Protein AF-A0A939G5J3-F1 (afdb_monomer)

Structure (mmCIF, N/CA/C/O backbone):
data_AF-A0A939G5J3-F1
#
_entry.id   AF-A0A939G5J3-F1
#
loop_
_atom_site.group_PDB
_atom_site.id
_atom_site.type_symbol
_atom_site.label_atom_id
_atom_site.label_alt_id
_atom_site.label_comp_id
_atom_site.label_asym_id
_atom_site.label_entity_id
_atom_site.label_seq_id
_atom_site.pdbx_PDB_ins_code
_atom_site.Cartn_x
_atom_site.Cartn_y
_atom_site.Cartn_z
_atom_site.occupancy
_atom_site.B_iso_or_equiv
_atom_site.auth_seq_id
_atom_site.auth_comp_id
_atom_site.auth_asym_id
_atom_site.auth_atom_id
_atom_site.pdbx_PDB_model_num
ATOM 1 N N . MET A 1 1 ? -9.243 -5.877 12.402 1.00 29.38 1 MET A N 1
ATOM 2 C CA . MET A 1 1 ? -9.465 -5.774 13.859 1.00 29.38 1 MET A CA 1
ATOM 3 C C . MET A 1 1 ? -10.716 -6.559 14.205 1.00 29.38 1 MET A C 1
ATOM 5 O O . MET A 1 1 ? -11.790 -6.169 13.770 1.00 29.38 1 MET A O 1
ATOM 9 N N . GLN A 1 2 ? -10.577 -7.684 14.906 1.00 21.62 2 GLN A N 1
ATOM 10 C CA . GLN A 1 2 ? -11.705 -8.329 15.580 1.00 21.62 2 GLN A CA 1
ATOM 11 C C . GLN A 1 2 ? -11.885 -7.623 16.925 1.00 21.62 2 GLN A C 1
ATOM 13 O O . GLN A 1 2 ? -10.967 -7.619 17.741 1.00 21.62 2 GLN A O 1
ATOM 18 N N . LEU A 1 3 ? -13.035 -6.981 17.120 1.00 26.45 3 LEU A N 1
ATOM 19 C CA . LEU A 1 3 ? -13.456 -6.468 18.419 1.00 26.45 3 LEU A CA 1
ATOM 20 C C . LEU A 1 3 ? -13.863 -7.670 19.273 1.00 26.45 3 LEU A C 1
ATOM 22 O O . LEU A 1 3 ? -14.837 -8.354 18.962 1.00 26.45 3 LEU A O 1
ATOM 26 N N . THR A 1 4 ? -13.098 -7.952 20.323 1.00 27.05 4 THR A N 1
ATOM 27 C CA . THR A 1 4 ? -13.523 -8.870 21.375 1.00 27.05 4 THR A CA 1
ATOM 28 C C . THR A 1 4 ? -14.622 -8.197 22.196 1.00 27.05 4 THR A C 1
ATOM 30 O O . THR A 1 4 ? -14.517 -7.048 22.621 1.00 27.05 4 THR A O 1
ATOM 33 N N . SER A 1 5 ? -15.724 -8.922 22.343 1.00 27.34 5 SER A N 1
ATOM 34 C CA . SER A 1 5 ? -16.976 -8.517 22.971 1.00 27.34 5 SER A CA 1
ATOM 35 C C . SER A 1 5 ? -16.804 -8.121 24.440 1.00 27.34 5 SER A C 1
ATOM 37 O O . SER A 1 5 ? -16.502 -8.974 25.277 1.00 27.34 5 SER A O 1
ATOM 39 N N . SER A 1 6 ? -17.090 -6.862 24.777 1.00 27.17 6 SER A N 1
ATOM 40 C CA . SER A 1 6 ? -17.480 -6.492 26.137 1.00 27.17 6 SER A CA 1
ATOM 41 C C . SER A 1 6 ? -18.950 -6.882 26.339 1.00 27.17 6 SER A C 1
ATOM 43 O O . SER A 1 6 ? -19.845 -6.429 25.626 1.00 27.17 6 SER A O 1
ATOM 45 N N . SER A 1 7 ? -19.210 -7.790 27.278 1.00 28.98 7 SER A N 1
ATOM 46 C CA . SER A 1 7 ? -20.558 -8.257 27.603 1.00 28.98 7 SER A CA 1
ATOM 47 C C . SER A 1 7 ? -21.332 -7.163 28.343 1.00 28.98 7 SER A C 1
ATOM 49 O O . SER A 1 7 ? -21.214 -7.012 29.559 1.00 28.98 7 SER A O 1
ATOM 51 N N . THR A 1 8 ? -22.127 -6.395 27.604 1.00 29.22 8 THR A N 1
ATOM 52 C CA . THR A 1 8 ? -23.265 -5.655 28.160 1.00 29.22 8 THR A CA 1
ATOM 53 C C . THR A 1 8 ? -24.385 -6.647 28.514 1.00 29.22 8 THR A C 1
ATOM 55 O O . THR A 1 8 ? -24.510 -7.680 27.851 1.00 29.22 8 THR A O 1
ATOM 58 N N . PRO A 1 9 ? -25.179 -6.403 29.576 1.00 31.52 9 PRO A N 1
ATOM 59 C CA . PRO A 1 9 ? -26.289 -7.284 29.938 1.00 31.52 9 PRO A CA 1
ATOM 60 C C . PRO A 1 9 ? -27.298 -7.388 28.777 1.00 31.52 9 PRO A C 1
ATOM 62 O O . PRO A 1 9 ? -27.507 -6.393 28.076 1.00 31.52 9 PRO A O 1
ATOM 65 N N . PRO A 1 10 ? -27.928 -8.557 28.551 1.00 38.97 10 PRO A N 1
ATOM 66 C CA . PRO A 1 10 ? -28.862 -8.733 27.446 1.00 38.97 10 PRO A CA 1
ATOM 67 C C . PRO A 1 10 ? -30.069 -7.801 27.616 1.00 38.97 10 PRO A C 1
ATOM 69 O O . PRO A 1 10 ? -30.711 -7.776 28.667 1.00 38.97 10 PRO A O 1
ATOM 72 N N . LEU A 1 11 ? -30.355 -7.012 26.579 1.00 46.50 11 LEU A N 1
ATOM 73 C CA . LEU A 1 11 ? -31.496 -6.097 26.530 1.00 46.50 11 LEU A CA 1
ATOM 74 C C . LEU A 1 11 ? -32.832 -6.875 26.523 1.00 46.50 11 LEU A C 1
ATOM 76 O O . LEU A 1 11 ? -32.885 -7.995 26.004 1.00 46.50 11 LEU A O 1
ATOM 80 N N . PRO A 1 12 ? -33.920 -6.300 27.075 1.00 58.09 12 PRO A N 1
ATOM 81 C CA . PRO A 1 12 ? -35.226 -6.957 27.137 1.00 58.09 12 PRO A CA 1
ATOM 82 C C . PRO A 1 12 ? -35.828 -7.210 25.735 1.00 58.09 12 PRO A C 1
ATOM 84 O O . PRO A 1 12 ? -35.588 -6.418 24.817 1.00 58.09 12 PRO A O 1
ATOM 87 N N . PRO A 1 13 ? -36.608 -8.297 25.556 1.00 70.44 13 PRO A N 1
ATOM 88 C CA . PRO A 1 13 ? -37.219 -8.656 24.273 1.00 70.44 13 PRO A CA 1
ATOM 89 C C . PRO A 1 13 ? -38.254 -7.626 23.797 1.00 70.44 13 PRO A C 1
ATOM 91 O O . PRO A 1 13 ? -38.868 -6.936 24.611 1.00 70.44 13 PRO A O 1
ATOM 94 N N . LEU A 1 14 ? -38.481 -7.550 22.478 1.00 80.25 14 LEU A N 1
ATOM 95 C CA . LEU A 1 14 ? -39.655 -6.864 21.920 1.00 80.25 14 LEU A CA 1
ATOM 96 C C . LEU A 1 14 ? -40.886 -7.745 22.169 1.00 80.25 14 LEU A C 1
ATOM 98 O O . LEU A 1 14 ? -40.965 -8.839 21.616 1.00 80.25 14 LEU A O 1
ATOM 102 N N . ASN A 1 15 ? -41.836 -7.286 22.977 1.00 84.50 15 ASN A N 1
ATOM 103 C CA . ASN A 1 15 ? -43.074 -8.007 23.253 1.00 84.50 15 ASN A CA 1
ATOM 104 C C . ASN A 1 15 ? -44.115 -7.684 22.174 1.00 84.50 15 ASN A C 1
ATOM 106 O O . ASN A 1 15 ? -44.500 -6.530 21.987 1.00 84.50 15 ASN A O 1
ATOM 110 N N . VAL A 1 16 ? -44.586 -8.703 21.468 1.00 86.44 16 VAL A N 1
ATOM 111 C CA . VAL A 1 16 ? -45.561 -8.587 20.384 1.00 86.44 16 VAL A CA 1
ATOM 112 C C . VAL A 1 16 ? -46.817 -9.347 20.775 1.00 86.44 16 VAL A C 1
ATOM 114 O O . VAL A 1 16 ? -46.757 -10.554 20.986 1.00 86.44 16 VAL A O 1
ATOM 117 N N . PHE A 1 17 ? -47.953 -8.659 20.833 1.00 86.69 17 PHE A N 1
ATOM 118 C CA . PHE A 1 17 ? -49.249 -9.292 21.051 1.00 86.69 17 PHE A CA 1
ATOM 119 C C . PHE A 1 17 ? -49.969 -9.485 19.715 1.00 86.69 17 PHE A C 1
ATOM 121 O O . PHE A 1 17 ? -50.210 -8.513 18.994 1.00 86.69 17 PHE A O 1
ATOM 128 N N . ILE A 1 18 ? -50.319 -10.728 19.379 1.00 87.50 18 ILE A N 1
ATOM 129 C CA . ILE A 1 18 ? -51.043 -11.058 18.145 1.00 87.50 18 ILE A CA 1
ATOM 130 C C . ILE A 1 18 ? -52.537 -11.181 18.442 1.00 87.50 18 ILE A C 1
ATOM 132 O O . ILE A 1 18 ? -52.969 -12.019 19.233 1.00 87.50 18 ILE A O 1
ATOM 136 N N . SER A 1 19 ? -53.333 -10.369 17.751 1.00 85.88 19 SER A N 1
ATOM 137 C CA . SER A 1 19 ? -54.788 -10.463 17.713 1.00 85.88 19 SER A CA 1
ATOM 138 C C . SER A 1 19 ? -55.221 -11.083 16.387 1.00 85.88 19 SER A C 1
ATOM 140 O O . SER A 1 19 ? -54.857 -10.594 15.320 1.00 85.88 19 SER A O 1
ATOM 142 N N . TYR A 1 20 ? -55.988 -12.168 16.453 1.00 86.75 20 TYR A N 1
ATOM 143 C CA . TYR A 1 20 ? -56.392 -12.968 15.297 1.00 86.75 20 TYR A CA 1
ATOM 144 C C . TYR A 1 20 ? -57.748 -13.639 15.558 1.00 86.75 20 TYR A C 1
ATOM 146 O O . TYR A 1 20 ? -58.219 -13.673 16.697 1.00 86.75 20 TYR A O 1
ATOM 154 N N . SER A 1 21 ? -58.395 -14.152 14.509 1.00 83.81 21 SER A N 1
ATOM 155 C CA . SER A 1 21 ? -59.566 -15.022 14.661 1.00 83.81 21 SER A CA 1
ATOM 156 C C . SER A 1 21 ? -59.110 -16.458 14.884 1.00 83.81 21 SER A C 1
ATOM 158 O O . SER A 1 21 ? -58.192 -16.920 14.214 1.00 83.81 21 SER A O 1
ATOM 160 N N . GLN A 1 22 ? -59.808 -17.210 15.733 1.00 78.88 22 GLN A N 1
ATOM 161 C CA . GLN A 1 22 ? -59.558 -18.645 15.940 1.00 78.88 22 GLN A CA 1
ATOM 162 C C . GLN A 1 22 ? -59.661 -19.473 14.642 1.00 78.88 22 GLN A C 1
ATOM 164 O O . GLN A 1 22 ? -59.069 -20.542 14.531 1.00 78.88 22 GLN A O 1
ATOM 169 N N . LEU A 1 23 ? -60.372 -18.961 13.631 1.00 80.62 23 LEU A N 1
ATOM 170 C CA . LEU A 1 23 ? -60.452 -19.575 12.302 1.00 80.62 23 LEU A CA 1
ATOM 171 C C . LEU A 1 23 ? -59.199 -19.342 11.436 1.00 80.62 23 LEU A C 1
ATOM 173 O O . LEU A 1 23 ? -59.019 -20.041 10.445 1.00 80.62 23 LEU A O 1
ATOM 177 N N . ASP A 1 24 ? -58.322 -18.413 11.825 1.00 82.44 24 ASP A N 1
ATOM 178 C CA . ASP A 1 24 ? -57.134 -18.000 11.065 1.00 82.44 24 ASP A CA 1
ATOM 179 C C . ASP A 1 24 ? -55.822 -18.447 11.742 1.00 82.44 24 ASP A C 1
ATOM 181 O O . ASP A 1 24 ? -54.745 -17.915 11.461 1.00 82.44 24 ASP A O 1
ATOM 185 N N . VAL A 1 25 ? -55.894 -19.438 12.641 1.00 80.31 25 VAL A N 1
ATOM 186 C CA . VAL A 1 25 ? -54.750 -19.924 13.437 1.00 80.31 25 VAL A CA 1
ATOM 187 C C . VAL A 1 25 ? -53.569 -20.385 12.573 1.00 80.31 25 VAL A C 1
ATOM 189 O O . VAL A 1 25 ? -52.415 -20.246 12.970 1.00 80.31 25 VAL A O 1
ATOM 192 N N . THR A 1 26 ? -53.829 -20.862 11.354 1.00 81.31 26 THR A N 1
ATOM 193 C CA . THR A 1 26 ? -52.783 -21.270 10.406 1.00 81.31 26 THR A CA 1
ATOM 194 C C . THR A 1 26 ? -51.925 -20.091 9.949 1.00 81.31 26 THR A C 1
ATOM 196 O O . THR A 1 26 ? -50.706 -20.205 9.908 1.00 81.31 26 THR A O 1
ATOM 199 N N . TYR A 1 27 ? -52.530 -18.928 9.676 1.00 83.69 27 TYR A N 1
ATOM 200 C CA . TYR A 1 27 ? -51.786 -17.726 9.280 1.00 83.69 27 TYR A CA 1
ATOM 201 C C . TYR A 1 27 ? -50.932 -17.171 10.423 1.00 83.69 27 TYR A C 1
ATOM 203 O O . TYR A 1 27 ? -49.851 -16.629 10.179 1.00 83.69 27 TYR A O 1
ATOM 211 N N . LYS A 1 28 ? -51.420 -17.309 11.662 1.00 86.75 28 LYS A N 1
ATOM 212 C CA . LYS A 1 28 ? -50.673 -16.981 12.877 1.00 86.75 28 LYS A CA 1
ATOM 213 C C . LYS A 1 28 ? -49.454 -17.894 13.025 1.00 86.75 28 LYS A C 1
ATOM 215 O O . LYS A 1 28 ? -48.350 -17.378 13.155 1.00 86.75 28 LYS A O 1
ATOM 220 N N . GLN A 1 29 ? -49.642 -19.214 12.971 1.00 83.94 29 GLN A N 1
ATOM 221 C CA . GLN A 1 29 ? -48.552 -20.189 13.116 1.00 83.94 29 GLN A CA 1
ATOM 222 C C . GLN A 1 29 ? -47.473 -20.008 12.043 1.00 83.94 29 GLN A C 1
ATOM 224 O O . GLN A 1 29 ? -46.283 -20.052 12.354 1.00 83.94 29 GLN A O 1
ATOM 229 N N . ASP A 1 30 ? -47.873 -19.745 10.795 1.00 83.81 30 ASP A N 1
ATOM 230 C CA . ASP A 1 30 ? -46.937 -19.438 9.713 1.00 83.81 30 ASP A CA 1
ATOM 231 C C . ASP A 1 30 ? -46.089 -18.204 10.060 1.00 83.81 30 ASP A C 1
ATOM 233 O O . ASP A 1 30 ? -44.860 -18.280 10.059 1.00 83.81 30 ASP A O 1
ATOM 237 N N . LEU A 1 31 ? -46.721 -17.087 10.443 1.00 84.88 31 LEU A N 1
ATOM 238 C CA . LEU A 1 31 ? -46.020 -15.860 10.834 1.00 84.88 31 LEU A CA 1
ATOM 239 C C . LEU A 1 31 ? -45.084 -16.073 12.039 1.00 84.88 31 LEU A C 1
ATOM 241 O O . LEU A 1 31 ? -43.957 -15.579 12.031 1.00 84.88 31 LEU A O 1
ATOM 245 N N . GLU A 1 32 ? -45.520 -16.818 13.056 1.00 85.69 32 GLU A N 1
ATOM 246 C CA . GLU A 1 32 ? -44.703 -17.156 14.228 1.00 85.69 32 GLU A CA 1
ATOM 247 C C . GLU A 1 32 ? -43.447 -17.937 13.835 1.00 85.69 32 GLU A C 1
ATOM 249 O O . GLU A 1 32 ? -42.355 -17.606 14.300 1.00 85.69 32 GLU A O 1
ATOM 254 N N . ASN A 1 33 ? -43.567 -18.908 12.925 1.00 83.62 33 ASN A N 1
ATOM 255 C CA . ASN A 1 33 ? -42.426 -19.670 12.421 1.00 83.62 33 ASN A CA 1
ATOM 256 C C . ASN A 1 33 ? -41.404 -18.769 11.714 1.00 83.62 33 ASN A C 1
ATOM 258 O O . ASN A 1 33 ? -40.203 -18.918 11.948 1.00 83.62 33 ASN A O 1
ATOM 262 N N . TYR A 1 34 ? -41.851 -17.799 10.908 1.00 82.81 34 TYR A N 1
ATOM 263 C CA . TYR A 1 34 ? -40.950 -16.829 10.272 1.00 82.81 34 TYR A CA 1
ATOM 264 C C . TYR A 1 34 ? -40.293 -15.881 11.286 1.00 82.81 34 TYR A C 1
ATOM 266 O O . TYR A 1 34 ? -39.102 -15.581 11.163 1.00 82.81 34 TYR A O 1
ATOM 274 N N . ILE A 1 35 ? -41.021 -15.440 12.319 1.00 81.50 35 ILE A N 1
ATOM 275 C CA . ILE A 1 35 ? -40.449 -14.605 13.386 1.00 81.50 35 ILE A CA 1
ATOM 276 C C . ILE A 1 35 ? -39.405 -15.396 14.187 1.00 81.50 35 ILE A C 1
ATOM 278 O O . ILE A 1 35 ? -38.315 -14.880 14.432 1.00 81.50 35 ILE A O 1
ATOM 282 N N . VAL A 1 36 ? -39.676 -16.654 14.544 1.00 79.81 36 VAL A N 1
ATOM 283 C CA . VAL A 1 36 ? -38.722 -17.527 15.252 1.00 79.81 36 VAL A CA 1
ATOM 284 C C . VAL A 1 36 ? -37.490 -17.811 14.388 1.00 79.81 36 VAL A C 1
ATOM 286 O O . VAL A 1 36 ? -36.361 -17.717 14.873 1.00 79.81 36 VAL A O 1
ATOM 289 N N . ALA A 1 37 ? -37.684 -18.084 13.095 1.00 74.50 37 ALA A N 1
ATOM 290 C CA . ALA A 1 37 ? -36.596 -18.317 12.147 1.00 74.50 37 ALA A CA 1
ATOM 291 C C . ALA A 1 37 ? -35.670 -17.097 11.968 1.00 74.50 37 ALA A C 1
ATOM 293 O O . ALA A 1 37 ? -34.506 -17.267 11.609 1.00 74.50 37 ALA A O 1
ATOM 294 N N . SER A 1 38 ? -36.142 -15.877 12.265 1.00 69.31 38 SER A N 1
ATOM 295 C CA . SER A 1 38 ? -35.326 -14.653 12.205 1.00 69.31 38 SER A CA 1
ATOM 296 C C . SER A 1 38 ? -34.212 -14.585 13.265 1.00 69.31 38 SER A C 1
ATOM 298 O O . SER A 1 38 ? -33.298 -13.764 13.149 1.00 69.31 38 SER A O 1
ATOM 300 N N . GLY A 1 39 ? -34.287 -15.415 14.316 1.00 65.69 39 GLY A N 1
ATOM 301 C CA . GLY A 1 39 ? -33.304 -15.465 15.404 1.00 65.69 39 GLY A CA 1
ATOM 302 C C . GLY A 1 39 ? -33.260 -14.218 16.300 1.00 65.69 39 GLY A C 1
ATOM 303 O O . GLY A 1 39 ? -32.318 -14.064 17.076 1.00 65.69 39 GLY A O 1
ATOM 304 N N . GLN A 1 40 ? -34.240 -13.314 16.194 1.00 70.00 40 GLN A N 1
ATOM 305 C CA . GLN A 1 40 ? -34.305 -12.079 16.982 1.00 70.00 40 GLN A CA 1
ATOM 306 C C . GLN A 1 40 ? -35.001 -12.284 18.335 1.00 70.00 40 GLN A C 1
ATOM 308 O O . GLN A 1 40 ? -35.866 -13.143 18.485 1.00 70.00 40 GLN A O 1
ATOM 313 N N . ASN A 1 41 ? -34.658 -11.452 19.327 1.00 72.88 41 ASN A N 1
ATOM 314 C CA . ASN A 1 41 ? -35.248 -11.487 20.672 1.00 72.88 41 ASN A CA 1
ATOM 315 C C . ASN A 1 41 ? -36.659 -10.853 20.692 1.00 72.88 41 ASN A C 1
ATOM 317 O O . ASN A 1 41 ? -36.867 -9.784 21.273 1.00 72.88 41 ASN A O 1
ATOM 321 N N . ILE A 1 42 ? -37.610 -11.480 19.993 1.00 80.88 42 ILE A N 1
ATOM 322 C CA . ILE A 1 42 ? -39.018 -11.076 19.896 1.00 80.88 42 ILE A CA 1
ATOM 323 C C . ILE A 1 42 ? -39.861 -12.091 20.669 1.00 80.88 42 ILE A C 1
ATOM 325 O O . ILE A 1 42 ? -39.839 -13.285 20.378 1.00 80.88 42 ILE A O 1
ATOM 329 N N . ARG A 1 43 ? -40.611 -11.619 21.664 1.00 82.56 43 ARG A N 1
ATOM 330 C CA . ARG A 1 43 ? -41.506 -12.444 22.474 1.00 82.56 43 ARG A CA 1
ATOM 331 C C . ARG A 1 43 ? -42.933 -12.275 21.976 1.00 82.56 43 ARG A C 1
ATOM 333 O O . ARG A 1 43 ? -43.504 -11.200 22.116 1.00 82.56 43 ARG A O 1
ATOM 340 N N . ILE A 1 44 ? -43.506 -13.342 21.436 1.00 84.44 44 ILE A N 1
ATOM 341 C CA . ILE A 1 44 ? -44.881 -13.348 20.933 1.00 84.44 44 ILE A CA 1
ATOM 342 C C . ILE A 1 44 ? -45.834 -13.806 22.039 1.00 84.44 44 ILE A C 1
ATOM 344 O O . ILE A 1 44 ? -45.560 -14.779 22.745 1.00 84.44 44 ILE A O 1
ATOM 348 N N . THR A 1 45 ? -46.945 -13.094 22.201 1.00 83.75 45 THR A N 1
ATOM 349 C CA . THR A 1 45 ? -48.030 -13.419 23.126 1.00 83.75 45 THR A CA 1
ATOM 350 C C . THR A 1 45 ? -49.386 -13.377 22.416 1.00 83.75 45 THR A C 1
ATOM 352 O O . THR A 1 45 ? -49.632 -12.565 21.528 1.00 83.75 45 THR A O 1
ATOM 355 N N . SER A 1 46 ? -50.277 -14.288 22.795 1.00 82.62 46 SER A N 1
ATOM 356 C CA . SER A 1 46 ? -51.629 -14.466 22.259 1.00 82.62 46 SER A CA 1
ATOM 357 C C . SER A 1 46 ? -52.489 -15.234 23.271 1.00 82.62 46 SER A C 1
ATOM 359 O O . SER A 1 46 ? -51.980 -15.712 24.282 1.00 82.62 46 SER A O 1
ATOM 361 N N . ASP A 1 47 ? -53.781 -15.403 23.009 1.00 71.69 47 ASP A N 1
ATOM 362 C CA . ASP A 1 47 ? -54.690 -16.183 23.863 1.00 71.69 47 ASP A CA 1
ATOM 363 C C . ASP A 1 47 ? -54.246 -17.640 24.128 1.00 71.69 47 ASP A C 1
ATOM 365 O O . ASP A 1 47 ? -54.561 -18.193 25.180 1.00 71.69 47 ASP A O 1
ATOM 369 N N . GLU A 1 48 ? -53.448 -18.247 23.246 1.00 71.56 48 GLU A N 1
ATOM 370 C CA . GLU A 1 48 ? -52.882 -19.594 23.433 1.00 71.56 48 GLU A CA 1
ATOM 371 C C . GLU A 1 48 ? -51.782 -19.677 24.507 1.00 71.56 48 GLU A C 1
ATOM 373 O O . GLU A 1 48 ? -51.427 -20.771 24.941 1.00 71.56 48 GLU A O 1
ATOM 378 N N . ASN A 1 49 ? -51.238 -18.550 24.979 1.00 73.38 49 ASN A N 1
ATOM 379 C CA . ASN A 1 49 ? -50.192 -18.548 26.011 1.00 73.38 49 ASN A CA 1
ATOM 380 C C . ASN A 1 49 ? -50.747 -18.611 27.454 1.00 73.38 49 ASN A C 1
ATOM 382 O O . ASN A 1 49 ? -50.002 -18.367 28.407 1.00 73.38 49 ASN A O 1
ATOM 386 N N . LEU A 1 50 ? -52.037 -18.919 27.622 1.00 66.94 50 LEU A N 1
ATOM 387 C CA . LEU A 1 50 ? -52.700 -19.112 28.915 1.00 66.94 50 LEU A CA 1
ATOM 388 C C . LEU A 1 50 ? -52.431 -20.514 29.482 1.00 66.94 50 LEU A C 1
ATOM 390 O O . LEU A 1 50 ? -52.555 -21.515 28.779 1.00 66.94 50 LEU A O 1
ATOM 394 N N . ILE A 1 51 ? -52.102 -20.599 30.773 1.00 69.38 51 ILE A N 1
ATOM 395 C CA . ILE A 1 51 ? -51.783 -21.865 31.451 1.00 69.38 51 ILE A CA 1
ATOM 396 C C . ILE A 1 51 ? -52.981 -22.288 32.325 1.00 69.38 51 ILE A C 1
ATOM 398 O O . ILE A 1 51 ? -53.656 -21.426 32.897 1.00 69.38 51 ILE A O 1
ATOM 402 N N . PRO A 1 52 ? -53.275 -23.597 32.482 1.00 65.62 52 PRO A N 1
ATOM 403 C CA . PRO A 1 52 ? -54.308 -24.056 33.409 1.00 65.62 52 PRO A CA 1
ATOM 404 C C . PRO A 1 52 ? -54.119 -23.483 34.825 1.00 65.62 52 PRO A C 1
ATOM 406 O O . PRO A 1 52 ? -53.104 -23.733 35.471 1.00 65.62 52 PRO A O 1
ATOM 409 N N . GLY A 1 53 ? -55.109 -22.717 35.300 1.00 65.06 53 GLY A N 1
ATOM 410 C CA . GLY A 1 53 ? -55.068 -21.997 36.582 1.00 65.06 53 GLY A CA 1
ATOM 411 C C . GLY A 1 53 ? -54.993 -20.468 36.459 1.00 65.06 53 GLY A C 1
ATOM 412 O O . GLY A 1 53 ? -55.231 -19.778 37.450 1.00 65.06 53 GLY A O 1
ATOM 413 N N . ASP A 1 54 ? -54.733 -19.929 35.263 1.00 72.62 54 ASP A N 1
ATOM 414 C CA . ASP A 1 54 ? -54.743 -18.486 35.017 1.00 72.62 54 ASP A CA 1
ATOM 415 C C . ASP A 1 54 ? -56.164 -17.898 35.045 1.00 72.62 54 ASP A C 1
ATOM 417 O O . ASP A 1 54 ? -57.121 -18.449 34.495 1.00 72.62 54 ASP A O 1
ATOM 421 N N . VAL A 1 55 ? -56.304 -16.706 35.632 1.00 76.81 55 VAL A N 1
ATOM 422 C CA . VAL A 1 55 ? -57.528 -15.905 35.501 1.00 76.81 55 VAL A CA 1
ATOM 423 C C . VAL A 1 55 ? -57.510 -15.239 34.125 1.00 76.81 55 VAL A C 1
ATOM 425 O O . VAL A 1 55 ? -56.856 -14.210 33.951 1.00 76.81 55 VAL A O 1
ATOM 428 N N . TRP A 1 56 ? -58.241 -15.827 33.171 1.00 69.75 56 TRP A N 1
ATOM 429 C CA . TRP A 1 56 ? -58.277 -15.457 31.744 1.00 69.75 56 TRP A CA 1
ATOM 430 C C . TRP A 1 56 ? -58.267 -13.936 31.500 1.00 69.7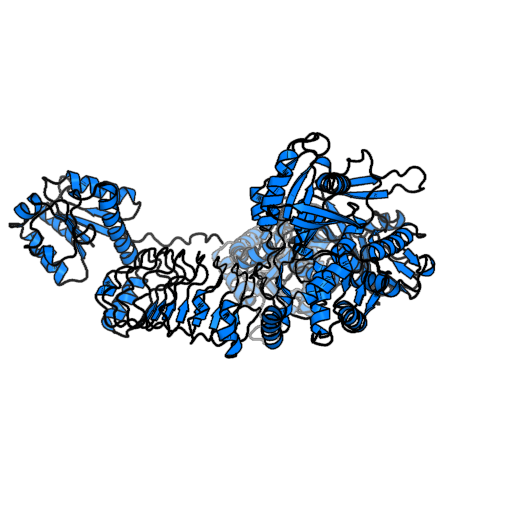5 56 TRP A C 1
ATOM 432 O O . TRP A 1 56 ? -57.352 -13.414 30.869 1.00 69.75 56 TRP A O 1
ATOM 442 N N . VAL A 1 57 ? -59.217 -13.205 32.097 1.00 69.56 57 VAL A N 1
ATOM 443 C CA . VAL A 1 57 ? -59.367 -11.743 31.925 1.00 69.56 57 VAL A CA 1
ATOM 444 C C . VAL A 1 57 ? -58.136 -10.974 32.416 1.00 69.56 57 VAL A C 1
ATOM 446 O O . VAL A 1 57 ? -57.662 -10.053 31.756 1.00 69.56 57 VAL A O 1
ATOM 449 N N . LYS A 1 58 ? -57.598 -11.353 33.581 1.00 74.69 58 LYS A N 1
ATOM 450 C CA . LYS A 1 58 ? -56.452 -10.671 34.193 1.00 74.69 58 LYS A CA 1
ATOM 451 C C . LYS A 1 58 ? -55.180 -10.924 33.387 1.00 74.69 58 LYS A C 1
ATOM 453 O O . LYS A 1 58 ? -54.429 -9.992 33.123 1.00 74.69 58 LYS A O 1
ATOM 458 N N . ARG A 1 59 ? -54.968 -12.171 32.961 1.00 76.31 59 ARG A N 1
ATOM 459 C CA . ARG A 1 59 ? -53.763 -12.572 32.237 1.00 76.31 59 ARG A CA 1
ATOM 460 C C . ARG A 1 59 ? -53.710 -11.972 30.832 1.00 76.31 59 ARG A C 1
ATOM 462 O O . ARG A 1 59 ? -52.667 -11.453 30.451 1.00 76.31 59 ARG A O 1
ATOM 469 N N . MET A 1 60 ? -54.839 -11.940 30.123 1.00 72.50 60 MET A N 1
ATOM 470 C CA . MET A 1 60 ? -54.959 -11.250 28.834 1.00 72.50 60 MET A CA 1
ATOM 471 C C . MET A 1 60 ? -54.711 -9.742 28.964 1.00 72.50 60 MET A C 1
ATOM 473 O O . MET A 1 60 ? -53.994 -9.165 28.149 1.00 72.50 60 MET A O 1
ATOM 477 N N . ALA A 1 61 ? -55.235 -9.099 30.013 1.00 72.88 61 ALA A N 1
ATOM 478 C CA . ALA A 1 61 ? -54.974 -7.683 30.274 1.00 72.88 61 ALA A CA 1
ATOM 479 C C . ALA A 1 61 ? -53.492 -7.396 30.584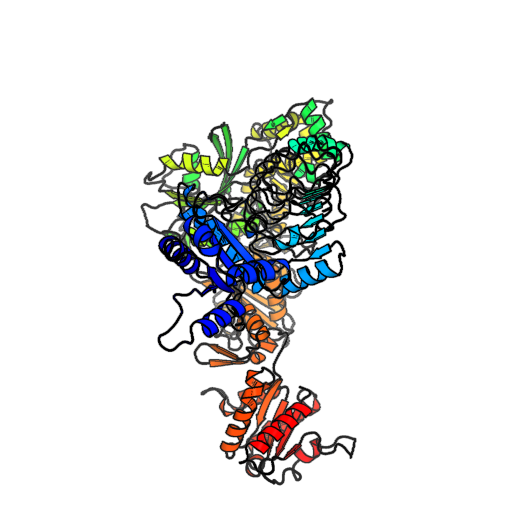 1.00 72.88 61 ALA A C 1
ATOM 481 O O . ALA A 1 61 ? -52.960 -6.389 30.120 1.00 72.88 61 ALA A O 1
ATOM 482 N N . ASP A 1 62 ? -52.816 -8.275 31.328 1.00 76.12 62 ASP A N 1
ATOM 483 C CA . ASP A 1 62 ? -51.386 -8.140 31.621 1.00 76.12 62 ASP A CA 1
ATOM 484 C C . ASP A 1 62 ? -50.527 -8.350 30.361 1.00 76.12 62 ASP A C 1
ATOM 486 O O . ASP A 1 62 ? -49.646 -7.541 30.087 1.00 76.12 62 ASP A O 1
ATOM 490 N N . MET A 1 63 ? -50.835 -9.354 29.531 1.00 77.38 63 MET A N 1
ATOM 491 C CA . MET A 1 63 ? -50.121 -9.611 28.269 1.00 77.38 63 MET A CA 1
ATOM 492 C C . MET A 1 63 ? -50.257 -8.467 27.264 1.00 77.38 63 MET A C 1
ATOM 494 O O . MET A 1 63 ? -49.304 -8.172 26.548 1.00 77.38 63 MET A O 1
ATOM 498 N N . ARG A 1 64 ? -51.417 -7.803 27.233 1.00 74.94 64 ARG A N 1
ATOM 499 C CA . ARG A 1 64 ? -51.629 -6.583 26.445 1.00 74.94 64 ARG A CA 1
ATOM 500 C C . ARG A 1 64 ? -50.839 -5.404 27.012 1.00 74.94 64 ARG A C 1
ATOM 502 O O . ARG A 1 64 ? -50.143 -4.724 26.271 1.00 74.94 64 ARG A O 1
ATOM 509 N N . ARG A 1 65 ? -50.863 -5.193 28.332 1.00 77.44 65 ARG A N 1
ATOM 510 C CA . ARG A 1 65 ? -50.089 -4.115 28.978 1.00 77.44 65 ARG A CA 1
ATOM 511 C C . ARG A 1 65 ? -48.577 -4.274 28.779 1.00 77.44 65 ARG A C 1
ATOM 513 O O . ARG A 1 65 ? -47.864 -3.282 28.694 1.00 77.44 65 ARG A O 1
ATOM 520 N N . GLU A 1 66 ? -48.094 -5.512 28.719 1.00 78.75 66 GLU A N 1
ATOM 521 C CA . GLU A 1 66 ? -46.690 -5.849 28.457 1.00 78.75 66 GLU A CA 1
ATOM 522 C C . GLU A 1 66 ? -46.300 -5.736 26.971 1.00 78.75 66 GLU A C 1
ATOM 524 O O . GLU A 1 66 ? -45.106 -5.788 26.666 1.00 78.75 66 GLU A O 1
ATOM 529 N N . ALA A 1 67 ? -47.268 -5.603 26.056 1.00 80.00 67 ALA A N 1
ATOM 530 C CA . ALA A 1 67 ? -47.032 -5.581 24.618 1.00 80.00 67 ALA A CA 1
ATOM 531 C C . ALA A 1 67 ? -46.486 -4.231 24.144 1.00 80.00 67 ALA A C 1
ATOM 533 O O . ALA A 1 67 ? -47.009 -3.169 24.461 1.00 80.00 67 ALA A O 1
ATOM 534 N N . ASP A 1 68 ? -45.465 -4.277 23.301 1.00 77.19 68 ASP A N 1
ATOM 535 C CA . ASP A 1 68 ? -44.883 -3.106 22.646 1.00 77.19 68 ASP A CA 1
ATOM 536 C C . ASP A 1 68 ? -45.501 -2.867 21.266 1.00 77.19 68 ASP A C 1
ATOM 538 O O . ASP A 1 68 ? -45.622 -1.730 20.800 1.00 77.19 68 ASP A O 1
ATOM 542 N N . VAL A 1 69 ? -45.885 -3.963 20.606 1.00 83.25 69 VAL A N 1
ATOM 543 C CA . VAL A 1 69 ? -46.510 -3.976 19.285 1.00 83.25 69 VAL A CA 1
ATOM 544 C C . VAL A 1 69 ? -47.749 -4.862 19.320 1.00 83.25 69 VAL A C 1
ATOM 546 O O . VAL A 1 69 ? -47.692 -6.001 19.780 1.00 83.25 69 VAL A O 1
ATOM 549 N N . TYR A 1 70 ? -48.850 -4.353 18.779 1.00 85.81 70 TYR A N 1
ATOM 550 C CA . TYR A 1 70 ? -50.070 -5.102 18.507 1.00 85.81 70 TYR A CA 1
ATOM 551 C C . TYR A 1 70 ? -50.117 -5.460 17.022 1.00 85.81 70 TYR A C 1
ATOM 553 O O . TYR A 1 70 ? -50.234 -4.571 16.177 1.00 85.81 70 TYR A O 1
ATOM 561 N N . LEU A 1 71 ? -50.040 -6.751 16.703 1.00 87.88 71 LEU A N 1
ATOM 562 C CA . LEU A 1 71 ? -50.249 -7.256 15.347 1.00 87.88 71 LEU A CA 1
ATOM 563 C C . LEU A 1 71 ? -51.703 -7.683 15.183 1.00 87.88 71 LEU A C 1
ATOM 565 O O . LEU A 1 71 ? -52.171 -8.562 15.906 1.00 87.88 71 LEU A O 1
ATOM 569 N N . LEU A 1 72 ? -52.411 -7.078 14.233 1.00 88.50 72 LEU A N 1
ATOM 570 C CA . LEU A 1 72 ? -53.790 -7.447 13.911 1.00 88.50 72 LEU A CA 1
ATOM 571 C C . LEU A 1 72 ? -53.776 -8.301 12.643 1.00 88.50 72 LEU A C 1
ATOM 573 O O . LEU A 1 72 ? -53.432 -7.796 11.579 1.00 88.50 72 LEU A O 1
ATOM 577 N N . LEU A 1 73 ? -54.118 -9.583 12.739 1.00 89.06 73 LEU A N 1
ATOM 578 C CA . LEU A 1 73 ? -54.203 -10.481 11.586 1.00 89.06 73 LEU A CA 1
ATOM 579 C C . LEU A 1 73 ? -55.560 -10.304 10.901 1.00 89.06 73 LEU A C 1
ATOM 581 O O . LEU A 1 73 ? -56.567 -10.855 11.339 1.00 89.06 73 LEU A O 1
ATOM 585 N N . VAL A 1 74 ? -55.591 -9.490 9.847 1.00 88.31 74 VAL A N 1
ATOM 586 C CA . VAL A 1 74 ? -56.825 -9.019 9.215 1.00 88.31 74 VAL A CA 1
ATOM 587 C C . VAL A 1 74 ? -57.275 -9.966 8.100 1.00 88.31 74 VAL A C 1
ATOM 589 O O . VAL A 1 74 ? -56.625 -10.094 7.061 1.00 88.31 74 VAL A O 1
ATOM 592 N N . THR A 1 75 ? -58.432 -10.583 8.328 1.00 89.06 75 THR A N 1
ATOM 593 C CA . THR A 1 75 ? -59.227 -11.416 7.409 1.00 89.06 75 THR A CA 1
ATOM 594 C C . THR A 1 75 ? -60.704 -11.022 7.521 1.00 89.06 75 THR A C 1
ATOM 596 O O . THR A 1 75 ? -61.097 -10.299 8.443 1.00 89.06 75 THR A O 1
ATOM 599 N N . ASN A 1 76 ? -61.573 -11.545 6.655 1.00 83.50 76 ASN A N 1
ATOM 600 C CA . ASN A 1 76 ? -63.018 -11.361 6.810 1.00 83.50 76 ASN A CA 1
ATOM 601 C C . ASN A 1 76 ? -63.546 -11.999 8.109 1.00 83.50 76 ASN A C 1
ATOM 603 O O . ASN A 1 76 ? -64.426 -11.430 8.759 1.00 83.50 76 ASN A O 1
ATOM 607 N N . ASN A 1 77 ? -62.969 -13.127 8.539 1.00 82.88 77 ASN A N 1
ATOM 608 C CA . ASN A 1 77 ? -63.302 -13.774 9.814 1.00 82.88 77 ASN A CA 1
ATOM 609 C C . ASN A 1 77 ? -62.941 -12.877 11.007 1.00 82.88 77 ASN A C 1
ATOM 611 O O . ASN A 1 77 ? -63.724 -12.726 11.950 1.00 82.88 77 ASN A O 1
ATOM 615 N N . TYR A 1 78 ? -61.769 -12.245 10.952 1.00 83.88 78 TYR A N 1
ATOM 616 C CA . TYR A 1 78 ? -61.304 -11.310 11.965 1.00 83.88 78 TYR A CA 1
ATOM 617 C C . TYR A 1 78 ? -62.207 -10.077 12.048 1.00 83.88 78 TYR A C 1
ATOM 619 O O . TYR A 1 78 ? -62.695 -9.750 13.131 1.00 83.88 78 TYR A O 1
ATOM 627 N N . LEU A 1 79 ? -62.532 -9.442 10.918 1.00 81.25 79 LEU A N 1
ATOM 628 C CA . LEU A 1 79 ? -63.415 -8.267 10.872 1.00 81.25 79 LEU A CA 1
ATOM 629 C C . LEU A 1 79 ? -64.837 -8.565 11.392 1.00 81.25 79 LEU A C 1
ATOM 631 O O . LEU A 1 79 ? -65.433 -7.750 12.098 1.00 81.25 79 LEU A O 1
ATOM 635 N N . GLN A 1 80 ? -65.378 -9.756 11.111 1.00 76.38 80 GLN A N 1
ATOM 636 C CA . GLN A 1 80 ? -66.692 -10.166 11.623 1.00 76.38 80 GLN A CA 1
ATOM 637 C C . GLN A 1 80 ? -66.675 -10.399 13.137 1.00 76.38 80 GLN A C 1
ATOM 639 O O . GLN A 1 80 ? -67.585 -9.950 13.839 1.00 76.38 80 GLN A O 1
ATOM 644 N N . SER A 1 81 ? -65.628 -11.049 13.652 1.00 69.50 81 SER A N 1
ATOM 645 C CA . SER A 1 81 ? -65.472 -11.320 15.088 1.00 69.50 81 SER A CA 1
ATOM 646 C C . SER A 1 81 ? -65.214 -10.058 15.925 1.00 69.50 81 SER A C 1
ATOM 648 O O . SER A 1 81 ? -65.599 -9.992 17.093 1.00 69.50 81 SER A O 1
ATOM 650 N N . THR A 1 82 ? -64.609 -9.030 15.325 1.00 61.03 82 THR A N 1
ATOM 651 C CA . THR A 1 82 ? -64.161 -7.812 16.016 1.00 61.03 82 THR A CA 1
ATOM 652 C C . THR A 1 82 ? -65.228 -6.730 16.144 1.00 61.03 82 THR A C 1
ATOM 654 O O . THR A 1 82 ? -65.170 -5.945 17.087 1.00 61.03 82 THR A O 1
ATOM 657 N N . SER A 1 83 ? -66.260 -6.740 15.292 1.00 54.19 83 SER A N 1
ATOM 658 C CA . SER A 1 83 ? -67.413 -5.818 15.349 1.00 54.19 83 SER A CA 1
ATOM 659 C C . SER A 1 83 ? -68.191 -5.814 16.682 1.00 54.19 83 SER A C 1
ATOM 661 O O . SER A 1 83 ? -69.037 -4.950 16.908 1.00 54.19 83 SER A O 1
ATOM 663 N N . LYS A 1 84 ? -67.907 -6.768 17.581 1.00 53.88 84 LYS A N 1
ATOM 664 C CA . LYS A 1 84 ? -68.497 -6.899 18.924 1.00 53.88 84 LYS A CA 1
ATOM 665 C C . LYS A 1 84 ? -67.458 -6.942 20.055 1.00 53.88 84 LYS A C 1
ATOM 667 O O . LYS A 1 84 ? -67.826 -7.278 21.178 1.00 53.88 84 LYS A O 1
ATOM 672 N N . ASN A 1 85 ? -66.182 -6.650 19.780 1.00 65.19 85 ASN A N 1
ATOM 673 C CA . ASN A 1 85 ? -65.101 -6.798 20.756 1.00 65.19 85 ASN A CA 1
ATOM 674 C C . ASN A 1 85 ? -64.684 -5.440 21.373 1.00 65.19 85 ASN A C 1
ATOM 676 O O . ASN A 1 85 ? -63.931 -4.695 20.740 1.00 65.19 85 ASN A O 1
ATOM 680 N N . PRO A 1 86 ? -65.114 -5.119 22.611 1.00 63.84 86 PRO A N 1
ATOM 681 C CA . PRO A 1 86 ? -64.745 -3.870 23.283 1.00 63.84 86 PRO A CA 1
ATOM 682 C C . PRO A 1 86 ? -63.237 -3.744 23.555 1.00 63.84 86 PRO A C 1
ATOM 684 O O . PRO A 1 86 ? -62.734 -2.630 23.670 1.00 63.84 86 PRO A O 1
ATOM 687 N N . GLU A 1 87 ? -62.496 -4.855 23.600 1.00 63.06 87 GLU A N 1
ATOM 688 C CA . GLU A 1 87 ? -61.042 -4.844 23.804 1.00 63.06 87 GLU A CA 1
ATOM 689 C C . GLU A 1 87 ? -60.285 -4.363 22.556 1.00 63.06 87 GLU A C 1
ATOM 691 O O . GLU A 1 87 ? -59.236 -3.731 22.672 1.00 63.06 87 GLU A O 1
ATOM 696 N N . LEU A 1 88 ? -60.814 -4.613 21.350 1.00 69.88 88 LEU A N 1
ATOM 697 C CA . LEU A 1 88 ? -60.195 -4.121 20.116 1.00 69.88 88 LEU A CA 1
ATOM 698 C C . LEU A 1 88 ? -60.368 -2.603 19.973 1.00 69.88 88 LEU A C 1
ATOM 700 O O . LEU A 1 88 ? -59.455 -1.914 19.523 1.00 69.88 88 LEU A O 1
ATOM 704 N N . GLU A 1 89 ? -61.517 -2.065 20.395 1.00 71.00 89 GLU A N 1
ATOM 705 C CA . GLU A 1 89 ? -61.715 -0.615 20.451 1.00 71.00 89 GLU A CA 1
ATOM 706 C C . GLU A 1 89 ? -60.713 0.069 21.384 1.00 71.00 89 GLU A C 1
ATOM 708 O O . GLU A 1 89 ? -60.265 1.172 21.081 1.00 71.00 89 GLU A O 1
ATOM 713 N N . GLU A 1 90 ? -60.364 -0.565 22.504 1.00 71.81 90 GLU A N 1
ATOM 714 C CA . GLU A 1 90 ? -59.378 -0.043 23.449 1.00 71.81 90 GLU A CA 1
ATOM 715 C C . GLU A 1 90 ? -57.972 -0.015 22.833 1.00 71.81 90 GLU A C 1
ATOM 717 O O . GLU A 1 90 ? -57.320 1.024 22.897 1.00 71.81 90 GLU A O 1
ATOM 722 N N . ILE A 1 91 ? -57.555 -1.084 22.140 1.00 72.56 91 ILE A N 1
ATOM 723 C CA . ILE A 1 91 ? -56.265 -1.160 21.420 1.00 72.56 91 ILE A CA 1
ATOM 724 C C . ILE A 1 91 ? -56.185 -0.110 20.298 1.00 72.56 91 ILE A C 1
ATOM 726 O O . ILE A 1 91 ? -55.171 0.569 20.131 1.00 72.56 91 ILE A O 1
ATOM 730 N N . LEU A 1 92 ? -57.261 0.053 19.522 1.00 74.44 92 LEU A N 1
ATOM 731 C CA . LEU A 1 92 ? -57.315 1.031 18.431 1.00 74.44 92 LEU A CA 1
ATOM 732 C C . LEU A 1 92 ? -57.381 2.477 18.954 1.00 74.44 92 LEU A C 1
ATOM 734 O O . LEU A 1 92 ? -56.854 3.382 18.307 1.00 74.44 92 LEU A O 1
ATOM 738 N N . LYS A 1 93 ? -57.993 2.712 20.125 1.00 71.44 93 LYS A N 1
ATOM 739 C CA . LYS A 1 93 ? -57.980 4.014 20.815 1.00 71.44 93 LYS A CA 1
ATOM 740 C C . LYS A 1 93 ? -56.598 4.314 21.400 1.00 71.44 93 LYS A C 1
ATOM 742 O O . LYS A 1 93 ? -56.077 5.397 21.145 1.00 71.44 93 LYS A O 1
ATOM 747 N N . SER A 1 94 ? -55.976 3.365 22.106 1.00 65.12 94 SER A N 1
ATOM 748 C CA . SER A 1 94 ? -54.643 3.541 22.697 1.00 65.12 94 SER A CA 1
ATOM 749 C C . SER A 1 94 ? -53.580 3.786 21.629 1.00 65.12 94 SER A C 1
ATOM 751 O O . SER A 1 94 ? -52.781 4.701 21.781 1.00 65.12 94 SER A O 1
ATOM 753 N N . GLY A 1 95 ? -53.631 3.063 20.504 1.00 61.69 95 GLY A N 1
ATOM 754 C CA . GLY A 1 95 ? -52.718 3.262 19.373 1.00 61.69 95 GLY A CA 1
ATOM 755 C C . GLY A 1 95 ? -52.838 4.625 18.675 1.00 61.69 95 GLY A C 1
ATOM 756 O O . GLY A 1 95 ? -51.948 4.986 17.910 1.00 61.69 95 GLY A O 1
ATOM 757 N N . LYS A 1 96 ? -53.913 5.390 18.926 1.00 60.66 96 LYS A N 1
ATOM 758 C CA . LYS A 1 96 ? -54.103 6.759 18.410 1.00 60.66 96 LYS A CA 1
ATOM 759 C C . LYS A 1 96 ? -53.685 7.851 19.396 1.00 60.66 96 LYS A C 1
ATOM 761 O O . LYS A 1 96 ? -53.332 8.943 18.959 1.00 60.66 96 LYS A O 1
ATOM 766 N N . THR A 1 97 ? -53.772 7.600 20.705 1.00 50.06 97 THR A N 1
ATOM 767 C CA . THR A 1 97 ? -53.561 8.619 21.752 1.00 50.06 97 THR A CA 1
ATOM 768 C C . THR A 1 97 ? -52.261 8.461 22.536 1.00 50.06 97 THR A C 1
ATOM 770 O O . THR A 1 97 ? -51.796 9.442 23.111 1.00 50.06 97 THR A O 1
ATOM 773 N N . ASP A 1 98 ? -51.686 7.258 22.582 1.00 51.16 98 ASP A N 1
ATOM 774 C CA . ASP A 1 98 ? -50.506 6.929 23.382 1.00 51.16 98 ASP A CA 1
ATOM 775 C C . ASP A 1 98 ? -49.331 6.505 22.478 1.00 51.16 98 ASP A C 1
ATOM 777 O O . ASP A 1 98 ? -49.483 5.665 21.595 1.00 51.16 98 ASP A O 1
ATOM 781 N N . GLN A 1 99 ? -48.146 7.096 22.677 1.00 52.88 99 GLN A N 1
ATOM 782 C CA . GLN A 1 99 ? -46.935 6.781 21.894 1.00 52.88 99 GLN A CA 1
ATOM 783 C C . GLN A 1 99 ? -46.216 5.507 22.380 1.00 52.88 99 GLN A C 1
ATOM 785 O O . GLN A 1 99 ? -45.188 5.126 21.817 1.00 52.88 99 GLN A O 1
ATOM 790 N N . THR A 1 100 ? -46.722 4.857 23.431 1.00 53.12 100 THR A N 1
ATOM 791 C CA . THR A 1 100 ? -46.087 3.697 24.076 1.00 53.12 100 THR A CA 1
ATOM 792 C C . THR A 1 100 ? -46.306 2.372 23.335 1.00 53.12 100 THR A C 1
ATOM 794 O O . THR A 1 100 ? -45.462 1.483 23.452 1.00 53.12 100 THR A O 1
ATOM 797 N N . HIS A 1 101 ? -47.370 2.244 22.532 1.00 67.56 101 HIS A N 1
ATOM 798 C CA . HIS A 1 101 ? -47.745 1.002 21.846 1.00 67.56 101 HIS A CA 1
ATOM 799 C C . HIS A 1 101 ? -47.969 1.216 20.337 1.00 67.56 101 HIS A C 1
ATOM 801 O O . HIS A 1 101 ? -48.745 2.085 19.943 1.00 67.56 101 HIS A O 1
ATOM 807 N N . LYS A 1 102 ? -47.340 0.405 19.469 1.00 74.44 102 LYS A N 1
ATOM 808 C CA . LYS A 1 102 ? -47.549 0.467 18.002 1.00 74.44 102 LYS A CA 1
ATOM 809 C C . LYS A 1 102 ? -48.580 -0.570 17.542 1.00 74.44 102 LYS A C 1
ATOM 811 O O . LYS A 1 102 ? -48.427 -1.749 17.836 1.00 74.44 102 LYS A O 1
ATOM 816 N N . VAL A 1 103 ? -49.595 -0.160 16.777 1.00 83.06 103 VAL A N 1
ATOM 817 C CA . VAL A 1 103 ? -50.592 -1.065 16.166 1.00 83.06 103 VAL A CA 1
ATOM 818 C C . VAL A 1 103 ? -50.271 -1.259 14.684 1.00 83.06 103 VAL A C 1
ATOM 820 O O . VAL A 1 103 ? -50.084 -0.279 13.964 1.00 83.06 103 VAL A O 1
ATOM 823 N N . ILE A 1 104 ? -50.191 -2.512 14.225 1.00 85.44 104 ILE A N 1
ATOM 824 C CA . ILE A 1 104 ? -49.828 -2.866 12.846 1.00 85.44 104 ILE A CA 1
ATOM 825 C C . ILE A 1 104 ? -50.826 -3.898 12.294 1.00 85.44 104 ILE A C 1
ATOM 827 O O . ILE A 1 104 ? -50.834 -5.049 12.742 1.00 85.44 104 ILE A O 1
ATOM 831 N N . PRO A 1 105 ? -51.653 -3.523 11.304 1.00 87.00 105 PRO A N 1
ATOM 832 C CA . PRO A 1 105 ? -52.498 -4.464 10.579 1.00 87.00 105 PRO A CA 1
ATOM 833 C C . PRO A 1 105 ? -51.669 -5.314 9.608 1.00 87.00 105 PRO A C 1
ATOM 835 O O . PRO A 1 105 ? -50.924 -4.771 8.794 1.00 87.00 105 PRO A O 1
ATOM 838 N N . ILE A 1 106 ? -51.822 -6.636 9.659 1.00 88.81 106 ILE A N 1
ATOM 839 C CA . ILE A 1 106 ? -51.298 -7.587 8.674 1.00 88.81 106 ILE A CA 1
ATOM 840 C C . ILE A 1 106 ? -52.472 -8.074 7.828 1.00 88.81 106 ILE A C 1
ATOM 842 O O . ILE A 1 106 ? -53.330 -8.803 8.321 1.00 88.81 106 ILE A O 1
ATOM 846 N N . ILE A 1 107 ? -52.533 -7.662 6.565 1.00 89.88 107 ILE A N 1
ATOM 847 C CA . ILE A 1 107 ? -53.625 -8.015 5.657 1.00 89.88 107 ILE A CA 1
ATOM 848 C C . ILE A 1 107 ? -53.336 -9.397 5.079 1.00 89.88 107 ILE A C 1
ATOM 850 O O . ILE A 1 107 ? -52.402 -9.568 4.298 1.00 89.88 107 ILE A O 1
ATOM 854 N N . LEU A 1 108 ? -54.110 -10.402 5.482 1.00 86.81 108 LEU A N 1
ATOM 855 C CA . LEU A 1 108 ? -53.852 -11.796 5.109 1.00 86.81 108 LEU A CA 1
ATOM 856 C C . LEU A 1 108 ? -54.597 -12.213 3.835 1.00 86.81 108 LEU A C 1
ATOM 858 O O . LEU A 1 108 ? -54.057 -12.967 3.025 1.00 86.81 108 LEU A O 1
ATOM 862 N N . GLU A 1 109 ? -55.802 -11.680 3.635 1.00 86.81 109 GLU A N 1
ATOM 863 C CA . GLU A 1 109 ? -56.666 -11.917 2.473 1.00 86.81 109 GLU A CA 1
ATOM 864 C C . GLU A 1 109 ? -57.406 -10.627 2.057 1.00 86.81 109 GLU A C 1
ATOM 866 O O . GLU A 1 109 ? -57.530 -9.701 2.872 1.00 86.81 109 GLU A O 1
ATOM 871 N N . PRO A 1 110 ? -57.922 -10.537 0.814 1.00 83.88 110 PRO A N 1
ATOM 872 C CA . PRO A 1 110 ? -58.774 -9.436 0.393 1.00 83.88 110 PRO A CA 1
ATOM 873 C C . PRO A 1 110 ? -59.986 -9.317 1.321 1.00 83.88 110 PRO A C 1
ATOM 875 O O . PRO A 1 110 ? -60.769 -10.255 1.486 1.00 83.88 110 PRO A O 1
ATOM 878 N N . SER A 1 111 ? -60.122 -8.155 1.951 1.00 80.69 111 SER A N 1
ATOM 879 C CA . SER A 1 111 ? -61.153 -7.877 2.949 1.00 80.69 111 SER A CA 1
ATOM 880 C C . SER A 1 111 ? -61.495 -6.386 2.971 1.00 80.69 111 SER A C 1
ATOM 882 O O . SER A 1 111 ? -60.672 -5.547 2.598 1.00 80.69 111 SER A O 1
ATOM 884 N N . ASP A 1 112 ? -62.692 -6.035 3.445 1.00 81.00 112 ASP A N 1
ATOM 885 C CA . ASP A 1 112 ? -63.200 -4.649 3.476 1.00 81.00 112 ASP A CA 1
ATOM 886 C C . ASP A 1 112 ? -62.649 -3.818 4.658 1.00 81.00 112 ASP A C 1
ATOM 888 O O . ASP A 1 112 ? -63.302 -2.914 5.183 1.00 81.00 112 ASP A O 1
ATOM 892 N N . TRP A 1 113 ? -61.418 -4.100 5.100 1.00 82.25 113 TRP A N 1
ATOM 893 C CA . TRP A 1 113 ? -60.794 -3.462 6.267 1.00 82.25 113 TRP A CA 1
ATOM 894 C C . TRP A 1 113 ? -60.605 -1.946 6.108 1.00 82.25 113 TRP A C 1
ATOM 896 O O . TRP A 1 113 ? -60.582 -1.221 7.104 1.00 82.25 113 TRP A O 1
ATOM 906 N N . THR A 1 114 ? -60.533 -1.459 4.867 1.00 78.25 114 THR A N 1
ATOM 907 C CA . THR A 1 114 ? -60.402 -0.034 4.515 1.00 78.25 114 THR A CA 1
ATOM 908 C C . THR A 1 114 ? -61.610 0.813 4.931 1.00 78.25 114 THR A C 1
ATOM 910 O O . THR A 1 114 ? -61.490 2.029 5.035 1.00 78.25 114 THR A O 1
ATOM 913 N N . GLN A 1 115 ? -62.759 0.185 5.206 1.00 76.44 115 GLN A N 1
ATOM 914 C CA . GLN A 1 115 ? -63.974 0.840 5.711 1.00 76.44 115 GLN A CA 1
ATOM 915 C C . GLN A 1 115 ? -64.100 0.764 7.243 1.00 76.44 115 GLN A C 1
ATOM 917 O O . GLN A 1 115 ? -65.143 1.093 7.806 1.00 76.44 115 GLN A O 1
ATOM 922 N N . THR A 1 116 ? -63.055 0.305 7.935 1.00 80.06 116 THR A N 1
ATOM 923 C CA . THR A 1 116 ? -63.048 0.109 9.391 1.00 80.06 116 THR A CA 1
ATOM 924 C C . THR A 1 116 ? -62.028 1.031 10.067 1.00 80.06 116 THR A C 1
ATOM 926 O O . THR A 1 116 ? -61.116 1.517 9.400 1.00 80.06 116 THR A O 1
ATOM 929 N N . PRO A 1 117 ? -62.090 1.232 11.399 1.00 75.94 117 PRO A N 1
ATOM 930 C CA . PRO A 1 117 ? -61.094 2.032 12.122 1.00 75.94 117 PRO A CA 1
ATOM 931 C C . PRO A 1 117 ? -59.649 1.499 12.039 1.00 75.94 117 PRO A C 1
ATOM 933 O O . PRO A 1 117 ? -58.721 2.191 12.448 1.00 75.94 117 PRO A O 1
ATOM 936 N N . ILE A 1 118 ? -59.447 0.280 11.523 1.00 81.50 118 ILE A N 1
ATOM 937 C CA . ILE A 1 118 ? -58.129 -0.310 11.247 1.00 81.50 118 ILE A CA 1
ATOM 938 C C . ILE A 1 118 ? -57.443 0.411 10.069 1.00 81.50 118 ILE A C 1
ATOM 940 O O . ILE A 1 118 ? -56.217 0.469 10.027 1.00 81.50 118 ILE A O 1
ATOM 944 N N . ALA A 1 119 ? -58.216 1.010 9.153 1.00 77.62 119 ALA A N 1
ATOM 945 C CA . ALA A 1 119 ? -57.723 1.734 7.978 1.00 77.62 119 ALA A CA 1
ATOM 946 C C . ALA A 1 119 ? -56.845 2.952 8.313 1.00 77.62 119 ALA A C 1
ATOM 948 O O . ALA A 1 119 ? -56.044 3.380 7.486 1.00 77.62 119 ALA A O 1
ATOM 949 N N . ASP A 1 120 ? -56.969 3.484 9.531 1.00 74.31 120 ASP A N 1
ATOM 950 C CA . ASP A 1 120 ? -56.148 4.593 10.021 1.00 74.31 120 ASP A CA 1
ATOM 951 C C . ASP A 1 120 ? -54.688 4.179 10.294 1.00 74.31 120 ASP A C 1
ATOM 953 O O . ASP A 1 120 ? -53.826 5.035 10.492 1.00 74.31 120 ASP A O 1
ATOM 957 N N . PHE A 1 121 ? -54.396 2.873 10.301 1.00 73.50 121 PHE A N 1
ATOM 958 C CA . PHE A 1 121 ? -53.064 2.313 10.513 1.00 73.50 121 PHE A CA 1
ATOM 959 C C . PHE A 1 121 ? -52.503 1.731 9.210 1.00 73.50 121 PHE A C 1
ATOM 961 O O . PHE A 1 121 ? -53.206 1.094 8.425 1.00 73.50 121 PHE A O 1
ATOM 968 N N . GLN A 1 122 ? -51.202 1.914 8.979 1.00 72.81 122 GLN A N 1
ATOM 969 C CA . GLN A 1 122 ? -50.554 1.421 7.764 1.00 72.81 122 GLN A CA 1
ATOM 970 C C . GLN A 1 122 ? -50.450 -0.111 7.768 1.00 72.81 122 GLN A C 1
ATOM 972 O O . GLN A 1 122 ? -49.694 -0.681 8.556 1.00 72.81 122 GLN A O 1
ATOM 977 N N . GLY A 1 123 ? -51.163 -0.758 6.844 1.00 75.44 123 GLY A N 1
ATOM 978 C CA . GLY A 1 123 ? -51.142 -2.209 6.669 1.00 75.44 123 GLY A CA 1
ATOM 979 C C . GLY A 1 123 ? -49.838 -2.751 6.068 1.00 75.44 123 GLY A C 1
ATOM 980 O O . GLY A 1 123 ? -49.222 -2.121 5.202 1.00 75.44 123 GLY A O 1
ATOM 981 N N . LEU A 1 124 ? -49.447 -3.941 6.519 1.00 79.06 124 LEU A N 1
ATOM 982 C CA . LEU A 1 124 ? -48.414 -4.797 5.932 1.00 79.06 124 LEU A CA 1
ATOM 983 C C . LEU A 1 124 ? -49.056 -6.053 5.310 1.00 79.06 124 LEU A C 1
ATOM 985 O O . LEU A 1 124 ? -50.117 -6.458 5.789 1.00 79.06 124 LEU A O 1
ATOM 989 N N . PRO A 1 125 ? -48.429 -6.734 4.331 1.00 74.62 125 PRO A N 1
ATOM 990 C CA . PRO A 1 125 ? -47.267 -6.342 3.506 1.00 74.62 125 PRO A CA 1
ATOM 991 C C . PRO A 1 125 ? -47.412 -4.975 2.805 1.00 74.62 125 PRO A C 1
ATOM 993 O O . PRO A 1 125 ? -48.496 -4.390 2.844 1.00 74.62 125 PRO A O 1
ATOM 996 N N . LYS A 1 126 ? -46.336 -4.418 2.213 1.00 66.56 126 LYS A N 1
ATOM 997 C CA . LYS A 1 126 ? -46.289 -3.021 1.710 1.00 66.56 126 LYS A CA 1
ATOM 998 C C . LYS A 1 126 ? -47.591 -2.594 1.001 1.00 66.56 126 LYS A C 1
ATOM 1000 O O . LYS A 1 126 ? -48.080 -3.273 0.102 1.00 66.56 126 LYS A O 1
ATOM 1005 N N . PHE A 1 127 ? -48.130 -1.439 1.409 1.00 59.16 127 PHE A N 1
ATOM 1006 C CA . PHE A 1 127 ? -49.403 -0.857 0.941 1.00 59.16 127 PHE A CA 1
ATOM 1007 C C . PHE A 1 127 ? -50.678 -1.638 1.315 1.00 59.16 127 PHE A C 1
ATOM 1009 O O . PHE A 1 127 ? -51.723 -1.424 0.704 1.00 59.16 127 PHE A O 1
ATOM 1016 N N . GLY A 1 128 ? -50.621 -2.519 2.319 1.00 68.31 128 GLY A N 1
ATOM 1017 C CA . GLY A 1 128 ? -51.767 -3.336 2.728 1.00 68.31 128 GLY A CA 1
ATOM 1018 C C . GLY A 1 128 ? -52.146 -4.398 1.695 1.00 68.31 128 GLY A C 1
ATOM 1019 O O . GLY A 1 128 ? -53.308 -4.802 1.630 1.00 68.31 128 GLY A O 1
ATOM 1020 N N . ARG A 1 129 ? -51.184 -4.828 0.867 1.00 82.44 129 ARG A N 1
ATOM 1021 C CA . ARG A 1 129 ? -51.383 -5.903 -0.107 1.00 82.44 129 ARG A CA 1
ATOM 1022 C C . ARG A 1 129 ? -51.606 -7.228 0.636 1.00 82.44 129 ARG A C 1
ATOM 1024 O O . ARG A 1 129 ? -50.732 -7.598 1.415 1.00 82.44 129 ARG A O 1
ATOM 1031 N N . PRO A 1 130 ? -52.701 -7.965 0.380 1.00 85.81 130 PRO A N 1
ATOM 1032 C CA . PRO A 1 130 ? -52.971 -9.232 1.051 1.00 85.81 130 PRO A CA 1
ATOM 1033 C C . PRO A 1 130 ? -51.851 -10.264 0.881 1.00 85.81 130 PRO A C 1
ATOM 1035 O O . PRO A 1 130 ? -51.353 -10.453 -0.228 1.00 85.81 130 PRO A O 1
ATOM 1038 N N . VAL A 1 131 ? -51.506 -10.996 1.945 1.00 85.00 131 VAL A N 1
ATOM 1039 C CA . VAL A 1 131 ? -50.548 -12.123 1.888 1.00 85.00 131 VAL A CA 1
ATOM 1040 C C . VAL A 1 131 ? -50.972 -13.169 0.848 1.00 85.00 131 VAL A C 1
ATOM 1042 O O . VAL A 1 131 ? -50.123 -13.736 0.161 1.00 85.00 131 VAL A O 1
ATOM 1045 N N . SER A 1 132 ? -52.276 -13.392 0.667 1.00 84.25 132 SER A N 1
ATOM 1046 C CA . SER A 1 132 ? -52.823 -14.278 -0.370 1.00 84.25 132 SER A CA 1
ATOM 1047 C C . SER A 1 132 ? -52.488 -13.867 -1.810 1.00 84.25 132 SER A C 1
ATOM 1049 O O . SER A 1 132 ? -52.532 -14.719 -2.695 1.00 84.25 132 SER A O 1
ATOM 1051 N N . ASP A 1 133 ? -52.157 -12.595 -2.056 1.00 82.94 133 ASP A N 1
ATOM 1052 C CA . ASP A 1 133 ? -51.881 -12.064 -3.398 1.00 82.94 133 ASP A CA 1
ATOM 1053 C C . ASP A 1 133 ? -50.409 -12.231 -3.810 1.00 82.94 133 ASP A C 1
ATOM 1055 O O . ASP A 1 133 ? -50.027 -11.893 -4.939 1.00 82.94 133 ASP A O 1
ATOM 1059 N N . PHE A 1 134 ? -49.553 -12.716 -2.907 1.00 80.62 134 PHE A N 1
ATOM 1060 C CA . PHE A 1 134 ? -48.155 -13.019 -3.196 1.00 80.62 134 PHE A CA 1
ATOM 1061 C C . PHE A 1 134 ? -48.018 -14.429 -3.775 1.00 80.62 134 PHE A C 1
ATOM 1063 O O . PHE A 1 134 ? -48.591 -15.393 -3.270 1.00 80.62 134 PHE A O 1
ATOM 1070 N N . LYS A 1 135 ? -47.204 -14.569 -4.832 1.00 77.12 135 LYS A N 1
ATOM 1071 C CA . LYS A 1 135 ? -46.886 -15.885 -5.418 1.00 77.12 135 LYS A CA 1
ATOM 1072 C C . LYS A 1 135 ? -46.109 -16.771 -4.446 1.00 77.12 135 LYS A C 1
ATOM 1074 O O . LYS A 1 135 ? -46.294 -17.984 -4.462 1.00 77.12 135 LYS A O 1
ATOM 1079 N N . ASN A 1 136 ? -45.243 -16.166 -3.635 1.00 78.31 136 ASN A N 1
ATOM 1080 C CA . ASN A 1 136 ? -44.526 -16.830 -2.559 1.00 78.31 136 ASN A CA 1
ATOM 1081 C C . ASN A 1 136 ? -44.908 -16.175 -1.226 1.00 78.31 136 ASN A C 1
ATOM 1083 O O . ASN A 1 136 ? -44.692 -14.981 -1.031 1.00 78.31 136 ASN A O 1
ATOM 1087 N N . ARG A 1 137 ? -45.455 -16.965 -0.299 1.00 75.88 137 ARG A N 1
ATOM 1088 C CA . ARG A 1 137 ? -45.812 -16.488 1.044 1.00 75.88 137 ARG A CA 1
ATOM 1089 C C . ARG A 1 137 ? -44.578 -16.113 1.873 1.00 75.88 137 ARG A C 1
ATOM 1091 O O . ARG A 1 137 ? -44.685 -15.229 2.714 1.00 75.88 137 ARG A O 1
ATOM 1098 N N . GLU A 1 138 ? -43.411 -16.703 1.595 1.00 74.50 138 GLU A N 1
ATOM 1099 C CA . GLU A 1 138 ? -42.137 -16.349 2.245 1.00 74.50 138 GLU A CA 1
ATOM 1100 C C . GLU A 1 138 ? -41.744 -14.892 1.990 1.00 74.50 138 GLU A C 1
ATOM 1102 O O . GLU A 1 138 ? -41.213 -14.237 2.879 1.00 74.50 138 GLU A O 1
ATOM 1107 N N . GLU A 1 139 ? -42.027 -14.367 0.796 1.00 74.31 139 GLU A N 1
ATOM 1108 C CA . GLU A 1 139 ? -41.741 -12.973 0.439 1.00 74.31 139 GLU A CA 1
ATOM 1109 C C . GLU A 1 139 ? -42.638 -12.015 1.238 1.00 74.31 139 GLU A C 1
ATOM 1111 O O . GLU A 1 139 ? -42.154 -11.055 1.835 1.00 74.31 139 GLU A O 1
ATOM 1116 N N . ALA A 1 140 ? -43.933 -12.336 1.334 1.00 78.56 140 ALA A N 1
ATOM 1117 C CA . ALA A 1 140 ? -44.912 -11.557 2.090 1.00 78.56 140 ALA A CA 1
ATOM 1118 C C . ALA A 1 140 ? -44.594 -11.522 3.593 1.00 78.56 140 ALA A C 1
ATOM 1120 O O . ALA A 1 140 ? -44.585 -10.457 4.211 1.00 78.56 140 ALA A O 1
ATOM 1121 N N . TYR A 1 141 ? -44.306 -12.683 4.188 1.00 82.00 141 TYR A N 1
ATOM 1122 C CA . TYR A 1 141 ? -43.924 -12.772 5.596 1.00 82.00 141 TYR A CA 1
ATOM 1123 C C . TYR A 1 141 ? -42.522 -12.219 5.859 1.00 82.00 141 TYR A C 1
ATOM 1125 O O . TYR A 1 141 ? -42.293 -11.657 6.928 1.00 82.00 141 TYR A O 1
ATOM 1133 N N . GLY A 1 142 ? -41.616 -12.296 4.881 1.00 74.56 142 GLY A N 1
ATOM 1134 C CA . GLY A 1 142 ? -40.305 -11.656 4.923 1.00 74.56 142 GLY A CA 1
ATOM 1135 C C . GLY A 1 142 ? -40.406 -10.145 5.129 1.00 74.56 142 GLY A C 1
ATOM 1136 O O . GLY A 1 142 ? -39.752 -9.619 6.026 1.00 74.56 142 GLY A O 1
ATOM 1137 N N . GLU A 1 143 ? -41.293 -9.456 4.399 1.00 74.69 143 GLU A N 1
ATOM 1138 C CA . GLU A 1 143 ? -41.537 -8.016 4.605 1.00 74.69 143 GLU A CA 1
ATOM 1139 C C . GLU A 1 143 ? -42.069 -7.700 6.014 1.00 74.69 143 GLU A C 1
ATOM 1141 O O . GLU A 1 143 ? -41.682 -6.701 6.628 1.00 74.69 143 GLU A O 1
ATOM 1146 N N . VAL A 1 144 ? -42.955 -8.551 6.543 1.00 76.94 144 VAL A N 1
ATOM 1147 C CA . VAL A 1 144 ? -43.524 -8.387 7.890 1.00 76.94 144 VAL A CA 1
ATOM 1148 C C . VAL A 1 144 ? -42.451 -8.582 8.963 1.00 76.94 144 VAL A C 1
ATOM 1150 O O . VAL A 1 144 ? -42.356 -7.780 9.896 1.00 76.94 144 VAL A O 1
ATOM 1153 N N . VAL A 1 145 ? -41.615 -9.612 8.821 1.00 76.81 145 VAL A N 1
ATOM 1154 C CA . VAL A 1 145 ? -40.506 -9.887 9.739 1.00 76.81 145 VAL A CA 1
ATOM 1155 C C . VAL A 1 145 ? -39.461 -8.776 9.674 1.00 76.81 145 VAL A C 1
ATOM 1157 O O . VAL A 1 145 ? -39.085 -8.272 10.726 1.00 76.81 145 VAL A O 1
ATOM 1160 N N . GLU A 1 146 ? -39.045 -8.315 8.490 1.00 69.81 146 GLU A N 1
ATOM 1161 C CA . GLU A 1 146 ? -38.099 -7.192 8.353 1.00 69.81 146 GLU A CA 1
ATOM 1162 C C . GLU A 1 146 ? -38.587 -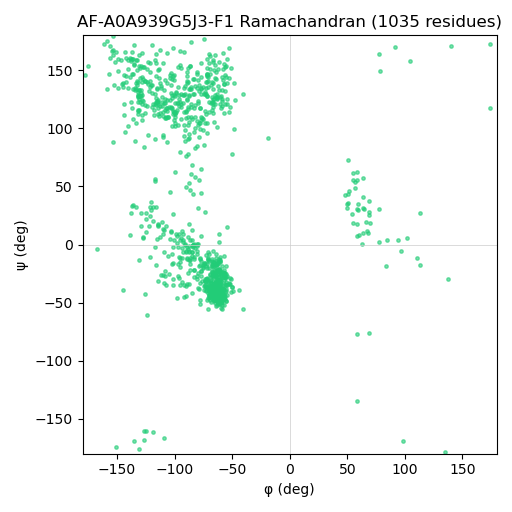5.939 9.100 1.00 69.81 146 GLU A C 1
ATOM 1164 O O . GLU A 1 146 ? -37.820 -5.315 9.841 1.00 69.81 146 GLU A O 1
ATOM 1169 N N . ALA A 1 147 ? -39.879 -5.609 8.989 1.00 69.50 147 ALA A N 1
ATOM 1170 C CA . ALA A 1 147 ? -40.472 -4.484 9.707 1.00 69.50 147 ALA A CA 1
ATOM 1171 C C . ALA A 1 147 ? -40.445 -4.675 11.237 1.00 69.50 147 ALA A C 1
ATOM 1173 O O . ALA A 1 147 ? -40.108 -3.742 11.972 1.00 69.50 147 ALA A O 1
ATOM 1174 N N . LEU A 1 148 ? -40.765 -5.877 11.730 1.00 72.75 148 LEU A N 1
ATOM 1175 C CA . LEU A 1 148 ? -40.737 -6.204 13.161 1.00 72.75 148 LEU A CA 1
ATOM 1176 C C . LEU A 1 148 ? -39.317 -6.196 13.735 1.00 72.75 148 LEU A C 1
ATOM 1178 O O . LEU A 1 148 ? -39.105 -5.675 14.830 1.00 72.75 148 LEU A O 1
ATOM 1182 N N . VAL A 1 149 ? -38.339 -6.714 12.989 1.00 68.62 149 VAL A N 1
ATOM 1183 C CA . VAL A 1 149 ? -36.921 -6.681 13.369 1.00 68.62 149 VAL A CA 1
ATOM 1184 C C . VAL A 1 149 ? -36.411 -5.242 13.427 1.00 68.62 149 VAL A C 1
ATOM 1186 O O . VAL A 1 149 ? -35.762 -4.870 14.404 1.00 68.62 149 VAL A O 1
ATOM 1189 N N . GLY A 1 150 ? -36.775 -4.401 12.454 1.00 63.81 150 GLY A N 1
ATOM 1190 C CA . GLY A 1 150 ? -36.454 -2.973 12.477 1.00 63.81 150 GLY A CA 1
ATOM 1191 C C . GLY A 1 150 ? -37.012 -2.264 13.716 1.00 63.81 150 GLY A C 1
ATOM 1192 O O . GLY A 1 150 ? -36.298 -1.497 14.364 1.00 63.81 150 GLY A O 1
ATOM 1193 N N . ILE A 1 151 ? -38.257 -2.563 14.107 1.00 69.38 151 ILE A N 1
ATOM 1194 C CA . ILE A 1 151 ? -38.875 -2.025 15.332 1.00 69.38 151 ILE A CA 1
ATOM 1195 C C . ILE A 1 151 ? -38.175 -2.557 16.590 1.00 69.38 151 ILE A C 1
ATOM 1197 O O . ILE A 1 151 ? -37.909 -1.778 17.507 1.00 69.38 151 ILE A O 1
ATOM 1201 N N . ALA A 1 152 ? -37.845 -3.851 16.637 1.00 66.69 152 ALA A N 1
ATOM 1202 C CA . ALA A 1 152 ? -37.133 -4.466 17.757 1.00 66.69 152 ALA A CA 1
ATOM 1203 C C . ALA A 1 152 ? -35.761 -3.815 17.968 1.00 66.69 152 ALA A C 1
ATOM 1205 O O . ALA A 1 152 ? -35.424 -3.425 19.087 1.00 66.69 152 ALA A O 1
ATOM 1206 N N . HIS A 1 153 ? -34.999 -3.631 16.886 1.00 63.81 153 HIS A N 1
ATOM 1207 C CA . HIS A 1 153 ? -33.692 -2.975 16.911 1.00 63.81 153 HIS A CA 1
ATOM 1208 C C . HIS A 1 153 ? -33.800 -1.512 17.334 1.00 63.81 153 HIS A C 1
ATOM 1210 O O . HIS A 1 153 ? -33.029 -1.081 18.185 1.00 63.81 153 HIS A O 1
ATOM 1216 N N . LEU A 1 154 ? -34.786 -0.763 16.830 1.00 64.00 154 LEU A N 1
ATOM 1217 C CA . LEU A 1 154 ? -35.042 0.622 17.248 1.00 64.00 154 LEU A CA 1
ATOM 1218 C C . LEU A 1 154 ? -35.408 0.736 18.730 1.00 64.00 154 LEU A C 1
ATOM 1220 O O . LEU A 1 154 ? -34.874 1.598 19.423 1.00 64.00 154 LEU A O 1
ATOM 1224 N N . LYS A 1 155 ? -36.271 -0.148 19.239 1.00 64.12 155 LYS A N 1
ATOM 1225 C CA . LYS A 1 155 ? -36.678 -0.151 20.651 1.00 64.12 155 LYS A CA 1
ATOM 1226 C C . LYS A 1 155 ? -35.518 -0.494 21.585 1.00 64.12 155 LYS A C 1
ATOM 1228 O O . LYS A 1 155 ? -35.389 0.082 22.663 1.00 64.12 155 LYS A O 1
ATOM 1233 N N . GLN A 1 156 ? -34.652 -1.405 21.155 1.00 63.00 156 GLN A N 1
ATOM 1234 C CA . GLN A 1 156 ? -33.414 -1.743 21.857 1.00 63.00 156 GLN A CA 1
ATOM 1235 C C . GLN A 1 156 ? -32.354 -0.635 21.713 1.00 63.00 156 GLN A C 1
ATOM 1237 O O . GLN A 1 156 ? -31.423 -0.551 22.517 1.00 63.00 156 GLN A O 1
ATOM 1242 N N . ASN A 1 157 ? -32.524 0.281 20.753 1.00 69.81 157 ASN A N 1
ATOM 1243 C CA . ASN A 1 157 ? -31.648 1.421 20.534 1.00 69.81 157 ASN A CA 1
ATOM 1244 C C . ASN A 1 157 ? -32.073 2.666 21.320 1.00 69.81 157 ASN A C 1
ATOM 1246 O O . ASN A 1 157 ? -32.593 3.653 20.791 1.00 69.81 157 ASN A O 1
ATOM 1250 N N . SER A 1 158 ? -31.777 2.636 22.620 1.00 70.81 158 SER A N 1
ATOM 1251 C CA . SER A 1 158 ? -32.061 3.749 23.536 1.00 70.81 158 SER A CA 1
ATOM 1252 C C . SER A 1 158 ? -31.480 5.099 23.078 1.00 70.81 158 SER A C 1
ATOM 1254 O O . SER A 1 158 ? -32.041 6.144 23.403 1.00 70.81 158 SER A O 1
ATOM 1256 N N . LYS A 1 159 ? -30.388 5.092 22.299 1.00 81.38 159 LYS A N 1
ATOM 1257 C CA . LYS A 1 159 ? -29.751 6.290 21.737 1.00 81.38 159 LYS A CA 1
ATOM 1258 C C . LYS A 1 159 ? -30.606 6.909 20.627 1.00 81.38 159 LYS A C 1
ATOM 1260 O O . LYS A 1 159 ? -30.977 8.073 20.746 1.00 81.38 159 LYS A O 1
ATOM 1265 N N . ALA A 1 160 ? -30.965 6.139 19.598 1.00 83.31 160 ALA A N 1
ATOM 1266 C CA . ALA A 1 160 ? -31.788 6.614 18.485 1.00 83.31 160 ALA A CA 1
ATOM 1267 C C . ALA A 1 160 ? -33.153 7.127 18.963 1.00 83.31 160 ALA A C 1
ATOM 1269 O O . ALA A 1 160 ? -33.572 8.213 18.571 1.00 83.31 160 ALA A O 1
ATOM 1270 N N . MET A 1 161 ? -33.808 6.400 19.876 1.00 83.69 161 MET A N 1
ATOM 1271 C CA . MET A 1 161 ? -35.111 6.803 20.420 1.00 83.69 161 MET A CA 1
ATOM 1272 C C . MET A 1 161 ? -35.054 8.137 21.168 1.00 83.69 161 MET A C 1
ATOM 1274 O O . MET A 1 161 ? -35.931 8.980 20.984 1.00 83.69 161 MET A O 1
ATOM 1278 N N . LYS A 1 162 ? -34.010 8.363 21.974 1.00 86.06 162 LYS A N 1
ATOM 1279 C CA . LYS A 1 162 ? -33.818 9.643 22.671 1.00 86.06 162 LYS A CA 1
ATOM 1280 C C . LYS A 1 162 ? -33.626 10.798 21.691 1.00 86.06 162 LYS A C 1
ATOM 1282 O O . LYS A 1 162 ? -34.241 11.840 21.874 1.00 86.06 162 LYS A O 1
ATOM 1287 N N . LEU A 1 163 ? -32.823 10.600 20.648 1.00 91.50 163 LEU A N 1
ATOM 1288 C CA . LEU A 1 163 ? -32.523 11.631 19.647 1.00 91.50 163 LEU A CA 1
ATOM 1289 C C . LEU A 1 163 ? -33.755 11.974 18.794 1.00 91.50 163 LEU A C 1
ATOM 1291 O O . LEU A 1 163 ? -34.023 13.145 18.543 1.00 91.50 163 LEU A O 1
ATOM 1295 N N . ILE A 1 164 ? -34.551 10.968 18.420 1.00 91.62 164 ILE A N 1
ATOM 1296 C CA . ILE A 1 164 ? -35.836 11.144 17.726 1.00 91.62 164 ILE A CA 1
ATOM 1297 C C . ILE A 1 164 ? -36.818 11.922 18.607 1.00 91.62 164 ILE A C 1
ATOM 1299 O O . ILE A 1 164 ? -37.408 12.897 18.150 1.00 91.62 164 ILE A O 1
ATOM 1303 N N . ALA A 1 165 ? -36.996 11.516 19.868 1.00 88.81 165 ALA A N 1
ATOM 1304 C CA . ALA A 1 165 ? -37.906 12.192 20.792 1.00 88.81 165 ALA A CA 1
ATOM 1305 C C . ALA A 1 165 ? -37.483 13.646 21.055 1.00 88.81 165 ALA A C 1
ATOM 1307 O O . ALA A 1 165 ? -38.327 14.544 21.063 1.00 88.81 165 ALA A O 1
ATOM 1308 N N . GLN A 1 166 ? -36.177 13.878 21.213 1.00 90.62 166 GLN A N 1
ATOM 1309 C CA . GLN A 1 166 ? -35.611 15.210 21.377 1.00 90.62 166 GLN A CA 1
ATOM 1310 C C . GLN A 1 166 ? -35.928 16.097 20.168 1.00 90.62 166 GLN A C 1
ATOM 1312 O O . GLN A 1 166 ? -36.485 17.177 20.342 1.00 90.62 166 GLN A O 1
ATOM 1317 N N . GLU A 1 167 ? -35.681 15.626 18.945 1.00 96.12 167 GLU A N 1
ATOM 1318 C CA . GLU A 1 167 ? -35.977 16.413 17.743 1.00 96.12 167 GLU A CA 1
ATOM 1319 C C . GLU A 1 167 ? -37.487 16.615 17.519 1.00 96.12 167 GLU A C 1
ATOM 1321 O O . GLU A 1 167 ? -37.893 17.695 17.091 1.00 96.12 167 GLU A O 1
ATOM 1326 N N . LYS A 1 168 ? -38.351 15.645 17.872 1.00 93.12 168 LYS A N 1
ATOM 1327 C CA . LYS A 1 168 ? -39.819 15.846 17.845 1.00 93.12 168 LYS A CA 1
ATOM 1328 C C . LYS A 1 168 ? -40.252 17.006 18.752 1.00 93.12 168 LYS A C 1
ATOM 1330 O O . LYS A 1 168 ? -41.185 17.730 18.399 1.00 93.12 168 LYS A O 1
ATOM 1335 N N . SER A 1 169 ? -39.584 17.175 19.895 1.00 92.12 169 SER A N 1
ATOM 1336 C CA . SER A 1 169 ? -39.840 18.252 20.857 1.00 92.12 169 SER A CA 1
ATOM 1337 C C . SER A 1 169 ? -39.239 19.587 20.414 1.00 92.12 169 SER A C 1
ATOM 1339 O O . SER A 1 169 ? -39.921 20.608 20.420 1.00 92.12 169 SER A O 1
ATOM 1341 N N . GLU A 1 170 ? -37.956 19.592 20.054 1.00 93.31 170 GLU A N 1
ATOM 1342 C CA . GLU A 1 170 ? -37.183 20.812 19.792 1.00 93.31 170 GLU A CA 1
ATOM 1343 C C . GLU A 1 170 ? -37.436 21.389 18.398 1.00 93.31 170 GLU A C 1
ATOM 1345 O O . GLU A 1 170 ? -37.348 22.602 18.209 1.00 93.31 170 GLU A O 1
ATOM 1350 N N . ARG A 1 171 ? -37.764 20.531 17.424 1.00 95.38 171 ARG A N 1
ATOM 1351 C CA . ARG A 1 171 ? -37.943 20.878 16.010 1.00 95.38 171 ARG A CA 1
ATOM 1352 C C . ARG A 1 171 ? -36.806 21.734 15.454 1.00 95.38 171 ARG A C 1
ATOM 1354 O O . ARG A 1 171 ? -37.042 22.699 14.723 1.00 95.38 171 ARG A O 1
ATOM 1361 N N . SER A 1 172 ? -35.569 21.385 15.803 1.00 95.94 172 SER A N 1
ATOM 1362 C CA . SER A 1 172 ? -34.380 22.125 15.377 1.00 95.94 172 SER A CA 1
ATOM 1363 C C . SER A 1 172 ? -34.169 22.062 13.858 1.00 95.94 172 SER A C 1
ATOM 1365 O O . SER A 1 172 ? -33.499 22.919 13.279 1.00 95.94 172 SER A O 1
ATOM 1367 N N . GLY A 1 173 ? -34.750 21.051 13.202 1.00 96.44 173 GLY A N 1
ATOM 1368 C CA . GLY A 1 173 ? -34.544 20.751 11.793 1.00 96.44 173 GLY A CA 1
ATOM 1369 C C . GLY A 1 173 ? -33.299 19.902 11.538 1.00 96.44 173 GLY A C 1
ATOM 1370 O O . GLY A 1 173 ? -32.986 19.651 10.374 1.00 96.44 173 GLY A O 1
ATOM 1371 N N . ILE A 1 174 ? -32.595 19.457 12.583 1.00 97.94 174 ILE A N 1
ATOM 1372 C CA . ILE A 1 174 ? -31.368 18.668 12.480 1.00 97.94 174 ILE A CA 1
ATOM 1373 C C . ILE A 1 174 ? -31.515 17.382 13.288 1.00 97.94 174 ILE A C 1
ATOM 1375 O O . ILE A 1 174 ? -31.511 17.403 14.514 1.00 97.94 174 ILE A O 1
ATOM 1379 N N . LEU A 1 175 ? -31.542 16.241 12.601 1.00 97.69 175 LEU A N 1
ATOM 1380 C CA . LEU A 1 175 ? -31.593 14.930 13.240 1.00 97.69 175 LEU A CA 1
ATOM 1381 C C . LEU A 1 175 ? -30.290 14.164 13.002 1.00 97.69 175 LEU A C 1
ATOM 1383 O O . LEU A 1 175 ? -29.920 13.869 11.864 1.00 97.69 175 LEU A O 1
ATOM 1387 N N . ARG A 1 176 ? -29.592 13.828 14.092 1.00 96.94 176 ARG A N 1
ATOM 1388 C CA . ARG A 1 176 ? -28.358 13.032 14.072 1.00 96.94 176 ARG A CA 1
ATOM 1389 C C . ARG A 1 176 ? -28.619 11.646 14.640 1.00 96.94 176 ARG A C 1
ATOM 1391 O O . ARG A 1 176 ? -28.813 11.501 15.836 1.00 96.94 176 ARG A O 1
ATOM 1398 N N . LEU A 1 177 ? -28.616 10.642 13.775 1.00 94.31 177 LEU A N 1
ATOM 1399 C CA . LEU A 1 177 ? -28.801 9.221 14.077 1.00 94.31 177 LEU A CA 1
ATOM 1400 C C . LEU A 1 177 ? -27.588 8.392 13.628 1.00 94.31 177 LEU A C 1
ATOM 1402 O O . LEU A 1 177 ? -27.698 7.214 13.283 1.00 94.31 177 LEU A O 1
ATOM 1406 N N . ASN A 1 178 ? -26.412 9.010 13.638 1.00 90.62 178 ASN A N 1
ATOM 1407 C CA . ASN A 1 178 ? -25.158 8.361 13.301 1.00 90.62 178 ASN A CA 1
ATOM 1408 C C . ASN A 1 178 ? -24.707 7.382 14.399 1.00 90.62 178 ASN A C 1
ATOM 1410 O O . ASN A 1 178 ? -24.940 7.609 15.595 1.00 90.62 178 ASN A O 1
ATOM 1414 N N . GLU A 1 179 ? -24.049 6.291 13.997 1.00 85.88 179 GLU A N 1
ATOM 1415 C CA . GLU A 1 179 ? -23.548 5.245 14.905 1.00 85.88 179 GLU A CA 1
ATOM 1416 C C . GLU A 1 179 ? -24.637 4.743 15.866 1.00 85.88 179 GLU A C 1
ATOM 1418 O O . GLU A 1 179 ? -24.460 4.679 17.089 1.00 85.88 179 GLU A O 1
ATOM 1423 N N . CYS A 1 180 ? -25.820 4.478 15.320 1.00 83.12 180 CYS A N 1
ATOM 1424 C CA . CYS A 1 180 ? -26.9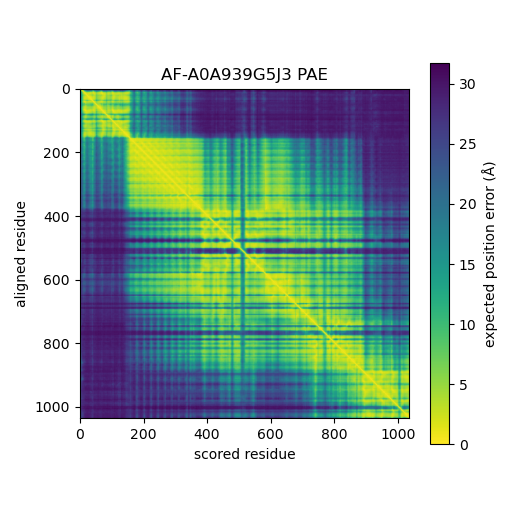69 3.981 16.061 1.00 83.12 180 CYS A CA 1
ATOM 1425 C C . CYS A 1 180 ? -27.271 2.524 15.706 1.00 83.12 180 CYS A C 1
ATOM 1427 O O . CYS A 1 180 ? -28.325 2.037 16.076 1.00 83.12 180 CYS A O 1
ATOM 1429 N N . SER A 1 181 ? -26.378 1.800 15.022 1.00 78.62 181 SER A N 1
ATOM 1430 C CA . SER A 1 181 ? -26.604 0.398 14.625 1.00 78.62 181 SER A CA 1
ATOM 1431 C C . SER A 1 181 ? -27.961 0.160 13.936 1.00 78.62 181 SER A C 1
ATOM 1433 O O . SER A 1 181 ? -28.558 -0.902 14.088 1.00 78.62 181 SER A O 1
ATOM 1435 N N . LEU A 1 182 ? -28.475 1.160 13.215 1.00 80.06 182 LEU A N 1
ATOM 1436 C CA . LEU A 1 182 ? -29.774 1.082 12.552 1.00 80.06 182 LEU A CA 1
ATOM 1437 C C . LEU A 1 182 ? -29.672 0.182 11.323 1.00 80.06 182 LEU A C 1
ATOM 1439 O O . LEU A 1 182 ? -28.782 0.358 10.501 1.00 80.06 182 LEU A O 1
ATOM 1443 N N . THR A 1 183 ? -30.598 -0.754 11.173 1.00 79.12 183 THR A N 1
ATOM 1444 C CA . THR A 1 183 ? -30.737 -1.593 9.968 1.00 79.12 183 THR A CA 1
ATOM 1445 C C . THR A 1 183 ? -31.768 -1.025 8.989 1.00 79.12 183 THR A C 1
ATOM 1447 O O . THR A 1 183 ? -31.745 -1.333 7.799 1.00 79.12 183 THR A O 1
ATOM 1450 N N . VAL A 1 184 ? -32.649 -0.152 9.483 1.00 83.25 184 VAL A N 1
ATOM 1451 C CA . VAL A 1 184 ? -33.762 0.460 8.755 1.00 83.25 184 VAL A CA 1
ATOM 1452 C C . VAL A 1 184 ? -33.872 1.937 9.142 1.00 83.25 184 VAL A C 1
ATOM 1454 O O . VAL A 1 184 ? -33.643 2.299 10.300 1.00 83.25 184 VAL A O 1
ATOM 1457 N N . ILE A 1 185 ? -34.238 2.795 8.184 1.00 88.50 185 ILE A N 1
ATOM 1458 C CA . ILE A 1 185 ? -34.545 4.204 8.456 1.00 88.50 185 ILE A CA 1
ATOM 1459 C C . ILE A 1 185 ? -35.834 4.274 9.293 1.00 88.50 185 ILE A C 1
ATOM 1461 O O . ILE A 1 185 ? -36.866 3.764 8.850 1.00 88.50 185 ILE A O 1
ATOM 1465 N N . PRO A 1 186 ? -35.829 4.895 10.488 1.00 85.69 186 PRO A N 1
ATOM 1466 C CA . PRO A 1 186 ? -36.984 4.855 11.379 1.00 85.69 186 PRO A CA 1
ATOM 1467 C C . PRO A 1 186 ? -38.227 5.493 10.750 1.00 85.69 186 PRO A C 1
ATOM 1469 O O . PRO A 1 186 ? -38.172 6.618 10.258 1.00 85.69 186 PRO A O 1
ATOM 1472 N N . ARG A 1 187 ? -39.377 4.812 10.833 1.00 80.75 187 ARG A N 1
ATOM 1473 C CA . ARG A 1 187 ? -40.660 5.341 10.324 1.00 80.75 187 ARG A CA 1
ATOM 1474 C C . ARG A 1 187 ? -41.060 6.673 10.951 1.00 80.75 187 ARG A C 1
ATOM 1476 O O . ARG A 1 187 ? -41.711 7.476 10.299 1.00 80.75 187 ARG A O 1
ATOM 1483 N N . ASP A 1 188 ? -40.624 6.920 12.182 1.00 86.56 188 ASP A N 1
ATOM 1484 C CA . ASP A 1 188 ? -40.835 8.165 12.921 1.00 86.56 188 ASP A CA 1
ATOM 1485 C C . ASP A 1 188 ? -40.352 9.428 12.184 1.00 86.56 188 ASP A C 1
ATOM 1487 O O . ASP A 1 188 ? -40.792 10.528 12.517 1.00 86.56 188 ASP A O 1
ATOM 1491 N N . LEU A 1 189 ? -39.474 9.294 11.180 1.00 90.81 189 LEU A N 1
ATOM 1492 C CA . LEU A 1 189 ? -39.056 10.409 10.326 1.00 90.81 189 LEU A CA 1
ATOM 1493 C C . LEU A 1 189 ? -40.202 10.936 9.446 1.00 90.81 189 LEU A C 1
ATOM 1495 O O . LEU A 1 189 ? -40.212 12.123 9.129 1.00 90.81 189 LEU A O 1
ATOM 1499 N N . LEU A 1 190 ? -41.199 10.110 9.103 1.00 88.06 190 LEU A N 1
ATOM 1500 C CA . LEU A 1 190 ? -42.366 10.540 8.319 1.00 88.06 190 LEU A CA 1
ATOM 1501 C C . LEU A 1 190 ? -43.186 11.627 9.031 1.00 88.06 190 LEU A C 1
ATOM 1503 O O . LEU A 1 190 ? -43.831 12.438 8.361 1.00 88.06 190 LEU A O 1
ATOM 1507 N N . ASP A 1 191 ? -43.109 11.681 10.362 1.00 89.56 191 ASP A N 1
ATOM 1508 C CA . ASP A 1 191 ? -43.785 12.676 11.200 1.00 89.56 191 ASP A CA 1
ATOM 1509 C C . ASP A 1 191 ? -42.999 13.992 11.324 1.00 89.56 191 ASP A C 1
ATOM 1511 O O . ASP A 1 191 ? -43.459 14.921 11.992 1.00 89.56 191 ASP A O 1
ATOM 1515 N N . MET A 1 192 ? -41.809 14.090 10.715 1.00 94.31 192 MET A N 1
ATOM 1516 C CA . MET A 1 192 ? -40.892 15.228 10.860 1.00 94.31 192 MET A CA 1
ATOM 1517 C C . MET A 1 192 ? -40.638 15.994 9.547 1.00 94.31 192 MET A C 1
ATOM 1519 O O . MET A 1 192 ? -39.4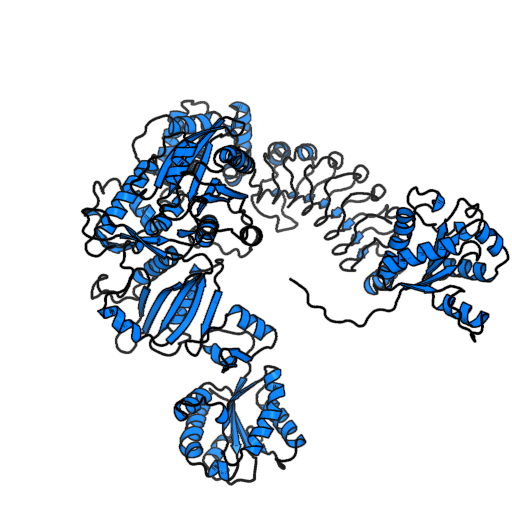86 16.203 9.160 1.00 94.31 192 MET A O 1
ATOM 1523 N N . PRO A 1 193 ? -41.675 16.504 8.853 1.00 95.12 193 PRO A N 1
ATOM 1524 C CA . PRO A 1 193 ? -41.522 17.178 7.556 1.00 95.12 193 PRO A CA 1
ATOM 1525 C C . PRO A 1 193 ? -40.749 18.511 7.620 1.00 95.12 193 PRO A C 1
ATOM 1527 O O . PRO A 1 193 ? -40.509 19.148 6.593 1.00 95.12 193 PRO A O 1
ATOM 1530 N N . TRP A 1 194 ? -40.392 18.987 8.819 1.00 96.69 194 TRP A N 1
ATOM 1531 C CA . TRP A 1 194 ? -39.588 20.196 9.018 1.00 96.69 194 TRP A CA 1
ATOM 1532 C C . TRP A 1 194 ? -38.076 19.948 8.945 1.00 96.69 194 TRP A C 1
ATOM 1534 O O . TRP A 1 194 ? -37.328 20.927 8.938 1.00 96.69 194 TRP A O 1
ATOM 1544 N N . LEU A 1 195 ? -37.621 18.688 8.909 1.00 98.06 195 LEU A N 1
ATOM 1545 C CA . LEU A 1 195 ? -36.194 18.373 8.877 1.00 98.06 195 LEU A CA 1
ATOM 1546 C C . LEU A 1 195 ? -35.507 18.995 7.660 1.00 98.06 195 LEU A C 1
ATOM 1548 O O . LEU A 1 195 ? -35.972 18.882 6.526 1.00 98.06 195 LEU A O 1
ATOM 1552 N N . LYS A 1 196 ? -34.363 19.622 7.930 1.00 98.38 196 LYS A N 1
ATOM 1553 C CA . LYS A 1 196 ? -33.448 20.202 6.947 1.00 98.38 196 LYS A CA 1
ATOM 1554 C C . LYS A 1 196 ? -32.152 19.414 6.834 1.00 98.38 196 LYS A C 1
ATOM 1556 O O . LYS A 1 196 ? -31.588 19.346 5.749 1.00 98.38 196 LYS A O 1
ATOM 1561 N N . GLN A 1 197 ? -31.682 18.820 7.928 1.00 98.62 197 GLN A N 1
ATOM 1562 C CA . GLN A 1 197 ? -30.449 18.040 7.957 1.00 98.62 197 GLN A CA 1
ATOM 1563 C C . GLN A 1 197 ? -30.690 16.686 8.619 1.00 98.62 197 GLN A C 1
ATOM 1565 O O . GLN A 1 197 ? -31.205 16.617 9.736 1.00 98.62 197 GLN A O 1
ATOM 1570 N N . LEU A 1 198 ? -30.291 15.614 7.940 1.00 98.44 198 LEU A N 1
ATOM 1571 C CA . LEU A 1 198 ? -30.406 14.245 8.427 1.00 98.44 198 LEU A CA 1
ATOM 1572 C C . LEU A 1 198 ? -29.053 13.541 8.315 1.00 98.44 198 LEU A C 1
ATOM 1574 O O . LEU A 1 198 ? -28.475 13.466 7.231 1.00 98.44 198 LEU A O 1
ATOM 1578 N N . TYR A 1 199 ? -28.565 13.010 9.434 1.00 97.94 199 TYR A N 1
ATOM 1579 C CA . TYR A 1 199 ? -27.318 12.250 9.506 1.00 97.94 199 TYR A CA 1
ATOM 1580 C C . TYR A 1 199 ? -27.611 10.823 9.965 1.00 97.94 199 TYR A C 1
ATOM 1582 O O . TYR A 1 199 ? -28.073 10.608 11.082 1.00 97.94 199 TYR A O 1
ATOM 1590 N N . LEU A 1 200 ? -27.352 9.855 9.095 1.00 96.81 200 LEU A N 1
ATOM 1591 C CA . LEU A 1 200 ? -27.556 8.418 9.283 1.00 96.81 200 LEU A CA 1
ATOM 1592 C C . LEU A 1 200 ? -26.255 7.634 9.043 1.00 96.81 200 LEU A C 1
ATOM 1594 O O . LEU A 1 200 ? -26.294 6.437 8.749 1.00 96.81 200 LEU A O 1
ATOM 1598 N N . ASP A 1 201 ? -25.096 8.285 9.161 1.00 94.44 201 ASP A N 1
ATOM 1599 C CA . ASP A 1 201 ? -23.811 7.653 8.883 1.00 94.44 201 ASP A CA 1
ATOM 1600 C C . ASP A 1 201 ? -23.408 6.580 9.911 1.00 94.44 201 ASP A C 1
ATOM 1602 O O . ASP A 1 201 ? -23.788 6.636 11.083 1.00 94.44 201 ASP A O 1
ATOM 1606 N N . LYS A 1 202 ? -22.624 5.590 9.461 1.00 84.12 202 LYS A N 1
ATOM 1607 C CA . LYS A 1 202 ? -22.118 4.460 10.265 1.00 84.12 202 LYS A CA 1
ATOM 1608 C C . LYS A 1 202 ? -23.241 3.632 10.898 1.00 84.12 202 LYS A C 1
ATOM 1610 O O . LYS A 1 202 ? -23.299 3.434 12.114 1.00 84.12 202 LYS A O 1
ATOM 1615 N N . ASN A 1 203 ? -24.142 3.152 10.053 1.00 85.44 203 ASN A N 1
ATOM 1616 C CA . ASN A 1 203 ? -25.220 2.235 10.410 1.00 85.44 203 ASN A CA 1
ATOM 1617 C C . ASN A 1 203 ? -25.166 0.997 9.483 1.00 85.44 203 ASN A C 1
ATOM 1619 O O . ASN A 1 203 ? -24.173 0.764 8.798 1.00 85.44 203 ASN A O 1
ATOM 1623 N N . TYR A 1 204 ? -26.208 0.168 9.491 1.00 82.62 204 TYR A N 1
ATOM 1624 C CA . TYR A 1 204 ? -26.331 -1.058 8.692 1.00 82.62 204 TYR A CA 1
ATOM 1625 C C . TYR A 1 204 ? -27.530 -0.988 7.730 1.00 82.62 204 TYR A C 1
ATOM 1627 O O . TYR A 1 204 ? -28.191 -1.993 7.467 1.00 82.62 204 TYR A O 1
ATOM 1635 N N . ILE A 1 205 ? -27.857 0.213 7.247 1.00 86.12 205 ILE A N 1
ATOM 1636 C CA . ILE A 1 205 ? -29.056 0.478 6.444 1.00 86.12 205 ILE A CA 1
ATOM 1637 C C . ILE A 1 205 ? -28.842 -0.006 5.010 1.00 86.12 205 ILE A C 1
ATOM 1639 O O . ILE A 1 205 ? -27.811 0.279 4.405 1.00 86.12 205 ILE A O 1
ATOM 1643 N N . ARG A 1 206 ? -29.835 -0.711 4.455 1.00 87.44 206 ARG A N 1
ATOM 1644 C CA . ARG A 1 206 ? -29.792 -1.263 3.085 1.00 87.44 206 ARG A CA 1
ATOM 1645 C C . ARG A 1 206 ? -30.709 -0.565 2.086 1.00 87.44 206 ARG A C 1
ATOM 1647 O O . ARG A 1 206 ? -30.420 -0.585 0.895 1.00 87.44 206 ARG A O 1
ATOM 1654 N N . LYS A 1 207 ? -31.805 0.028 2.565 1.00 88.75 207 LYS A N 1
ATOM 1655 C CA . LYS A 1 207 ? -32.847 0.653 1.740 1.00 88.75 207 LYS A CA 1
ATOM 1656 C C . LYS A 1 207 ? -33.113 2.083 2.193 1.00 88.75 207 LYS A C 1
ATOM 1658 O O . LYS A 1 207 ? -33.103 2.377 3.391 1.00 88.75 207 LYS A O 1
ATOM 1663 N N . LEU A 1 208 ? -33.367 2.953 1.224 1.00 92.12 208 LEU A N 1
ATOM 1664 C CA . LEU A 1 208 ? -33.776 4.335 1.444 1.00 92.12 208 LEU A CA 1
ATOM 1665 C C . LEU A 1 208 ? -35.304 4.391 1.499 1.00 92.12 208 LEU A C 1
ATOM 1667 O O . LEU A 1 208 ? -35.982 4.549 0.491 1.00 92.12 208 LEU A O 1
ATOM 1671 N N . GLU A 1 209 ? -35.854 4.221 2.695 1.00 86.75 209 GLU A N 1
ATOM 1672 C CA . GLU A 1 209 ? -37.298 4.231 2.923 1.00 86.75 209 GLU A CA 1
ATOM 1673 C C . GLU A 1 209 ? -37.689 5.201 4.039 1.00 86.75 209 GLU A C 1
ATOM 1675 O O . GLU A 1 209 ? -36.849 5.658 4.808 1.00 86.75 209 GLU A O 1
ATOM 1680 N N . ASN A 1 210 ? -38.982 5.523 4.129 1.00 89.81 210 ASN A N 1
ATOM 1681 C CA . ASN A 1 210 ? -39.538 6.422 5.147 1.00 89.81 210 ASN A CA 1
ATOM 1682 C C . ASN A 1 210 ? -39.032 7.879 5.053 1.00 89.81 210 ASN A C 1
ATOM 1684 O O . ASN A 1 210 ? -38.960 8.584 6.060 1.00 89.81 210 ASN A O 1
ATOM 1688 N N . LEU A 1 211 ? -38.706 8.345 3.840 1.00 95.19 211 LEU A N 1
ATOM 1689 C CA . LEU A 1 211 ? -38.204 9.702 3.567 1.00 95.19 211 LEU A CA 1
ATOM 1690 C C . LEU A 1 211 ? -39.221 10.594 2.831 1.00 95.19 211 LEU A C 1
ATOM 1692 O O . LEU A 1 211 ? -38.989 11.791 2.680 1.00 95.19 211 LEU A O 1
ATOM 1696 N N . ASP A 1 212 ? -40.362 10.042 2.405 1.00 90.19 212 ASP A N 1
ATOM 1697 C CA . ASP A 1 212 ? -41.317 10.679 1.485 1.00 90.19 212 ASP A CA 1
ATOM 1698 C C . ASP A 1 212 ? -41.790 12.084 1.889 1.00 90.19 212 ASP A C 1
ATOM 1700 O O . ASP A 1 212 ? -42.054 12.918 1.021 1.00 90.19 212 ASP A O 1
ATOM 1704 N N . ASN A 1 213 ? -41.914 12.344 3.193 1.00 92.69 213 ASN A N 1
ATOM 1705 C CA . ASN A 1 213 ? -42.434 13.604 3.732 1.00 92.69 213 ASN A CA 1
ATOM 1706 C C . ASN A 1 213 ? -41.346 14.660 3.980 1.00 92.69 213 ASN A C 1
ATOM 1708 O O . ASN A 1 213 ? -41.663 15.803 4.312 1.00 92.69 213 ASN A O 1
ATOM 1712 N N . LEU A 1 214 ? -40.066 14.316 3.816 1.00 96.38 214 LEU A N 1
ATOM 1713 C CA . LEU A 1 214 ? -38.935 15.193 4.133 1.00 96.38 214 LEU A CA 1
ATOM 1714 C C . LEU A 1 214 ? -38.619 16.168 2.987 1.00 96.38 214 LEU A C 1
ATOM 1716 O O . LEU A 1 214 ? -37.466 16.405 2.642 1.00 96.38 214 LEU A O 1
ATOM 1720 N N . THR A 1 215 ? -39.639 16.776 2.381 1.00 95.25 215 THR A N 1
ATOM 1721 C CA . THR A 1 215 ? -39.484 17.622 1.182 1.00 95.25 215 THR A CA 1
ATOM 1722 C C . THR A 1 215 ? -38.629 18.872 1.415 1.00 95.25 215 THR A C 1
ATOM 1724 O O . THR A 1 215 ? -38.190 19.491 0.452 1.00 95.25 215 THR A O 1
ATOM 1727 N N . LYS A 1 216 ? -38.410 19.262 2.679 1.00 97.12 216 LYS A N 1
ATOM 1728 C CA . LYS A 1 216 ? -37.561 20.393 3.096 1.00 97.12 216 LYS A CA 1
ATOM 1729 C C . LYS A 1 216 ? -36.112 19.999 3.401 1.00 97.12 216 LYS A C 1
ATOM 1731 O O . LYS A 1 216 ? -35.340 20.864 3.807 1.00 97.12 216 LYS A O 1
ATOM 1736 N N . LEU A 1 217 ? -35.748 18.729 3.226 1.00 98.44 217 LEU A N 1
ATOM 1737 C CA . LEU A 1 217 ? -34.407 18.247 3.523 1.00 98.44 217 LEU A CA 1
ATOM 1738 C C . LEU A 1 217 ? -33.395 18.873 2.554 1.00 98.44 217 LEU A C 1
ATOM 1740 O O . LEU A 1 217 ? -33.509 18.719 1.341 1.00 98.44 217 LEU A O 1
ATOM 1744 N N . GLU A 1 218 ? -32.416 19.584 3.106 1.00 98.56 218 GLU A N 1
ATOM 1745 C CA . GLU A 1 218 ? -31.348 20.293 2.392 1.00 98.56 218 GLU A CA 1
ATOM 1746 C C . GLU A 1 218 ? -30.034 19.487 2.434 1.00 98.56 218 GLU A C 1
ATOM 1748 O O . GLU A 1 218 ? -29.289 19.469 1.454 1.00 98.56 218 GLU A O 1
ATOM 1753 N N . GLN A 1 219 ? -29.762 18.769 3.531 1.00 98.69 219 GLN A N 1
ATOM 1754 C CA . GLN A 1 219 ? -28.560 17.950 3.706 1.00 98.69 219 GLN A CA 1
ATOM 1755 C C . GLN A 1 219 ? -28.901 16.544 4.200 1.00 98.69 219 GLN A C 1
ATOM 1757 O O . GLN A 1 219 ? -29.549 16.373 5.232 1.00 98.69 219 GLN A O 1
ATOM 1762 N N . PHE A 1 220 ? -28.392 15.536 3.498 1.00 98.56 220 PHE A N 1
ATOM 1763 C CA . PHE A 1 220 ? -28.563 14.137 3.856 1.00 98.56 220 PHE A CA 1
ATOM 1764 C C . PHE A 1 220 ? -27.222 13.402 3.813 1.00 98.56 220 PHE A C 1
ATOM 1766 O O . PHE A 1 220 ? -26.601 13.290 2.759 1.00 98.56 220 PHE A O 1
ATOM 1773 N N . ASN A 1 221 ? -26.765 12.912 4.965 1.00 98.25 221 ASN A N 1
ATOM 1774 C CA . ASN A 1 221 ? -25.583 12.064 5.076 1.00 98.25 221 ASN A CA 1
ATOM 1775 C C . ASN A 1 221 ? -25.997 10.643 5.469 1.00 98.25 221 ASN A C 1
ATOM 1777 O O . ASN A 1 221 ? -26.619 10.453 6.510 1.00 98.25 221 ASN A O 1
ATOM 1781 N N . ILE A 1 222 ? -25.627 9.654 4.662 1.00 97.44 222 ILE A N 1
ATOM 1782 C CA . ILE A 1 222 ? -25.861 8.225 4.902 1.00 97.44 222 ILE A CA 1
ATOM 1783 C C . ILE A 1 222 ? -24.611 7.384 4.588 1.00 97.44 222 ILE A C 1
ATOM 1785 O O . ILE A 1 222 ? -24.666 6.238 4.136 1.00 97.44 222 ILE A O 1
ATOM 1789 N N . THR A 1 223 ? -23.450 7.971 4.857 1.00 94.88 223 THR A N 1
ATOM 1790 C CA . THR A 1 223 ? -22.135 7.355 4.656 1.00 94.88 223 THR A CA 1
ATOM 1791 C C . THR A 1 223 ? -21.940 6.107 5.529 1.00 94.88 223 THR A C 1
ATOM 1793 O O . THR A 1 223 ? -22.470 6.053 6.632 1.00 94.88 223 THR A O 1
ATOM 1796 N N . TYR A 1 224 ? -21.140 5.122 5.106 1.00 85.81 224 TYR A N 1
ATOM 1797 C CA . TYR A 1 224 ? -20.868 3.893 5.880 1.00 85.81 224 TYR A CA 1
ATOM 1798 C C . TYR A 1 224 ? -22.153 3.116 6.209 1.00 85.81 224 TYR A C 1
ATOM 1800 O O . TYR A 1 224 ? -22.514 2.951 7.375 1.00 85.81 224 TYR A O 1
ATOM 1808 N N . ASN A 1 225 ? -22.842 2.664 5.164 1.00 87.88 225 ASN A N 1
ATOM 1809 C CA . ASN A 1 225 ? -24.031 1.814 5.236 1.00 87.88 225 ASN A CA 1
ATOM 1810 C C . ASN A 1 225 ? -23.921 0.675 4.198 1.00 87.88 225 ASN A C 1
ATOM 1812 O O . ASN A 1 225 ? -22.853 0.422 3.636 1.00 87.88 225 ASN A O 1
ATOM 1816 N N . GLU A 1 226 ? -25.007 -0.060 3.962 1.00 89.44 226 GLU A N 1
ATOM 1817 C CA . GLU A 1 226 ? -25.060 -1.199 3.040 1.00 89.44 226 GLU A CA 1
ATOM 1818 C C . GLU A 1 226 ? -26.007 -0.950 1.850 1.00 89.44 226 GLU A C 1
ATOM 1820 O O . GLU A 1 226 ? -26.627 -1.886 1.351 1.00 89.44 226 GLU A O 1
ATOM 1825 N N . ILE A 1 227 ? -26.141 0.301 1.395 1.00 94.38 227 ILE A N 1
ATOM 1826 C CA . ILE A 1 227 ? -27.086 0.673 0.331 1.00 94.38 227 ILE A CA 1
ATOM 1827 C C . ILE A 1 227 ? -26.579 0.204 -1.034 1.00 94.38 227 ILE A C 1
ATOM 1829 O O . ILE A 1 227 ? -25.445 0.497 -1.420 1.00 94.38 227 ILE A O 1
ATOM 1833 N N . GLU A 1 228 ? -27.437 -0.485 -1.785 1.00 92.56 228 GLU A N 1
ATOM 1834 C CA . GLU A 1 228 ? -27.122 -1.016 -3.121 1.00 92.56 228 GLU A CA 1
ATOM 1835 C C . GLU A 1 228 ? -27.754 -0.210 -4.265 1.00 92.56 228 GLU A C 1
ATOM 1837 O O . GLU A 1 228 ? -27.207 -0.198 -5.370 1.00 92.56 228 GLU A O 1
ATOM 1842 N N . GLN A 1 229 ? -28.859 0.495 -3.998 1.00 95.12 229 GLN A N 1
ATOM 1843 C CA . GLN A 1 229 ? -29.623 1.268 -4.982 1.00 95.12 229 GLN A CA 1
ATOM 1844 C C . GLN A 1 229 ? -30.040 2.629 -4.417 1.00 95.12 229 GLN A C 1
ATOM 1846 O O . GLN A 1 229 ? -30.301 2.768 -3.221 1.00 95.12 229 GLN A O 1
ATOM 1851 N N . ILE A 1 230 ? -30.096 3.638 -5.288 1.00 95.88 230 ILE A N 1
ATOM 1852 C CA . ILE A 1 230 ? -30.638 4.955 -4.951 1.00 95.88 230 ILE A CA 1
ATOM 1853 C C . ILE A 1 230 ? -32.137 4.924 -5.265 1.00 95.88 230 ILE A C 1
ATOM 1855 O O . ILE A 1 230 ? -32.529 4.907 -6.427 1.00 95.88 230 ILE A O 1
ATOM 1859 N N . GLU A 1 231 ? -32.974 4.919 -4.234 1.00 92.44 231 GLU A N 1
ATOM 1860 C CA . GLU A 1 231 ? -34.440 4.893 -4.331 1.00 92.44 231 GLU A CA 1
ATOM 1861 C C . GLU A 1 231 ? -35.066 5.764 -3.230 1.00 92.44 231 GLU A C 1
ATOM 1863 O O . GLU A 1 231 ? -34.376 6.178 -2.301 1.00 92.44 231 GLU A O 1
ATOM 1868 N N . GLY A 1 232 ? -36.354 6.099 -3.334 1.00 90.12 232 GLY A N 1
ATOM 1869 C CA . GLY A 1 232 ? -37.113 6.715 -2.234 1.00 90.12 232 GLY A CA 1
ATOM 1870 C C . GLY A 1 232 ? -36.706 8.148 -1.859 1.00 90.12 232 GLY A C 1
ATOM 1871 O O . GLY A 1 232 ? -37.160 8.671 -0.838 1.00 90.12 232 GLY A O 1
ATOM 1872 N N . ILE A 1 233 ? -35.862 8.801 -2.667 1.00 95.31 233 ILE A N 1
ATOM 1873 C CA . ILE A 1 233 ? -35.402 10.188 -2.475 1.00 95.31 233 ILE A CA 1
ATOM 1874 C C . ILE A 1 233 ? -35.918 11.163 -3.544 1.00 95.31 233 ILE A C 1
ATOM 1876 O O . ILE A 1 233 ? -35.563 12.345 -3.542 1.00 95.31 233 ILE A O 1
ATOM 1880 N N . GLU A 1 234 ? -36.803 10.713 -4.434 1.00 94.25 234 GLU A N 1
ATOM 1881 C CA . GLU A 1 234 ? -37.325 11.484 -5.568 1.00 94.25 234 GLU A CA 1
ATOM 1882 C C . GLU A 1 234 ? -38.144 12.703 -5.115 1.00 94.25 234 GLU A C 1
ATOM 1884 O O . GLU A 1 234 ? -38.233 13.706 -5.826 1.00 94.25 234 GLU A O 1
ATOM 1889 N N . LYS A 1 235 ? -38.739 12.630 -3.916 1.00 95.06 235 LYS A N 1
ATOM 1890 C CA . LYS A 1 235 ? -39.505 13.722 -3.293 1.00 95.06 235 LYS A CA 1
ATOM 1891 C C . LYS A 1 235 ? -38.628 14.746 -2.563 1.00 95.06 235 LYS A C 1
ATOM 1893 O O . LYS A 1 235 ? -39.121 15.812 -2.198 1.00 95.06 235 LYS A O 1
ATOM 1898 N N . LEU A 1 236 ? -37.335 14.471 -2.371 1.00 96.94 236 LEU A N 1
ATOM 1899 C CA . LEU A 1 236 ? -36.393 15.351 -1.667 1.00 96.94 236 LEU A CA 1
ATOM 1900 C C . LEU A 1 236 ? -35.860 16.451 -2.603 1.00 96.94 236 LEU A C 1
ATOM 1902 O O . LEU A 1 236 ? -34.662 16.574 -2.855 1.00 96.94 236 LEU A O 1
ATOM 1906 N N . THR A 1 237 ? -36.754 17.256 -3.175 1.00 95.75 237 THR A N 1
ATOM 1907 C CA . THR A 1 237 ? -36.418 18.231 -4.231 1.00 95.75 237 THR A CA 1
ATOM 1908 C C . THR A 1 237 ? -35.577 19.417 -3.741 1.00 95.75 237 THR A C 1
ATOM 1910 O O . THR A 1 237 ? -34.916 20.085 -4.540 1.00 95.75 237 THR A O 1
ATOM 1913 N N . SER A 1 238 ? -35.587 19.684 -2.431 1.00 97.62 238 SER A N 1
ATOM 1914 C CA . SER A 1 238 ? -34.781 20.732 -1.787 1.00 97.62 238 SER A CA 1
ATOM 1915 C C . SER A 1 238 ? -33.352 20.298 -1.448 1.00 97.62 238 SER A C 1
ATOM 1917 O O . SER A 1 238 ? -32.588 21.114 -0.936 1.00 97.62 238 SER A O 1
ATOM 1919 N N . LEU A 1 239 ? -32.979 19.050 -1.745 1.00 98.31 239 LEU A N 1
ATOM 1920 C CA . LEU A 1 239 ? -31.693 18.488 -1.353 1.00 98.31 239 LEU A CA 1
ATOM 1921 C C . LEU A 1 239 ? -30.533 19.184 -2.077 1.00 98.31 239 LEU A C 1
ATOM 1923 O O . LEU A 1 239 ? -30.478 19.208 -3.306 1.00 98.31 239 LEU A O 1
ATOM 1927 N N . GLN A 1 240 ? -29.603 19.738 -1.301 1.00 98.62 240 GLN A N 1
ATOM 1928 C CA . GLN A 1 240 ? -28.408 20.446 -1.769 1.00 98.62 240 GLN A CA 1
ATOM 1929 C C . GLN A 1 240 ? -27.136 19.625 -1.551 1.00 98.62 240 GLN A C 1
ATOM 1931 O O . GLN A 1 240 ? -26.218 19.682 -2.370 1.00 98.62 240 GLN A O 1
ATOM 1936 N N . ILE A 1 241 ? -27.081 18.858 -0.460 1.00 98.69 241 ILE A N 1
ATOM 1937 C CA . ILE A 1 241 ? -25.940 18.019 -0.101 1.00 98.69 241 ILE A CA 1
ATOM 1938 C C . ILE A 1 241 ? -26.430 16.591 0.113 1.00 98.69 241 ILE A C 1
ATOM 1940 O O . ILE A 1 241 ? -27.233 16.341 1.011 1.00 98.69 241 ILE A O 1
ATOM 1944 N N . LEU A 1 242 ? -25.901 15.659 -0.674 1.00 98.56 242 LEU A N 1
ATOM 1945 C CA . LEU A 1 242 ? -26.131 14.227 -0.505 1.00 98.56 242 LEU A CA 1
ATOM 1946 C C . LEU A 1 242 ? -24.789 13.514 -0.358 1.00 98.56 242 LEU A C 1
ATOM 1948 O O . LEU A 1 242 ? -23.960 13.571 -1.263 1.00 98.56 242 LEU A O 1
ATOM 1952 N N . ASP A 1 243 ? -24.573 12.848 0.772 1.00 98.12 243 ASP A N 1
ATOM 1953 C CA . ASP A 1 243 ? -23.372 12.054 1.023 1.00 98.12 243 ASP A CA 1
ATOM 1954 C C . ASP A 1 243 ? -23.732 10.580 1.232 1.00 98.12 243 ASP A C 1
ATOM 1956 O O . ASP A 1 243 ? -24.364 10.217 2.222 1.00 98.12 243 ASP A O 1
ATOM 1960 N N . MET A 1 244 ? -23.347 9.740 0.274 1.00 97.75 244 MET A N 1
ATOM 1961 C CA . MET A 1 244 ? -23.583 8.294 0.236 1.00 97.75 244 MET A CA 1
ATOM 1962 C C . MET A 1 244 ? -22.266 7.521 0.078 1.00 97.75 244 MET A C 1
ATOM 1964 O O . MET A 1 244 ? -22.233 6.420 -0.483 1.00 97.75 244 MET A O 1
ATOM 1968 N N . GLN A 1 245 ? -21.155 8.093 0.546 1.00 96.31 245 GLN A N 1
ATOM 1969 C CA . GLN A 1 245 ? -19.853 7.435 0.486 1.00 96.31 245 GLN A CA 1
ATOM 1970 C C . GLN A 1 245 ? -19.845 6.118 1.293 1.00 96.31 245 GLN A C 1
ATOM 1972 O O . GLN A 1 245 ? -20.632 5.937 2.221 1.00 96.31 245 GLN A O 1
ATOM 1977 N N . PHE A 1 246 ? -18.943 5.188 0.971 1.00 91.81 246 PHE A N 1
ATOM 1978 C CA . PHE A 1 246 ? -18.807 3.905 1.685 1.00 91.81 246 PHE A CA 1
ATOM 1979 C C . PHE A 1 246 ? -20.123 3.103 1.748 1.00 91.81 246 PHE A C 1
ATOM 1981 O O . PHE A 1 246 ? -20.596 2.741 2.826 1.00 91.81 246 PHE A O 1
ATOM 1988 N N . ASN A 1 247 ? -20.710 2.845 0.579 1.00 91.69 247 ASN A N 1
ATOM 1989 C CA . ASN A 1 247 ? -21.890 1.998 0.382 1.00 91.69 247 ASN A CA 1
ATOM 1990 C C . ASN A 1 247 ? -21.582 0.920 -0.685 1.00 91.69 247 ASN A C 1
ATOM 1992 O O . ASN A 1 247 ? -20.419 0.589 -0.936 1.00 91.69 247 ASN A O 1
ATOM 1996 N N . ARG A 1 248 ? -22.605 0.308 -1.294 1.00 92.38 248 ARG A N 1
ATOM 1997 C CA . ARG A 1 248 ? -22.477 -0.772 -2.290 1.00 92.38 248 ARG A CA 1
ATOM 1998 C C . ARG A 1 248 ? -23.125 -0.424 -3.637 1.00 92.38 248 ARG A C 1
ATOM 2000 O O . ARG A 1 248 ? -23.462 -1.327 -4.401 1.00 92.38 248 ARG A O 1
ATOM 2007 N N . LEU A 1 249 ? -23.265 0.867 -3.945 1.00 96.50 249 LEU A N 1
ATOM 2008 C CA . LEU A 1 249 ? -23.910 1.352 -5.168 1.00 96.50 249 LEU A CA 1
ATOM 2009 C C . LEU A 1 249 ? -23.164 0.887 -6.424 1.00 96.50 249 LEU A C 1
ATOM 2011 O O . LEU A 1 249 ? -21.936 0.977 -6.491 1.00 96.50 249 LEU A O 1
ATOM 2015 N N . ARG A 1 250 ? -23.912 0.436 -7.437 1.00 95.44 250 ARG A N 1
ATOM 2016 C CA . ARG A 1 250 ? -23.376 0.030 -8.755 1.00 95.44 250 ARG A CA 1
ATOM 2017 C C . ARG A 1 250 ? -23.755 0.982 -9.887 1.00 95.44 250 ARG A C 1
ATOM 2019 O O . ARG A 1 250 ? -23.018 1.091 -10.865 1.00 95.44 250 ARG A O 1
ATOM 2026 N N . THR A 1 251 ? -24.873 1.681 -9.738 1.00 96.38 251 THR A N 1
ATOM 2027 C CA . THR A 1 251 ? -25.431 2.628 -10.707 1.00 96.38 251 THR A CA 1
ATOM 2028 C C . THR A 1 251 ? -25.853 3.915 -10.001 1.00 96.38 251 THR A C 1
ATOM 2030 O O . THR A 1 251 ? -26.054 3.934 -8.786 1.00 96.38 251 THR A O 1
ATOM 2033 N N . ILE A 1 252 ? -25.964 5.002 -10.768 1.00 96.25 252 ILE A N 1
ATOM 2034 C CA . ILE A 1 252 ? -26.547 6.264 -10.310 1.00 96.25 252 ILE A CA 1
ATOM 2035 C C . ILE A 1 252 ? -27.913 6.393 -10.984 1.00 96.25 252 ILE A C 1
ATOM 2037 O O . ILE A 1 252 ? -28.006 6.589 -12.193 1.00 96.25 252 ILE A O 1
ATOM 2041 N N . GLU A 1 253 ? -28.977 6.269 -10.203 1.00 93.62 253 GLU A N 1
ATOM 2042 C CA . GLU A 1 253 ? -30.358 6.317 -10.681 1.00 93.62 253 GLU A CA 1
ATOM 2043 C C . GLU A 1 253 ? -31.227 7.161 -9.745 1.00 93.62 253 GLU A C 1
ATOM 2045 O O . GLU A 1 253 ? -30.798 7.536 -8.657 1.00 93.62 253 GLU A O 1
ATOM 2050 N N . ASN A 1 254 ? -32.422 7.535 -10.208 1.00 94.06 254 ASN A N 1
ATOM 2051 C CA . ASN A 1 254 ? -33.442 8.242 -9.419 1.00 94.06 254 ASN A CA 1
ATOM 2052 C C . ASN A 1 254 ? -33.027 9.600 -8.802 1.00 94.06 254 ASN A C 1
ATOM 2054 O O . ASN A 1 254 ? -33.734 10.137 -7.955 1.00 94.06 254 ASN A O 1
ATOM 2058 N N . LEU A 1 255 ? -31.941 10.222 -9.284 1.00 96.06 255 LEU A N 1
ATOM 2059 C CA . LEU A 1 255 ? -31.524 11.589 -8.910 1.00 96.06 255 LEU A CA 1
ATOM 2060 C C . LEU A 1 255 ? -32.101 12.693 -9.815 1.00 96.06 255 LEU A C 1
ATOM 2062 O O . LEU A 1 255 ? -31.849 13.881 -9.610 1.00 96.06 255 LEU A O 1
ATOM 2066 N N . ASN A 1 256 ? -32.899 12.337 -10.822 1.00 94.50 256 ASN A N 1
ATOM 2067 C CA . ASN A 1 256 ? -33.435 13.255 -11.835 1.00 94.50 256 ASN A CA 1
ATOM 2068 C C . ASN A 1 256 ? -34.389 14.333 -11.282 1.00 94.50 256 ASN A C 1
ATOM 2070 O O . ASN A 1 256 ? -34.744 15.262 -12.009 1.00 94.50 256 ASN A O 1
ATOM 2074 N N . LYS A 1 257 ? -34.832 14.215 -10.024 1.00 96.31 257 LYS A N 1
ATOM 2075 C CA . LYS A 1 257 ? -35.669 15.214 -9.338 1.00 96.31 257 LYS A CA 1
ATOM 2076 C C . LYS A 1 257 ? -34.893 16.090 -8.349 1.00 96.31 257 LYS A C 1
ATOM 2078 O O . LYS A 1 257 ? -35.370 17.170 -8.008 1.00 96.31 257 LYS A O 1
ATOM 2083 N N . ASN A 1 258 ? -33.686 15.696 -7.942 1.00 97.00 258 ASN A N 1
ATOM 2084 C CA . ASN A 1 258 ? -32.867 16.411 -6.957 1.00 97.00 258 ASN A CA 1
ATOM 2085 C C . ASN A 1 258 ? -31.993 17.490 -7.629 1.00 97.00 258 ASN A C 1
ATOM 2087 O O . ASN A 1 258 ? -30.778 17.543 -7.458 1.00 97.00 258 ASN A O 1
ATOM 2091 N N . LEU A 1 259 ? -32.618 18.366 -8.422 1.00 96.94 259 LEU A N 1
ATOM 2092 C CA . LEU A 1 259 ? -31.933 19.352 -9.276 1.00 96.94 259 LEU A CA 1
ATOM 2093 C C . LEU A 1 259 ? -31.189 20.453 -8.495 1.00 96.94 259 LEU A C 1
ATOM 2095 O O . LEU A 1 259 ? -30.379 21.176 -9.073 1.00 96.94 259 LEU A O 1
ATOM 2099 N N . SER A 1 260 ? -31.466 20.574 -7.195 1.00 97.50 260 SER A N 1
ATOM 2100 C CA . SER A 1 260 ? -30.848 21.542 -6.281 1.00 97.50 260 SER A CA 1
ATOM 2101 C C . SER A 1 260 ? -29.484 21.089 -5.738 1.00 97.50 260 SER A C 1
ATOM 2103 O O . SER A 1 260 ? -28.850 21.844 -5.000 1.00 97.50 260 SER A O 1
ATOM 2105 N N . LEU A 1 261 ? -29.027 19.873 -6.072 1.00 98.50 261 LEU A N 1
ATOM 2106 C CA . LEU A 1 261 ? -27.777 19.315 -5.556 1.00 98.50 261 LEU A CA 1
ATOM 2107 C C . LEU A 1 261 ? -26.559 20.141 -5.991 1.00 98.50 261 LEU A C 1
ATOM 2109 O O . LEU A 1 261 ? -26.299 20.329 -7.178 1.00 98.50 261 LEU A O 1
ATOM 2113 N N . THR A 1 262 ? -25.775 20.570 -5.002 1.00 98.44 262 THR A N 1
ATOM 2114 C CA . THR A 1 262 ? -24.510 21.301 -5.169 1.00 98.44 262 THR A CA 1
ATOM 2115 C C . THR A 1 262 ? -23.298 20.477 -4.732 1.00 98.44 262 THR A C 1
ATOM 2117 O O . THR A 1 262 ? -22.207 20.679 -5.273 1.00 98.44 262 THR A O 1
ATOM 2120 N N . LYS A 1 263 ? -23.483 19.514 -3.813 1.00 98.38 263 LYS A N 1
ATOM 2121 C CA . LYS A 1 263 ? -22.457 18.565 -3.355 1.00 98.38 263 LYS A CA 1
ATOM 2122 C C . LYS A 1 263 ? -22.996 17.134 -3.356 1.00 98.38 263 LYS A C 1
ATOM 2124 O O . LYS A 1 263 ? -24.026 16.861 -2.741 1.00 98.38 263 LYS A O 1
ATOM 2129 N N . LEU A 1 264 ? -22.259 16.227 -3.997 1.00 98.56 264 LEU A N 1
ATOM 2130 C CA . LEU A 1 264 ? -22.594 14.805 -4.082 1.00 98.56 264 LEU A CA 1
ATOM 2131 C C . LEU A 1 264 ? -21.394 13.930 -3.694 1.00 98.56 264 LEU A C 1
ATOM 2133 O O . LEU A 1 264 ? -20.317 14.034 -4.286 1.00 98.56 264 LEU A O 1
ATOM 2137 N N . GLY A 1 265 ? -21.588 13.074 -2.691 1.00 98.00 265 GLY A N 1
ATOM 2138 C CA . GLY A 1 265 ? -20.614 12.098 -2.212 1.00 98.00 265 GLY A CA 1
ATOM 2139 C C . GLY A 1 265 ? -20.988 10.669 -2.596 1.00 98.00 265 GLY A C 1
ATOM 2140 O O . GLY A 1 265 ? -22.015 10.162 -2.167 1.00 98.00 265 GLY A O 1
ATOM 2141 N N . LEU A 1 266 ? -20.142 10.014 -3.388 1.00 98.00 266 LEU A N 1
ATOM 2142 C CA . LEU A 1 266 ? -20.314 8.655 -3.924 1.00 98.00 266 LEU A CA 1
ATOM 2143 C C . LEU A 1 266 ? -19.013 7.830 -3.888 1.00 98.00 266 LEU A C 1
ATOM 2145 O O . LEU A 1 266 ? -18.942 6.729 -4.439 1.00 98.00 266 LEU A O 1
ATOM 2149 N N . SER A 1 267 ? -17.962 8.342 -3.254 1.00 96.00 267 SER A N 1
ATOM 2150 C CA . SER A 1 267 ? -16.705 7.622 -3.052 1.00 96.00 267 SER A CA 1
ATOM 2151 C C . SER A 1 267 ? -16.881 6.283 -2.336 1.00 96.00 267 SER A C 1
ATOM 2153 O O . SER A 1 267 ? -17.776 6.124 -1.509 1.00 96.00 267 SER A O 1
ATOM 2155 N N . SER A 1 268 ? -15.977 5.339 -2.596 1.00 91.62 268 SER A N 1
ATOM 2156 C CA . SER A 1 268 ? -15.963 4.008 -1.981 1.00 91.62 268 SER A CA 1
ATOM 2157 C C . SER A 1 268 ? -17.277 3.251 -2.215 1.00 91.62 268 SER A C 1
ATOM 2159 O O . SER A 1 268 ? -17.921 2.793 -1.274 1.00 91.62 268 SER A O 1
ATOM 2161 N N . ASN A 1 269 ? -17.671 3.151 -3.484 1.00 92.75 269 ASN A N 1
ATOM 2162 C CA . ASN A 1 269 ? -18.795 2.351 -3.974 1.00 92.75 269 ASN A CA 1
ATOM 2163 C C . ASN A 1 269 ? -18.291 1.384 -5.072 1.00 92.75 269 ASN A C 1
ATOM 2165 O O . ASN A 1 269 ? -17.103 1.059 -5.141 1.00 92.75 269 ASN A O 1
ATOM 2169 N N . GLN A 1 270 ? -19.184 0.861 -5.914 1.00 92.56 270 GLN A N 1
ATOM 2170 C CA . GLN A 1 270 ? -18.873 -0.081 -6.995 1.00 92.56 270 GLN A CA 1
ATOM 2171 C C . GLN A 1 270 ? -19.299 0.462 -8.370 1.00 92.56 270 GLN A C 1
ATOM 2173 O O . GLN A 1 270 ? -19.675 -0.316 -9.244 1.00 92.56 270 GLN A O 1
ATOM 2178 N N . LEU A 1 271 ? -19.249 1.785 -8.561 1.00 95.62 271 LEU A N 1
ATOM 2179 C CA . LEU A 1 271 ? -19.691 2.451 -9.788 1.00 95.62 271 LEU A CA 1
ATOM 2180 C C . LEU A 1 271 ? -18.712 2.212 -10.945 1.00 95.62 271 LEU A C 1
ATOM 2182 O O . LEU A 1 271 ? -17.514 2.474 -10.814 1.00 95.62 271 LEU A O 1
ATOM 2186 N N . ASP A 1 272 ? -19.235 1.785 -12.096 1.00 93.12 272 ASP A N 1
ATOM 2187 C CA . ASP A 1 272 ? -18.472 1.620 -13.346 1.00 93.12 272 ASP A CA 1
ATOM 2188 C C . ASP A 1 272 ? -18.697 2.785 -14.345 1.00 93.12 272 ASP A C 1
ATOM 2190 O O . ASP A 1 272 ? -17.909 2.965 -15.278 1.00 93.12 272 ASP A O 1
ATOM 2194 N N . SER A 1 273 ? -19.744 3.598 -14.143 1.00 95.19 273 SER A N 1
ATOM 2195 C CA . SER A 1 273 ? -20.132 4.752 -14.975 1.00 95.19 273 SER A CA 1
ATOM 2196 C C . SER A 1 273 ? -20.746 5.871 -14.120 1.00 95.19 273 SER A C 1
ATOM 2198 O O . SER A 1 273 ? -21.220 5.625 -13.011 1.00 95.19 273 SER A O 1
ATOM 2200 N N . LEU A 1 274 ? -20.732 7.098 -14.653 1.00 96.62 274 LEU A N 1
ATOM 2201 C CA . LEU A 1 274 ? -21.365 8.289 -14.079 1.00 96.62 274 LEU A CA 1
ATOM 2202 C C . LEU A 1 274 ? -22.684 8.670 -14.778 1.00 96.62 274 LEU A C 1
ATOM 2204 O O . LEU A 1 274 ? -23.229 9.752 -14.547 1.00 96.62 274 LEU A O 1
ATOM 2208 N N . THR A 1 275 ? -23.209 7.788 -15.631 1.00 95.19 275 THR A N 1
ATOM 2209 C CA . THR A 1 275 ? -24.534 7.947 -16.234 1.00 95.19 275 THR A CA 1
ATOM 2210 C C . THR A 1 275 ? -25.590 8.097 -15.137 1.00 95.19 275 THR A C 1
ATOM 2212 O O . THR A 1 275 ? -25.598 7.327 -14.183 1.00 95.19 275 THR A O 1
ATOM 2215 N N . GLY A 1 276 ? -26.459 9.105 -15.273 1.00 92.69 276 GLY A N 1
ATOM 2216 C CA . GLY A 1 276 ? -27.437 9.523 -14.263 1.00 92.69 276 GLY A CA 1
ATOM 2217 C C . GLY A 1 276 ? -27.159 10.916 -13.684 1.00 92.69 276 GLY A C 1
ATOM 2218 O O . GLY A 1 276 ? -28.064 11.541 -13.132 1.00 92.69 276 GLY A O 1
ATOM 2219 N N . LEU A 1 277 ? -25.939 11.447 -13.851 1.00 96.00 277 LEU A N 1
ATOM 2220 C CA . LEU A 1 277 ? -25.559 12.775 -13.347 1.00 96.00 277 LEU A CA 1
ATOM 2221 C C . LEU A 1 277 ? -25.887 13.940 -14.291 1.00 96.00 277 LEU A C 1
ATOM 2223 O O . LEU A 1 277 ? -25.839 15.088 -13.854 1.00 96.00 277 LEU A O 1
ATOM 2227 N N . GLN A 1 278 ? -26.254 13.687 -15.553 1.00 92.69 278 GLN A N 1
ATOM 2228 C CA . GLN A 1 278 ? -26.359 14.717 -16.605 1.00 92.69 278 GLN A CA 1
ATOM 2229 C C . GLN A 1 278 ? -27.336 15.858 -16.263 1.00 92.69 278 GLN A C 1
ATOM 2231 O O . GLN A 1 278 ? -27.231 16.971 -16.778 1.00 92.69 278 GLN A O 1
ATOM 2236 N N . HIS A 1 279 ? -28.303 15.597 -15.386 1.00 94.19 279 HIS A N 1
ATOM 2237 C CA . HIS A 1 279 ? -29.348 16.547 -15.005 1.00 94.19 279 HIS A CA 1
ATOM 2238 C C . HIS A 1 279 ? -28.938 17.476 -13.845 1.00 94.19 279 HIS A C 1
ATOM 2240 O O . HIS A 1 279 ? -29.611 18.477 -13.603 1.00 94.19 279 HIS A O 1
ATOM 2246 N N . LEU A 1 280 ? -27.844 17.181 -13.129 1.00 96.62 280 LEU A N 1
ATOM 2247 C CA . LEU A 1 280 ? -27.424 17.888 -11.908 1.00 96.62 280 LEU A CA 1
ATOM 2248 C C . LEU A 1 280 ? -26.579 19.136 -12.216 1.00 96.62 280 LEU A C 1
ATOM 2250 O O . LEU A 1 280 ? -25.431 19.271 -11.805 1.00 96.62 280 LEU A O 1
ATOM 2254 N N . GLN A 1 281 ? -27.165 20.082 -12.946 1.00 96.69 281 GLN A N 1
ATOM 2255 C CA . GLN A 1 281 ? -26.474 21.256 -13.497 1.00 96.69 281 GLN A CA 1
ATOM 2256 C C . GLN A 1 281 ? -25.943 22.249 -12.439 1.00 96.69 281 GLN A C 1
ATOM 2258 O O . GLN A 1 281 ? -25.109 23.098 -12.752 1.00 96.69 281 GLN A O 1
ATOM 2263 N N . GLN A 1 282 ? -26.397 22.147 -11.184 1.00 97.69 282 GLN A N 1
ATOM 2264 C CA . GLN A 1 282 ? -25.938 22.976 -10.058 1.00 97.69 282 GLN A CA 1
ATOM 2265 C C . GLN A 1 282 ? -24.762 22.360 -9.284 1.00 97.69 282 GLN A C 1
ATOM 2267 O O . GLN A 1 282 ? -24.274 22.959 -8.324 1.00 97.69 282 GLN A O 1
ATOM 2272 N N . LEU A 1 283 ? -24.290 21.176 -9.686 1.00 98.19 283 LEU A N 1
ATOM 2273 C CA . LEU A 1 283 ? -23.254 20.461 -8.957 1.00 98.19 283 LEU A CA 1
ATOM 2274 C C . LEU A 1 283 ? -21.914 21.209 -9.021 1.00 98.19 283 LEU A C 1
ATOM 2276 O O . LEU A 1 283 ? -21.406 21.527 -10.096 1.00 98.19 283 LEU A O 1
ATOM 2280 N N . THR A 1 284 ? -21.332 21.456 -7.849 1.00 97.69 284 THR A N 1
ATOM 2281 C CA . THR A 1 284 ? -20.042 22.146 -7.678 1.00 97.69 284 THR A CA 1
ATOM 2282 C C . THR A 1 284 ? -18.970 21.232 -7.095 1.00 97.69 284 THR A C 1
ATOM 2284 O O . THR A 1 284 ? -17.793 21.374 -7.426 1.00 97.69 284 THR A O 1
ATOM 2287 N N . ILE A 1 285 ? -19.369 20.271 -6.258 1.00 97.81 285 ILE A N 1
ATOM 2288 C CA . ILE A 1 285 ? -18.468 19.336 -5.586 1.00 97.81 285 ILE A CA 1
ATOM 2289 C C . ILE A 1 285 ? -18.941 17.905 -5.839 1.00 97.81 285 ILE A C 1
ATOM 2291 O O . ILE A 1 285 ? -20.067 17.546 -5.492 1.00 97.81 285 ILE A O 1
ATOM 2295 N N . LEU A 1 286 ? -18.055 17.075 -6.388 1.00 98.06 286 LEU A N 1
ATOM 2296 C CA . LEU A 1 286 ? -18.301 15.657 -6.626 1.00 98.06 286 LEU A CA 1
ATOM 2297 C C . LEU A 1 286 ? -17.173 14.807 -6.032 1.00 98.06 286 LEU A C 1
ATOM 2299 O O . LEU A 1 286 ? -16.011 14.933 -6.427 1.00 98.06 286 LEU A O 1
ATOM 2303 N N . TYR A 1 287 ? -17.528 13.906 -5.117 1.00 97.50 287 TYR A N 1
ATOM 2304 C CA . TYR A 1 287 ? -16.624 12.886 -4.589 1.00 97.50 287 TYR A CA 1
ATOM 2305 C C . TYR A 1 287 ? -16.995 11.520 -5.161 1.00 97.50 287 TYR A C 1
ATOM 2307 O O . TYR A 1 287 ? -18.075 11.014 -4.881 1.00 97.50 287 TYR A O 1
ATOM 2315 N N . VAL A 1 288 ? -16.114 10.919 -5.957 1.00 97.12 288 VAL A N 1
ATOM 2316 C CA . VAL A 1 288 ? -16.318 9.609 -6.605 1.00 97.12 288 VAL A CA 1
ATOM 2317 C C . VAL A 1 288 ? -15.043 8.757 -6.536 1.00 97.12 288 VAL A C 1
ATOM 2319 O O . VAL A 1 288 ? -14.805 7.895 -7.385 1.00 97.12 288 VAL A O 1
ATOM 2322 N N . SER A 1 289 ? -14.199 8.980 -5.524 1.00 94.19 289 SER A N 1
ATOM 2323 C CA . SER A 1 289 ? -12.950 8.230 -5.357 1.00 94.19 289 SER A CA 1
ATOM 2324 C C . SER A 1 289 ? -13.207 6.758 -5.039 1.00 94.19 289 SER A C 1
ATOM 2326 O O . SER A 1 289 ? -14.258 6.420 -4.508 1.00 94.19 289 SER A O 1
ATOM 2328 N N . SER A 1 290 ? -12.248 5.876 -5.311 1.00 88.69 290 SER A N 1
ATOM 2329 C CA . SER A 1 290 ? -12.332 4.449 -4.966 1.00 88.69 290 SER A CA 1
ATOM 2330 C C . SER A 1 290 ? -13.572 3.762 -5.556 1.00 88.69 290 SER A C 1
ATOM 2332 O O . SER A 1 290 ? -14.317 3.083 -4.852 1.00 88.69 290 SER A O 1
ATOM 2334 N N . ASN A 1 291 ? -13.804 3.974 -6.852 1.00 91.75 291 ASN A N 1
ATOM 2335 C CA . ASN A 1 291 ? -14.810 3.284 -7.661 1.00 91.75 291 ASN A CA 1
ATOM 2336 C C . ASN A 1 291 ? -14.102 2.523 -8.806 1.00 91.75 291 ASN A C 1
ATOM 2338 O O . ASN A 1 291 ? -12.907 2.226 -8.737 1.00 91.75 291 ASN A O 1
ATOM 2342 N N . ARG A 1 292 ? -14.826 2.140 -9.859 1.00 90.12 292 ARG A N 1
ATOM 2343 C CA . ARG A 1 292 ? -14.308 1.355 -10.993 1.00 90.12 292 ARG A CA 1
ATOM 2344 C C . ARG A 1 292 ? -14.425 2.104 -12.325 1.00 90.12 292 ARG A C 1
ATOM 2346 O O . ARG A 1 292 ? -14.363 1.489 -13.391 1.00 90.12 292 ARG A O 1
ATOM 2353 N N . LEU A 1 293 ? -14.551 3.432 -12.267 1.00 93.69 293 LEU A N 1
ATOM 2354 C CA . LEU A 1 293 ? -14.791 4.294 -13.424 1.00 93.69 293 LEU A CA 1
ATOM 2355 C C . LEU A 1 293 ? -13.654 4.184 -14.440 1.00 93.69 293 LEU A C 1
ATOM 2357 O O . LEU A 1 293 ? -12.494 4.400 -14.090 1.00 93.69 293 LEU A O 1
ATOM 2361 N N . LYS A 1 294 ? -13.994 3.897 -15.702 1.00 91.00 294 LYS A N 1
ATOM 2362 C CA . LYS A 1 294 ? -13.043 3.911 -16.833 1.00 91.00 294 LYS A CA 1
ATOM 2363 C C . LYS A 1 294 ? -13.068 5.202 -17.642 1.00 91.00 294 LYS A C 1
ATOM 2365 O O . LYS A 1 294 ? -12.075 5.564 -18.277 1.00 91.00 294 LYS A O 1
ATOM 2370 N N . ARG A 1 295 ? -14.218 5.871 -17.637 1.00 94.06 295 ARG A N 1
ATOM 2371 C CA . ARG A 1 295 ? -14.498 7.113 -18.355 1.00 94.06 295 ARG A CA 1
ATOM 2372 C C . ARG A 1 295 ? -15.281 8.055 -17.453 1.00 94.06 295 ARG A C 1
ATOM 2374 O O . ARG A 1 295 ? -15.875 7.621 -16.469 1.00 94.06 295 ARG A O 1
ATOM 2381 N N . VAL A 1 296 ? -15.235 9.332 -17.808 1.00 96.50 296 VAL A N 1
ATOM 2382 C CA . VAL A 1 296 ? -15.872 10.438 -17.084 1.00 96.50 296 VAL A CA 1
ATOM 2383 C C . VAL A 1 296 ? -16.554 11.397 -18.064 1.00 96.50 296 VAL A C 1
ATOM 2385 O O . VAL A 1 296 ? -16.557 12.608 -17.858 1.00 96.50 296 VAL A O 1
ATOM 2388 N N . ASP A 1 297 ? -17.076 10.852 -19.166 1.00 95.31 297 ASP A N 1
ATOM 2389 C CA . ASP A 1 297 ? -17.648 11.621 -20.276 1.00 95.31 297 ASP A CA 1
ATOM 2390 C C . ASP A 1 297 ? -18.793 12.525 -19.794 1.00 95.31 297 ASP A C 1
ATOM 2392 O O . ASP A 1 297 ? -18.875 13.691 -20.167 1.00 95.31 297 ASP A O 1
ATOM 2396 N N . GLU A 1 298 ? -19.604 12.023 -18.861 1.00 94.81 298 GLU A N 1
ATOM 2397 C CA . GLU A 1 298 ? -20.750 12.720 -18.277 1.00 94.81 298 GLU A CA 1
ATOM 2398 C C . GLU A 1 298 ? -20.370 13.976 -17.477 1.00 94.81 298 GLU A C 1
ATOM 2400 O O . GLU A 1 298 ? -21.223 14.824 -17.222 1.00 94.81 298 GLU A O 1
ATOM 2405 N N . LEU A 1 299 ? -19.101 14.123 -17.081 1.00 96.31 299 LEU A N 1
ATOM 2406 C CA . LEU A 1 299 ? -18.633 15.313 -16.369 1.00 96.31 299 LEU A CA 1
ATOM 2407 C C . LEU A 1 299 ? -18.396 16.502 -17.301 1.00 96.31 299 LEU A C 1
ATOM 2409 O O . LEU A 1 299 ? -18.354 17.632 -16.814 1.00 96.31 299 LEU A O 1
ATOM 2413 N N . ALA A 1 300 ? -18.256 16.283 -18.613 1.00 93.62 300 ALA A N 1
ATOM 2414 C CA . ALA A 1 300 ? -18.047 17.360 -19.583 1.00 93.62 300 ALA A CA 1
ATOM 2415 C C . ALA A 1 300 ? -19.205 18.379 -19.572 1.00 93.62 300 ALA A C 1
ATOM 2417 O O . ALA A 1 300 ? -18.976 19.583 -19.695 1.00 93.62 300 ALA A O 1
ATOM 2418 N N . ASP A 1 301 ? -20.426 17.894 -19.329 1.00 85.12 301 ASP A N 1
ATOM 2419 C CA . ASP A 1 301 ? -21.677 18.656 -19.407 1.00 85.12 301 ASP A CA 1
ATOM 2420 C C . ASP A 1 301 ? -22.117 19.286 -18.068 1.00 85.12 301 ASP A C 1
ATOM 2422 O O . ASP A 1 301 ? -23.229 19.808 -17.965 1.00 85.12 301 ASP A O 1
ATOM 2426 N N . LEU A 1 302 ? -21.272 19.248 -17.027 1.00 95.81 302 LEU A N 1
ATOM 2427 C CA . LEU A 1 302 ? -21.565 19.802 -15.696 1.00 95.81 302 LEU A CA 1
ATOM 2428 C C . LEU A 1 302 ? -20.781 21.102 -15.448 1.00 95.81 302 LEU A C 1
ATOM 2430 O O . LEU A 1 302 ? -19.674 21.067 -14.910 1.00 95.81 302 LEU A O 1
ATOM 2434 N N . PRO A 1 303 ? -21.315 22.279 -15.823 1.00 93.12 303 PRO A N 1
ATOM 2435 C CA . PRO A 1 303 ? -20.519 23.488 -16.051 1.00 93.12 303 PRO A CA 1
ATOM 2436 C C . PRO A 1 303 ? -19.957 24.158 -14.792 1.00 93.12 303 PRO A C 1
ATOM 2438 O O . PRO A 1 303 ? -19.065 25.000 -14.936 1.00 93.12 303 PRO A O 1
ATOM 2441 N N . ASN A 1 304 ? -20.490 23.817 -13.614 1.00 95.69 304 ASN A N 1
ATOM 2442 C CA . ASN A 1 304 ? -20.249 24.495 -12.337 1.00 95.69 304 ASN A CA 1
ATOM 2443 C C . ASN A 1 304 ? -19.295 23.736 -11.397 1.00 95.69 304 ASN A C 1
ATOM 2445 O O . ASN A 1 304 ? -19.079 24.177 -10.267 1.00 95.69 304 ASN A O 1
ATOM 2449 N N . LEU A 1 305 ? -18.714 22.617 -11.843 1.00 97.31 305 LEU A N 1
ATOM 2450 C CA . LEU A 1 305 ? -17.795 21.820 -11.033 1.00 97.31 305 LEU A CA 1
ATOM 2451 C C . LEU A 1 305 ? -16.527 22.609 -10.671 1.00 97.31 305 LEU A C 1
ATOM 2453 O O . LEU A 1 305 ? -15.806 23.099 -11.536 1.00 97.31 305 LEU A O 1
ATOM 2457 N N . LYS A 1 306 ? -16.243 22.673 -9.370 1.00 95.88 306 LYS A N 1
ATOM 2458 C CA . LYS A 1 306 ? -15.043 23.277 -8.767 1.00 95.88 306 LYS A CA 1
ATOM 2459 C C . LYS A 1 306 ? -14.169 22.261 -8.044 1.00 95.88 306 LYS A C 1
ATOM 2461 O O . LYS A 1 306 ? -13.005 22.516 -7.752 1.00 95.88 306 LYS A O 1
ATOM 2466 N N . ARG A 1 307 ? -14.723 21.094 -7.720 1.00 97.06 307 ARG A N 1
ATOM 2467 C CA . ARG A 1 307 ? -13.989 20.012 -7.073 1.00 97.06 307 ARG A CA 1
ATOM 2468 C C . ARG A 1 307 ? -14.474 18.671 -7.585 1.00 97.06 307 ARG A C 1
ATOM 2470 O O . ARG A 1 307 ? -15.643 18.330 -7.416 1.00 97.06 307 ARG A O 1
ATOM 2477 N N . ILE A 1 308 ? -13.558 17.906 -8.167 1.00 97.56 308 ILE A N 1
ATOM 2478 C CA . ILE A 1 308 ? -13.831 16.579 -8.716 1.00 97.56 308 ILE A CA 1
ATOM 2479 C C . ILE A 1 308 ? -12.809 15.604 -8.136 1.00 97.56 308 ILE A C 1
ATOM 2481 O O . ILE A 1 308 ? -11.632 15.642 -8.493 1.00 97.56 308 ILE A O 1
ATOM 2485 N N . VAL A 1 309 ? -13.238 14.739 -7.218 1.00 96.81 309 VAL A N 1
ATOM 2486 C CA . VAL A 1 309 ? -12.352 13.761 -6.573 1.00 96.81 309 VAL A CA 1
ATOM 2487 C C . VAL A 1 309 ? -12.527 12.395 -7.231 1.00 96.81 309 VAL A C 1
ATOM 2489 O O . VAL A 1 309 ? -13.488 11.686 -6.954 1.00 96.81 309 VAL A O 1
ATOM 2492 N N . LEU A 1 310 ? -11.580 12.039 -8.099 1.00 96.25 310 LEU A N 1
ATOM 2493 C CA . LEU A 1 310 ? -11.543 10.832 -8.937 1.00 96.25 310 LEU A CA 1
ATOM 2494 C C . LEU A 1 310 ? -10.458 9.833 -8.503 1.00 96.25 310 LEU A C 1
ATOM 2496 O O . LEU A 1 310 ? -10.180 8.864 -9.212 1.00 96.25 310 LEU A O 1
ATOM 2500 N N . THR A 1 311 ? -9.826 10.064 -7.355 1.00 91.94 311 THR A N 1
ATOM 2501 C CA . THR A 1 311 ? -8.716 9.257 -6.842 1.00 91.94 311 THR A CA 1
ATOM 2502 C C . THR A 1 311 ? -9.072 7.770 -6.742 1.00 91.94 311 THR A C 1
ATOM 2504 O O . THR A 1 311 ? -10.175 7.443 -6.321 1.00 91.94 311 THR A O 1
ATOM 2507 N N . GLY A 1 312 ? -8.166 6.862 -7.107 1.00 84.31 312 GLY A N 1
ATOM 2508 C CA . GLY A 1 312 ? -8.376 5.415 -6.953 1.00 84.31 312 GLY A CA 1
ATOM 2509 C C . GLY A 1 312 ? -9.445 4.823 -7.881 1.00 84.31 312 GLY A C 1
ATOM 2510 O O . GLY A 1 312 ? -10.215 3.966 -7.457 1.00 84.31 312 GLY A O 1
ATOM 2511 N N . ASN A 1 313 ? -9.533 5.306 -9.122 1.00 88.00 313 ASN A N 1
ATOM 2512 C CA . ASN A 1 313 ? -10.399 4.752 -10.171 1.00 88.00 313 ASN A CA 1
ATOM 2513 C C . ASN A 1 313 ? -9.568 4.041 -11.261 1.00 88.00 313 ASN A C 1
ATOM 2515 O O . ASN A 1 313 ? -8.393 3.732 -11.074 1.00 88.00 313 ASN A O 1
ATOM 2519 N N . ARG A 1 314 ? -10.193 3.735 -12.406 1.00 86.31 314 ARG A N 1
ATOM 2520 C CA . ARG A 1 314 ? -9.573 3.099 -13.580 1.00 86.31 314 ARG A CA 1
ATOM 2521 C C . ARG A 1 314 ? -9.683 3.988 -14.822 1.00 86.31 314 ARG A C 1
ATOM 2523 O O . ARG A 1 314 ? -9.879 3.488 -15.933 1.00 86.31 314 ARG A O 1
ATOM 2530 N N . ILE A 1 315 ? -9.574 5.305 -14.636 1.00 90.94 315 ILE A N 1
ATOM 2531 C CA . ILE A 1 315 ? -9.754 6.297 -15.700 1.00 90.94 315 ILE A CA 1
ATOM 2532 C C . ILE A 1 315 ? -8.639 6.158 -16.732 1.00 90.94 315 ILE A C 1
ATOM 2534 O O . ILE A 1 315 ? -7.468 6.038 -16.380 1.00 90.94 315 ILE A O 1
ATOM 2538 N N . ILE A 1 316 ? -9.014 6.168 -18.011 1.00 89.00 316 ILE A N 1
ATOM 2539 C CA . ILE A 1 316 ? -8.075 6.029 -19.133 1.00 89.00 316 ILE A CA 1
ATOM 2540 C C . ILE A 1 316 ? -7.659 7.397 -19.687 1.00 89.00 316 ILE A C 1
ATOM 2542 O O . ILE A 1 316 ? -6.518 7.571 -20.106 1.00 89.00 316 ILE A O 1
ATOM 2546 N N . SER A 1 317 ? -8.572 8.370 -19.685 1.00 92.69 317 SER A N 1
ATOM 2547 C CA . SER A 1 317 ? -8.366 9.689 -20.285 1.00 92.69 317 SER A CA 1
ATOM 2548 C C . SER A 1 317 ? -9.064 10.771 -19.470 1.00 92.69 317 SER A C 1
ATOM 2550 O O . SER A 1 317 ? -10.202 10.581 -19.036 1.00 92.69 317 SER A O 1
ATOM 2552 N N . ILE A 1 318 ? -8.401 11.916 -19.292 1.00 95.62 318 ILE A N 1
ATOM 2553 C CA . ILE A 1 318 ? -9.010 13.128 -18.711 1.00 95.62 318 ILE A CA 1
ATOM 2554 C C . ILE A 1 318 ? -9.538 14.086 -19.782 1.00 95.62 318 ILE A C 1
ATOM 2556 O O . ILE A 1 318 ? -9.999 15.175 -19.448 1.00 95.62 318 ILE A O 1
ATOM 2560 N N . LYS A 1 319 ? -9.505 13.700 -21.063 1.00 95.19 319 LYS A N 1
ATOM 2561 C CA . LYS A 1 319 ? -10.009 14.515 -22.175 1.00 95.19 319 LYS A CA 1
ATOM 2562 C C . LYS A 1 319 ? -11.425 15.073 -21.952 1.00 95.19 319 LYS A C 1
ATOM 2564 O O . LYS A 1 319 ? -11.618 16.251 -22.253 1.00 95.19 319 LYS A O 1
ATOM 2569 N N . PRO A 1 320 ? -12.395 14.331 -21.373 1.00 96.00 320 PRO A N 1
ATOM 2570 C CA . PRO A 1 320 ? -13.718 14.897 -21.093 1.00 96.00 320 PRO A CA 1
ATOM 2571 C C . PRO A 1 320 ? -13.706 16.084 -20.119 1.00 96.00 320 PRO A C 1
ATOM 2573 O O . PRO A 1 320 ? -14.616 16.904 -20.122 1.00 96.00 320 PRO A O 1
ATOM 2576 N N . LEU A 1 321 ? -12.656 16.218 -19.306 1.00 96.38 321 LEU A N 1
ATOM 2577 C CA . LEU A 1 321 ? -12.500 17.301 -18.336 1.00 96.38 321 LEU A CA 1
ATOM 2578 C C . LEU A 1 321 ? -11.833 18.547 -18.933 1.00 96.38 321 LEU A C 1
ATOM 2580 O O . LEU A 1 321 ? -11.696 19.550 -18.235 1.00 96.38 321 LEU A O 1
ATOM 2584 N N . LEU A 1 322 ? -11.441 18.525 -20.215 1.00 94.81 322 LEU A N 1
ATOM 2585 C CA . LEU A 1 322 ? -10.711 19.622 -20.859 1.00 94.81 322 LEU A CA 1
ATOM 2586 C C . LEU A 1 322 ? -11.458 20.961 -20.774 1.00 94.81 322 LEU A C 1
ATOM 2588 O O . LEU A 1 322 ? -10.828 22.002 -20.604 1.00 94.81 322 LEU A O 1
ATOM 2592 N N . GLY A 1 323 ? -12.794 20.943 -20.828 1.00 94.38 323 GLY A N 1
ATOM 2593 C CA . GLY A 1 323 ? -13.615 22.141 -20.636 1.00 94.38 323 GLY A CA 1
ATOM 2594 C C . GLY A 1 323 ? -13.427 22.787 -19.258 1.00 94.38 323 GLY A C 1
ATOM 2595 O O . GLY A 1 323 ? -13.320 24.008 -19.167 1.00 94.38 323 GLY A O 1
ATOM 2596 N N . HIS A 1 324 ? -13.315 21.984 -18.196 1.00 95.62 324 HIS A N 1
ATOM 2597 C CA . HIS A 1 324 ? -13.072 22.468 -16.829 1.00 95.62 324 HIS A CA 1
ATOM 2598 C C . HIS A 1 324 ? -11.631 22.929 -16.638 1.00 95.62 324 HIS A C 1
ATOM 2600 O O . HIS A 1 324 ? -11.387 23.970 -16.033 1.00 95.62 324 HIS A O 1
ATOM 2606 N N . ILE A 1 325 ? -10.679 22.206 -17.230 1.00 95.62 325 ILE A N 1
ATOM 2607 C CA . ILE A 1 325 ? -9.256 22.564 -17.196 1.00 95.62 325 ILE A CA 1
ATOM 2608 C C . ILE A 1 325 ? -9.032 23.916 -17.890 1.00 95.62 325 ILE A C 1
ATOM 2610 O O . ILE A 1 325 ? -8.338 24.777 -17.353 1.00 95.62 325 ILE A O 1
ATOM 2614 N N . LYS A 1 326 ? -9.681 24.160 -19.038 1.00 94.25 326 LYS A N 1
ATOM 2615 C CA . LYS A 1 326 ? -9.632 25.455 -19.746 1.00 94.25 326 LYS A CA 1
ATOM 2616 C C . LYS A 1 326 ? -10.268 26.604 -18.953 1.00 94.25 326 LYS A C 1
ATOM 2618 O O . LYS A 1 326 ? -9.876 27.750 -19.140 1.00 94.25 326 LYS A O 1
ATOM 2623 N N . LYS A 1 327 ? -11.207 26.313 -18.046 1.00 92.69 327 LYS A N 1
ATOM 2624 C CA . LYS A 1 327 ? -11.799 27.292 -17.113 1.00 92.69 327 LYS A CA 1
ATOM 2625 C C . LYS A 1 327 ? -10.928 27.575 -15.878 1.00 92.69 327 LYS A C 1
ATOM 2627 O O . LYS A 1 327 ? -11.331 28.374 -15.041 1.00 92.69 327 LYS A O 1
ATOM 2632 N N . GLY A 1 328 ? -9.759 26.942 -15.757 1.00 91.94 328 GLY A N 1
ATOM 2633 C CA . GLY A 1 328 ? -8.818 27.166 -14.656 1.00 91.94 328 GLY A CA 1
ATOM 2634 C C . GLY A 1 328 ? -8.832 26.090 -13.571 1.00 91.94 328 GLY A C 1
ATOM 2635 O O . GLY A 1 328 ? -8.123 26.235 -12.581 1.00 91.94 328 GLY A O 1
ATOM 2636 N N . LEU A 1 329 ? -9.577 24.992 -13.742 1.00 94.19 329 LEU A N 1
ATOM 2637 C CA . LEU A 1 329 ? -9.603 23.918 -12.751 1.00 94.19 329 LEU A CA 1
ATOM 2638 C C . LEU A 1 329 ? -8.338 23.045 -12.840 1.00 94.19 329 LEU A C 1
ATOM 2640 O O . LEU A 1 329 ? -8.156 22.293 -13.798 1.00 94.19 329 LEU A O 1
ATOM 2644 N N . THR A 1 330 ? -7.461 23.141 -11.841 1.00 94.81 330 THR A N 1
ATOM 2645 C CA . THR A 1 330 ? -6.158 22.455 -11.842 1.00 94.81 330 THR A CA 1
ATOM 2646 C C . THR A 1 330 ? -6.280 20.946 -11.620 1.00 94.81 330 THR A C 1
ATOM 2648 O O . THR A 1 330 ? -7.046 20.486 -10.774 1.00 94.81 330 THR A O 1
ATOM 2651 N N . VAL A 1 331 ? -5.480 20.167 -12.353 1.00 96.31 331 VAL A N 1
ATOM 2652 C CA . VAL A 1 331 ? -5.361 18.708 -12.201 1.00 96.31 331 VAL A CA 1
ATOM 2653 C C . VAL A 1 331 ? -4.243 18.376 -11.214 1.00 96.31 331 VAL A C 1
ATOM 2655 O O . VAL A 1 331 ? -3.136 18.890 -11.337 1.00 96.31 331 VAL A O 1
ATOM 2658 N N . LEU A 1 332 ? -4.526 17.524 -10.227 1.00 92.25 332 LEU A N 1
ATOM 2659 C CA . LEU A 1 332 ? -3.646 17.264 -9.090 1.00 92.25 332 LEU A CA 1
ATOM 2660 C C . LEU A 1 332 ? -3.475 15.754 -8.837 1.00 92.25 332 LEU A C 1
ATOM 2662 O O . LEU A 1 332 ? -4.442 15.016 -8.624 1.00 92.25 332 LEU A O 1
ATOM 2666 N N . LEU A 1 333 ? -2.218 15.304 -8.765 1.00 88.38 333 LEU A N 1
ATOM 2667 C CA . LEU A 1 333 ? -1.817 13.932 -8.410 1.00 88.38 333 LEU A CA 1
ATOM 2668 C C . LEU A 1 333 ? -1.681 13.752 -6.887 1.00 88.38 333 LEU A C 1
ATOM 2670 O O . LEU A 1 333 ? -0.704 13.206 -6.379 1.00 88.38 333 LEU A O 1
ATOM 2674 N N . LYS A 1 334 ? -2.675 14.224 -6.131 1.00 87.88 334 LYS A N 1
ATOM 2675 C CA . LYS A 1 334 ? -2.742 14.067 -4.670 1.00 87.88 334 LYS A CA 1
ATOM 2676 C C . LYS A 1 334 ? -4.107 13.554 -4.230 1.00 87.88 334 LYS A C 1
ATOM 2678 O O . LYS A 1 334 ? -5.084 13.641 -4.976 1.00 87.88 334 LYS A O 1
ATOM 2683 N N . TYR A 1 335 ? -4.170 13.043 -3.004 1.00 83.06 335 TYR A N 1
ATOM 2684 C CA . TYR A 1 335 ? -5.450 12.873 -2.328 1.00 83.06 335 TYR A CA 1
ATOM 2685 C C . TYR A 1 335 ? -6.019 14.242 -1.951 1.00 83.06 335 TYR A C 1
ATOM 2687 O O . TYR A 1 335 ? -5.303 15.237 -1.810 1.00 83.06 335 TYR A O 1
ATOM 2695 N N . SER A 1 336 ? -7.332 14.290 -1.796 1.00 80.06 336 SER A N 1
ATOM 2696 C CA . SER A 1 336 ? -8.044 15.501 -1.425 1.00 80.06 336 SER A CA 1
ATOM 2697 C C . SER A 1 336 ? -8.084 15.624 0.104 1.00 80.06 336 SER A C 1
ATOM 2699 O O . SER A 1 336 ? -8.966 15.052 0.733 1.00 80.06 336 SER A O 1
ATOM 2701 N N . TYR A 1 337 ? -7.100 16.305 0.705 1.00 73.56 337 TYR A N 1
ATOM 2702 C CA . TYR A 1 337 ? -6.925 16.329 2.169 1.00 73.56 337 TYR A CA 1
ATOM 2703 C C . TYR A 1 337 ? -7.727 17.421 2.892 1.00 73.56 337 TYR A C 1
ATOM 2705 O O . TYR A 1 337 ? -8.174 17.195 4.011 1.00 73.56 337 TYR A O 1
ATOM 2713 N N . SER A 1 338 ? -7.916 18.592 2.275 1.00 82.69 338 SER A N 1
ATOM 2714 C CA . SER A 1 338 ? -8.725 19.681 2.848 1.00 82.69 338 SER A CA 1
ATOM 2715 C C . SER A 1 338 ? -10.101 19.727 2.199 1.00 82.69 338 SER A C 1
ATOM 2717 O O . SER A 1 338 ? -10.213 19.508 0.994 1.00 82.69 338 SER A O 1
ATOM 2719 N N . GLU A 1 339 ? -11.149 20.078 2.943 1.00 76.62 339 GLU A N 1
ATOM 2720 C CA . GLU A 1 339 ? -12.496 20.327 2.401 1.00 76.62 339 GLU A CA 1
ATOM 2721 C C . GLU A 1 339 ? -12.578 21.581 1.518 1.00 76.62 339 GLU A C 1
ATOM 2723 O O . GLU A 1 339 ? -13.498 21.695 0.712 1.00 76.62 339 GLU A O 1
ATOM 2728 N N . THR A 1 340 ? -11.595 22.481 1.604 1.00 83.06 340 THR A N 1
ATOM 2729 C CA . THR A 1 340 ? -11.554 23.726 0.817 1.00 83.06 340 THR A CA 1
ATOM 2730 C C . THR A 1 340 ? -10.769 23.611 -0.483 1.00 83.06 340 THR A C 1
ATOM 2732 O O . THR A 1 340 ? -10.826 24.528 -1.295 1.00 83.06 340 THR A O 1
ATOM 2735 N N . ASP A 1 341 ? -10.014 22.527 -0.693 1.00 87.50 341 ASP A N 1
ATOM 2736 C CA . ASP A 1 341 ? -9.233 22.376 -1.921 1.00 87.50 341 ASP A CA 1
ATOM 2737 C C . ASP A 1 341 ? -10.159 22.285 -3.150 1.00 87.50 341 ASP A C 1
ATOM 2739 O O . ASP A 1 341 ? -11.044 21.424 -3.215 1.00 87.50 341 ASP A O 1
ATOM 2743 N N . GLU A 1 342 ? -9.911 23.131 -4.145 1.00 93.31 342 GLU A N 1
ATOM 2744 C CA . GLU A 1 342 ? -10.522 23.060 -5.475 1.00 93.31 342 GLU A CA 1
ATOM 2745 C C . GLU A 1 342 ? -9.575 22.344 -6.452 1.00 93.31 342 GLU A C 1
ATOM 2747 O O . GLU A 1 342 ? -8.356 22.324 -6.260 1.00 93.31 342 GLU A O 1
ATOM 2752 N N . GLY A 1 343 ? -10.133 21.716 -7.487 1.00 95.50 343 GLY A N 1
ATOM 2753 C CA . GLY A 1 343 ? -9.356 20.992 -8.498 1.00 95.50 343 GLY A CA 1
ATOM 2754 C C . GLY A 1 343 ? -9.909 19.620 -8.882 1.00 95.50 343 GLY A C 1
ATOM 2755 O O . GLY A 1 343 ? -10.945 19.160 -8.391 1.00 95.50 343 GLY A O 1
ATOM 2756 N N . ILE A 1 344 ? -9.179 18.959 -9.776 1.00 97.25 344 ILE A N 1
ATOM 2757 C CA . ILE A 1 344 ? -9.415 17.597 -10.261 1.00 97.25 344 ILE A CA 1
ATOM 2758 C C . ILE A 1 344 ? -8.372 16.679 -9.614 1.00 97.25 344 ILE A C 1
ATOM 2760 O O . ILE A 1 344 ? -7.192 16.742 -9.948 1.00 97.25 344 ILE A O 1
ATOM 2764 N N . PHE A 1 345 ? -8.791 15.815 -8.693 1.00 96.06 345 PHE A N 1
ATOM 2765 C CA . PHE A 1 345 ? -7.902 14.922 -7.942 1.00 96.06 345 PHE A CA 1
ATOM 2766 C C . PHE A 1 345 ? -7.937 13.535 -8.567 1.00 96.06 345 PHE A C 1
ATOM 2768 O O . PHE A 1 345 ? -8.968 12.871 -8.517 1.00 96.06 345 PHE A O 1
ATOM 2775 N N . ILE A 1 346 ? -6.828 13.086 -9.149 1.00 93.00 346 ILE A N 1
ATOM 2776 C CA . ILE A 1 346 ? -6.796 11.873 -9.995 1.00 93.00 346 ILE A CA 1
ATOM 2777 C C . ILE A 1 346 ? -5.708 10.873 -9.600 1.00 93.00 346 ILE A C 1
ATOM 2779 O O . ILE A 1 346 ? -5.401 9.959 -10.364 1.00 93.00 346 ILE A O 1
ATOM 2783 N N . LYS A 1 347 ? -5.135 11.011 -8.400 1.00 87.12 347 LYS A N 1
ATOM 2784 C CA . LYS A 1 347 ? -4.151 10.057 -7.869 1.00 87.12 347 LYS A CA 1
ATOM 2785 C C . LYS A 1 347 ? -4.655 8.597 -7.957 1.00 87.12 347 LYS A C 1
ATOM 2787 O O . LYS A 1 347 ? -5.859 8.356 -7.954 1.00 87.12 347 LYS A O 1
ATOM 2792 N N . ASP A 1 348 ? -3.748 7.630 -8.063 1.00 78.62 348 ASP A N 1
ATOM 2793 C CA . ASP A 1 348 ? -4.043 6.185 -8.108 1.00 78.62 348 ASP A CA 1
ATOM 2794 C C . ASP A 1 348 ? -4.977 5.736 -9.251 1.00 78.62 348 ASP A C 1
ATOM 2796 O O . ASP A 1 348 ? -5.708 4.757 -9.119 1.00 78.62 348 ASP A O 1
ATOM 2800 N N . ASN A 1 349 ? -4.957 6.429 -10.394 1.00 80.12 349 ASN A N 1
ATOM 2801 C CA . ASN A 1 349 ? -5.549 5.940 -11.642 1.00 80.12 349 ASN A CA 1
ATOM 2802 C C . ASN A 1 349 ? -4.456 5.275 -12.489 1.00 80.12 349 ASN A C 1
ATOM 2804 O O . ASN A 1 349 ? -3.933 5.878 -13.422 1.00 80.12 349 ASN A O 1
ATOM 2808 N N . THR A 1 350 ? -4.100 4.028 -12.169 1.00 71.56 350 THR A N 1
ATOM 2809 C CA . THR A 1 350 ? -3.004 3.281 -12.837 1.00 71.56 350 THR A CA 1
ATOM 2810 C C . THR A 1 350 ? -3.217 3.055 -14.332 1.00 71.56 350 THR A C 1
ATOM 2812 O O . THR A 1 350 ? -2.312 2.659 -15.054 1.00 71.56 350 THR A O 1
ATOM 2815 N N . THR A 1 351 ? -4.434 3.281 -14.805 1.00 75.69 351 THR A N 1
ATOM 2816 C CA . THR A 1 351 ? -4.849 3.098 -16.190 1.00 75.69 351 THR A CA 1
ATOM 2817 C C . THR A 1 351 ? -4.749 4.355 -17.049 1.00 75.69 351 THR A C 1
ATOM 2819 O O . THR A 1 351 ? -5.093 4.300 -18.233 1.00 75.69 351 THR A O 1
ATOM 2822 N N . LEU A 1 352 ? -4.366 5.482 -16.449 1.00 83.94 352 LEU A N 1
ATOM 2823 C CA . LEU A 1 352 ? -4.379 6.781 -17.098 1.00 83.94 352 LEU A CA 1
ATOM 2824 C C . LEU A 1 352 ? -3.328 6.838 -18.208 1.00 83.94 352 LEU A C 1
ATOM 2826 O O . LEU A 1 352 ? -2.140 6.635 -17.977 1.00 83.94 352 LEU A O 1
ATOM 2830 N N . ALA A 1 353 ? -3.793 7.107 -19.423 1.00 84.19 353 ALA A N 1
ATOM 2831 C CA . ALA A 1 353 ? -2.998 7.004 -20.636 1.00 84.19 353 ALA A CA 1
ATOM 2832 C C . ALA A 1 353 ? -3.076 8.243 -21.543 1.00 84.19 353 ALA A C 1
ATOM 2834 O O . ALA A 1 353 ? -2.273 8.354 -22.472 1.00 84.19 353 ALA A O 1
ATOM 2835 N N . GLU A 1 354 ? -4.033 9.145 -21.308 1.00 90.00 354 GLU A N 1
ATOM 2836 C CA . GLU A 1 354 ? -4.253 10.351 -22.112 1.00 90.00 354 GLU A CA 1
ATOM 2837 C C . GLU A 1 354 ? -4.620 11.564 -21.218 1.00 90.00 354 GLU A C 1
ATOM 2839 O O . GLU A 1 354 ? -5.769 11.686 -20.767 1.00 90.00 354 GLU A O 1
ATOM 2844 N N . PRO A 1 355 ? -3.666 12.476 -20.949 1.00 89.75 355 PRO A N 1
ATOM 2845 C CA . PRO A 1 355 ? -2.234 12.340 -21.212 1.00 89.75 355 PRO A CA 1
ATOM 2846 C C . PRO A 1 355 ? -1.573 11.379 -20.209 1.00 89.75 355 PRO A C 1
ATOM 2848 O O . PRO A 1 355 ? -2.221 10.869 -19.292 1.00 89.75 355 PRO A O 1
ATOM 2851 N N . SER A 1 356 ? -0.278 11.118 -20.379 1.00 82.81 356 SER A N 1
ATOM 2852 C CA . SER A 1 356 ? 0.476 10.318 -19.413 1.00 82.81 356 SER A CA 1
ATOM 2853 C C . SER A 1 356 ? 0.661 11.055 -18.077 1.00 82.81 356 SER A C 1
ATOM 2855 O O . SER A 1 356 ? 0.509 12.277 -17.990 1.00 82.81 356 SER A O 1
ATOM 2857 N N . ILE A 1 357 ? 1.002 10.314 -17.019 1.00 81.31 357 ILE A N 1
ATOM 2858 C CA . ILE A 1 357 ? 1.238 10.883 -15.682 1.00 81.31 357 ILE A CA 1
ATOM 2859 C C . ILE A 1 357 ? 2.379 11.909 -15.722 1.00 81.31 357 ILE A C 1
ATOM 2861 O O . ILE A 1 357 ? 2.262 12.958 -15.096 1.00 81.31 357 ILE A O 1
ATOM 2865 N N . GLU A 1 358 ? 3.425 11.665 -16.517 1.00 82.38 358 GLU A N 1
ATOM 2866 C CA . GLU A 1 358 ? 4.571 12.569 -16.659 1.00 82.38 358 GLU A CA 1
ATOM 2867 C C . GLU A 1 358 ? 4.157 13.946 -17.208 1.00 82.38 358 GLU A C 1
ATOM 2869 O O . GLU A 1 358 ? 4.685 14.966 -16.773 1.00 82.38 358 GLU A O 1
ATOM 2874 N N . VAL A 1 359 ? 3.170 14.001 -18.112 1.00 87.38 359 VAL A N 1
ATOM 2875 C CA . VAL A 1 359 ? 2.602 15.269 -18.608 1.00 87.38 359 VAL A CA 1
ATOM 2876 C C . VAL A 1 359 ? 1.822 15.983 -17.503 1.00 87.38 359 VAL A C 1
ATOM 2878 O O . VAL A 1 359 ? 1.904 17.201 -17.369 1.00 87.38 359 VAL A O 1
ATOM 2881 N N . ILE A 1 360 ? 1.073 15.239 -16.686 1.00 90.00 360 ILE A N 1
ATOM 2882 C CA . ILE A 1 360 ? 0.271 15.809 -15.595 1.00 90.00 360 ILE A CA 1
ATOM 2883 C C . ILE A 1 360 ? 1.169 16.375 -14.493 1.00 90.00 360 ILE A C 1
ATOM 2885 O O . ILE A 1 360 ? 0.866 17.435 -13.949 1.00 90.00 360 ILE A O 1
ATOM 2889 N N . GLU A 1 361 ? 2.286 15.711 -14.187 1.00 86.25 361 GLU A N 1
ATOM 2890 C CA . GLU A 1 361 ? 3.277 16.183 -13.212 1.00 86.25 361 GLU A CA 1
ATOM 2891 C C . GLU A 1 361 ? 3.890 17.538 -13.589 1.00 86.25 361 GLU A C 1
ATOM 2893 O O . GLU A 1 361 ? 4.245 18.311 -12.698 1.00 86.25 361 GLU A O 1
ATOM 2898 N N . LYS A 1 362 ? 3.980 17.855 -14.888 1.00 86.56 362 LYS A N 1
ATOM 2899 C CA . LYS A 1 362 ? 4.437 19.167 -15.377 1.00 86.56 362 LYS A CA 1
ATOM 2900 C C . LYS A 1 362 ? 3.402 20.276 -15.194 1.00 86.56 362 LYS A C 1
ATOM 2902 O O . LYS A 1 362 ? 3.752 21.451 -15.223 1.00 86.56 362 LYS A O 1
ATOM 2907 N N . GLY A 1 363 ? 2.145 19.921 -14.940 1.00 90.06 363 GLY A N 1
ATOM 2908 C CA . GLY A 1 363 ? 1.085 20.860 -14.607 1.00 90.06 363 GLY A CA 1
ATOM 2909 C C . GLY A 1 363 ? 0.191 21.245 -15.784 1.00 90.06 363 GLY A C 1
ATOM 2910 O O . GLY A 1 363 ? 0.173 20.629 -16.847 1.00 90.06 363 GLY A O 1
ATOM 2911 N N . GLN A 1 364 ? -0.628 22.267 -15.552 1.00 90.94 364 GLN A N 1
ATOM 2912 C CA . GLN A 1 364 ? -1.798 22.566 -16.378 1.00 90.94 364 GLN A CA 1
ATOM 2913 C C . GLN A 1 364 ? -1.455 23.014 -17.805 1.00 90.94 364 GLN A C 1
ATOM 2915 O O . GLN A 1 364 ? -2.141 22.612 -18.742 1.00 90.94 364 GLN A O 1
ATOM 2920 N N . GLU A 1 365 ? -0.387 23.793 -17.985 1.00 91.19 365 GLU A N 1
ATOM 2921 C CA . GLU A 1 365 ? 0.061 24.240 -19.311 1.00 91.19 365 GLU A CA 1
ATOM 2922 C C . GLU A 1 365 ? 0.513 23.065 -20.185 1.00 91.19 365 GLU A C 1
ATOM 2924 O O . GLU A 1 365 ? 0.117 22.979 -21.347 1.00 91.19 365 GLU A O 1
ATOM 2929 N N . ALA A 1 366 ? 1.257 22.112 -19.614 1.00 91.19 366 ALA A N 1
ATOM 2930 C CA . ALA A 1 366 ? 1.693 20.907 -20.315 1.00 91.19 366 ALA A CA 1
ATOM 2931 C C . ALA A 1 366 ? 0.507 20.025 -20.738 1.00 91.19 366 ALA A C 1
ATOM 2933 O O . ALA A 1 366 ? 0.485 19.519 -21.859 1.00 91.19 366 ALA A O 1
ATOM 2934 N N . ILE A 1 367 ? -0.512 19.891 -19.879 1.00 94.38 367 ILE A N 1
ATOM 2935 C CA . ILE A 1 367 ? -1.750 19.161 -20.203 1.00 94.38 367 ILE A CA 1
ATOM 2936 C C . ILE A 1 367 ? -2.478 19.816 -21.383 1.00 94.38 367 ILE A C 1
ATOM 2938 O O . ILE A 1 367 ? -2.893 19.122 -22.311 1.00 94.38 367 ILE A O 1
ATOM 2942 N N . LEU A 1 368 ? -2.649 21.142 -21.357 1.00 94.31 368 LEU A N 1
ATOM 2943 C CA . LEU A 1 368 ? -3.321 21.873 -22.435 1.00 94.31 368 LEU A CA 1
ATOM 2944 C C . LEU A 1 368 ? -2.542 21.757 -23.748 1.00 94.31 368 LEU A C 1
ATOM 2946 O O . LEU A 1 368 ? -3.124 21.374 -24.762 1.00 94.31 368 LEU A O 1
ATOM 2950 N N . LYS A 1 369 ? -1.224 21.984 -23.700 1.00 92.12 369 LYS A N 1
ATOM 2951 C CA . LYS A 1 369 ? -0.338 21.835 -24.856 1.00 92.12 369 LYS A CA 1
ATOM 2952 C C . LYS A 1 369 ? -0.402 20.428 -25.446 1.00 92.12 369 LYS A C 1
ATOM 2954 O O . LYS A 1 369 ? -0.513 20.300 -26.659 1.00 92.12 369 LYS A O 1
ATOM 2959 N N . TYR A 1 370 ? -0.392 19.386 -24.613 1.00 93.19 370 TYR A N 1
ATOM 2960 C CA . TYR A 1 370 ? -0.539 18.008 -25.082 1.00 93.19 370 TYR A CA 1
ATOM 2961 C C . TYR A 1 370 ? -1.826 17.817 -25.888 1.00 93.19 370 TYR A C 1
ATOM 2963 O O . TYR A 1 370 ? -1.787 17.228 -26.964 1.00 93.19 370 TYR A O 1
ATOM 2971 N N . PHE A 1 371 ? -2.969 18.308 -25.396 1.00 95.25 371 PHE A N 1
ATOM 2972 C CA . PHE A 1 371 ? -4.239 18.141 -26.105 1.00 95.25 371 PHE A CA 1
ATOM 2973 C C . PHE A 1 371 ? -4.306 18.958 -27.401 1.00 95.25 371 PHE A C 1
ATOM 2975 O O . PHE A 1 371 ? -4.870 18.473 -28.383 1.00 95.25 371 PHE A O 1
ATOM 2982 N N . ASP A 1 372 ? -3.709 20.150 -27.426 1.00 93.62 372 ASP A N 1
ATOM 2983 C CA . ASP A 1 372 ? -3.613 20.973 -28.634 1.00 93.62 372 ASP A CA 1
ATOM 2984 C C . ASP A 1 372 ? -2.695 20.315 -29.686 1.00 93.62 372 ASP A C 1
ATOM 2986 O O . ASP A 1 372 ? -3.058 20.213 -30.863 1.00 93.62 372 ASP A O 1
ATOM 2990 N N . ASP A 1 373 ? -1.545 19.778 -29.269 1.00 92.62 373 ASP A N 1
ATOM 2991 C CA . ASP A 1 373 ? -0.628 19.039 -30.142 1.00 92.62 373 ASP A CA 1
ATOM 2992 C C . ASP A 1 373 ? -1.259 17.719 -30.623 1.00 92.62 373 ASP A C 1
ATOM 2994 O O . ASP A 1 373 ? -1.173 17.381 -31.803 1.00 92.62 373 ASP A O 1
ATOM 2998 N N . ALA A 1 374 ? -1.954 16.987 -29.748 1.00 93.38 374 ALA A N 1
ATOM 2999 C CA . ALA A 1 374 ? -2.686 15.769 -30.096 1.00 93.38 374 ALA A CA 1
ATOM 3000 C C . ALA A 1 374 ? -3.777 16.037 -31.143 1.00 93.38 374 ALA A C 1
ATOM 3002 O O . ALA A 1 374 ? -3.974 15.231 -32.054 1.00 93.38 374 ALA A O 1
ATOM 3003 N N . GLN A 1 375 ? -4.471 17.175 -31.041 1.00 94.06 375 GLN A N 1
ATOM 3004 C CA . GLN A 1 375 ? -5.453 17.605 -32.035 1.00 94.06 375 GLN A CA 1
ATOM 3005 C C . GLN A 1 375 ? -4.792 18.000 -33.364 1.00 94.06 375 GLN A C 1
ATOM 3007 O O . GLN A 1 375 ? -5.342 17.706 -34.424 1.00 94.06 375 GLN A O 1
ATOM 3012 N N . THR A 1 376 ? -3.631 18.654 -33.310 1.00 93.81 376 THR A N 1
ATOM 3013 C CA . THR A 1 376 ? -2.933 19.194 -34.487 1.00 93.81 376 THR A CA 1
ATOM 3014 C C . THR A 1 376 ? -2.201 18.113 -35.278 1.00 93.81 376 THR A C 1
ATOM 3016 O O . THR A 1 376 ? -2.324 18.038 -36.499 1.00 93.81 376 THR A O 1
ATOM 3019 N N . TYR A 1 377 ? -1.447 17.259 -34.589 1.00 93.44 377 TYR A N 1
ATOM 3020 C CA . TYR A 1 377 ? -0.530 16.295 -35.199 1.00 93.44 377 TYR A CA 1
ATOM 3021 C C . TYR A 1 377 ? -1.050 14.856 -35.157 1.00 93.44 377 TYR A C 1
ATOM 3023 O O . TYR A 1 377 ? -0.476 13.983 -35.811 1.00 93.44 377 TYR A O 1
ATOM 3031 N N . GLY A 1 378 ? -2.132 14.596 -34.418 1.00 94.38 378 GLY A N 1
ATOM 3032 C CA . GLY A 1 378 ? -2.676 13.260 -34.188 1.00 94.38 378 GLY A CA 1
ATOM 3033 C C . GLY A 1 378 ? -1.881 12.457 -33.156 1.00 94.38 378 GLY A C 1
ATOM 3034 O O . GLY A 1 378 ? -0.734 12.774 -32.827 1.00 94.38 378 GLY A O 1
ATOM 3035 N N . THR A 1 379 ? -2.497 11.384 -32.659 1.00 93.12 379 THR A N 1
ATOM 3036 C CA . THR A 1 379 ? -1.891 10.491 -31.666 1.00 93.12 379 THR A CA 1
ATOM 3037 C C . THR A 1 379 ? -1.792 9.055 -32.157 1.00 93.12 379 THR A C 1
ATOM 3039 O O . THR A 1 379 ? -2.566 8.592 -32.999 1.00 93.12 379 THR A O 1
ATOM 3042 N N . ARG A 1 380 ? -0.846 8.322 -31.572 1.00 90.81 380 ARG A N 1
ATOM 3043 C CA . ARG A 1 380 ? -0.663 6.887 -31.747 1.00 90.81 380 ARG A CA 1
ATOM 3044 C C . ARG A 1 380 ? -0.492 6.217 -30.389 1.00 90.81 380 ARG A C 1
ATOM 3046 O O . ARG A 1 380 ? 0.187 6.723 -29.499 1.00 90.81 380 ARG A O 1
ATOM 3053 N N . LYS A 1 381 ? -1.096 5.040 -30.241 1.00 88.12 381 LYS A N 1
ATOM 3054 C CA . LYS A 1 381 ? -0.971 4.222 -29.033 1.00 88.12 381 LYS A CA 1
ATOM 3055 C C . LYS A 1 381 ? 0.425 3.598 -28.955 1.00 88.12 381 LYS A C 1
ATOM 3057 O O . LYS A 1 381 ? 0.907 3.036 -29.938 1.00 88.12 381 LYS A O 1
ATOM 3062 N N . LEU A 1 382 ? 1.050 3.648 -27.781 1.00 86.31 382 LEU A N 1
ATOM 3063 C CA . LEU A 1 382 ? 2.286 2.919 -27.510 1.00 86.31 382 LEU A CA 1
ATOM 3064 C C . LEU A 1 382 ? 1.977 1.428 -27.287 1.00 86.31 382 LEU A C 1
ATOM 3066 O O . LEU A 1 382 ? 1.397 1.041 -26.272 1.00 86.31 382 LEU A O 1
ATOM 3070 N N . GLU A 1 383 ? 2.361 0.593 -28.251 1.00 86.88 383 GLU A N 1
ATOM 3071 C CA . GLU A 1 383 ? 2.173 -0.869 -28.241 1.00 86.88 383 GLU A CA 1
ATOM 3072 C C . GLU A 1 383 ? 3.486 -1.594 -27.927 1.00 86.88 383 GLU A C 1
ATOM 3074 O O . GLU A 1 383 ? 3.871 -2.555 -28.591 1.00 86.88 383 GLU A O 1
ATOM 3079 N N . ILE A 1 384 ? 4.192 -1.092 -26.913 1.00 87.75 384 ILE A N 1
ATOM 3080 C CA . ILE A 1 384 ? 5.476 -1.622 -26.460 1.00 87.75 384 ILE A CA 1
ATOM 3081 C C . ILE A 1 384 ? 5.395 -1.845 -24.958 1.00 87.75 384 ILE A C 1
ATOM 3083 O O . ILE A 1 384 ? 4.974 -0.951 -24.227 1.00 87.75 384 ILE A O 1
ATOM 3087 N N . VAL A 1 385 ? 5.788 -3.032 -24.501 1.00 86.81 385 VAL A N 1
ATOM 3088 C CA . VAL A 1 385 ? 5.783 -3.389 -23.078 1.00 86.81 385 VAL A CA 1
ATOM 3089 C C . VAL A 1 385 ? 7.136 -3.942 -22.674 1.00 86.81 385 VAL A C 1
ATOM 3091 O O . VAL A 1 385 ? 7.744 -4.740 -23.387 1.00 86.81 385 VAL A O 1
ATOM 3094 N N . LYS A 1 386 ? 7.586 -3.547 -21.488 1.00 90.19 386 LYS A N 1
ATOM 3095 C CA . LYS A 1 386 ? 8.722 -4.156 -20.814 1.00 90.19 386 LYS A CA 1
ATOM 3096 C C . LYS A 1 386 ? 8.253 -5.346 -19.982 1.00 90.19 386 LYS A C 1
ATOM 3098 O O . LYS A 1 386 ? 7.328 -5.220 -19.180 1.00 90.19 386 LYS A O 1
ATOM 3103 N N . LEU A 1 387 ? 8.895 -6.494 -20.175 1.00 92.62 387 LEU A N 1
ATOM 3104 C CA . LEU A 1 387 ? 8.650 -7.725 -19.431 1.00 92.62 387 LEU A CA 1
ATOM 3105 C C . LEU A 1 387 ? 9.931 -8.136 -18.708 1.00 92.62 387 LEU A C 1
ATOM 3107 O O . LEU A 1 387 ? 10.923 -8.440 -19.357 1.00 92.62 387 LEU A O 1
ATOM 3111 N N . ILE A 1 388 ? 9.906 -8.191 -17.381 1.00 93.62 388 ILE A N 1
ATOM 3112 C CA . ILE A 1 388 ? 11.017 -8.676 -16.563 1.00 93.62 388 ILE A CA 1
ATOM 3113 C C . ILE A 1 388 ? 10.757 -10.121 -16.128 1.00 93.62 388 ILE A C 1
ATOM 3115 O O . ILE A 1 388 ? 9.722 -10.433 -15.532 1.00 93.62 388 ILE A O 1
ATOM 3119 N N . LEU A 1 389 ? 11.734 -10.995 -16.382 1.00 94.56 389 LEU A N 1
ATOM 3120 C CA . LEU A 1 389 ? 11.780 -12.357 -15.858 1.00 94.56 389 LEU A CA 1
ATOM 3121 C C . LEU A 1 389 ? 12.657 -12.392 -14.599 1.00 94.56 389 LEU A C 1
ATOM 3123 O O . LEU A 1 389 ? 13.854 -12.115 -14.657 1.00 94.56 389 LEU A O 1
ATOM 3127 N N . VAL A 1 390 ? 12.076 -12.781 -13.462 1.00 92.00 390 VAL A N 1
ATOM 3128 C CA . VAL A 1 390 ? 12.773 -12.910 -12.166 1.00 92.00 390 VAL A CA 1
ATOM 3129 C C . VAL A 1 390 ? 12.644 -14.318 -11.594 1.00 92.00 390 VAL A C 1
ATOM 3131 O O . VAL A 1 390 ? 11.741 -15.066 -11.960 1.00 92.00 390 VAL A O 1
ATOM 3134 N N . GLY A 1 391 ? 13.572 -14.701 -10.716 1.00 91.00 391 GLY A N 1
ATOM 3135 C CA . GLY A 1 391 ? 13.619 -16.023 -10.087 1.00 91.00 391 GLY A CA 1
ATOM 3136 C C . GLY A 1 391 ? 15.041 -16.568 -9.963 1.00 91.00 391 GLY A C 1
ATOM 3137 O O . GLY A 1 391 ? 15.979 -16.019 -10.551 1.00 91.00 391 GLY A O 1
ATOM 3138 N N . ASN A 1 392 ? 15.196 -17.681 -9.242 1.00 89.12 392 ASN A N 1
ATOM 3139 C CA . ASN A 1 392 ? 16.497 -18.303 -8.960 1.00 89.12 392 ASN A CA 1
ATOM 3140 C C . ASN A 1 392 ? 17.293 -18.682 -10.220 1.00 89.12 392 ASN A C 1
ATOM 3142 O O . ASN A 1 392 ? 16.774 -18.754 -11.346 1.00 89.12 392 ASN A O 1
ATOM 3146 N N . SER A 1 393 ? 18.585 -18.954 -10.030 1.00 85.62 393 SER A N 1
ATOM 3147 C CA . SER A 1 393 ? 19.428 -19.547 -11.067 1.00 85.62 393 SER A CA 1
ATOM 3148 C C . SER A 1 393 ? 18.843 -20.868 -11.566 1.00 85.62 393 SER A C 1
ATOM 3150 O O . SER A 1 393 ? 18.203 -21.608 -10.825 1.00 85.62 393 SER A O 1
ATOM 3152 N N . LYS A 1 394 ? 19.021 -21.153 -12.862 1.00 85.19 394 LYS A N 1
ATOM 3153 C CA . LYS A 1 394 ? 18.594 -22.403 -13.523 1.00 85.19 394 LYS A CA 1
ATOM 3154 C C . LYS A 1 394 ? 17.095 -22.742 -13.455 1.00 85.19 394 LYS A C 1
ATOM 3156 O O . LYS A 1 394 ? 16.710 -23.811 -13.926 1.00 85.19 394 LYS A O 1
ATOM 3161 N N . VAL A 1 395 ? 16.220 -21.862 -12.960 1.00 90.12 395 VAL A N 1
ATOM 3162 C CA . VAL A 1 395 ? 14.759 -22.097 -12.926 1.00 90.12 395 VAL A CA 1
ATOM 3163 C C . VAL A 1 395 ? 14.126 -22.202 -14.326 1.00 90.12 395 VAL A C 1
ATOM 3165 O O . VAL A 1 395 ? 13.089 -22.841 -14.503 1.00 90.12 395 VAL A O 1
ATOM 3168 N N . GLY A 1 396 ? 14.784 -21.636 -15.347 1.00 89.81 396 GLY A N 1
ATOM 3169 C CA . GLY A 1 396 ? 14.374 -21.708 -16.757 1.00 89.81 396 GLY A CA 1
ATOM 3170 C C . GLY A 1 396 ? 13.941 -20.377 -17.381 1.00 89.81 396 GLY A C 1
ATOM 3171 O O . GLY A 1 396 ? 13.147 -20.395 -18.316 1.00 89.81 396 GLY A O 1
ATOM 3172 N N . LYS A 1 397 ? 14.439 -19.235 -16.886 1.00 92.00 397 LYS A N 1
ATOM 3173 C CA . LYS A 1 397 ? 14.116 -17.894 -17.416 1.00 92.00 397 LYS A CA 1
ATOM 3174 C C . LYS A 1 397 ? 14.540 -17.728 -18.879 1.00 92.00 397 LYS A C 1
ATOM 3176 O O . LYS A 1 397 ? 13.703 -17.432 -19.725 1.00 92.00 397 LYS A O 1
ATOM 3181 N N . THR A 1 398 ? 15.788 -18.066 -19.195 1.00 90.38 398 THR A N 1
ATOM 3182 C CA . THR A 1 398 ? 16.319 -18.049 -20.566 1.00 90.38 398 THR A CA 1
ATOM 3183 C C . THR A 1 398 ? 15.554 -18.995 -21.488 1.00 90.38 398 THR A C 1
ATOM 3185 O O . THR A 1 398 ? 15.143 -18.599 -22.575 1.00 90.38 398 THR A O 1
ATOM 3188 N N . ASN A 1 399 ? 15.243 -20.212 -21.024 1.00 90.56 399 ASN A N 1
ATOM 3189 C CA . ASN A 1 399 ? 14.414 -21.153 -21.782 1.00 90.56 399 ASN A CA 1
ATOM 3190 C C . ASN A 1 399 ? 13.002 -20.608 -22.040 1.00 90.56 399 ASN A C 1
ATOM 3192 O O . ASN A 1 399 ? 12.447 -20.852 -23.107 1.00 90.56 399 ASN A O 1
ATOM 3196 N N . LEU A 1 400 ? 12.409 -19.880 -21.087 1.00 92.12 400 LEU A N 1
ATOM 3197 C CA . LEU A 1 400 ? 11.121 -19.225 -21.297 1.00 92.12 400 LEU A CA 1
ATOM 3198 C C . LEU A 1 400 ? 11.244 -18.108 -22.342 1.00 92.12 400 LEU A C 1
ATOM 3200 O O . LEU A 1 400 ? 10.448 -18.078 -23.272 1.00 92.12 400 LEU A O 1
ATOM 3204 N N . SER A 1 401 ? 12.257 -17.242 -22.242 1.00 92.81 401 SER A N 1
ATOM 3205 C CA . SER A 1 401 ? 12.525 -16.180 -23.226 1.00 92.81 401 SER A CA 1
ATOM 3206 C C . SER A 1 401 ? 12.697 -16.730 -24.651 1.00 92.81 401 SER A C 1
ATOM 3208 O O . SER A 1 401 ? 12.110 -16.212 -25.602 1.00 92.81 401 SER A O 1
ATOM 3210 N N . GLU A 1 402 ? 13.448 -17.821 -24.820 1.00 90.75 402 GLU A N 1
ATOM 3211 C CA . GLU A 1 402 ? 13.590 -18.508 -26.111 1.00 90.75 402 GLU A CA 1
ATOM 3212 C C . GLU A 1 402 ? 12.275 -19.118 -26.597 1.00 90.75 402 GLU A C 1
ATOM 3214 O O . GLU A 1 402 ? 11.923 -18.960 -27.767 1.00 90.75 402 GLU A O 1
ATOM 3219 N N . PHE A 1 403 ? 11.535 -19.781 -25.701 1.00 90.62 403 PHE A N 1
ATOM 3220 C CA . PHE A 1 403 ? 10.245 -20.387 -26.021 1.00 90.62 403 PHE A CA 1
ATOM 3221 C C . PHE A 1 403 ? 9.245 -19.351 -26.540 1.00 90.62 403 PHE A C 1
ATOM 3223 O O . PHE A 1 403 ? 8.615 -19.581 -27.571 1.00 90.62 403 PHE A O 1
ATOM 3230 N N . LEU A 1 404 ? 9.125 -18.208 -25.856 1.00 91.38 404 LEU A N 1
ATOM 3231 C CA . LEU A 1 404 ? 8.200 -17.135 -26.227 1.00 91.38 404 LEU A CA 1
ATOM 3232 C C . LEU A 1 404 ? 8.520 -16.563 -27.612 1.00 91.38 404 LEU A C 1
ATOM 3234 O O . LEU A 1 404 ? 7.617 -16.330 -28.407 1.00 91.38 404 LEU A O 1
ATOM 3238 N N . ARG A 1 405 ? 9.807 -16.431 -27.943 1.00 92.50 405 ARG A N 1
ATOM 3239 C CA . ARG A 1 405 ? 10.271 -15.943 -29.250 1.00 92.50 405 ARG A CA 1
ATOM 3240 C C . ARG A 1 405 ? 10.247 -16.995 -30.363 1.00 92.50 405 ARG A C 1
ATOM 3242 O O . ARG A 1 405 ? 10.663 -16.702 -31.480 1.00 92.50 405 ARG A O 1
ATOM 3249 N N . GLY A 1 406 ? 9.814 -18.224 -30.078 1.00 86.56 406 GLY A N 1
ATOM 3250 C CA . GLY A 1 406 ? 9.818 -19.319 -31.051 1.00 86.56 406 GLY A CA 1
ATOM 3251 C C . GLY A 1 406 ? 11.219 -19.822 -31.424 1.00 86.56 406 GLY A C 1
ATOM 3252 O O . GLY A 1 406 ? 11.384 -20.486 -32.448 1.00 86.56 406 GLY A O 1
ATOM 3253 N N . VAL A 1 407 ? 12.235 -19.527 -30.606 1.00 86.75 407 VAL A N 1
ATOM 3254 C CA . VAL A 1 407 ? 13.612 -19.995 -30.806 1.00 86.75 407 VAL A CA 1
ATOM 3255 C C . VAL A 1 407 ? 13.743 -21.435 -30.298 1.00 86.75 407 VAL A C 1
ATOM 3257 O O . VAL A 1 407 ? 13.087 -21.859 -29.343 1.00 86.75 407 VAL A O 1
ATOM 3260 N N . LYS A 1 408 ? 14.592 -22.236 -30.953 1.00 81.31 408 LYS A N 1
ATOM 3261 C CA . LYS A 1 408 ? 14.851 -23.617 -30.535 1.00 81.31 408 LYS A CA 1
ATOM 3262 C C . LYS A 1 408 ? 15.560 -23.631 -29.178 1.00 81.31 408 LYS A C 1
ATOM 3264 O O . LYS A 1 408 ? 16.698 -23.189 -29.092 1.00 81.31 408 LYS A O 1
ATOM 3269 N N . LEU A 1 409 ? 14.913 -24.237 -28.180 1.00 80.00 409 LEU A N 1
ATOM 3270 C CA . LEU A 1 409 ? 15.455 -24.387 -26.827 1.00 80.00 409 LEU A CA 1
ATOM 3271 C C . LEU A 1 409 ? 16.833 -25.057 -26.838 1.00 80.00 409 LEU A C 1
ATOM 3273 O O . LEU A 1 409 ? 16.967 -26.204 -27.292 1.00 80.00 409 LEU A O 1
ATOM 3277 N N . ALA A 1 410 ? 17.844 -24.368 -26.310 1.00 73.88 410 ALA A N 1
ATOM 3278 C CA . ALA A 1 410 ? 19.150 -24.978 -26.100 1.00 73.88 410 ALA A CA 1
ATOM 3279 C C . ALA A 1 410 ? 19.098 -25.984 -24.935 1.00 73.88 410 ALA A C 1
ATOM 3281 O O . ALA A 1 410 ? 18.358 -25.819 -23.966 1.00 73.88 410 ALA A O 1
ATOM 3282 N N . ARG A 1 411 ? 19.886 -27.066 -25.032 1.00 61.06 411 ARG A N 1
ATOM 3283 C CA . ARG A 1 411 ? 19.981 -28.076 -23.958 1.00 61.06 411 ARG A CA 1
ATOM 3284 C C . ARG A 1 411 ? 20.861 -27.613 -22.798 1.00 61.06 411 ARG A C 1
ATOM 3286 O O . ARG A 1 411 ? 20.576 -27.966 -21.663 1.00 61.06 411 ARG A O 1
ATOM 3293 N N . ASN A 1 412 ? 21.892 -26.824 -23.104 1.00 60.91 412 ASN A N 1
ATOM 3294 C CA . ASN A 1 412 ? 22.816 -26.237 -22.142 1.00 60.91 412 ASN A CA 1
ATOM 3295 C C . ASN A 1 412 ? 22.945 -24.747 -22.456 1.00 60.91 412 ASN A C 1
ATOM 3297 O O . ASN A 1 412 ? 23.298 -24.390 -23.580 1.00 60.91 412 ASN A O 1
ATOM 3301 N N . HIS A 1 413 ? 22.687 -23.903 -21.463 1.00 61.50 413 HIS A N 1
ATOM 3302 C CA . HIS A 1 413 ? 23.024 -22.486 -21.521 1.00 61.50 413 HIS A CA 1
ATOM 3303 C C . HIS A 1 413 ? 24.301 -22.250 -20.724 1.00 61.50 413 HIS A C 1
ATOM 3305 O O . HIS A 1 413 ? 24.474 -22.826 -19.648 1.00 61.50 413 HIS A O 1
ATOM 3311 N N . ASN A 1 414 ? 25.163 -21.370 -21.230 1.00 59.50 414 ASN A N 1
ATOM 3312 C CA . ASN A 1 414 ? 26.082 -20.667 -20.343 1.00 59.50 414 ASN A CA 1
ATOM 3313 C C . ASN A 1 414 ? 25.236 -19.793 -19.409 1.00 59.50 414 ASN A C 1
ATOM 3315 O O . ASN A 1 414 ? 24.219 -19.248 -19.839 1.00 59.50 414 ASN A O 1
ATOM 3319 N N . SER A 1 415 ? 25.629 -19.681 -18.144 1.00 62.62 415 SER A N 1
ATOM 3320 C CA . SER A 1 415 ? 24.898 -18.886 -17.156 1.00 62.62 415 SER A CA 1
ATOM 3321 C C . SER A 1 415 ? 24.699 -17.445 -17.651 1.00 62.62 415 SER A C 1
ATOM 3323 O O . SER A 1 415 ? 25.665 -16.775 -18.012 1.00 62.62 415 SER A O 1
ATOM 3325 N N . THR A 1 416 ? 23.449 -16.967 -17.694 1.00 62.34 416 THR A N 1
ATOM 3326 C CA . THR A 1 416 ? 23.136 -15.572 -18.046 1.00 62.34 416 THR A CA 1
ATOM 3327 C C . THR A 1 416 ? 23.806 -14.643 -17.040 1.00 62.34 416 THR A C 1
ATOM 3329 O O . THR A 1 416 ? 23.561 -14.733 -15.835 1.00 62.34 416 THR A O 1
ATOM 3332 N N . HIS A 1 417 ? 24.671 -13.760 -17.535 1.00 68.06 417 HIS A N 1
ATOM 3333 C CA . HIS A 1 417 ? 25.427 -12.820 -16.715 1.00 68.06 417 HIS A CA 1
ATOM 3334 C C . HIS A 1 417 ? 24.704 -11.474 -16.665 1.00 68.06 417 HIS A C 1
ATOM 3336 O O . HIS A 1 417 ? 24.507 -10.865 -17.712 1.00 68.06 417 HIS A O 1
ATOM 3342 N N . LEU A 1 418 ? 24.374 -10.999 -15.459 1.00 74.88 418 LEU A N 1
ATOM 3343 C CA . LEU A 1 418 ? 23.674 -9.740 -15.178 1.00 74.88 418 LEU A CA 1
ATOM 3344 C C . LEU A 1 418 ? 22.284 -9.622 -15.834 1.00 74.88 418 LEU A C 1
ATOM 3346 O O . LEU A 1 418 ? 21.279 -9.778 -15.152 1.00 74.88 418 LEU A O 1
ATOM 3350 N N . LEU A 1 419 ? 22.201 -9.342 -17.131 1.00 83.44 419 LEU A N 1
ATOM 3351 C CA . LEU A 1 419 ? 20.946 -9.094 -17.839 1.00 83.44 419 LEU A CA 1
ATOM 3352 C C . LEU A 1 419 ? 21.140 -9.329 -19.339 1.00 83.44 419 LEU A C 1
ATOM 3354 O O . LEU A 1 419 ? 22.089 -8.813 -19.927 1.00 83.44 419 LEU A O 1
ATOM 3358 N N . ASP A 1 420 ? 20.210 -10.057 -19.949 1.00 86.38 420 ASP A N 1
ATOM 3359 C CA . ASP A 1 420 ? 20.054 -10.152 -21.400 1.00 86.38 420 ASP A CA 1
ATOM 3360 C C . ASP A 1 420 ? 18.709 -9.540 -21.819 1.00 86.38 420 ASP A C 1
ATOM 3362 O O . ASP A 1 420 ? 17.680 -9.804 -21.192 1.00 86.38 420 ASP A O 1
ATOM 3366 N N . ILE A 1 421 ? 18.709 -8.700 -22.859 1.00 89.00 421 ILE A N 1
ATOM 3367 C CA . ILE A 1 421 ? 17.500 -8.027 -23.352 1.00 89.00 421 ILE A CA 1
ATOM 3368 C C . ILE A 1 421 ? 17.186 -8.530 -24.753 1.00 89.00 421 ILE A C 1
ATOM 3370 O O . ILE A 1 421 ? 17.972 -8.373 -25.686 1.00 89.00 421 ILE A O 1
ATOM 3374 N N . GLN A 1 422 ? 15.995 -9.102 -24.906 1.00 90.75 422 GLN A N 1
ATOM 3375 C CA . GLN A 1 422 ? 15.539 -9.717 -26.145 1.00 90.75 422 GLN A CA 1
ATOM 3376 C C . GLN A 1 422 ? 14.202 -9.122 -26.581 1.00 90.75 422 GLN A C 1
ATOM 3378 O O . GLN A 1 422 ? 13.317 -8.883 -25.763 1.00 90.75 422 GLN A O 1
ATOM 3383 N N . ARG A 1 423 ? 14.033 -8.910 -27.888 1.00 91.25 423 ARG A N 1
ATOM 3384 C CA . ARG A 1 423 ? 12.768 -8.439 -28.466 1.00 91.25 423 ARG A CA 1
ATOM 3385 C C . ARG A 1 423 ? 11.885 -9.615 -28.860 1.00 91.25 423 ARG A C 1
ATOM 3387 O O . ARG A 1 423 ? 12.368 -10.588 -29.442 1.00 91.25 423 ARG A O 1
ATOM 3394 N N . TRP A 1 424 ? 10.601 -9.511 -28.544 1.00 92.12 424 TRP A N 1
ATOM 3395 C CA . TRP A 1 424 ? 9.575 -10.478 -28.901 1.00 92.12 424 TRP A CA 1
ATOM 3396 C C . TRP A 1 424 ? 8.400 -9.768 -29.574 1.00 92.12 424 TRP A C 1
ATOM 3398 O O . TRP A 1 424 ? 7.668 -9.016 -28.932 1.00 92.12 424 TRP A O 1
ATOM 3408 N N . ASP A 1 425 ? 8.223 -10.030 -30.868 1.00 91.75 425 ASP A N 1
ATOM 3409 C CA . ASP A 1 425 ? 7.036 -9.621 -31.615 1.00 91.75 425 ASP A CA 1
ATOM 3410 C C . ASP A 1 425 ? 5.868 -10.539 -31.231 1.00 91.75 425 ASP A C 1
ATOM 3412 O O . ASP A 1 425 ? 5.760 -11.679 -31.693 1.00 91.75 425 ASP A O 1
ATOM 3416 N N . ALA A 1 426 ? 5.022 -10.057 -30.323 1.00 89.44 426 ALA A N 1
ATOM 3417 C CA . ALA A 1 426 ? 3.915 -10.802 -29.744 1.00 89.44 426 ALA A CA 1
ATOM 3418 C C . ALA A 1 426 ? 2.563 -10.323 -30.293 1.00 89.44 426 ALA A C 1
ATOM 3420 O O . ALA A 1 426 ? 2.428 -9.236 -30.860 1.00 89.44 426 ALA A O 1
ATOM 3421 N N . SER A 1 427 ? 1.523 -11.131 -30.086 1.00 85.19 427 SER A N 1
ATOM 3422 C CA . SER A 1 427 ? 0.145 -10.727 -30.350 1.00 85.19 427 SER A CA 1
ATOM 3423 C C . SER A 1 427 ? -0.767 -11.192 -29.223 1.00 85.19 427 SER A C 1
ATOM 3425 O O . SER A 1 427 ? -0.926 -12.389 -29.001 1.00 85.19 427 SER A O 1
ATOM 3427 N N . PHE A 1 428 ? -1.382 -10.231 -28.534 1.00 82.94 428 PHE A N 1
ATOM 3428 C CA . PHE A 1 428 ? -2.338 -10.463 -27.445 1.00 82.94 428 PHE A CA 1
ATOM 3429 C C . PHE A 1 428 ? -3.712 -9.911 -27.850 1.00 82.94 428 PHE A C 1
ATOM 3431 O O . PHE A 1 428 ? -4.258 -9.006 -27.229 1.00 82.94 428 PHE A O 1
ATOM 3438 N N . GLY A 1 429 ? -4.213 -10.362 -29.005 1.00 78.69 429 GLY A N 1
ATOM 3439 C CA . GLY A 1 429 ? -5.382 -9.788 -29.691 1.00 78.69 429 GLY A CA 1
ATOM 3440 C C . GLY A 1 429 ? -5.063 -8.568 -30.571 1.00 78.69 429 GLY A C 1
ATOM 3441 O O . GLY A 1 429 ? -5.820 -8.254 -31.485 1.00 78.69 429 GLY A O 1
ATOM 3442 N N . LYS A 1 430 ? -3.913 -7.925 -30.349 1.00 80.69 430 LYS A N 1
ATOM 3443 C CA . LYS A 1 430 ? -3.316 -6.870 -31.186 1.00 80.69 430 LYS A CA 1
ATOM 3444 C C . LYS A 1 430 ? -1.790 -7.066 -31.258 1.00 80.69 430 LYS A C 1
ATOM 3446 O O . LYS A 1 430 ? -1.238 -7.633 -30.308 1.00 80.69 430 LYS A O 1
ATOM 3451 N N . PRO A 1 431 ? -1.110 -6.655 -32.346 1.00 87.06 431 PRO A N 1
ATOM 3452 C CA . PRO A 1 431 ? 0.352 -6.676 -32.418 1.00 87.06 431 PRO A CA 1
ATOM 3453 C C . PRO A 1 431 ? 0.972 -5.857 -31.283 1.00 87.06 431 PRO A C 1
ATOM 3455 O O . PRO A 1 431 ? 0.479 -4.780 -30.954 1.00 87.06 431 PRO A O 1
ATOM 3458 N N . MET A 1 432 ? 2.032 -6.371 -30.666 1.00 88.12 432 MET A N 1
ATOM 3459 C CA . MET A 1 432 ? 2.719 -5.688 -29.576 1.00 88.12 432 MET A CA 1
ATOM 3460 C C . MET A 1 432 ? 4.185 -6.105 -29.523 1.00 88.12 432 MET A C 1
ATOM 3462 O O . MET A 1 432 ? 4.501 -7.290 -29.618 1.00 88.12 432 MET A O 1
ATOM 3466 N N . LEU A 1 433 ? 5.077 -5.139 -29.323 1.00 90.69 433 LEU A N 1
ATOM 3467 C CA . LEU A 1 433 ? 6.491 -5.415 -29.103 1.00 90.69 433 LEU A CA 1
ATOM 3468 C C . LEU A 1 433 ? 6.747 -5.610 -27.606 1.00 90.69 433 LEU A C 1
ATOM 3470 O O . LEU A 1 433 ? 6.441 -4.737 -26.794 1.00 90.69 433 LEU A O 1
ATOM 3474 N N . VAL A 1 434 ? 7.331 -6.744 -27.232 1.00 91.81 434 VAL A N 1
ATOM 3475 C CA . VAL A 1 434 ? 7.709 -7.034 -25.848 1.00 91.81 434 VAL A CA 1
ATOM 3476 C C . VAL A 1 434 ? 9.229 -7.033 -25.722 1.00 91.81 434 VAL A C 1
ATOM 3478 O O . VAL A 1 434 ? 9.913 -7.845 -26.343 1.00 91.81 434 VAL A O 1
ATOM 3481 N N . ASN A 1 435 ? 9.759 -6.138 -24.889 1.00 92.56 435 ASN A N 1
ATOM 3482 C CA . ASN A 1 435 ? 11.168 -6.129 -24.504 1.00 92.56 435 ASN A CA 1
ATOM 3483 C C . ASN A 1 435 ? 11.338 -7.023 -23.270 1.00 92.56 435 ASN A C 1
ATOM 3485 O O . ASN A 1 435 ? 10.966 -6.635 -22.161 1.00 92.56 435 ASN A O 1
ATOM 3489 N N . ILE A 1 436 ? 11.859 -8.233 -23.476 1.00 93.88 436 ILE A N 1
ATOM 3490 C CA . ILE A 1 436 ? 12.088 -9.239 -22.436 1.00 93.88 436 ILE A CA 1
ATOM 3491 C C . ILE A 1 436 ? 13.443 -8.982 -21.783 1.00 93.88 436 ILE A C 1
ATOM 3493 O O . ILE A 1 436 ? 14.476 -9.078 -22.437 1.00 93.88 436 ILE A O 1
ATOM 3497 N N . PHE A 1 437 ? 13.426 -8.706 -20.487 1.00 93.56 437 PHE A N 1
ATOM 3498 C CA . PHE A 1 437 ? 14.585 -8.588 -19.615 1.00 93.56 437 PHE A CA 1
ATOM 3499 C C . PHE A 1 437 ? 14.773 -9.926 -18.891 1.00 93.56 437 PHE A C 1
ATOM 3501 O O . PHE A 1 437 ? 14.030 -10.247 -17.961 1.00 93.56 437 PHE A O 1
ATOM 3508 N N . ASP A 1 438 ? 15.745 -10.723 -19.334 1.00 91.12 438 ASP A N 1
ATOM 3509 C CA . ASP A 1 438 ? 16.153 -11.969 -18.683 1.00 91.12 438 ASP A CA 1
ATOM 3510 C C . ASP A 1 438 ? 17.278 -11.682 -17.682 1.00 91.12 438 ASP A C 1
ATOM 3512 O O . ASP A 1 438 ? 18.447 -11.539 -18.049 1.00 91.12 438 ASP A O 1
ATOM 3516 N N . PHE A 1 439 ? 16.921 -11.554 -16.404 1.00 87.50 439 PHE A N 1
ATOM 3517 C CA . PHE A 1 439 ? 17.899 -11.314 -15.350 1.00 87.50 439 PHE A CA 1
ATOM 3518 C C . PHE A 1 439 ? 18.751 -12.550 -15.059 1.00 87.50 439 PHE A C 1
ATOM 3520 O O . PHE A 1 439 ? 18.258 -13.676 -14.949 1.00 87.50 439 PHE A O 1
ATOM 3527 N N . GLY A 1 440 ? 20.046 -12.338 -14.835 1.00 82.44 440 GLY A N 1
ATOM 3528 C CA . GLY A 1 440 ? 20.943 -13.386 -14.366 1.00 82.44 440 GLY A CA 1
ATOM 3529 C C . GLY A 1 440 ? 20.456 -13.931 -13.025 1.00 82.44 440 GLY A C 1
ATOM 3530 O O . GLY A 1 440 ? 20.222 -13.184 -12.086 1.00 82.44 440 GLY A O 1
ATOM 3531 N N . GLY A 1 441 ? 20.291 -15.247 -12.893 1.00 72.06 441 GLY A N 1
ATOM 3532 C CA . GLY A 1 441 ? 19.791 -15.838 -11.641 1.00 72.06 441 GLY A CA 1
ATOM 3533 C C . GLY A 1 441 ? 20.817 -15.923 -10.506 1.00 72.06 441 GLY A C 1
ATOM 3534 O O . GLY A 1 441 ? 20.543 -16.587 -9.514 1.00 72.06 441 GLY A O 1
ATOM 3535 N N . GLN A 1 442 ? 22.003 -15.338 -10.684 1.00 75.50 442 GLN A N 1
ATOM 3536 C CA . GLN A 1 442 ? 23.082 -15.363 -9.701 1.00 75.50 442 GLN A CA 1
ATOM 3537 C C . GLN A 1 442 ? 22.861 -14.256 -8.662 1.00 75.50 442 GLN A C 1
ATOM 3539 O O . GLN A 1 442 ? 22.692 -13.083 -9.001 1.00 75.50 442 GLN A O 1
ATOM 3544 N N . ASP A 1 443 ? 22.921 -14.635 -7.388 1.00 68.75 443 ASP A N 1
ATOM 3545 C CA . ASP A 1 443 ? 22.573 -13.820 -6.222 1.00 68.75 443 ASP A CA 1
ATOM 3546 C C . ASP A 1 443 ? 23.339 -12.499 -6.113 1.00 68.75 443 ASP A C 1
ATOM 3548 O O . ASP A 1 443 ? 22.858 -11.542 -5.509 1.00 68.75 443 ASP A O 1
ATOM 3552 N N . TYR A 1 444 ? 24.554 -12.425 -6.647 1.00 72.44 444 TYR A N 1
ATOM 3553 C CA . TYR A 1 444 ? 25.396 -11.227 -6.597 1.00 72.44 444 TYR A CA 1
ATOM 3554 C C . TYR A 1 444 ? 25.046 -10.166 -7.654 1.00 72.44 444 TYR A C 1
ATOM 3556 O O . TYR A 1 444 ? 25.576 -9.060 -7.583 1.00 72.44 444 TYR A O 1
ATOM 3564 N N . TYR A 1 445 ? 24.156 -10.463 -8.609 1.00 73.19 445 TYR A N 1
ATOM 3565 C CA . TYR A 1 445 ? 23.629 -9.468 -9.553 1.00 73.19 445 TYR A CA 1
ATOM 3566 C C . TYR A 1 445 ? 22.293 -8.855 -9.112 1.00 73.19 445 TYR A C 1
ATOM 3568 O O . TYR A 1 445 ? 21.874 -7.851 -9.684 1.00 73.19 445 TYR A O 1
ATOM 3576 N N . HIS A 1 446 ? 21.631 -9.409 -8.089 1.00 75.69 446 HIS A N 1
ATOM 3577 C CA . HIS A 1 446 ? 20.282 -8.993 -7.683 1.00 75.69 446 HIS A CA 1
ATOM 3578 C C . HIS A 1 446 ? 20.176 -7.491 -7.386 1.00 75.69 446 HIS A C 1
ATOM 3580 O O . HIS A 1 446 ? 19.202 -6.859 -7.791 1.00 75.69 446 HIS A O 1
ATOM 3586 N N . ASP A 1 447 ? 21.191 -6.910 -6.739 1.00 69.44 447 ASP A N 1
ATOM 3587 C CA . ASP A 1 447 ? 21.216 -5.477 -6.430 1.00 69.44 447 ASP A CA 1
ATOM 3588 C C . ASP A 1 447 ? 21.376 -4.616 -7.695 1.00 69.44 447 ASP A C 1
ATOM 3590 O O . ASP A 1 447 ? 20.800 -3.537 -7.778 1.00 69.44 447 ASP A O 1
ATOM 3594 N N . ALA A 1 448 ? 22.079 -5.100 -8.724 1.00 73.25 448 ALA A N 1
ATOM 3595 C CA . ALA A 1 448 ? 22.214 -4.382 -9.990 1.00 73.25 448 ALA A CA 1
ATOM 3596 C C . ALA A 1 448 ? 20.915 -4.415 -10.818 1.00 73.25 448 ALA A C 1
ATOM 3598 O O . ALA A 1 448 ? 20.593 -3.445 -11.502 1.00 73.25 448 ALA A O 1
ATOM 3599 N N . HIS A 1 449 ? 20.110 -5.482 -10.712 1.00 79.69 449 HIS A N 1
ATOM 3600 C CA . HIS A 1 449 ? 18.806 -5.555 -11.388 1.00 79.69 449 HIS A CA 1
ATOM 3601 C C . HIS A 1 449 ? 17.855 -4.434 -10.963 1.00 79.69 449 HIS A C 1
ATOM 3603 O O . HIS A 1 449 ? 16.980 -4.041 -11.732 1.00 79.69 449 HIS A O 1
ATOM 3609 N N . ARG A 1 450 ? 18.036 -3.915 -9.744 1.00 77.81 450 ARG A N 1
ATOM 3610 C CA . ARG A 1 450 ? 17.243 -2.845 -9.138 1.00 77.81 450 ARG A CA 1
ATOM 3611 C C . ARG A 1 450 ? 17.084 -1.618 -10.026 1.00 77.81 450 ARG A C 1
ATOM 3613 O O . ARG A 1 450 ? 16.004 -1.038 -10.059 1.00 77.81 450 ARG A O 1
ATOM 3620 N N . MET A 1 451 ? 18.133 -1.275 -10.772 1.00 80.31 451 MET A N 1
ATOM 3621 C CA . MET A 1 451 ? 18.143 -0.155 -11.715 1.00 80.31 451 MET A CA 1
ATOM 3622 C C . MET A 1 451 ? 17.031 -0.277 -12.767 1.00 80.31 451 MET A C 1
ATOM 3624 O O . MET A 1 451 ? 16.543 0.722 -13.280 1.00 80.31 451 MET A O 1
ATOM 3628 N N . TYR A 1 452 ? 16.586 -1.499 -13.059 1.00 85.31 452 TYR A N 1
ATOM 3629 C CA . TYR A 1 452 ? 15.625 -1.781 -14.114 1.00 85.31 452 TYR A CA 1
ATOM 3630 C C . TYR A 1 452 ? 14.197 -2.014 -13.613 1.00 85.31 452 TYR A C 1
ATOM 3632 O O . TYR A 1 452 ? 13.322 -2.198 -14.454 1.00 85.31 452 TYR A O 1
ATOM 3640 N N . TYR A 1 453 ? 13.915 -2.003 -12.309 1.00 84.00 453 TYR A N 1
ATOM 3641 C CA . TYR A 1 453 ? 12.535 -2.136 -11.828 1.00 84.00 453 TYR A CA 1
ATOM 3642 C C . TYR A 1 453 ? 11.761 -0.831 -12.047 1.00 84.00 453 TYR A C 1
ATOM 3644 O O . TYR A 1 453 ? 12.254 0.258 -11.768 1.00 84.00 453 TYR A O 1
ATOM 3652 N N . SER A 1 454 ? 10.529 -0.939 -12.540 1.00 80.12 454 SER A N 1
ATOM 3653 C CA . SER A 1 454 ? 9.591 0.182 -12.653 1.00 80.12 454 SER A CA 1
ATOM 3654 C C . SER A 1 454 ? 8.141 -0.286 -12.514 1.00 80.12 454 SER A C 1
ATOM 3656 O O . SER A 1 454 ? 7.847 -1.475 -12.680 1.00 80.12 454 SER A O 1
ATOM 3658 N N . HIS A 1 455 ? 7.241 0.647 -12.189 1.00 76.06 455 HIS A N 1
ATOM 3659 C CA . HIS A 1 455 ? 5.809 0.380 -12.012 1.00 76.06 455 HIS A CA 1
ATOM 3660 C C . HIS A 1 455 ? 5.124 -0.041 -13.321 1.00 76.06 455 HIS A C 1
ATOM 3662 O O . HIS A 1 455 ? 4.260 -0.914 -13.304 1.00 76.06 455 HIS A O 1
ATOM 3668 N N . ASP A 1 456 ? 5.580 0.499 -14.455 1.00 74.44 456 ASP A N 1
ATOM 3669 C CA . ASP A 1 456 ? 5.045 0.196 -15.787 1.00 74.44 456 ASP A CA 1
ATOM 3670 C C . ASP A 1 456 ? 5.755 -0.992 -16.451 1.00 74.44 456 ASP A C 1
ATOM 3672 O O . ASP A 1 456 ? 6.203 -0.929 -17.596 1.00 74.44 456 ASP A O 1
ATOM 3676 N N . THR A 1 457 ? 5.883 -2.091 -15.714 1.00 84.19 457 THR A N 1
ATOM 3677 C CA . THR A 1 457 ? 6.559 -3.303 -16.180 1.00 84.19 457 THR A CA 1
ATOM 3678 C C . THR A 1 457 ? 5.729 -4.540 -15.860 1.00 84.19 457 THR A C 1
ATOM 3680 O O . THR A 1 457 ? 5.158 -4.664 -14.777 1.00 84.19 457 THR A O 1
ATOM 3683 N N . ALA A 1 458 ? 5.683 -5.480 -16.803 1.00 88.06 458 ALA A N 1
ATOM 3684 C CA . ALA A 1 458 ? 5.154 -6.814 -16.571 1.00 88.06 458 ALA A CA 1
ATOM 3685 C C . ALA A 1 458 ? 6.215 -7.654 -15.850 1.00 88.06 458 ALA A C 1
ATOM 3687 O O . ALA A 1 458 ? 7.364 -7.692 -16.287 1.00 88.06 458 ALA A O 1
ATOM 3688 N N . TYR A 1 459 ? 5.846 -8.354 -14.779 1.00 92.88 459 TYR A N 1
ATOM 3689 C CA . TYR A 1 459 ? 6.753 -9.231 -14.038 1.00 92.88 459 TYR A CA 1
ATOM 3690 C C . TYR A 1 459 ? 6.279 -10.677 -14.118 1.00 92.88 459 TYR A C 1
ATOM 3692 O O . TYR A 1 459 ? 5.183 -11.009 -13.665 1.00 92.88 459 TYR A O 1
ATOM 3700 N N . ILE A 1 460 ? 7.138 -11.560 -14.624 1.00 95.31 460 ILE A N 1
ATOM 3701 C CA . ILE A 1 460 ? 6.944 -13.006 -14.498 1.00 95.31 460 ILE A CA 1
ATOM 3702 C C . ILE A 1 460 ? 7.976 -13.532 -13.507 1.00 95.31 460 ILE A C 1
ATOM 3704 O O . ILE A 1 460 ? 9.184 -13.492 -13.755 1.00 95.31 460 ILE A O 1
ATOM 3708 N N . LEU A 1 461 ? 7.482 -14.046 -12.383 1.00 95.19 461 LEU A N 1
ATOM 3709 C CA . LEU A 1 461 ? 8.292 -14.705 -11.369 1.00 95.19 461 LEU A CA 1
ATOM 3710 C C . LEU A 1 461 ? 8.294 -16.210 -11.601 1.00 95.19 461 LEU A C 1
ATOM 3712 O O . LEU A 1 461 ? 7.297 -16.889 -11.355 1.00 95.19 461 LEU A O 1
ATOM 3716 N N . LEU A 1 462 ? 9.433 -16.726 -12.053 1.00 94.75 462 LEU A N 1
ATOM 3717 C CA . LEU A 1 462 ? 9.654 -18.147 -12.250 1.00 94.75 462 LEU A CA 1
ATOM 3718 C C . LEU A 1 462 ? 10.168 -18.791 -10.963 1.00 94.75 462 LEU A C 1
ATOM 3720 O O . LEU A 1 462 ? 11.129 -18.315 -10.357 1.00 94.75 462 LEU A O 1
ATOM 3724 N N . TRP A 1 463 ? 9.589 -19.930 -10.594 1.00 93.50 463 TRP A N 1
ATOM 3725 C CA . TRP A 1 463 ? 10.071 -20.751 -9.481 1.00 93.50 463 TRP A CA 1
ATOM 3726 C C . TRP A 1 463 ? 9.992 -22.251 -9.807 1.00 93.50 463 TRP A C 1
ATOM 3728 O O . TRP A 1 463 ? 9.245 -22.674 -10.694 1.00 93.50 463 TRP A O 1
ATOM 3738 N N . ASP A 1 464 ? 10.773 -23.064 -9.094 1.00 91.69 464 ASP A N 1
ATOM 3739 C CA . ASP A 1 464 ? 10.688 -24.527 -9.118 1.00 91.69 464 ASP A CA 1
ATOM 3740 C C . ASP A 1 464 ? 10.839 -25.097 -7.703 1.00 91.69 464 ASP A C 1
ATOM 3742 O O . ASP A 1 464 ? 11.321 -24.425 -6.796 1.00 91.69 464 ASP A O 1
ATOM 3746 N N . THR A 1 465 ? 10.406 -26.339 -7.494 1.00 89.88 465 THR A N 1
ATOM 3747 C CA . THR A 1 465 ? 10.377 -26.950 -6.157 1.00 89.88 465 THR A CA 1
ATOM 3748 C C . THR A 1 465 ? 11.769 -27.183 -5.564 1.00 89.88 465 THR A C 1
ATOM 3750 O O . THR A 1 465 ? 11.917 -27.106 -4.348 1.00 89.88 465 THR A O 1
ATOM 3753 N N . ALA A 1 466 ? 12.785 -27.445 -6.390 1.00 87.88 466 ALA A N 1
ATOM 3754 C CA . ALA A 1 466 ? 14.122 -27.796 -5.914 1.00 87.88 466 ALA A CA 1
ATOM 3755 C C . ALA A 1 466 ? 14.860 -26.583 -5.327 1.00 87.88 466 ALA A C 1
ATOM 3757 O O . ALA A 1 466 ? 15.527 -26.704 -4.301 1.00 87.88 466 ALA A O 1
ATOM 3758 N N . THR A 1 467 ? 14.698 -25.414 -5.952 1.00 87.56 467 THR A N 1
ATOM 3759 C CA . THR A 1 467 ? 15.412 -24.181 -5.579 1.00 87.56 467 THR A CA 1
ATOM 3760 C C . THR A 1 467 ? 14.607 -23.252 -4.664 1.00 87.56 467 THR A C 1
ATOM 3762 O O . THR A 1 467 ? 15.113 -22.216 -4.252 1.00 87.56 467 THR A O 1
ATOM 3765 N N . ASN A 1 468 ? 13.358 -23.588 -4.321 1.00 88.25 468 ASN A N 1
ATOM 3766 C CA . ASN A 1 468 ? 12.465 -22.741 -3.517 1.00 88.25 468 ASN A CA 1
ATOM 3767 C C . ASN A 1 468 ? 12.762 -22.790 -2.005 1.00 88.25 468 ASN A C 1
ATOM 3769 O O . ASN A 1 468 ? 11.901 -23.143 -1.200 1.00 88.25 468 ASN A O 1
ATOM 3773 N N . ASN A 1 469 ? 13.996 -22.489 -1.622 1.00 83.25 469 ASN A N 1
ATOM 3774 C CA . ASN A 1 469 ? 14.481 -22.444 -0.244 1.00 83.25 469 ASN A CA 1
ATOM 3775 C C . ASN A 1 469 ? 15.780 -21.619 -0.188 1.00 83.25 469 ASN A C 1
ATOM 3777 O O . ASN A 1 469 ? 16.310 -21.227 -1.228 1.00 83.25 469 ASN A O 1
ATOM 3781 N N . TYR A 1 470 ? 16.290 -21.346 1.015 1.00 82.19 470 TYR A N 1
ATOM 3782 C CA . TYR A 1 470 ? 17.645 -20.814 1.171 1.00 82.19 470 TYR A CA 1
ATOM 3783 C C . TYR A 1 470 ? 18.667 -21.958 1.056 1.00 82.19 470 TYR A C 1
ATOM 3785 O O . TYR A 1 470 ? 18.848 -22.724 2.004 1.00 82.19 470 TYR A O 1
ATOM 3793 N N . SER A 1 471 ? 19.342 -22.067 -0.091 1.00 79.81 471 SER A N 1
ATOM 3794 C CA . SER A 1 471 ? 20.433 -23.030 -0.314 1.00 79.81 471 SER A CA 1
ATOM 3795 C C . SER A 1 471 ? 21.610 -22.410 -1.055 1.00 79.81 471 SER A C 1
ATOM 3797 O O . SER A 1 471 ? 21.454 -21.436 -1.785 1.00 79.81 471 SER A O 1
ATOM 3799 N N . GLU A 1 472 ? 22.778 -23.032 -0.935 1.00 77.31 472 GLU A N 1
ATOM 3800 C CA . GLU A 1 472 ? 23.964 -22.710 -1.728 1.00 77.31 472 GLU A CA 1
ATOM 3801 C C . GLU A 1 472 ? 24.159 -23.763 -2.822 1.00 77.31 472 GLU A C 1
ATOM 3803 O O . GLU A 1 472 ? 24.031 -24.964 -2.580 1.00 77.31 472 GLU A O 1
ATOM 3808 N N . GLU A 1 473 ? 24.489 -23.320 -4.030 1.00 74.19 473 GLU A N 1
ATOM 3809 C CA . GLU A 1 473 ? 24.886 -24.183 -5.136 1.00 74.19 473 GLU A CA 1
ATOM 3810 C C . GLU A 1 473 ? 26.285 -23.805 -5.616 1.00 74.19 473 GLU A C 1
ATOM 3812 O O . GLU A 1 473 ? 26.646 -22.631 -5.707 1.00 74.19 473 GLU A O 1
ATOM 3817 N N . ILE A 1 474 ? 27.077 -24.826 -5.942 1.00 68.56 474 ILE A N 1
ATOM 3818 C CA . ILE A 1 474 ? 28.444 -24.657 -6.421 1.00 68.56 474 ILE A CA 1
ATOM 3819 C C . ILE A 1 474 ? 28.477 -24.867 -7.934 1.00 68.56 474 ILE A C 1
ATOM 3821 O O . ILE A 1 474 ? 28.199 -25.957 -8.433 1.00 68.56 474 ILE A O 1
ATOM 3825 N N . GLU A 1 475 ? 28.862 -23.829 -8.668 1.00 63.88 475 GLU A N 1
ATOM 3826 C CA . GLU A 1 475 ? 29.174 -23.906 -10.089 1.00 63.88 475 GLU A CA 1
ATOM 3827 C C . GLU A 1 475 ? 30.649 -24.291 -10.272 1.00 63.88 475 GLU A C 1
ATOM 3829 O O . GLU A 1 475 ? 31.566 -23.487 -10.075 1.00 63.88 475 GLU A O 1
ATOM 3834 N N . THR A 1 476 ? 30.890 -25.543 -10.656 1.00 54.91 476 THR A N 1
ATOM 3835 C CA . THR A 1 476 ? 32.197 -26.021 -11.114 1.00 54.91 476 THR A CA 1
ATOM 3836 C C . THR A 1 476 ? 32.375 -25.657 -12.586 1.00 54.91 476 THR A C 1
ATOM 3838 O O . THR A 1 476 ? 31.863 -26.329 -13.479 1.00 54.91 476 THR A O 1
ATOM 3841 N N . THR A 1 477 ? 33.112 -24.579 -12.862 1.00 50.78 477 THR A N 1
ATOM 3842 C CA . THR A 1 477 ? 33.491 -24.237 -14.243 1.00 50.78 477 THR A CA 1
ATOM 3843 C C . THR A 1 477 ? 34.807 -24.935 -14.584 1.00 50.78 477 THR A C 1
ATOM 3845 O O . THR A 1 477 ? 35.825 -24.685 -13.938 1.00 50.78 477 THR A O 1
ATOM 3848 N N . ALA A 1 478 ? 34.809 -25.817 -15.587 1.00 40.09 478 ALA A N 1
ATOM 3849 C CA . ALA A 1 478 ? 36.026 -26.497 -16.029 1.00 40.09 478 ALA A CA 1
ATOM 3850 C C . ALA A 1 478 ? 37.083 -25.468 -16.479 1.00 40.09 478 ALA A C 1
ATOM 3852 O O . ALA A 1 478 ? 36.846 -24.697 -17.405 1.00 40.09 478 ALA A O 1
ATOM 3853 N N . GLY A 1 479 ? 38.244 -25.452 -15.814 1.00 45.62 479 GLY A N 1
ATOM 3854 C CA . GLY A 1 479 ? 39.374 -24.584 -16.166 1.00 45.62 479 GLY A CA 1
ATOM 3855 C C . GLY A 1 479 ? 39.464 -23.241 -15.428 1.00 45.62 479 GLY A C 1
ATOM 3856 O O . GLY A 1 479 ? 40.387 -22.485 -15.720 1.00 45.62 479 GLY A O 1
ATOM 3857 N N . GLN A 1 480 ? 38.582 -22.939 -14.462 1.00 45.19 480 GLN A N 1
ATOM 3858 C CA . GLN A 1 480 ? 38.778 -21.807 -13.541 1.00 45.19 480 GLN A CA 1
ATOM 3859 C C . GLN A 1 480 ? 39.267 -22.276 -12.157 1.00 45.19 480 GLN A C 1
ATOM 3861 O O . GLN A 1 480 ? 38.798 -23.305 -11.675 1.00 45.19 480 GLN A O 1
ATOM 3866 N N . PRO A 1 481 ? 40.176 -21.541 -11.479 1.00 38.22 481 PRO A N 1
ATOM 3867 C CA . PRO A 1 481 ? 40.803 -21.995 -10.230 1.00 38.22 481 PRO A CA 1
ATOM 3868 C C . PRO A 1 481 ? 39.860 -22.014 -9.016 1.00 38.22 481 PRO A C 1
ATOM 3870 O O . PRO A 1 481 ? 40.262 -22.443 -7.937 1.00 38.22 481 PRO A O 1
ATOM 3873 N N . THR A 1 482 ? 38.629 -21.508 -9.143 1.00 50.59 482 THR A N 1
ATOM 3874 C CA . THR A 1 482 ? 37.723 -21.299 -8.009 1.00 50.59 482 THR A CA 1
ATOM 3875 C C . THR A 1 482 ? 36.300 -21.721 -8.336 1.00 50.59 482 THR A C 1
ATOM 3877 O O . THR A 1 482 ? 35.677 -21.177 -9.246 1.00 50.59 482 THR A O 1
ATOM 3880 N N . ASN A 1 483 ? 35.774 -22.638 -7.527 1.00 57.25 483 ASN A N 1
ATOM 3881 C CA . ASN A 1 483 ? 34.356 -22.968 -7.464 1.00 57.25 483 ASN A CA 1
ATOM 3882 C C . ASN A 1 483 ? 33.547 -21.715 -7.092 1.00 57.25 483 ASN A C 1
ATOM 3884 O O . ASN A 1 483 ? 33.832 -21.082 -6.072 1.00 57.25 483 ASN A O 1
ATOM 3888 N N . LEU A 1 484 ? 32.556 -21.349 -7.906 1.00 57.56 484 LEU A N 1
ATOM 3889 C CA . LEU A 1 484 ? 31.669 -20.224 -7.609 1.00 57.56 484 LEU A CA 1
ATOM 3890 C C . LEU A 1 484 ? 30.474 -20.722 -6.810 1.00 57.56 484 LEU A C 1
ATOM 3892 O O . LEU A 1 484 ? 29.788 -21.636 -7.248 1.00 57.56 484 LEU A O 1
ATOM 3896 N N . VAL A 1 485 ? 30.227 -20.118 -5.652 1.00 66.81 485 VAL A N 1
ATOM 3897 C CA . VAL A 1 485 ? 29.046 -20.406 -4.833 1.00 66.81 485 VAL A CA 1
ATOM 3898 C C . VAL A 1 485 ? 28.013 -19.319 -5.100 1.00 66.81 485 VAL A C 1
ATOM 3900 O O . VAL A 1 485 ? 28.320 -18.139 -4.904 1.00 66.81 485 VAL A O 1
ATOM 3903 N N . TYR A 1 486 ? 26.827 -19.712 -5.563 1.00 73.38 486 TYR A N 1
ATOM 3904 C CA . TYR A 1 486 ? 25.665 -18.831 -5.659 1.00 73.38 486 TYR A CA 1
ATOM 3905 C C . TYR A 1 486 ? 24.531 -19.322 -4.764 1.00 73.38 486 TYR A C 1
ATOM 3907 O O . TYR A 1 486 ? 24.480 -20.486 -4.368 1.00 73.38 486 TYR A O 1
ATOM 3915 N N . GLU A 1 487 ? 23.627 -18.410 -4.432 1.00 79.44 487 GLU A N 1
ATOM 3916 C CA . GLU A 1 487 ? 22.585 -18.632 -3.431 1.00 79.44 487 GLU A CA 1
ATOM 3917 C C . GLU A 1 487 ? 21.197 -18.691 -4.082 1.00 79.44 487 GLU A C 1
ATOM 3919 O O . GLU A 1 487 ? 20.860 -17.874 -4.940 1.00 79.44 487 GLU A O 1
ATOM 3924 N N . ASN A 1 488 ? 20.382 -19.653 -3.655 1.00 85.00 488 ASN A N 1
ATOM 3925 C CA . ASN A 1 488 ? 18.965 -19.740 -3.985 1.00 85.00 488 ASN A CA 1
ATOM 3926 C C . ASN A 1 488 ? 18.122 -19.102 -2.877 1.00 85.00 488 ASN A C 1
ATOM 3928 O O . ASN A 1 488 ? 18.525 -19.044 -1.711 1.00 85.00 488 ASN A O 1
ATOM 3932 N N . TYR A 1 489 ? 16.936 -18.637 -3.262 1.00 85.69 489 TYR A N 1
ATOM 3933 C CA . TYR A 1 489 ? 16.000 -17.964 -2.375 1.00 85.69 489 TYR A CA 1
ATOM 3934 C C . TYR A 1 489 ? 14.580 -18.525 -2.527 1.00 85.69 489 TYR A C 1
ATOM 3936 O O . TYR A 1 489 ? 14.191 -18.947 -3.621 1.00 85.69 489 TYR A O 1
ATOM 3944 N N . PRO A 1 490 ? 13.759 -18.494 -1.462 1.00 87.00 490 PRO A N 1
ATOM 3945 C CA . PRO A 1 490 ? 12.351 -18.861 -1.558 1.00 87.00 490 PRO A CA 1
ATOM 3946 C C . PRO A 1 490 ? 11.559 -17.865 -2.424 1.00 87.00 490 PRO A C 1
ATOM 3948 O O . PRO A 1 490 ? 11.930 -16.707 -2.574 1.00 87.00 490 PRO A O 1
ATOM 3951 N N . LEU A 1 491 ? 10.407 -18.279 -2.947 1.00 88.62 491 LEU A N 1
ATOM 3952 C CA . LEU A 1 491 ? 9.501 -17.470 -3.772 1.00 88.62 491 LEU A CA 1
ATOM 3953 C C . LEU A 1 491 ? 9.157 -16.125 -3.117 1.00 88.62 491 LEU A C 1
ATOM 3955 O O . LEU A 1 491 ? 9.119 -15.096 -3.789 1.00 88.62 491 LEU A O 1
ATOM 3959 N N . ALA A 1 492 ? 8.931 -16.139 -1.803 1.00 83.81 492 ALA A N 1
ATOM 3960 C CA . ALA A 1 492 ? 8.567 -14.954 -1.041 1.00 83.81 492 ALA A CA 1
ATOM 3961 C C . ALA A 1 492 ? 9.660 -13.868 -1.089 1.00 83.81 492 ALA A C 1
ATOM 3963 O O . ALA A 1 492 ? 9.333 -12.686 -1.163 1.00 83.81 492 ALA A O 1
ATOM 3964 N N . TYR A 1 493 ? 10.944 -14.253 -1.159 1.00 83.44 493 TYR A N 1
ATOM 3965 C CA . TYR A 1 493 ? 12.055 -13.317 -1.369 1.00 83.44 493 TYR A CA 1
ATOM 3966 C C . TYR A 1 493 ? 11.873 -12.518 -2.656 1.00 83.44 493 TYR A C 1
ATOM 3968 O O . TYR A 1 493 ? 12.019 -11.300 -2.664 1.00 83.44 493 TYR A O 1
ATOM 3976 N N . TRP A 1 494 ? 11.535 -13.196 -3.749 1.00 85.88 494 TRP A N 1
ATOM 3977 C CA . TRP A 1 494 ? 11.402 -12.559 -5.052 1.00 85.88 494 TRP A CA 1
ATOM 3978 C C . TRP A 1 494 ? 10.178 -11.645 -5.130 1.00 85.88 494 TRP A C 1
ATOM 3980 O O . TRP A 1 494 ? 10.277 -10.548 -5.676 1.00 85.88 494 TRP A O 1
ATOM 3990 N N . LEU A 1 495 ? 9.052 -12.059 -4.541 1.00 85.94 495 LEU A N 1
ATOM 3991 C CA . LEU A 1 495 ? 7.847 -11.227 -4.438 1.00 85.94 495 LEU A CA 1
ATOM 3992 C C . LEU A 1 495 ? 8.109 -9.952 -3.629 1.00 85.94 495 LEU A C 1
ATOM 3994 O O . LEU A 1 495 ? 7.755 -8.854 -4.062 1.00 85.94 495 LEU A O 1
ATOM 3998 N N . GLU A 1 496 ? 8.778 -10.077 -2.483 1.00 79.81 496 GLU A N 1
ATOM 3999 C CA . GLU A 1 496 ? 9.162 -8.921 -1.671 1.00 79.81 496 GLU A CA 1
ATOM 4000 C C . GLU A 1 496 ? 10.207 -8.047 -2.359 1.00 79.81 496 GLU A C 1
ATOM 4002 O O . GLU A 1 496 ? 10.110 -6.827 -2.273 1.00 79.81 496 GLU A O 1
ATOM 4007 N N . SER A 1 497 ? 11.150 -8.637 -3.099 1.00 79.75 497 SER A N 1
ATOM 4008 C CA . SER A 1 497 ? 12.138 -7.892 -3.885 1.00 79.75 497 SER A CA 1
ATOM 4009 C C . SER A 1 497 ? 11.474 -7.003 -4.937 1.00 79.75 497 SER A C 1
ATOM 4011 O O . SER A 1 497 ? 11.815 -5.824 -5.039 1.00 79.75 497 SER A O 1
ATOM 4013 N N . ILE A 1 498 ? 10.491 -7.531 -5.681 1.00 82.06 498 ILE A N 1
ATOM 4014 C CA . ILE A 1 498 ? 9.706 -6.737 -6.638 1.00 82.06 498 ILE A CA 1
ATOM 4015 C C . ILE A 1 498 ? 9.007 -5.592 -5.899 1.00 82.06 498 ILE A C 1
ATOM 4017 O O . ILE A 1 498 ? 9.212 -4.429 -6.232 1.00 82.06 498 ILE A O 1
ATOM 4021 N N . ASN A 1 499 ? 8.221 -5.908 -4.868 1.00 79.00 499 ASN A N 1
ATOM 4022 C CA . ASN A 1 499 ? 7.432 -4.911 -4.139 1.00 79.00 499 ASN A CA 1
ATOM 4023 C C . ASN A 1 499 ? 8.296 -3.810 -3.525 1.00 79.00 499 ASN A C 1
ATOM 4025 O O . ASN A 1 499 ? 7.924 -2.640 -3.541 1.00 79.00 499 ASN A O 1
ATOM 4029 N N . TYR A 1 500 ? 9.463 -4.177 -3.009 1.00 75.25 500 TYR A N 1
ATOM 4030 C CA . TYR A 1 500 ? 10.382 -3.241 -2.396 1.00 75.25 500 TYR A CA 1
ATOM 4031 C C . TYR A 1 500 ? 11.036 -2.294 -3.398 1.00 75.25 500 TYR A C 1
ATOM 4033 O O . TYR A 1 500 ? 11.093 -1.094 -3.151 1.00 75.25 500 TYR A O 1
ATOM 4041 N N . ASN A 1 501 ? 11.510 -2.813 -4.533 1.00 75.56 501 ASN A N 1
ATOM 4042 C CA . ASN A 1 501 ? 12.126 -1.972 -5.557 1.00 75.56 501 ASN A CA 1
ATOM 4043 C C . ASN A 1 501 ? 11.123 -1.011 -6.211 1.00 75.56 501 ASN A C 1
ATOM 4045 O O . ASN A 1 501 ? 11.536 -0.008 -6.785 1.00 75.56 501 ASN A O 1
ATOM 4049 N N . LEU A 1 502 ? 9.826 -1.305 -6.095 1.00 75.12 502 LEU A N 1
ATOM 4050 C CA . LEU A 1 502 ? 8.736 -0.427 -6.513 1.00 75.12 502 LEU A CA 1
ATOM 4051 C C . LEU A 1 502 ? 8.288 0.544 -5.413 1.00 75.12 502 LEU A C 1
ATOM 4053 O O . LEU A 1 502 ? 7.782 1.615 -5.720 1.00 75.12 502 LEU A O 1
ATOM 4057 N N . ALA A 1 503 ? 8.495 0.234 -4.133 1.00 63.91 503 ALA A N 1
ATOM 4058 C CA . ALA A 1 503 ? 8.235 1.197 -3.072 1.00 63.91 503 ALA A CA 1
ATOM 4059 C C . ALA A 1 503 ? 9.215 2.380 -3.213 1.00 63.91 503 ALA A C 1
ATOM 4061 O O . ALA A 1 503 ? 10.425 2.185 -3.143 1.00 63.91 503 ALA A O 1
ATOM 4062 N N . ASP A 1 504 ? 8.694 3.603 -3.378 1.00 51.62 504 ASP A N 1
ATOM 4063 C CA . ASP A 1 504 ? 9.375 4.891 -3.668 1.00 51.62 504 ASP A CA 1
ATOM 4064 C C . ASP A 1 504 ? 10.527 5.331 -2.711 1.00 51.62 504 ASP A C 1
ATOM 4066 O O . ASP A 1 504 ? 10.963 6.482 -2.701 1.00 51.62 504 ASP A O 1
ATOM 4070 N N . LYS A 1 505 ? 11.060 4.441 -1.873 1.00 47.25 505 LYS A N 1
ATOM 4071 C CA . LYS A 1 505 ? 11.906 4.728 -0.704 1.00 47.25 505 LYS A CA 1
ATOM 4072 C C . LYS A 1 505 ? 13.397 4.909 -0.972 1.00 47.25 505 LYS A C 1
ATOM 4074 O O . LYS A 1 505 ? 14.141 5.177 -0.036 1.00 47.25 505 LYS A O 1
ATOM 4079 N N . PHE A 1 506 ? 13.845 4.779 -2.216 1.00 35.00 506 PHE A N 1
ATOM 4080 C CA . PHE A 1 506 ? 15.255 4.981 -2.564 1.00 35.00 506 PHE A CA 1
ATOM 4081 C C . PHE A 1 506 ? 15.548 6.224 -3.388 1.00 35.00 506 PHE A C 1
ATOM 4083 O O . PHE A 1 506 ? 16.670 6.396 -3.867 1.00 35.00 506 PHE A O 1
ATOM 4090 N N . ARG A 1 507 ? 14.586 7.141 -3.492 1.00 32.72 507 ARG A N 1
ATOM 4091 C CA . ARG A 1 507 ? 14.967 8.535 -3.702 1.00 32.72 507 ARG A CA 1
ATOM 4092 C C . ARG A 1 507 ? 15.657 9.043 -2.427 1.00 32.72 507 ARG A C 1
ATOM 4094 O O . ARG A 1 507 ? 15.197 8.703 -1.336 1.00 32.72 507 ARG A O 1
ATOM 4101 N N . PRO A 1 508 ? 16.763 9.804 -2.536 1.00 25.38 508 PRO A N 1
ATOM 4102 C CA . PRO A 1 508 ? 17.505 10.298 -1.388 1.00 25.38 508 PRO A CA 1
ATOM 4103 C C . PRO A 1 508 ? 16.593 10.936 -0.341 1.00 25.38 508 PRO A C 1
ATOM 4105 O O . PRO A 1 508 ? 15.649 11.661 -0.648 1.00 25.38 508 PRO A O 1
ATOM 4108 N N . MET A 1 509 ? 16.931 10.617 0.898 1.00 28.42 509 MET A N 1
ATOM 4109 C CA . MET A 1 509 ? 16.311 10.956 2.168 1.00 28.42 509 MET A CA 1
ATOM 4110 C C . MET A 1 509 ? 16.006 12.456 2.351 1.00 28.42 509 MET A C 1
ATOM 4112 O O . MET A 1 509 ? 16.706 13.121 3.097 1.00 28.42 509 MET A O 1
ATOM 4116 N N . TYR A 1 510 ? 14.940 12.979 1.734 1.00 25.69 510 TYR A N 1
ATOM 4117 C CA . TYR A 1 510 ? 14.243 14.206 2.156 1.00 25.69 510 TYR A CA 1
ATOM 4118 C C . TYR A 1 510 ? 12.772 14.179 1.712 1.00 25.69 510 TYR A C 1
ATOM 4120 O O . TYR A 1 510 ? 12.436 14.666 0.636 1.00 25.69 510 TYR A O 1
ATOM 4128 N N . LYS A 1 511 ? 11.896 13.613 2.551 1.00 24.34 511 LYS A N 1
ATOM 4129 C CA . LYS A 1 511 ? 10.528 14.093 2.849 1.00 24.34 511 LYS A CA 1
ATOM 4130 C C . LYS A 1 511 ? 9.819 13.080 3.746 1.00 24.34 511 LYS A C 1
ATOM 4132 O O . LYS A 1 511 ? 9.618 11.924 3.390 1.00 24.34 511 LYS A O 1
ATOM 4137 N N . THR A 1 512 ? 9.476 13.536 4.941 1.00 25.34 512 THR A N 1
ATOM 4138 C CA . THR A 1 512 ? 8.626 12.849 5.906 1.00 25.34 512 THR A CA 1
ATOM 4139 C C . THR A 1 512 ? 7.176 12.990 5.469 1.00 25.34 512 THR A C 1
ATOM 4141 O O . THR A 1 512 ? 6.612 14.070 5.606 1.00 25.34 512 THR A O 1
ATOM 4144 N N . ASP A 1 513 ? 6.569 11.917 4.974 1.00 25.81 513 ASP A N 1
ATOM 4145 C CA . ASP A 1 513 ? 5.115 11.789 5.039 1.00 25.81 513 ASP A CA 1
ATOM 4146 C C . ASP A 1 513 ? 4.740 10.330 5.304 1.00 25.81 513 ASP A C 1
ATOM 4148 O O . ASP A 1 513 ? 4.742 9.458 4.435 1.00 25.81 513 ASP A O 1
ATOM 4152 N N . THR A 1 514 ? 4.495 10.050 6.579 1.00 28.98 514 THR A N 1
ATOM 4153 C CA . THR A 1 514 ? 3.973 8.786 7.088 1.00 28.98 514 THR A CA 1
ATOM 4154 C C . THR A 1 514 ? 2.461 8.766 6.900 1.00 28.98 514 THR A C 1
ATOM 4156 O O . THR A 1 514 ? 1.708 9.070 7.818 1.00 28.98 514 THR A O 1
ATOM 4159 N N . SER A 1 515 ? 2.007 8.364 5.716 1.00 27.81 515 SER A N 1
ATOM 4160 C CA . SER A 1 515 ? 0.687 7.752 5.566 1.00 27.81 515 SER A CA 1
ATOM 4161 C C . SER A 1 515 ? 0.820 6.503 4.698 1.00 27.81 515 SER A C 1
ATOM 4163 O O . SER A 1 515 ? 1.027 6.553 3.489 1.00 27.81 515 SER A O 1
ATOM 4165 N N . MET A 1 516 ? 0.770 5.340 5.352 1.00 34.84 516 MET A N 1
ATOM 4166 C CA . MET A 1 516 ? 0.607 4.062 4.668 1.00 34.84 516 MET A CA 1
ATOM 4167 C C . MET A 1 516 ? -0.773 4.049 4.016 1.00 34.84 516 MET A C 1
ATOM 4169 O O . MET A 1 516 ? -1.764 3.863 4.711 1.00 34.84 516 MET A O 1
ATOM 4173 N N . THR A 1 517 ? -0.841 4.210 2.698 1.00 30.05 517 THR A N 1
ATOM 4174 C CA . THR A 1 517 ? -1.975 3.742 1.892 1.00 30.05 517 THR A CA 1
ATOM 4175 C C . THR A 1 517 ? -1.470 3.267 0.527 1.00 30.05 517 THR A C 1
ATOM 4177 O O . THR A 1 517 ? -0.567 3.856 -0.059 1.00 30.05 517 THR A O 1
ATOM 4180 N N . SER A 1 518 ? -1.997 2.111 0.121 1.00 36.59 518 SER A N 1
ATOM 4181 C CA . SER A 1 518 ? -1.740 1.290 -1.072 1.00 36.59 518 SER A CA 1
ATOM 4182 C C . SER A 1 518 ? -1.042 1.966 -2.266 1.00 36.59 518 SER A C 1
ATOM 4184 O O . SER A 1 518 ? -1.707 2.435 -3.187 1.00 36.59 518 SER A O 1
ATOM 4186 N N . SER A 1 519 ? 0.291 1.907 -2.330 1.00 39.62 519 SER A N 1
ATOM 4187 C CA . SER A 1 519 ? 0.995 2.063 -3.606 1.00 39.62 519 SER A CA 1
ATOM 4188 C C . SER A 1 519 ? 0.822 0.761 -4.387 1.00 39.62 519 SER A C 1
ATOM 4190 O O . SER A 1 519 ? 1.364 -0.275 -4.001 1.00 39.62 519 SER A O 1
ATOM 4192 N N . THR A 1 520 ? 0.008 0.795 -5.436 1.00 50.34 520 THR A N 1
ATOM 4193 C CA . THR A 1 520 ? -0.207 -0.292 -6.396 1.00 50.34 520 THR A CA 1
ATOM 4194 C C . THR A 1 520 ? 1.131 -0.852 -6.886 1.00 50.34 520 THR A C 1
ATOM 4196 O O . THR A 1 520 ? 1.771 -0.261 -7.753 1.00 50.34 520 THR A O 1
ATOM 4199 N N . THR A 1 521 ? 1.576 -1.974 -6.319 1.00 60.25 521 THR A N 1
ATOM 4200 C CA . THR A 1 521 ? 2.758 -2.690 -6.804 1.00 60.25 521 THR A CA 1
ATOM 4201 C C . THR A 1 521 ? 2.430 -3.351 -8.143 1.00 60.25 521 THR A C 1
ATOM 4203 O O . THR A 1 521 ? 1.294 -3.770 -8.382 1.00 60.25 521 THR A O 1
ATOM 4206 N N . ALA A 1 522 ? 3.409 -3.395 -9.049 1.00 70.56 522 ALA A N 1
ATOM 4207 C CA . ALA A 1 522 ? 3.210 -3.913 -10.398 1.00 70.56 522 ALA A CA 1
ATOM 4208 C C . ALA A 1 522 ? 2.700 -5.368 -10.353 1.00 70.56 522 ALA A C 1
ATOM 4210 O O . ALA A 1 522 ? 3.150 -6.138 -9.492 1.00 70.56 522 ALA A O 1
ATOM 4211 N N . PRO A 1 523 ? 1.771 -5.769 -11.242 1.00 78.19 523 PRO A N 1
ATOM 4212 C CA . PRO A 1 523 ? 1.158 -7.087 -11.153 1.00 78.19 523 PRO A CA 1
ATOM 4213 C C . PRO A 1 523 ? 2.156 -8.183 -11.531 1.00 78.19 523 PRO A C 1
ATOM 4215 O O . PRO A 1 523 ? 2.853 -8.066 -12.538 1.00 78.19 523 PRO A O 1
ATOM 4218 N N . VAL A 1 524 ? 2.200 -9.270 -10.763 1.00 89.88 524 VAL A N 1
ATOM 4219 C CA . VAL A 1 524 ? 3.173 -10.361 -10.926 1.00 89.88 524 VAL A CA 1
ATOM 4220 C C . VAL A 1 524 ? 2.464 -11.645 -11.337 1.00 89.88 524 VAL A C 1
ATOM 4222 O O . VAL A 1 524 ? 1.577 -12.123 -10.630 1.00 89.88 524 VAL A O 1
ATOM 4225 N N . LEU A 1 525 ? 2.879 -12.242 -12.453 1.00 93.62 525 LEU A N 1
ATOM 4226 C CA . LEU A 1 525 ? 2.480 -13.598 -12.821 1.00 93.62 525 LEU A CA 1
ATOM 4227 C C . LEU A 1 525 ? 3.462 -14.599 -12.203 1.00 93.62 525 LEU A C 1
ATOM 4229 O O . LEU A 1 525 ? 4.645 -14.616 -12.545 1.00 93.62 525 LEU A O 1
ATOM 4233 N N . VAL A 1 526 ? 2.976 -15.452 -11.301 1.00 95.06 526 VAL A N 1
ATOM 4234 C CA . VAL A 1 526 ? 3.798 -16.482 -10.652 1.00 95.06 526 VAL A CA 1
ATOM 4235 C C . VAL A 1 526 ? 3.751 -17.764 -11.480 1.00 95.06 526 VAL A C 1
ATOM 4237 O O . VAL A 1 526 ? 2.712 -18.415 -11.590 1.00 95.06 526 VAL A O 1
ATOM 4240 N N . LEU A 1 527 ? 4.890 -18.148 -12.052 1.00 94.81 527 LEU A N 1
ATOM 4241 C CA . LEU A 1 527 ? 5.017 -19.274 -12.970 1.00 94.81 527 LEU A CA 1
ATOM 4242 C C . LEU A 1 527 ? 5.885 -20.379 -12.357 1.00 94.81 527 LEU A C 1
ATOM 4244 O O . LEU A 1 527 ? 7.093 -20.235 -12.186 1.00 94.81 527 LEU A O 1
ATOM 4248 N N . GLN A 1 528 ? 5.274 -21.522 -12.057 1.00 93.69 528 GLN A N 1
ATOM 4249 C CA . GLN A 1 528 ? 5.989 -22.730 -11.663 1.00 93.69 528 GLN A CA 1
ATOM 4250 C C . GLN A 1 528 ? 6.493 -23.475 -12.901 1.00 93.69 528 GLN A C 1
ATOM 4252 O O . GLN A 1 528 ? 5.694 -23.921 -13.728 1.00 93.69 528 GLN A O 1
ATOM 4257 N N . ASN A 1 529 ? 7.804 -23.655 -13.016 1.00 91.75 529 ASN A N 1
ATOM 4258 C CA . ASN A 1 529 ? 8.410 -24.482 -14.056 1.00 91.75 529 ASN A CA 1
ATOM 4259 C C . ASN A 1 529 ? 8.810 -25.861 -13.499 1.00 91.75 529 ASN A C 1
ATOM 4261 O O . ASN A 1 529 ? 8.829 -26.079 -12.288 1.00 91.75 529 ASN A O 1
ATOM 4265 N N . LYS A 1 530 ? 9.165 -26.790 -14.395 1.00 90.62 530 LYS A N 1
ATOM 4266 C CA . LYS A 1 530 ? 9.686 -28.131 -14.070 1.00 90.62 530 LYS A CA 1
ATOM 4267 C C . LYS A 1 530 ? 8.733 -28.993 -13.231 1.00 90.62 530 LYS A C 1
ATOM 4269 O O . LYS A 1 530 ? 9.176 -29.805 -12.422 1.00 90.62 530 LYS A O 1
ATOM 4274 N N . ILE A 1 531 ? 7.421 -28.865 -13.444 1.00 90.44 531 ILE A N 1
ATOM 4275 C CA . ILE A 1 531 ? 6.410 -29.685 -12.742 1.00 90.44 531 ILE A CA 1
ATOM 4276 C C . ILE A 1 531 ? 6.544 -31.195 -13.002 1.00 90.44 531 ILE A C 1
ATOM 4278 O O . ILE A 1 531 ? 5.913 -32.006 -12.339 1.00 90.44 531 ILE A O 1
ATOM 4282 N N . ASP A 1 532 ? 7.322 -31.588 -14.009 1.00 86.31 532 ASP A N 1
ATOM 4283 C CA . ASP A 1 532 ? 7.679 -32.974 -14.291 1.00 86.31 532 ASP A CA 1
ATOM 4284 C C . ASP A 1 532 ? 8.734 -33.544 -13.332 1.00 86.31 532 ASP A C 1
ATOM 4286 O O . ASP A 1 532 ? 8.822 -34.762 -13.216 1.00 86.31 532 ASP A O 1
ATOM 4290 N N . LEU A 1 533 ? 9.498 -32.689 -12.642 1.00 82.69 533 LEU A N 1
ATOM 4291 C CA . LEU A 1 533 ? 10.571 -33.078 -11.723 1.00 82.69 533 LEU A CA 1
ATOM 4292 C C . LEU A 1 533 ? 10.171 -32.985 -10.238 1.00 82.69 533 LEU A C 1
ATOM 4294 O O . LEU A 1 533 ? 10.930 -33.430 -9.381 1.00 82.69 533 LEU A O 1
ATOM 4298 N N . GLY A 1 534 ? 8.998 -32.427 -9.916 1.00 69.44 534 GLY A N 1
ATOM 4299 C CA . GLY A 1 534 ? 8.495 -32.356 -8.543 1.00 69.44 534 GLY A CA 1
ATOM 4300 C C . GLY A 1 534 ? 7.109 -31.715 -8.421 1.00 69.44 534 GLY A C 1
ATOM 4301 O O . GLY A 1 534 ? 6.775 -30.781 -9.147 1.00 69.44 534 GLY A O 1
ATOM 4302 N N . GLU A 1 535 ? 6.309 -32.202 -7.466 1.00 61.88 535 GLU A N 1
ATOM 4303 C CA . GLU A 1 535 ? 4.959 -31.703 -7.165 1.00 61.88 535 GLU A CA 1
ATOM 4304 C C . GLU A 1 535 ? 4.951 -30.748 -5.956 1.00 61.88 535 GLU A C 1
ATOM 4306 O O . GLU A 1 535 ? 4.331 -31.013 -4.929 1.00 61.88 535 GLU A O 1
ATOM 4311 N N . GLY A 1 536 ? 5.644 -29.611 -6.039 1.00 68.56 536 GLY A N 1
ATOM 4312 C CA . GLY A 1 536 ? 5.452 -28.544 -5.050 1.00 68.56 536 GLY A CA 1
ATOM 4313 C C . GLY A 1 536 ? 4.174 -27.764 -5.352 1.00 68.56 536 GLY A C 1
ATOM 4314 O O . GLY A 1 536 ? 4.095 -27.133 -6.402 1.00 68.56 536 GLY A O 1
ATOM 4315 N N . ARG A 1 537 ? 3.173 -27.763 -4.465 1.00 72.50 537 ARG A N 1
ATOM 4316 C CA . ARG A 1 537 ? 2.004 -26.870 -4.586 1.00 72.50 537 ARG A CA 1
ATOM 4317 C C . ARG A 1 537 ? 2.137 -25.707 -3.611 1.00 72.50 537 ARG A C 1
ATOM 4319 O O . ARG A 1 537 ? 2.403 -25.920 -2.433 1.00 72.50 537 ARG A O 1
ATOM 4326 N N . LEU A 1 538 ? 1.947 -24.487 -4.106 1.00 83.69 538 LEU A N 1
ATOM 4327 C CA . LEU A 1 538 ? 1.883 -23.292 -3.265 1.00 83.69 538 LEU A CA 1
ATOM 4328 C C . LEU A 1 538 ? 0.498 -23.154 -2.636 1.00 83.69 538 LEU A C 1
ATOM 4330 O O . LEU A 1 538 ? -0.508 -23.467 -3.278 1.00 83.69 538 LEU A O 1
ATOM 4334 N N . ASN A 1 539 ? 0.442 -22.588 -1.430 1.00 85.31 539 ASN A N 1
ATOM 4335 C CA . ASN A 1 539 ? -0.801 -22.066 -0.877 1.00 85.31 539 ASN A CA 1
ATOM 4336 C C . ASN A 1 539 ? -1.151 -20.740 -1.574 1.00 85.31 539 ASN A C 1
ATOM 4338 O O . ASN A 1 539 ? -0.769 -19.659 -1.132 1.00 85.31 539 ASN A O 1
ATOM 4342 N N . GLN A 1 540 ? -1.836 -20.836 -2.714 1.00 88.00 540 GLN A N 1
ATOM 4343 C CA . GLN A 1 540 ? -2.165 -19.675 -3.545 1.00 88.00 540 GLN A CA 1
ATOM 4344 C C . GLN A 1 540 ? -3.069 -18.673 -2.820 1.00 88.00 540 GLN A C 1
ATOM 4346 O O . GLN A 1 540 ? -2.907 -17.476 -3.013 1.00 88.00 540 GLN A O 1
ATOM 4351 N N . GLN A 1 541 ? -3.981 -19.142 -1.959 1.00 84.50 541 GLN A N 1
ATOM 4352 C CA . GLN A 1 541 ? -4.869 -18.260 -1.196 1.00 84.50 541 GLN A CA 1
ATOM 4353 C C . GLN A 1 541 ? -4.083 -17.408 -0.198 1.00 84.50 541 GLN A C 1
ATOM 4355 O O . GLN A 1 541 ? -4.262 -16.194 -0.161 1.00 84.50 541 GLN A O 1
ATOM 4360 N N . GLU A 1 542 ? -3.185 -18.030 0.565 1.00 85.50 542 GLU A N 1
ATOM 4361 C CA . GLU A 1 542 ? -2.323 -17.329 1.520 1.00 85.50 542 GLU A CA 1
ATOM 4362 C C . GLU A 1 542 ? -1.387 -16.346 0.810 1.00 85.50 542 GLU A C 1
ATOM 4364 O O . GLU A 1 542 ? -1.304 -15.185 1.203 1.00 85.50 542 GLU A O 1
ATOM 4369 N N . LEU A 1 543 ? -0.759 -16.763 -0.296 1.00 83.19 543 LEU A N 1
ATOM 4370 C CA . LEU A 1 543 ? 0.109 -15.881 -1.077 1.00 83.19 543 LEU A CA 1
ATOM 4371 C C . LEU A 1 543 ? -0.649 -14.709 -1.701 1.00 83.19 543 LEU A C 1
ATOM 4373 O O . LEU A 1 543 ? -0.142 -13.597 -1.666 1.00 83.19 543 LEU A O 1
ATOM 4377 N N . SER A 1 544 ? -1.850 -14.916 -2.246 1.00 81.19 544 SER A N 1
ATOM 4378 C CA . SER A 1 544 ? -2.664 -13.823 -2.796 1.00 81.19 544 SER A CA 1
ATOM 4379 C C . SER A 1 544 ? -3.181 -12.869 -1.718 1.00 81.19 544 SER A C 1
ATOM 4381 O O . SER A 1 544 ? -3.344 -11.683 -1.990 1.00 81.19 544 SER A O 1
ATOM 4383 N N . GLN A 1 545 ? -3.428 -13.356 -0.498 1.00 79.25 545 GLN A N 1
ATOM 4384 C CA . GLN A 1 545 ? -3.767 -12.498 0.642 1.00 79.25 545 GLN A CA 1
ATOM 4385 C C . GLN A 1 545 ? -2.557 -11.684 1.114 1.00 79.25 545 GLN A C 1
ATOM 4387 O O . GLN A 1 545 ? -2.697 -10.502 1.420 1.00 79.25 545 GLN A O 1
ATOM 4392 N N . GLN A 1 546 ? -1.374 -12.303 1.161 1.00 79.94 546 GLN A N 1
ATOM 4393 C CA . GLN A 1 546 ? -0.138 -11.655 1.596 1.00 79.94 546 GLN A CA 1
ATOM 4394 C C . GLN A 1 546 ? 0.429 -10.691 0.542 1.00 79.94 546 GLN A C 1
ATOM 4396 O O . GLN A 1 546 ? 0.968 -9.642 0.893 1.00 79.94 546 GLN A O 1
ATOM 4401 N N . TYR A 1 547 ? 0.290 -11.028 -0.740 1.00 81.31 547 TYR A N 1
ATOM 4402 C CA . TYR A 1 547 ? 0.812 -10.279 -1.882 1.00 81.31 547 TYR A CA 1
ATOM 4403 C C . TYR A 1 547 ? -0.323 -9.982 -2.880 1.00 81.31 547 TYR A C 1
ATOM 4405 O O . TYR A 1 547 ? -0.491 -10.701 -3.872 1.00 81.31 547 TYR A O 1
ATOM 4413 N N . PRO A 1 548 ? -1.103 -8.905 -2.655 1.00 77.75 548 PRO A N 1
ATOM 4414 C CA . PRO A 1 548 ? -2.265 -8.565 -3.483 1.00 77.75 548 PRO A CA 1
ATOM 4415 C C . PRO A 1 548 ? -1.947 -8.257 -4.951 1.00 77.75 548 PRO A C 1
ATOM 4417 O O . PRO A 1 548 ? -2.852 -8.222 -5.779 1.00 77.75 548 PRO A O 1
ATOM 4420 N N . ASN A 1 549 ? -0.678 -8.017 -5.290 1.00 78.19 549 ASN A N 1
ATOM 4421 C CA . ASN A 1 549 ? -0.236 -7.776 -6.660 1.00 78.19 549 ASN A CA 1
ATOM 4422 C C . ASN A 1 549 ? 0.039 -9.045 -7.465 1.00 78.19 549 ASN A C 1
ATOM 4424 O O . ASN A 1 549 ? 0.398 -8.946 -8.635 1.00 78.19 549 ASN A O 1
ATOM 4428 N N . ILE A 1 550 ? -0.125 -10.238 -6.892 1.00 86.19 550 ILE A N 1
ATOM 4429 C CA . ILE A 1 550 ? -0.093 -11.461 -7.693 1.00 86.19 550 ILE A CA 1
ATOM 4430 C C . ILE A 1 550 ? -1.310 -11.460 -8.625 1.00 86.19 550 ILE A C 1
ATOM 4432 O O . ILE A 1 550 ? -2.451 -11.571 -8.183 1.00 86.19 550 ILE A O 1
ATOM 4436 N N . ALA A 1 551 ? -1.054 -11.360 -9.928 1.00 84.94 551 ALA A N 1
ATOM 4437 C CA . ALA A 1 551 ? -2.083 -11.361 -10.962 1.00 84.94 551 ALA A CA 1
ATOM 4438 C C . ALA A 1 551 ? -2.627 -12.769 -11.241 1.00 84.94 551 ALA A C 1
ATOM 4440 O O . ALA A 1 551 ? -3.764 -12.926 -11.679 1.00 84.94 551 ALA A O 1
ATOM 4441 N N . GLY A 1 552 ? -1.817 -13.801 -10.999 1.00 87.81 552 GLY A N 1
ATOM 4442 C CA . GLY A 1 552 ? -2.225 -15.183 -11.195 1.00 87.81 552 GLY A CA 1
ATOM 4443 C C . GLY A 1 552 ? -1.093 -16.179 -10.989 1.00 87.81 552 GLY A C 1
ATOM 4444 O O . GLY A 1 552 ? 0.076 -15.812 -10.842 1.00 87.81 552 GLY A O 1
ATOM 4445 N N . PHE A 1 553 ? -1.465 -17.457 -11.011 1.00 91.94 553 PHE A N 1
ATOM 4446 C CA . PHE A 1 553 ? -0.546 -18.582 -10.915 1.00 91.94 553 PHE A CA 1
ATOM 4447 C C . PHE A 1 553 ? -0.659 -19.460 -12.154 1.00 91.94 553 PHE A C 1
ATOM 4449 O O . PHE A 1 553 ? -1.757 -19.809 -12.588 1.00 91.94 553 PHE A O 1
ATOM 4456 N N . PHE A 1 554 ? 0.480 -19.893 -12.681 1.00 93.06 554 PHE A N 1
ATOM 4457 C CA . PHE A 1 554 ? 0.532 -20.864 -13.763 1.00 93.06 554 PHE A CA 1
ATOM 4458 C C . PHE A 1 554 ? 1.599 -21.915 -13.491 1.00 93.06 554 PHE A C 1
ATOM 4460 O O . PHE A 1 554 ? 2.622 -21.618 -12.883 1.00 93.06 554 PHE A O 1
ATOM 4467 N N . SER A 1 555 ? 1.374 -23.154 -13.923 1.00 92.06 555 SER A N 1
ATOM 4468 C CA . SER A 1 555 ? 2.352 -24.225 -13.743 1.00 92.06 555 SER A CA 1
ATOM 4469 C C . SER A 1 555 ? 2.537 -25.027 -15.020 1.00 92.06 555 SER A C 1
ATOM 4471 O O . SER A 1 555 ? 1.567 -25.382 -15.694 1.00 92.06 555 SER A O 1
ATOM 4473 N N . MET A 1 556 ? 3.794 -25.291 -15.366 1.00 92.62 556 MET A N 1
ATOM 4474 C CA . MET A 1 556 ? 4.179 -25.880 -16.643 1.00 92.62 556 MET A CA 1
ATOM 4475 C C . MET A 1 556 ? 5.526 -26.599 -16.576 1.00 92.62 556 MET A C 1
ATOM 4477 O O . MET A 1 556 ? 6.274 -26.510 -15.604 1.00 92.62 556 MET A O 1
ATOM 4481 N N . SER A 1 557 ? 5.843 -27.322 -17.648 1.00 90.50 557 SER A N 1
ATOM 4482 C CA . SER A 1 557 ? 7.199 -27.801 -17.911 1.00 90.50 557 SER A CA 1
ATOM 4483 C C . SER A 1 557 ? 7.577 -27.466 -19.344 1.00 90.50 557 SER A C 1
ATOM 4485 O O . SER A 1 557 ? 6.970 -27.990 -20.281 1.00 90.50 557 SER A O 1
ATOM 4487 N N . LEU A 1 558 ? 8.584 -26.603 -19.509 1.00 87.00 558 LEU A N 1
ATOM 4488 C CA . LEU A 1 558 ? 9.143 -26.266 -20.822 1.00 87.00 558 LEU A CA 1
ATOM 4489 C C . LEU A 1 558 ? 9.765 -27.495 -21.489 1.00 87.00 558 LEU A C 1
ATOM 4491 O O . LEU A 1 558 ? 9.457 -27.801 -22.641 1.00 87.00 558 LEU A O 1
ATOM 4495 N N . THR A 1 559 ? 10.594 -28.230 -20.745 1.00 83.56 559 THR A N 1
ATOM 4496 C CA . THR A 1 559 ? 11.351 -29.378 -21.258 1.00 83.56 559 THR A CA 1
ATOM 4497 C C . THR A 1 559 ? 10.433 -30.528 -21.659 1.00 83.56 559 THR A C 1
ATOM 4499 O O . THR A 1 559 ? 10.562 -31.060 -22.759 1.00 83.56 559 THR A O 1
ATOM 4502 N N . ALA A 1 560 ? 9.458 -30.874 -20.810 1.00 85.00 560 ALA A N 1
ATOM 4503 C CA . ALA A 1 560 ? 8.489 -31.930 -21.102 1.00 85.00 560 ALA A CA 1
ATOM 4504 C C . ALA A 1 560 ? 7.305 -31.448 -21.965 1.00 85.00 560 ALA A C 1
ATOM 4506 O O . ALA A 1 560 ? 6.396 -32.230 -22.239 1.00 85.00 560 ALA A O 1
ATOM 4507 N N . ARG A 1 561 ? 7.285 -30.164 -22.364 1.00 86.38 561 ARG A N 1
ATOM 4508 C CA . ARG A 1 561 ? 6.186 -29.501 -23.092 1.00 86.38 561 ARG A CA 1
ATOM 4509 C C . ARG A 1 561 ? 4.803 -29.726 -22.459 1.00 86.38 561 ARG A C 1
ATOM 4511 O O . ARG A 1 561 ? 3.793 -29.821 -23.154 1.00 86.38 561 ARG A O 1
ATOM 4518 N N . LYS A 1 562 ? 4.738 -29.807 -21.127 1.00 87.94 562 LYS A N 1
ATOM 4519 C CA . LYS A 1 562 ? 3.472 -29.959 -20.393 1.00 87.94 562 LYS A CA 1
ATOM 4520 C C . LYS A 1 562 ? 2.832 -28.593 -20.184 1.00 87.94 562 LYS A C 1
ATOM 4522 O O . LYS A 1 562 ? 3.481 -27.685 -19.668 1.00 87.94 562 LYS A O 1
ATOM 4527 N N . ARG A 1 563 ? 1.548 -28.478 -20.543 1.00 89.19 563 ARG A N 1
ATOM 4528 C CA . ARG A 1 563 ? 0.714 -27.265 -20.414 1.00 89.19 563 ARG A CA 1
ATOM 4529 C C . ARG A 1 563 ? 1.220 -26.031 -21.180 1.00 89.19 563 ARG A C 1
ATOM 4531 O O . ARG A 1 563 ? 0.627 -24.970 -21.057 1.00 89.19 563 ARG A O 1
ATOM 4538 N N . THR A 1 564 ? 2.245 -26.152 -22.025 1.00 86.75 564 THR A N 1
ATOM 4539 C CA . THR A 1 564 ? 2.810 -25.015 -22.777 1.00 86.75 564 THR A CA 1
ATOM 4540 C C . THR A 1 564 ? 1.860 -24.446 -23.833 1.00 86.75 564 THR A C 1
ATOM 4542 O O . THR A 1 564 ? 1.978 -23.277 -24.175 1.00 86.75 564 THR A O 1
ATOM 4545 N N . GLN A 1 565 ? 0.895 -25.236 -24.319 1.00 86.25 565 GLN A N 1
ATOM 4546 C CA . GLN A 1 565 ? -0.108 -24.796 -25.301 1.00 86.25 565 GLN A CA 1
ATOM 4547 C C . GLN A 1 565 ? -1.038 -23.700 -24.754 1.00 86.25 565 GLN A C 1
ATOM 4549 O O . GLN A 1 565 ? -1.443 -22.823 -25.503 1.00 86.25 565 GLN A O 1
ATOM 4554 N N . ILE A 1 566 ? -1.320 -23.721 -23.446 1.00 89.94 566 ILE A N 1
ATOM 4555 C CA . ILE A 1 566 ? -2.232 -22.776 -22.776 1.00 89.94 566 ILE A CA 1
ATOM 4556 C C . ILE A 1 566 ? -1.469 -21.527 -22.287 1.00 89.94 566 ILE A C 1
ATOM 4558 O O . ILE A 1 566 ? -2.071 -20.521 -21.931 1.00 89.94 566 ILE A O 1
ATOM 4562 N N . LEU A 1 567 ? -0.127 -21.545 -22.295 1.00 89.31 567 LEU A N 1
ATOM 4563 C CA . LEU A 1 567 ? 0.684 -20.421 -21.811 1.00 89.31 567 LEU A CA 1
ATOM 4564 C C . LEU A 1 567 ? 0.361 -19.117 -22.553 1.00 89.31 567 LEU A C 1
ATOM 4566 O O . LEU A 1 567 ? 0.319 -18.065 -21.926 1.00 89.31 567 LEU A O 1
ATOM 4570 N N . ASN A 1 568 ? 0.116 -19.178 -23.865 1.00 86.06 568 ASN A N 1
ATOM 4571 C CA . ASN A 1 568 ? -0.187 -17.979 -24.642 1.00 86.06 568 ASN A CA 1
ATOM 4572 C C . ASN A 1 568 ? -1.534 -17.352 -24.248 1.00 86.06 568 ASN A C 1
ATOM 4574 O O . ASN A 1 568 ? -1.644 -16.131 -24.216 1.00 86.06 568 ASN A O 1
ATOM 4578 N N . GLU A 1 569 ? -2.536 -18.165 -23.899 1.00 87.56 569 GLU A N 1
ATOM 4579 C CA . GLU A 1 569 ? -3.829 -17.685 -23.387 1.00 87.56 569 GLU A CA 1
ATOM 4580 C C . GLU A 1 569 ? -3.642 -17.001 -22.029 1.00 87.56 569 GLU A C 1
ATOM 4582 O O . GLU A 1 569 ? -4.052 -15.859 -21.853 1.00 87.56 569 GLU A O 1
ATOM 4587 N N . VAL A 1 570 ? -2.896 -17.630 -21.113 1.00 90.38 570 VAL A N 1
ATOM 4588 C CA . VAL A 1 570 ? -2.588 -17.054 -19.790 1.00 90.38 570 VAL A CA 1
ATOM 4589 C C . VAL A 1 570 ? -1.810 -15.745 -19.905 1.00 90.38 570 VAL A C 1
ATOM 4591 O O . VAL A 1 570 ? -2.099 -14.790 -19.188 1.00 90.38 570 VAL A O 1
ATOM 4594 N N . LEU A 1 571 ? -0.826 -15.677 -20.806 1.00 88.75 571 LEU A N 1
ATOM 4595 C CA . LEU A 1 571 ? -0.092 -14.442 -21.071 1.00 88.75 571 LEU A CA 1
ATOM 4596 C C . LEU A 1 571 ? -0.980 -13.389 -21.732 1.00 88.75 571 LEU A C 1
ATOM 4598 O O . LEU A 1 571 ? -0.839 -12.220 -21.408 1.00 88.75 571 LEU A O 1
ATOM 4602 N N . THR A 1 572 ? -1.911 -13.777 -22.603 1.00 85.62 572 THR A N 1
ATOM 4603 C CA . THR A 1 572 ? -2.886 -12.849 -23.191 1.00 85.62 572 THR A CA 1
ATOM 4604 C C . THR A 1 572 ? -3.771 -12.240 -22.111 1.00 85.62 572 THR A C 1
ATOM 4606 O O . THR A 1 572 ? -3.893 -11.018 -22.048 1.00 85.62 572 THR A O 1
ATOM 4609 N N . ASP A 1 573 ? -4.328 -13.059 -21.220 1.00 83.06 573 ASP A N 1
ATOM 4610 C CA . ASP A 1 573 ? -5.158 -12.593 -20.107 1.00 83.06 573 ASP A CA 1
ATOM 4611 C C . ASP A 1 573 ? -4.362 -11.695 -19.155 1.00 83.06 573 ASP A C 1
ATOM 4613 O O . ASP A 1 573 ? -4.815 -10.607 -18.796 1.00 83.06 573 ASP A O 1
ATOM 4617 N N . TYR A 1 574 ? -3.141 -12.111 -18.805 1.00 86.06 574 TYR A N 1
ATOM 4618 C CA . TYR A 1 574 ? -2.234 -11.331 -17.970 1.00 86.06 574 TYR A CA 1
ATOM 4619 C C . TYR A 1 574 ? -1.903 -9.981 -18.620 1.00 86.06 574 TYR A C 1
ATOM 4621 O O . TYR A 1 574 ? -2.163 -8.942 -18.024 1.00 86.06 574 TYR A O 1
ATOM 4629 N N . MET A 1 575 ? -1.414 -9.966 -19.862 1.00 81.44 575 MET A N 1
ATOM 4630 C CA . MET A 1 575 ? -1.012 -8.741 -20.565 1.00 81.44 575 MET A CA 1
ATOM 4631 C C . MET A 1 575 ? -2.196 -7.816 -20.882 1.00 81.44 575 MET A C 1
ATOM 4633 O O . MET A 1 575 ? -2.006 -6.607 -20.938 1.00 81.44 575 MET A O 1
ATOM 4637 N N . ASN A 1 576 ? -3.412 -8.342 -21.058 1.00 73.19 576 ASN A N 1
ATOM 4638 C CA . ASN A 1 576 ? -4.619 -7.524 -21.220 1.00 73.19 576 ASN A CA 1
ATOM 4639 C C . ASN A 1 576 ? -5.117 -6.932 -19.894 1.00 73.19 576 ASN A C 1
ATOM 4641 O O . ASN A 1 576 ? -5.695 -5.843 -19.888 1.00 73.19 576 ASN A O 1
ATOM 4645 N N . ALA A 1 577 ? -4.902 -7.627 -18.774 1.00 66.75 577 ALA A N 1
ATOM 4646 C CA . ALA A 1 577 ? -5.170 -7.094 -17.439 1.00 66.75 577 ALA A CA 1
ATOM 4647 C C . ALA A 1 577 ? -4.144 -6.019 -17.033 1.00 66.75 577 ALA A C 1
ATOM 4649 O O . ALA A 1 577 ? -4.470 -5.091 -16.290 1.00 66.75 577 ALA A O 1
ATOM 4650 N N . LEU A 1 578 ? -2.918 -6.126 -17.547 1.00 67.56 578 LEU A N 1
ATOM 4651 C CA . LEU A 1 578 ? -1.872 -5.119 -17.442 1.00 67.56 578 LEU A CA 1
ATOM 4652 C C . LEU A 1 578 ? -2.203 -3.918 -18.340 1.00 67.56 578 LEU A C 1
ATOM 4654 O O . LEU A 1 578 ? -1.993 -3.957 -19.550 1.00 67.56 578 LEU A O 1
ATOM 4658 N N . ASN A 1 579 ? -2.642 -2.794 -17.771 1.00 60.12 579 ASN A N 1
ATOM 4659 C CA . ASN A 1 579 ? -2.807 -1.563 -18.557 1.00 60.12 579 ASN A CA 1
ATOM 4660 C C . ASN A 1 579 ? -1.466 -0.847 -18.835 1.00 60.12 579 ASN A C 1
ATOM 4662 O O . ASN A 1 579 ? -1.347 0.363 -18.687 1.00 60.12 579 ASN A O 1
ATOM 4666 N N . LEU A 1 580 ? -0.444 -1.619 -19.213 1.00 62.50 580 LEU A N 1
ATOM 4667 C CA . LEU A 1 580 ? 0.925 -1.165 -19.470 1.00 62.50 580 LEU A CA 1
ATOM 4668 C C . LEU A 1 580 ? 1.095 -0.598 -20.887 1.00 62.50 580 LEU A C 1
ATOM 4670 O O . LEU A 1 580 ? 1.935 0.268 -21.114 1.00 62.50 580 LEU A O 1
ATOM 4674 N N . SER A 1 581 ? 0.284 -1.062 -21.850 1.00 61.12 581 SER A N 1
ATOM 4675 C CA . SER A 1 581 ? 0.284 -0.572 -23.236 1.00 61.12 581 SER A CA 1
ATOM 4676 C C . SER A 1 581 ? -0.987 0.213 -23.550 1.00 61.12 581 SER A C 1
ATOM 4678 O O . SER A 1 581 ? -2.026 -0.316 -23.969 1.00 61.12 581 SER A O 1
ATOM 4680 N N . GLY A 1 582 ? -0.902 1.530 -23.391 1.00 67.44 582 GLY A N 1
ATOM 4681 C CA . GLY A 1 582 ? -1.993 2.384 -23.837 1.00 67.44 582 GLY A CA 1
ATOM 4682 C C . GLY A 1 582 ? -1.761 3.871 -23.908 1.00 67.44 582 GLY A C 1
ATOM 4683 O O . GLY A 1 582 ? -2.649 4.552 -24.419 1.00 67.44 582 GLY A O 1
ATOM 4684 N N . ARG A 1 583 ? -0.583 4.335 -23.477 1.00 83.56 583 ARG A N 1
ATOM 4685 C CA . ARG A 1 583 ? -0.159 5.731 -23.572 1.00 83.56 583 ARG A CA 1
ATOM 4686 C C . ARG A 1 583 ? -0.424 6.259 -24.982 1.00 83.56 583 ARG A C 1
ATOM 4688 O O . ARG A 1 583 ? -0.001 5.648 -25.967 1.00 83.56 583 ARG A O 1
ATOM 4695 N N . GLN A 1 584 ? -1.167 7.355 -25.058 1.00 88.88 584 GLN A N 1
ATOM 4696 C CA . GLN A 1 584 ? -1.410 8.076 -26.299 1.00 88.88 584 GLN A CA 1
ATOM 4697 C C . GLN A 1 584 ? -0.250 9.045 -26.503 1.00 88.88 584 GLN A C 1
ATOM 4699 O O . GLN A 1 584 ? -0.104 10.003 -25.748 1.00 88.88 584 GLN A O 1
ATOM 4704 N N . LEU A 1 585 ? 0.593 8.765 -27.490 1.00 90.00 585 LEU A N 1
ATOM 4705 C CA . LEU A 1 585 ? 1.731 9.608 -27.841 1.00 90.00 585 LEU A CA 1
ATOM 4706 C C . LEU A 1 585 ? 1.383 10.459 -29.044 1.00 90.00 585 LEU A C 1
ATOM 4708 O O . LEU A 1 585 ? 0.680 9.997 -29.944 1.00 90.00 585 LEU A O 1
ATOM 4712 N N . ILE A 1 586 ? 1.904 11.675 -29.094 1.00 93.00 586 ILE A N 1
ATOM 4713 C CA . ILE A 1 586 ? 1.775 12.510 -30.281 1.00 93.00 586 ILE A CA 1
ATOM 4714 C C . ILE A 1 586 ? 2.628 11.893 -31.401 1.00 93.00 586 ILE A C 1
ATOM 4716 O O . ILE A 1 586 ? 3.670 11.282 -31.155 1.00 93.00 586 ILE A O 1
ATOM 4720 N N . ASN A 1 587 ? 2.206 12.015 -32.660 1.00 93.44 587 ASN A N 1
ATOM 4721 C CA . ASN A 1 587 ? 2.884 11.339 -33.774 1.00 93.44 587 ASN A CA 1
ATOM 4722 C C . ASN A 1 587 ? 4.386 11.676 -33.900 1.00 93.44 587 ASN A C 1
ATOM 4724 O O . ASN A 1 587 ? 5.180 10.795 -34.238 1.00 93.44 587 ASN A O 1
ATOM 4728 N N . PHE A 1 588 ? 4.806 12.908 -33.589 1.00 92.62 588 PHE A N 1
ATOM 4729 C CA . PHE A 1 588 ? 6.229 13.275 -33.594 1.00 92.62 588 PHE A CA 1
ATOM 4730 C C . PHE A 1 588 ? 7.013 12.668 -32.417 1.00 92.62 588 PHE A C 1
ATOM 4732 O O . PHE A 1 588 ? 8.191 12.358 -32.566 1.00 92.62 588 PHE A O 1
ATOM 4739 N N . GLU A 1 589 ? 6.370 12.435 -31.270 1.00 93.19 589 GLU A N 1
ATOM 4740 C CA . GLU A 1 589 ? 6.968 11.730 -30.129 1.00 93.19 589 GLU A CA 1
ATOM 4741 C C . GLU A 1 589 ? 7.193 10.260 -30.479 1.00 93.19 589 GLU A C 1
ATOM 4743 O O . GLU A 1 589 ? 8.267 9.703 -30.248 1.00 93.19 589 GLU A O 1
ATOM 4748 N N . TYR A 1 590 ? 6.196 9.642 -31.120 1.00 91.81 590 TYR A N 1
ATOM 4749 C CA . TYR A 1 590 ? 6.310 8.274 -31.610 1.00 91.81 590 TYR A CA 1
ATOM 4750 C C . TYR A 1 590 ? 7.445 8.135 -32.633 1.00 91.81 590 TYR A C 1
ATOM 4752 O O . TYR A 1 590 ? 8.161 7.139 -32.609 1.00 91.81 590 TYR A O 1
ATOM 4760 N N . LYS A 1 591 ? 7.655 9.139 -33.499 1.00 94.12 591 LYS A N 1
ATOM 4761 C CA . LYS A 1 591 ? 8.776 9.167 -34.454 1.00 94.12 591 LYS A CA 1
ATOM 4762 C C . LYS A 1 591 ? 10.135 9.070 -33.752 1.00 94.12 591 LYS A C 1
ATOM 4764 O O . LYS A 1 591 ? 11.008 8.363 -34.244 1.00 94.12 591 LYS A O 1
ATOM 4769 N N . ILE A 1 592 ? 10.307 9.731 -32.604 1.00 94.94 592 ILE A N 1
ATOM 4770 C CA . ILE A 1 592 ? 11.534 9.620 -31.799 1.00 94.94 592 ILE A CA 1
ATOM 4771 C C . ILE A 1 592 ? 11.694 8.194 -31.269 1.00 94.94 592 ILE A C 1
ATOM 4773 O O . ILE A 1 592 ? 12.759 7.598 -31.408 1.00 94.94 592 ILE A O 1
ATOM 4777 N N . ILE A 1 593 ? 10.633 7.621 -30.699 1.00 92.31 593 ILE A N 1
ATOM 4778 C CA . ILE A 1 593 ? 10.672 6.255 -30.159 1.00 92.31 593 ILE A CA 1
ATOM 4779 C C . ILE A 1 593 ? 11.009 5.233 -31.250 1.00 92.31 593 ILE A C 1
ATOM 4781 O O . ILE A 1 593 ? 11.872 4.380 -31.045 1.00 92.31 593 ILE A O 1
ATOM 4785 N N . ASP A 1 594 ? 10.365 5.337 -32.411 1.00 91.69 594 ASP A N 1
ATOM 4786 C CA . ASP A 1 594 ? 10.612 4.471 -33.566 1.00 91.69 594 ASP A CA 1
ATOM 4787 C C . ASP A 1 594 ? 12.064 4.577 -34.060 1.00 91.69 594 ASP A C 1
ATOM 4789 O O . ASP A 1 594 ? 12.706 3.566 -34.348 1.00 91.69 594 ASP A O 1
ATOM 4793 N N . ASP A 1 595 ? 12.631 5.785 -34.068 1.00 94.81 595 ASP A N 1
ATOM 4794 C CA . ASP A 1 595 ? 14.029 6.018 -34.432 1.00 94.81 595 ASP A CA 1
ATOM 4795 C C . ASP A 1 595 ? 15.006 5.299 -33.482 1.00 94.81 595 ASP A C 1
ATOM 4797 O O . ASP A 1 595 ? 15.870 4.547 -33.942 1.00 94.81 595 ASP A O 1
ATOM 4801 N N . TYR A 1 596 ? 14.823 5.434 -32.161 1.00 93.00 596 TYR A N 1
ATOM 4802 C CA . TYR A 1 596 ? 15.644 4.731 -31.159 1.00 93.00 596 TYR A CA 1
ATOM 4803 C C . TYR A 1 596 ? 15.456 3.207 -31.179 1.00 93.00 596 TYR A C 1
ATOM 4805 O O . TYR A 1 596 ? 16.351 2.464 -30.773 1.00 93.00 596 TYR A O 1
ATOM 4813 N N . LEU A 1 597 ? 14.310 2.715 -31.648 1.00 88.69 597 LEU A N 1
ATOM 4814 C CA . LEU A 1 597 ? 14.059 1.282 -31.772 1.00 88.69 597 LEU A CA 1
ATOM 4815 C C . LEU A 1 597 ? 14.706 0.674 -33.014 1.00 88.69 597 LEU A C 1
ATOM 4817 O O . LEU A 1 597 ? 15.157 -0.476 -32.953 1.00 88.69 597 LEU A O 1
ATOM 4821 N N . THR A 1 598 ? 14.723 1.405 -34.127 1.00 88.44 598 THR A N 1
ATOM 4822 C CA . THR A 1 598 ? 15.051 0.858 -35.451 1.00 88.44 598 THR A CA 1
ATOM 4823 C C . THR A 1 598 ? 16.471 1.170 -35.910 1.00 88.44 598 THR A C 1
ATOM 4825 O O . THR A 1 598 ? 17.052 0.366 -36.642 1.00 88.44 598 THR A O 1
ATOM 4828 N N . LYS A 1 599 ? 17.061 2.295 -35.484 1.00 90.12 599 LYS A N 1
ATOM 4829 C CA . LYS A 1 599 ? 18.385 2.721 -35.954 1.00 90.12 599 LYS A CA 1
ATOM 4830 C C . LYS A 1 599 ? 19.503 2.318 -34.988 1.00 90.12 599 LYS A C 1
ATOM 4832 O O . LYS A 1 599 ? 19.382 2.526 -33.780 1.00 90.12 599 LYS A O 1
ATOM 4837 N N . PRO A 1 600 ? 20.631 1.784 -35.494 1.00 85.88 600 PRO A N 1
ATOM 4838 C CA . PRO A 1 600 ? 21.807 1.547 -34.669 1.00 85.88 600 PRO A CA 1
ATOM 4839 C C . PRO A 1 600 ? 22.407 2.884 -34.222 1.00 85.88 600 PRO A C 1
ATOM 4841 O O . PRO A 1 600 ? 22.490 3.834 -35.000 1.00 85.88 600 PRO A O 1
ATOM 4844 N N . ARG A 1 601 ? 22.851 2.944 -32.968 1.00 85.75 601 ARG A N 1
ATOM 4845 C CA . ARG A 1 601 ? 23.458 4.131 -32.351 1.00 85.75 601 ARG A CA 1
ATOM 4846 C C . ARG A 1 601 ? 24.787 3.756 -31.690 1.00 85.75 601 ARG A C 1
ATOM 4848 O O . ARG A 1 601 ? 24.960 2.593 -31.337 1.00 85.75 601 ARG A O 1
ATOM 4855 N N . PRO A 1 602 ? 25.749 4.676 -31.541 1.00 86.19 602 PRO A N 1
ATOM 4856 C CA . PRO A 1 602 ? 26.895 4.442 -30.671 1.00 86.19 602 PRO A CA 1
ATOM 4857 C C . PRO A 1 602 ? 26.464 4.510 -29.200 1.00 86.19 602 PRO A C 1
ATOM 4859 O O . PRO A 1 602 ? 25.521 5.225 -28.856 1.00 86.19 602 PRO A O 1
ATOM 4862 N N . PHE A 1 603 ? 27.169 3.797 -28.323 1.00 86.19 603 PHE A N 1
ATOM 4863 C CA . PHE A 1 603 ? 26.998 3.969 -26.883 1.00 86.19 603 PHE A CA 1
ATOM 4864 C C . PHE A 1 603 ? 27.564 5.316 -26.446 1.00 86.19 603 PHE A C 1
ATOM 4866 O O . PHE A 1 603 ? 28.742 5.598 -26.669 1.00 86.19 603 PHE A O 1
ATOM 4873 N N . GLN A 1 604 ? 26.716 6.124 -25.821 1.00 87.50 604 GLN A N 1
ATOM 4874 C CA . GLN A 1 604 ? 27.061 7.413 -25.244 1.00 87.50 604 GLN A CA 1
ATOM 4875 C C . GLN A 1 604 ? 26.256 7.611 -23.956 1.00 87.50 604 GLN A C 1
ATOM 4877 O O . GLN A 1 604 ? 25.109 7.164 -23.857 1.00 87.50 604 GLN A O 1
ATOM 4882 N N . ALA A 1 605 ? 26.866 8.284 -22.986 1.00 88.38 605 ALA A N 1
ATOM 4883 C CA . ALA A 1 605 ? 26.171 8.891 -21.862 1.00 88.38 605 ALA A CA 1
ATOM 4884 C C . ALA A 1 605 ? 26.055 10.385 -22.178 1.00 88.38 605 ALA A C 1
ATOM 4886 O O . ALA A 1 605 ? 27.064 11.087 -22.199 1.00 88.38 605 ALA A O 1
ATOM 4887 N N . ILE A 1 606 ? 24.851 10.840 -22.518 1.00 90.62 606 ILE A N 1
ATOM 4888 C CA . ILE A 1 606 ? 24.602 12.215 -22.966 1.00 90.62 606 ILE A CA 1
ATOM 4889 C C . ILE A 1 606 ? 23.751 12.968 -21.950 1.00 90.62 606 ILE A C 1
ATOM 4891 O O . ILE A 1 606 ? 22.949 12.366 -21.226 1.00 90.62 606 ILE A O 1
ATOM 4895 N N . THR A 1 607 ? 23.927 14.286 -21.892 1.00 91.38 607 THR A N 1
ATOM 4896 C CA . THR A 1 607 ? 23.100 15.144 -21.039 1.00 91.38 607 THR A CA 1
ATOM 4897 C C . THR A 1 607 ? 21.673 15.227 -21.581 1.00 91.38 607 THR A C 1
ATOM 4899 O O . THR A 1 607 ? 21.406 14.909 -22.745 1.00 91.38 607 THR A O 1
ATOM 4902 N N . LEU A 1 608 ? 20.734 15.690 -20.753 1.00 91.19 608 LEU A N 1
ATOM 4903 C CA . LEU A 1 608 ? 19.370 15.949 -21.216 1.00 91.19 608 LEU A CA 1
ATOM 4904 C C . LEU A 1 608 ? 19.317 17.009 -22.337 1.00 91.19 608 LEU A C 1
ATOM 4906 O O . LEU A 1 608 ? 18.450 16.926 -23.206 1.00 91.19 608 LEU A O 1
ATOM 4910 N N . ASP A 1 609 ? 20.244 17.973 -22.346 1.00 92.25 609 ASP A N 1
ATOM 4911 C CA . ASP A 1 609 ? 20.339 19.001 -23.393 1.00 92.25 609 ASP A CA 1
ATOM 4912 C C . ASP A 1 609 ? 20.777 18.414 -24.739 1.00 92.25 609 ASP A C 1
ATOM 4914 O O . ASP A 1 609 ? 20.167 18.698 -25.772 1.00 92.25 609 ASP A O 1
ATOM 4918 N N . ASP A 1 610 ? 21.777 17.534 -24.726 1.00 93.25 610 ASP A N 1
ATOM 4919 C CA . ASP A 1 610 ? 22.227 16.828 -25.928 1.00 93.25 610 ASP A CA 1
ATOM 4920 C C . ASP A 1 610 ? 21.123 15.905 -26.469 1.00 93.25 610 ASP A C 1
ATOM 4922 O O . ASP A 1 610 ? 20.848 15.882 -27.670 1.00 93.25 610 ASP A O 1
ATOM 4926 N N . PHE A 1 611 ? 20.425 15.192 -25.577 1.00 94.75 611 PHE A N 1
ATOM 4927 C CA . PHE A 1 611 ? 19.287 14.350 -25.949 1.00 94.75 611 PHE A CA 1
ATOM 4928 C C . PHE A 1 611 ? 18.139 15.166 -26.563 1.00 94.75 611 PHE A C 1
ATOM 4930 O O . PHE A 1 611 ? 17.527 14.745 -27.549 1.00 94.75 611 PHE A O 1
ATOM 4937 N N . TRP A 1 612 ? 17.852 16.352 -26.019 1.00 95.25 612 TRP A N 1
ATOM 4938 C CA . TRP A 1 612 ? 16.866 17.274 -26.584 1.00 95.25 612 TRP A CA 1
ATOM 4939 C C . TRP A 1 612 ? 17.250 17.721 -28.002 1.00 95.25 612 TRP A C 1
ATOM 4941 O O . TRP A 1 612 ? 16.405 17.664 -28.902 1.00 95.25 612 TRP A O 1
ATOM 4951 N N . ALA A 1 613 ? 18.516 18.083 -28.230 1.00 94.81 613 ALA A N 1
ATOM 4952 C CA . ALA A 1 613 ? 19.016 18.446 -29.555 1.00 94.81 613 ALA A CA 1
ATOM 4953 C C . ALA A 1 613 ? 18.909 17.280 -30.559 1.00 94.81 613 ALA A C 1
ATOM 4955 O O . ALA A 1 613 ? 18.474 17.485 -31.696 1.00 94.81 613 ALA A O 1
ATOM 4956 N N . GLU A 1 614 ? 19.227 16.047 -30.144 1.00 94.88 614 GLU A N 1
ATOM 4957 C CA . GLU A 1 614 ? 19.017 14.853 -30.975 1.00 94.88 614 GLU A CA 1
ATOM 4958 C C . GLU A 1 614 ? 17.537 14.661 -31.335 1.00 94.88 614 GLU A C 1
ATOM 4960 O O . GLU A 1 614 ? 17.205 14.424 -32.499 1.00 94.88 614 GLU A O 1
ATOM 4965 N N . CYS A 1 615 ? 16.627 14.803 -30.368 1.00 95.38 615 CYS A N 1
ATOM 4966 C CA . CYS A 1 615 ? 15.189 14.674 -30.607 1.00 95.38 615 CYS A CA 1
ATOM 4967 C C . CYS A 1 615 ? 14.684 15.690 -31.643 1.00 95.38 615 CYS A C 1
ATOM 4969 O O . CYS A 1 615 ? 13.925 15.322 -32.541 1.00 95.38 615 CYS A O 1
ATOM 4971 N N . GLN A 1 616 ? 15.137 16.946 -31.572 1.00 95.12 616 GLN A N 1
ATOM 4972 C CA . GLN A 1 616 ? 14.785 17.974 -32.558 1.00 95.12 616 GLN A CA 1
ATOM 4973 C C . GLN A 1 616 ? 15.261 17.606 -33.970 1.00 95.12 616 GLN A C 1
ATOM 4975 O O . GLN A 1 616 ? 14.514 17.771 -34.938 1.00 95.12 616 GLN A O 1
ATOM 4980 N N . GLN A 1 617 ? 16.467 17.045 -34.092 1.00 94.50 617 GLN A N 1
ATOM 4981 C CA . GLN A 1 617 ? 16.984 16.560 -35.374 1.00 94.50 617 GLN A CA 1
ATOM 4982 C C . GLN A 1 617 ? 16.175 15.379 -35.924 1.00 94.50 617 GLN A C 1
ATOM 4984 O O . GLN A 1 617 ? 15.965 15.299 -37.132 1.00 94.50 617 GLN A O 1
ATOM 4989 N N . ILE A 1 618 ? 15.688 14.474 -35.068 1.00 95.12 618 ILE A N 1
ATOM 4990 C CA . ILE A 1 618 ? 14.839 13.345 -35.490 1.00 95.12 618 ILE A CA 1
ATOM 4991 C C . ILE A 1 618 ? 13.471 13.839 -35.969 1.00 95.12 618 ILE A C 1
ATOM 4993 O O . ILE A 1 618 ? 12.958 13.377 -36.996 1.00 95.12 618 ILE A O 1
ATOM 4997 N N . ILE A 1 619 ? 12.872 14.787 -35.242 1.00 94.50 619 ILE A N 1
ATOM 4998 C CA . ILE A 1 619 ? 11.604 15.408 -35.633 1.00 94.50 619 ILE A CA 1
ATOM 4999 C C . ILE A 1 619 ? 11.764 16.063 -37.008 1.00 94.50 619 ILE A C 1
ATOM 5001 O O . ILE A 1 619 ? 10.970 15.757 -37.900 1.00 94.50 619 ILE A O 1
ATOM 5005 N N . ASN A 1 620 ? 12.838 16.836 -37.213 1.00 91.38 620 ASN A N 1
ATOM 5006 C CA . ASN A 1 620 ? 13.173 17.508 -38.474 1.00 91.38 620 ASN A CA 1
ATOM 5007 C C . ASN A 1 620 ? 11.999 18.314 -39.060 1.00 91.38 620 ASN A C 1
ATOM 5009 O O . ASN A 1 620 ? 11.702 18.230 -40.252 1.00 91.38 620 ASN A O 1
ATOM 5013 N N . ASP A 1 621 ? 11.297 19.053 -38.205 1.00 89.69 621 ASP A N 1
ATOM 5014 C CA . ASP A 1 621 ? 10.182 19.912 -38.591 1.00 89.69 621 ASP A CA 1
ATOM 5015 C C . ASP A 1 621 ? 10.206 21.177 -37.729 1.00 89.69 621 ASP A C 1
ATOM 5017 O O . ASP A 1 621 ? 9.970 21.129 -36.523 1.00 89.69 621 ASP A O 1
ATOM 5021 N N . ALA A 1 622 ? 10.512 22.313 -38.355 1.00 85.25 622 ALA A N 1
ATOM 5022 C CA . ALA A 1 622 ? 10.625 23.599 -37.672 1.00 85.25 622 ALA A CA 1
ATOM 5023 C C . ALA A 1 622 ? 9.270 24.168 -37.209 1.00 85.25 622 ALA A C 1
ATOM 5025 O O . ALA A 1 622 ? 9.253 25.128 -36.443 1.00 85.25 622 ALA A O 1
ATOM 5026 N N . SER A 1 623 ? 8.144 23.606 -37.668 1.00 85.94 623 SER A N 1
ATOM 5027 C CA . SER A 1 623 ? 6.807 23.997 -37.203 1.00 85.94 623 SER A CA 1
ATOM 5028 C C . SER A 1 623 ? 6.448 23.395 -35.840 1.00 85.94 623 SER A C 1
ATOM 5030 O O . SER A 1 623 ? 5.550 23.897 -35.163 1.00 85.94 623 SER A O 1
ATOM 5032 N N . ILE A 1 624 ? 7.169 22.354 -35.411 1.00 88.81 624 ILE A N 1
ATOM 5033 C CA . ILE A 1 624 ? 6.919 21.652 -34.154 1.00 88.81 624 ILE A CA 1
ATOM 5034 C C . ILE A 1 624 ? 7.764 22.271 -33.039 1.00 88.81 624 ILE A C 1
ATOM 5036 O O . ILE A 1 624 ? 8.989 22.151 -33.007 1.00 88.81 624 ILE A O 1
ATOM 5040 N N . THR A 1 625 ? 7.097 22.879 -32.059 1.00 87.25 625 THR A N 1
ATOM 5041 C CA . THR A 1 625 ? 7.751 23.370 -30.839 1.00 87.25 625 THR A CA 1
ATOM 5042 C C . THR A 1 625 ? 8.000 22.214 -29.869 1.00 87.25 625 THR A C 1
ATOM 5044 O O . THR A 1 625 ? 7.135 21.891 -29.051 1.00 87.25 625 THR A O 1
ATOM 5047 N N . PHE A 1 626 ? 9.188 21.607 -29.957 1.00 89.75 626 PHE A N 1
ATOM 5048 C CA . PHE A 1 626 ? 9.662 20.553 -29.052 1.00 89.75 626 PHE A CA 1
ATOM 5049 C C . PHE A 1 626 ? 10.596 21.123 -27.974 1.00 89.75 626 PHE A C 1
ATOM 5051 O O . PHE A 1 626 ? 11.691 21.607 -28.284 1.00 89.75 626 PHE A O 1
ATOM 5058 N N . THR A 1 627 ? 10.172 21.075 -26.711 1.00 90.31 627 THR A N 1
ATOM 5059 C CA . THR A 1 627 ? 10.896 21.664 -25.570 1.00 90.31 627 THR A CA 1
ATOM 5060 C C . THR A 1 627 ? 11.789 20.642 -24.856 1.00 90.31 627 THR A C 1
ATOM 5062 O O . THR A 1 627 ? 11.644 19.431 -25.034 1.00 90.31 627 THR A O 1
ATOM 5065 N N . LYS A 1 628 ? 12.696 21.118 -23.990 1.00 89.31 628 LYS A N 1
ATOM 5066 C CA . LYS A 1 628 ? 13.502 20.254 -23.105 1.00 89.31 628 LYS A CA 1
ATOM 5067 C C . LYS A 1 628 ? 12.626 19.407 -22.168 1.00 89.31 628 LYS A C 1
ATOM 5069 O O . LYS A 1 628 ? 12.965 18.269 -21.867 1.00 89.31 628 LYS A O 1
ATOM 5074 N N . GLU A 1 629 ? 11.462 19.919 -21.763 1.00 87.44 629 GLU A N 1
ATOM 5075 C CA . GLU A 1 629 ? 10.493 19.156 -20.966 1.00 87.44 629 GLU A CA 1
ATOM 5076 C C . GLU A 1 629 ? 9.897 17.986 -21.750 1.00 87.44 629 GLU A C 1
ATOM 5078 O O . GLU A 1 629 ? 9.757 16.896 -21.196 1.00 87.44 629 GLU A O 1
ATOM 5083 N N . ASN A 1 630 ? 9.601 18.176 -23.044 1.00 89.00 630 ASN A N 1
ATOM 5084 C CA . ASN A 1 630 ? 9.196 17.064 -23.901 1.00 89.00 630 ASN A CA 1
ATOM 5085 C C . ASN A 1 630 ? 10.310 16.010 -23.970 1.00 89.00 630 ASN A C 1
ATOM 5087 O O . ASN A 1 630 ? 10.028 14.823 -23.839 1.00 89.00 630 ASN A O 1
ATOM 5091 N N . ALA A 1 631 ? 11.574 16.426 -24.098 1.00 92.56 631 ALA A N 1
ATOM 5092 C CA . ALA A 1 631 ? 12.708 15.504 -24.091 1.00 92.56 631 ALA A CA 1
ATOM 5093 C C . ALA A 1 631 ? 12.803 14.697 -22.781 1.00 92.56 631 ALA A C 1
ATOM 5095 O O . ALA A 1 631 ? 12.997 13.485 -22.830 1.00 92.56 631 ALA A O 1
ATOM 5096 N N . GLU A 1 632 ? 12.593 15.321 -21.617 1.00 90.88 632 GLU A N 1
ATOM 5097 C CA . GLU A 1 632 ? 12.576 14.612 -20.326 1.00 90.88 632 GLU A CA 1
ATOM 5098 C C . GLU A 1 632 ? 11.440 13.577 -20.240 1.00 90.88 632 GLU A C 1
ATOM 5100 O O . GLU A 1 632 ? 11.624 12.481 -19.712 1.00 90.88 632 GLU A O 1
ATOM 5105 N N . ILE A 1 633 ? 10.255 13.899 -20.766 1.00 88.31 633 ILE A N 1
ATOM 5106 C CA . ILE A 1 633 ? 9.126 12.959 -20.810 1.00 88.31 633 ILE A CA 1
ATOM 5107 C C . ILE A 1 633 ? 9.464 11.775 -21.729 1.00 88.31 633 ILE A C 1
ATOM 5109 O O . ILE A 1 633 ? 9.248 10.617 -21.363 1.00 88.31 633 ILE A O 1
ATOM 5113 N N . ILE A 1 634 ? 10.050 12.038 -22.900 1.00 91.75 634 ILE A N 1
ATOM 5114 C CA . ILE A 1 634 ? 10.437 10.992 -23.854 1.00 91.75 634 ILE A CA 1
ATOM 5115 C C . ILE A 1 634 ? 11.560 10.107 -23.308 1.00 91.75 634 ILE A C 1
ATOM 5117 O O . ILE A 1 634 ? 11.492 8.889 -23.479 1.00 91.75 634 ILE A O 1
ATOM 5121 N N . SER A 1 635 ? 12.558 10.659 -22.611 1.00 91.88 635 SER A N 1
ATOM 5122 C CA . SER A 1 635 ? 13.619 9.854 -21.992 1.00 91.88 635 SER A CA 1
ATOM 5123 C C . SER A 1 635 ? 13.061 8.924 -20.908 1.00 91.88 635 SER A C 1
ATOM 5125 O O . SER A 1 635 ? 13.440 7.752 -20.849 1.00 91.88 635 SER A O 1
ATOM 5127 N N . GLN A 1 636 ? 12.092 9.393 -20.111 1.00 87.56 636 GLN A N 1
ATOM 5128 C CA . GLN A 1 636 ? 11.372 8.565 -19.139 1.00 87.56 636 GLN A CA 1
ATOM 5129 C C . GLN A 1 636 ? 10.557 7.456 -19.817 1.00 87.56 636 GLN A C 1
ATOM 5131 O O . GLN A 1 636 ? 10.616 6.310 -19.370 1.00 87.56 636 GLN A O 1
ATOM 5136 N N . ILE A 1 637 ? 9.862 7.755 -20.922 1.00 87.06 637 ILE A N 1
ATOM 5137 C CA . ILE A 1 637 ? 9.125 6.752 -21.707 1.00 87.06 637 ILE A CA 1
ATOM 5138 C C . ILE A 1 637 ? 10.080 5.692 -22.265 1.00 87.06 637 ILE A C 1
ATOM 5140 O O . ILE A 1 637 ? 9.843 4.502 -22.061 1.00 87.06 637 ILE A O 1
ATOM 5144 N N . LEU A 1 638 ? 11.170 6.099 -22.928 1.00 90.62 638 LEU A N 1
ATOM 5145 C CA . LEU A 1 638 ? 12.179 5.190 -23.490 1.00 90.62 638 LEU A CA 1
ATOM 5146 C C . LEU A 1 638 ? 12.819 4.304 -22.409 1.00 90.62 638 LEU A C 1
ATOM 5148 O O . LEU A 1 638 ? 13.071 3.122 -22.652 1.00 90.62 638 LEU A O 1
ATOM 5152 N N . ASN A 1 639 ? 13.052 4.854 -21.215 1.00 89.62 639 ASN A N 1
ATOM 5153 C CA . ASN A 1 639 ? 13.539 4.112 -20.054 1.00 89.62 639 ASN A CA 1
ATOM 5154 C C . ASN A 1 639 ? 12.496 3.107 -19.531 1.00 89.62 639 ASN A C 1
ATOM 5156 O O . ASN A 1 639 ? 12.827 1.951 -19.255 1.00 89.62 639 ASN A O 1
ATOM 5160 N N . ALA A 1 640 ? 11.222 3.510 -19.454 1.00 85.06 640 ALA A N 1
ATOM 5161 C CA . ALA A 1 640 ? 10.121 2.654 -19.012 1.00 85.06 640 ALA A CA 1
ATOM 5162 C C . ALA A 1 640 ? 9.922 1.442 -19.935 1.00 85.06 640 ALA A C 1
ATOM 5164 O O . ALA A 1 640 ? 9.752 0.327 -19.445 1.00 85.06 640 ALA A O 1
ATOM 5165 N N . ILE A 1 641 ? 10.036 1.625 -21.256 1.00 87.31 641 ILE A N 1
ATOM 5166 C CA . ILE A 1 641 ? 9.976 0.514 -22.221 1.00 87.31 641 ILE A CA 1
ATOM 5167 C C . ILE A 1 641 ? 11.301 -0.251 -22.359 1.00 87.31 641 ILE A C 1
ATOM 5169 O O . ILE A 1 641 ? 11.336 -1.278 -23.034 1.00 87.31 641 ILE A O 1
ATOM 5173 N N . GLY A 1 642 ? 12.383 0.204 -21.721 1.00 88.12 642 GLY A N 1
ATOM 5174 C CA . GLY A 1 642 ? 13.668 -0.497 -21.691 1.00 88.12 642 GLY A CA 1
ATOM 5175 C C . GLY A 1 642 ? 14.514 -0.365 -22.960 1.00 88.12 642 GLY A C 1
ATOM 5176 O O . GLY A 1 642 ? 15.239 -1.297 -23.302 1.00 88.12 642 GLY A O 1
ATOM 5177 N N . VAL A 1 643 ? 14.404 0.758 -23.673 1.00 89.88 643 VAL A N 1
ATOM 5178 C CA . VAL A 1 643 ? 15.208 1.055 -24.875 1.00 89.88 643 VAL A CA 1
ATOM 5179 C C . VAL A 1 643 ? 16.501 1.785 -24.513 1.00 89.88 643 VAL A C 1
ATOM 5181 O O . VAL A 1 643 ? 17.573 1.429 -25.002 1.00 89.88 643 VAL A O 1
ATOM 5184 N N . VAL A 1 644 ? 16.402 2.770 -23.622 1.00 91.75 644 VAL A N 1
ATOM 5185 C CA . VAL A 1 644 ? 17.536 3.514 -23.048 1.00 91.75 644 VAL A CA 1
ATOM 5186 C C . VAL A 1 644 ? 17.548 3.326 -21.533 1.00 91.75 644 VAL A C 1
ATOM 5188 O O . VAL A 1 644 ? 16.593 2.790 -20.970 1.00 91.75 644 VAL A O 1
ATOM 5191 N N . PHE A 1 645 ? 18.605 3.787 -20.871 1.00 89.94 645 PHE A N 1
ATOM 5192 C CA . PHE A 1 645 ? 18.599 3.966 -19.420 1.00 89.94 645 PHE A CA 1
ATOM 5193 C C . PHE A 1 645 ? 18.712 5.459 -19.097 1.00 89.94 645 PHE A C 1
ATOM 5195 O O . PHE A 1 645 ? 19.654 6.103 -19.548 1.00 89.94 645 PHE A O 1
ATOM 5202 N N . TYR A 1 646 ? 17.751 6.022 -18.361 1.00 90.44 646 TYR A N 1
ATOM 5203 C CA . TYR A 1 646 ? 17.753 7.442 -17.980 1.00 90.44 646 TYR A CA 1
ATOM 5204 C C . TYR A 1 646 ? 17.925 7.591 -16.466 1.00 90.44 646 TYR A C 1
ATOM 5206 O O . TYR A 1 646 ? 17.008 7.287 -15.700 1.00 90.44 646 TYR A O 1
ATOM 5214 N N . ASP A 1 647 ? 19.086 8.092 -16.033 1.00 87.00 647 ASP A N 1
ATOM 5215 C CA . ASP A 1 647 ? 19.308 8.494 -14.643 1.00 87.00 647 ASP A CA 1
ATOM 5216 C C . ASP A 1 647 ? 18.897 9.957 -14.453 1.00 87.00 647 ASP A C 1
ATOM 5218 O O . ASP A 1 647 ? 19.700 10.882 -14.587 1.00 87.00 647 ASP A O 1
ATOM 5222 N N . LYS A 1 648 ? 17.627 10.158 -14.089 1.00 82.25 648 LYS A N 1
ATOM 5223 C CA . LYS A 1 648 ? 17.046 11.472 -13.760 1.00 82.25 648 LYS A CA 1
ATOM 5224 C C . LYS A 1 648 ? 17.776 12.204 -12.627 1.00 82.25 648 LYS A C 1
ATOM 5226 O O . LYS A 1 648 ? 17.669 13.418 -12.503 1.00 82.25 648 LYS A O 1
ATOM 5231 N N . HIS A 1 649 ? 18.456 11.469 -11.754 1.00 76.06 649 HIS A N 1
ATOM 5232 C CA . HIS A 1 649 ? 19.084 12.011 -10.551 1.00 76.06 649 HIS A CA 1
ATOM 5233 C C . HIS A 1 649 ? 20.602 12.167 -10.708 1.00 76.06 649 HIS A C 1
ATOM 5235 O O . HIS A 1 649 ? 21.300 12.267 -9.699 1.00 76.06 649 HIS A O 1
ATOM 5241 N N . ALA A 1 650 ? 21.137 12.048 -11.923 1.00 77.25 650 ALA A N 1
ATOM 5242 C CA . ALA A 1 650 ? 22.522 12.406 -12.199 1.00 77.25 650 ALA A CA 1
ATOM 5243 C C . ALA A 1 650 ? 22.692 13.937 -12.174 1.00 77.25 650 ALA A C 1
ATOM 5245 O O . ALA A 1 650 ? 21.714 14.677 -12.309 1.00 77.25 650 ALA A O 1
ATOM 5246 N N . ASP A 1 651 ? 23.926 14.406 -11.990 1.00 66.06 651 ASP A N 1
ATOM 5247 C CA . ASP A 1 651 ? 24.248 15.834 -12.056 1.00 66.06 651 ASP A CA 1
ATOM 5248 C C . ASP A 1 651 ? 23.852 16.420 -13.435 1.00 66.06 651 ASP A C 1
ATOM 5250 O O . ASP A 1 651 ? 23.858 15.707 -14.438 1.00 66.06 651 ASP A O 1
ATOM 5254 N N . ASN A 1 652 ? 23.521 17.719 -13.497 1.00 64.62 652 ASN A N 1
ATOM 5255 C CA . ASN A 1 652 ? 23.118 18.447 -14.721 1.00 64.62 652 ASN A CA 1
ATOM 5256 C C . ASN A 1 652 ? 21.802 17.965 -15.387 1.00 64.62 652 ASN A C 1
ATOM 5258 O O . ASN A 1 652 ? 21.790 17.614 -16.564 1.00 64.62 652 ASN A O 1
ATOM 5262 N N . ASP A 1 653 ? 20.680 17.974 -14.656 1.00 73.12 653 ASP A N 1
ATOM 5263 C CA . ASP A 1 653 ? 19.322 17.636 -15.151 1.00 73.12 653 ASP A CA 1
ATOM 5264 C C . ASP A 1 653 ? 19.115 16.178 -15.645 1.00 73.12 653 ASP A C 1
ATOM 5266 O O . ASP A 1 653 ? 18.058 15.830 -16.187 1.00 73.12 653 ASP A O 1
ATOM 5270 N N . GLY A 1 654 ? 20.091 15.296 -15.407 1.00 84.25 654 GLY A N 1
ATOM 5271 C CA . GLY A 1 654 ? 20.020 13.859 -15.678 1.00 84.25 654 GLY A CA 1
ATOM 5272 C C . GLY A 1 654 ? 20.804 13.396 -16.913 1.00 84.25 654 GLY A C 1
ATOM 5273 O O . GLY A 1 654 ? 21.081 14.161 -17.836 1.00 84.25 654 GLY A O 1
ATOM 5274 N N . VAL A 1 655 ? 21.138 12.101 -16.935 1.00 89.81 655 VAL A N 1
ATOM 5275 C CA . VAL A 1 655 ? 21.981 11.469 -17.968 1.00 89.81 655 VAL A CA 1
ATOM 5276 C C . VAL A 1 655 ? 21.217 10.361 -18.688 1.00 89.81 655 VAL A C 1
ATOM 5278 O O . VAL A 1 655 ? 20.630 9.481 -18.053 1.00 89.81 655 VAL A O 1
ATOM 5281 N N . VAL A 1 656 ? 21.246 10.385 -20.022 1.00 91.50 656 VAL A N 1
ATOM 5282 C CA . VAL A 1 656 ? 20.660 9.356 -20.890 1.00 91.50 656 VAL A CA 1
ATOM 5283 C C . VAL A 1 656 ? 21.771 8.462 -21.438 1.00 91.50 656 VAL A C 1
ATOM 5285 O O . VAL A 1 656 ? 22.632 8.905 -22.194 1.00 91.50 656 VAL A O 1
ATOM 5288 N N . PHE A 1 657 ? 21.726 7.177 -21.100 1.00 91.06 657 PHE A N 1
ATOM 5289 C CA . PHE A 1 657 ? 22.567 6.151 -21.708 1.00 91.06 657 PHE A CA 1
ATOM 5290 C C . PHE A 1 657 ? 21.856 5.596 -22.939 1.00 91.06 657 PHE A C 1
ATOM 5292 O O . PHE A 1 657 ? 20.854 4.881 -22.831 1.00 91.06 657 PHE A O 1
ATOM 5299 N N . THR A 1 658 ? 22.387 5.908 -24.119 1.00 89.25 658 THR A N 1
ATOM 5300 C CA . THR A 1 658 ? 21.734 5.642 -25.411 1.00 89.25 658 THR A CA 1
ATOM 5301 C C . THR A 1 658 ? 21.619 4.155 -25.756 1.00 89.25 658 THR A C 1
ATOM 5303 O O . THR A 1 658 ? 20.799 3.789 -26.598 1.00 89.25 658 THR A O 1
ATOM 5306 N N . GLN A 1 659 ? 22.410 3.285 -25.111 1.00 86.69 659 GLN A N 1
ATOM 5307 C CA . GLN A 1 659 ? 22.349 1.832 -25.292 1.00 86.69 659 GLN A CA 1
ATOM 5308 C C . GLN A 1 659 ? 22.424 1.072 -23.969 1.00 86.69 659 GLN A C 1
ATOM 5310 O O . GLN A 1 659 ? 23.493 0.906 -23.377 1.00 86.69 659 GLN A O 1
ATOM 5315 N N . ILE A 1 660 ? 21.289 0.505 -23.564 1.00 87.00 660 ILE A N 1
ATOM 5316 C CA . ILE A 1 660 ? 21.176 -0.292 -22.340 1.00 87.00 660 ILE A CA 1
ATOM 5317 C C . ILE A 1 660 ? 22.027 -1.576 -22.373 1.00 87.00 660 ILE A C 1
ATOM 5319 O O . ILE A 1 660 ? 22.656 -1.927 -21.379 1.00 87.00 660 ILE A O 1
ATOM 5323 N N . ASN A 1 661 ? 22.131 -2.246 -23.527 1.00 84.25 661 ASN A N 1
ATOM 5324 C CA . ASN A 1 661 ? 22.939 -3.465 -23.663 1.00 84.25 661 ASN A CA 1
ATOM 5325 C C . ASN A 1 661 ? 24.429 -3.187 -23.450 1.00 84.25 661 ASN A C 1
ATOM 5327 O O . ASN A 1 661 ? 25.099 -3.928 -22.736 1.00 84.25 661 ASN A O 1
ATOM 5331 N N . ARG A 1 662 ? 24.942 -2.086 -24.008 1.00 84.50 662 ARG A N 1
ATOM 5332 C CA . ARG A 1 662 ? 26.349 -1.721 -23.837 1.00 84.50 662 ARG A CA 1
ATOM 5333 C C . ARG A 1 662 ? 26.649 -1.253 -22.411 1.00 84.50 662 ARG A C 1
ATOM 5335 O O . ARG A 1 662 ? 27.699 -1.602 -21.881 1.00 84.50 662 ARG A O 1
ATOM 5342 N N . LEU A 1 663 ? 25.712 -0.555 -21.759 1.00 86.06 663 LEU A N 1
ATOM 5343 C CA . LEU A 1 663 ? 25.804 -0.256 -20.325 1.00 86.06 663 LEU A CA 1
ATOM 5344 C C . LEU A 1 663 ? 25.923 -1.546 -19.494 1.00 86.06 663 LEU A C 1
ATOM 5346 O O . LEU A 1 663 ? 26.796 -1.643 -18.634 1.00 86.06 663 LEU A O 1
ATOM 5350 N N . ASN A 1 664 ? 25.105 -2.563 -19.787 1.00 84.25 664 ASN A N 1
ATOM 5351 C CA . ASN A 1 664 ? 25.182 -3.865 -19.117 1.00 84.25 664 ASN A CA 1
ATOM 5352 C C . ASN A 1 664 ? 26.526 -4.567 -19.334 1.00 84.25 664 ASN A C 1
ATOM 5354 O O . ASN A 1 664 ? 27.059 -5.156 -18.396 1.00 84.25 664 ASN A O 1
ATOM 5358 N N . GLU A 1 665 ? 27.092 -4.500 -20.541 1.00 82.69 665 GLU A N 1
ATOM 5359 C CA . GLU A 1 665 ? 28.423 -5.047 -20.825 1.00 82.69 665 GLU A CA 1
ATOM 5360 C C . GLU A 1 665 ? 29.514 -4.361 -19.994 1.00 82.69 665 GLU A C 1
ATOM 5362 O O . GLU A 1 665 ? 30.378 -5.046 -19.451 1.00 82.69 665 GLU A O 1
ATOM 5367 N N . ILE A 1 666 ? 29.441 -3.035 -19.833 1.00 83.69 666 ILE A N 1
ATOM 5368 C CA . ILE A 1 666 ? 30.379 -2.266 -19.000 1.00 83.69 666 ILE A CA 1
ATOM 5369 C C . ILE A 1 666 ? 30.229 -2.647 -17.525 1.00 83.69 666 ILE A C 1
ATOM 5371 O O . ILE A 1 666 ? 31.218 -2.952 -16.859 1.00 83.69 666 ILE A O 1
ATOM 5375 N N . ILE A 1 667 ? 28.997 -2.689 -17.005 1.00 85.06 667 ILE A N 1
ATOM 5376 C CA . ILE A 1 667 ? 28.744 -3.109 -15.618 1.00 85.06 667 ILE A CA 1
ATOM 5377 C C . ILE A 1 667 ? 29.261 -4.533 -15.402 1.00 85.06 667 ILE A C 1
ATOM 5379 O O . ILE A 1 667 ? 29.907 -4.813 -14.394 1.00 85.06 667 ILE A O 1
ATOM 5383 N N . LYS A 1 668 ? 29.021 -5.436 -16.357 1.00 81.44 668 LYS A N 1
ATOM 5384 C CA . LYS A 1 668 ? 29.539 -6.802 -16.313 1.00 81.44 668 LYS A CA 1
ATOM 5385 C C . LYS A 1 668 ? 31.064 -6.819 -16.253 1.00 81.44 668 LYS A C 1
ATOM 5387 O O . LYS A 1 668 ? 31.607 -7.540 -15.424 1.00 81.44 668 LYS A O 1
ATOM 5392 N N . GLU A 1 669 ? 31.745 -6.029 -17.077 1.00 83.25 669 GLU A N 1
ATOM 5393 C CA . GLU A 1 669 ? 33.205 -5.943 -17.072 1.00 83.25 669 GLU A CA 1
ATOM 5394 C C . GLU A 1 669 ? 33.743 -5.500 -15.705 1.00 83.25 669 GLU A C 1
ATOM 5396 O O . GLU A 1 669 ? 34.625 -6.157 -15.146 1.00 83.25 669 GLU A O 1
ATOM 5401 N N . ILE A 1 670 ? 33.156 -4.449 -15.123 1.00 83.69 670 ILE A N 1
ATOM 5402 C CA . ILE A 1 670 ? 33.506 -3.957 -13.783 1.00 83.69 670 ILE A CA 1
ATOM 5403 C C . ILE A 1 670 ? 33.304 -5.063 -12.738 1.00 83.69 670 ILE A C 1
ATOM 5405 O O . ILE A 1 670 ? 34.189 -5.330 -11.922 1.00 83.69 670 ILE A O 1
ATOM 5409 N N . MET A 1 671 ? 32.164 -5.756 -12.786 1.00 82.12 671 MET A N 1
ATOM 5410 C CA . MET A 1 671 ? 31.836 -6.835 -11.852 1.00 82.12 671 MET A CA 1
ATOM 5411 C C . MET A 1 671 ? 32.764 -8.049 -12.025 1.00 82.12 671 MET A C 1
ATOM 5413 O O . MET A 1 671 ? 33.165 -8.654 -11.034 1.00 82.12 671 MET A O 1
ATOM 5417 N N . ASP A 1 672 ? 33.170 -8.384 -13.252 1.00 80.06 672 ASP A N 1
ATOM 5418 C CA . ASP A 1 672 ? 34.112 -9.470 -13.548 1.00 80.06 672 ASP A CA 1
ATOM 5419 C C . ASP A 1 672 ? 35.546 -9.137 -13.101 1.00 80.06 672 ASP A C 1
ATOM 5421 O O . ASP A 1 672 ? 36.303 -10.030 -12.704 1.00 80.06 672 ASP A O 1
ATOM 5425 N N . VAL A 1 673 ? 35.941 -7.862 -13.147 1.00 83.56 673 VAL A N 1
ATOM 5426 C CA . VAL A 1 673 ? 37.203 -7.379 -12.564 1.00 83.56 673 VAL A CA 1
ATOM 5427 C C . VAL A 1 673 ? 37.146 -7.466 -11.038 1.00 83.56 673 VAL A C 1
ATOM 5429 O O . VAL A 1 673 ? 38.029 -8.081 -10.437 1.00 83.56 673 VAL A O 1
ATOM 5432 N N . ALA A 1 674 ? 36.079 -6.962 -10.414 1.00 81.81 674 ALA A N 1
ATOM 5433 C CA . ALA A 1 674 ? 35.873 -7.039 -8.967 1.00 81.81 674 ALA A CA 1
ATOM 5434 C C . ALA A 1 674 ? 35.874 -8.487 -8.446 1.00 81.81 674 ALA A C 1
ATOM 5436 O O . ALA A 1 674 ? 36.466 -8.796 -7.408 1.00 81.81 674 ALA A O 1
ATOM 5437 N N . LYS A 1 675 ? 35.271 -9.397 -9.214 1.00 78.19 675 LYS A N 1
ATOM 5438 C CA . LYS A 1 675 ? 35.218 -10.835 -8.939 1.00 78.19 675 LYS A CA 1
ATOM 5439 C C . LYS A 1 675 ? 36.587 -11.520 -9.011 1.00 78.19 675 LYS A C 1
ATOM 5441 O O . LYS A 1 675 ? 36.847 -12.419 -8.214 1.00 78.19 675 LYS A O 1
ATOM 5446 N N . ARG A 1 676 ? 37.450 -11.123 -9.956 1.00 75.38 676 ARG A N 1
ATOM 5447 C CA . ARG A 1 676 ? 38.797 -11.701 -10.167 1.00 75.38 676 ARG A CA 1
ATOM 5448 C C . ARG A 1 676 ? 39.900 -11.052 -9.326 1.00 75.38 676 ARG A C 1
ATOM 5450 O O . ARG A 1 676 ? 41.003 -11.594 -9.287 1.00 75.38 676 ARG A O 1
ATOM 5457 N N . GLY A 1 677 ? 39.631 -9.902 -8.709 1.00 63.81 677 GLY A N 1
ATOM 5458 C CA . GLY A 1 677 ? 40.598 -9.144 -7.914 1.00 63.81 677 GLY A CA 1
ATOM 5459 C C . GLY A 1 677 ? 41.254 -9.958 -6.791 1.00 63.81 677 GLY A C 1
ATOM 5460 O O . GLY A 1 677 ? 40.721 -10.982 -6.357 1.00 63.81 677 GLY A O 1
ATOM 5461 N N . SER A 1 678 ? 42.413 -9.481 -6.315 1.00 54.75 678 SER A N 1
ATOM 5462 C CA . SER A 1 678 ? 43.337 -10.212 -5.424 1.00 54.75 678 SER A CA 1
ATOM 5463 C C . SER A 1 678 ? 42.680 -10.823 -4.184 1.00 54.75 678 SER A C 1
ATOM 5465 O O . SER A 1 678 ? 43.131 -11.865 -3.726 1.00 54.75 678 SER A O 1
ATOM 5467 N N . ASP A 1 679 ? 41.601 -10.208 -3.691 1.00 63.34 679 ASP A N 1
ATOM 5468 C CA . ASP A 1 679 ? 40.930 -10.573 -2.440 1.00 63.34 679 ASP A CA 1
ATOM 5469 C C . ASP A 1 679 ? 39.404 -10.758 -2.606 1.00 63.34 679 ASP A C 1
ATOM 5471 O O . ASP A 1 679 ? 38.655 -10.564 -1.654 1.00 63.34 679 ASP A O 1
ATOM 5475 N N . ARG A 1 680 ? 38.923 -11.121 -3.814 1.00 68.12 680 ARG A N 1
ATOM 5476 C CA . ARG A 1 680 ? 37.493 -11.376 -4.130 1.00 68.12 680 ARG A CA 1
ATOM 5477 C C . ARG A 1 680 ? 36.558 -10.242 -3.666 1.00 68.12 680 ARG A C 1
ATOM 5479 O O . ARG A 1 680 ? 35.803 -10.385 -2.711 1.00 68.12 680 ARG A O 1
ATOM 5486 N N . GLY A 1 681 ? 36.608 -9.105 -4.357 1.00 76.81 681 GLY A N 1
ATOM 5487 C CA . GLY A 1 681 ? 35.765 -7.934 -4.081 1.00 76.81 681 GLY A CA 1
ATOM 5488 C C . GLY A 1 681 ? 36.518 -6.611 -4.160 1.00 76.81 681 GLY A C 1
ATOM 5489 O O . GLY A 1 681 ? 35.923 -5.610 -4.545 1.00 76.81 681 GLY A O 1
ATOM 5490 N N . PHE A 1 682 ? 37.820 -6.599 -3.868 1.00 81.12 682 PHE A N 1
ATOM 5491 C CA . PHE A 1 682 ? 38.671 -5.418 -4.045 1.00 81.12 682 PHE A CA 1
ATOM 5492 C C . PHE A 1 682 ? 39.221 -5.331 -5.467 1.00 81.12 682 PHE A C 1
ATOM 5494 O O . PHE A 1 682 ? 39.739 -6.317 -5.997 1.00 81.12 682 PHE A O 1
ATOM 5501 N N . PHE A 1 683 ? 39.155 -4.142 -6.065 1.00 85.12 683 PHE A N 1
ATOM 5502 C CA . PHE A 1 683 ? 39.688 -3.886 -7.401 1.00 85.12 683 PHE A CA 1
ATOM 5503 C C . PHE A 1 683 ? 40.070 -2.420 -7.616 1.00 85.12 683 PHE A C 1
ATOM 5505 O O . PHE A 1 683 ? 39.704 -1.536 -6.842 1.00 85.12 683 PHE A O 1
ATOM 5512 N N . LYS A 1 684 ? 40.819 -2.159 -8.689 1.00 84.94 684 LYS A N 1
ATOM 5513 C CA . LYS A 1 684 ? 41.205 -0.816 -9.136 1.00 84.94 684 LYS A CA 1
ATOM 5514 C C . LYS A 1 684 ? 40.611 -0.526 -10.505 1.00 84.94 684 LYS A C 1
ATOM 5516 O O . LYS A 1 684 ? 40.573 -1.413 -11.353 1.00 84.94 684 LYS A O 1
ATOM 5521 N N . LEU A 1 685 ? 40.235 0.727 -10.763 1.00 77.44 685 LEU A N 1
ATOM 5522 C CA . LEU A 1 685 ? 39.695 1.112 -12.075 1.00 77.44 685 LEU A CA 1
ATOM 5523 C C . LEU A 1 685 ? 40.699 0.920 -13.209 1.00 77.44 685 LEU A C 1
ATOM 5525 O O . LEU A 1 685 ? 40.298 0.558 -14.303 1.00 77.44 685 LEU A O 1
ATOM 5529 N N . SER A 1 686 ? 42.002 1.049 -12.944 1.00 79.44 686 SER A N 1
ATOM 5530 C CA . SER A 1 686 ? 43.046 0.761 -13.938 1.00 79.44 686 SER A CA 1
ATOM 5531 C C . SER A 1 686 ? 43.067 -0.694 -14.428 1.00 79.44 686 SER A C 1
ATOM 5533 O O . SER A 1 686 ? 43.749 -0.994 -15.403 1.00 79.44 686 SER A O 1
ATOM 5535 N N . GLN A 1 687 ? 42.355 -1.602 -13.753 1.00 81.88 687 GLN A N 1
ATOM 5536 C CA . GLN A 1 687 ? 42.197 -3.000 -14.160 1.00 81.88 687 GLN A CA 1
ATOM 5537 C C . GLN A 1 687 ? 40.992 -3.212 -15.091 1.00 81.88 687 GLN A C 1
ATOM 5539 O O . GLN A 1 687 ? 40.872 -4.288 -15.675 1.00 81.88 687 GLN A O 1
ATOM 5544 N N . VAL A 1 688 ? 40.107 -2.219 -15.214 1.00 77.94 688 VAL A N 1
ATOM 5545 C CA . VAL A 1 688 ? 38.983 -2.213 -16.156 1.00 77.94 688 VAL A CA 1
ATOM 5546 C C . VAL A 1 688 ? 39.494 -1.663 -17.488 1.00 77.94 688 VAL A C 1
ATOM 5548 O O . VAL A 1 688 ? 40.232 -0.678 -17.519 1.00 77.94 688 VAL A O 1
ATOM 5551 N N . SER A 1 689 ? 39.172 -2.311 -18.605 1.00 71.19 689 SER A N 1
ATOM 5552 C CA . SER A 1 689 ? 39.582 -1.821 -19.921 1.00 71.19 689 SER A CA 1
ATOM 5553 C C . SER A 1 689 ? 38.687 -0.652 -20.352 1.00 71.19 689 SER A C 1
ATOM 5555 O O . SER A 1 689 ? 37.498 -0.639 -20.060 1.00 71.19 689 SER A O 1
ATOM 5557 N N . HIS A 1 690 ? 39.248 0.351 -21.041 1.00 65.75 690 HIS A N 1
ATOM 5558 C CA . HIS A 1 690 ? 38.513 1.525 -21.554 1.00 65.75 690 HIS A CA 1
ATOM 5559 C C . HIS A 1 690 ? 37.868 2.456 -20.493 1.00 65.75 690 HIS A C 1
ATOM 5561 O O . HIS A 1 690 ? 36.775 2.979 -20.701 1.00 65.75 690 HIS A O 1
ATOM 5567 N N . VAL A 1 691 ? 38.578 2.725 -19.389 1.00 56.06 691 VAL A N 1
ATOM 5568 C CA . VAL A 1 691 ? 38.118 3.528 -18.229 1.00 56.06 691 VAL A CA 1
ATOM 5569 C C . VAL A 1 691 ? 37.602 4.937 -18.576 1.00 56.06 691 VAL A C 1
ATOM 5571 O O . VAL A 1 691 ? 36.662 5.418 -17.946 1.00 56.06 691 VAL A O 1
ATOM 5574 N N . GLU A 1 692 ? 38.182 5.614 -19.574 1.00 52.97 692 GLU A N 1
ATOM 5575 C CA . GLU A 1 692 ? 37.859 7.019 -19.899 1.00 52.97 692 GLU A CA 1
ATOM 5576 C C . GLU A 1 692 ? 36.424 7.230 -20.423 1.00 52.97 692 GLU A C 1
ATOM 5578 O O . GLU A 1 692 ? 35.935 8.354 -20.405 1.00 52.97 692 GLU A O 1
ATOM 5583 N N . SER A 1 693 ? 35.721 6.168 -20.835 1.00 57.97 693 SER A N 1
ATOM 5584 C CA . SER A 1 693 ? 34.327 6.222 -21.320 1.00 57.97 693 SER A CA 1
ATOM 5585 C C . SER A 1 693 ? 33.305 5.640 -20.329 1.00 57.97 693 SER A C 1
ATOM 5587 O O . SER A 1 693 ? 32.201 5.276 -20.731 1.00 57.97 693 SER A O 1
ATOM 5589 N N . GLN A 1 694 ? 33.689 5.455 -19.059 1.00 67.56 694 GLN A N 1
ATOM 5590 C CA . GLN A 1 694 ? 32.947 4.630 -18.090 1.00 67.56 694 GLN A CA 1
ATOM 5591 C C . GLN A 1 694 ? 32.623 5.346 -16.771 1.00 67.56 694 GLN A C 1
ATOM 5593 O O . GLN A 1 694 ? 32.091 4.720 -15.850 1.00 67.56 694 GLN A O 1
ATOM 5598 N N . ARG A 1 695 ? 32.930 6.643 -16.654 1.00 77.81 695 ARG A N 1
ATOM 5599 C CA . ARG A 1 695 ? 32.768 7.398 -15.405 1.00 77.81 695 ARG A CA 1
ATOM 5600 C C . ARG A 1 695 ? 31.313 7.428 -14.941 1.00 77.81 695 ARG A C 1
ATOM 5602 O O . ARG A 1 695 ? 31.040 7.102 -13.794 1.00 77.81 695 ARG A O 1
ATOM 5609 N N . GLU A 1 696 ? 30.384 7.695 -15.848 1.00 80.94 696 GLU A N 1
ATOM 5610 C CA . GLU A 1 696 ? 28.952 7.780 -15.558 1.00 80.94 696 GLU A CA 1
ATOM 5611 C C . GLU A 1 696 ? 28.385 6.420 -15.117 1.00 80.94 696 GLU A C 1
ATOM 5613 O O . GLU A 1 696 ? 27.510 6.354 -14.256 1.00 80.94 696 GLU A O 1
ATOM 5618 N N . ALA A 1 697 ? 28.914 5.314 -15.654 1.00 81.69 697 ALA A N 1
ATOM 5619 C CA . ALA A 1 697 ? 28.540 3.966 -15.224 1.00 81.69 697 ALA A CA 1
ATOM 5620 C C . ALA A 1 697 ? 29.080 3.640 -13.818 1.00 81.69 697 ALA A C 1
ATOM 5622 O O . ALA A 1 697 ? 28.395 2.995 -13.025 1.00 81.69 697 ALA A O 1
ATOM 5623 N N . ILE A 1 698 ? 30.288 4.101 -13.481 1.00 83.56 698 ILE A N 1
ATOM 5624 C CA . ILE A 1 698 ? 30.866 3.962 -12.135 1.00 83.56 698 ILE A CA 1
ATOM 5625 C C . ILE A 1 698 ? 30.073 4.798 -11.127 1.00 83.56 698 ILE A C 1
ATOM 5627 O O . ILE A 1 698 ? 29.718 4.284 -10.065 1.00 83.56 698 ILE A O 1
ATOM 5631 N N . ASP A 1 699 ? 29.748 6.044 -11.470 1.00 82.81 699 ASP A N 1
ATOM 5632 C CA . ASP A 1 699 ? 28.940 6.937 -10.638 1.00 82.81 699 ASP A CA 1
ATOM 5633 C C . ASP A 1 699 ? 27.549 6.330 -10.382 1.00 82.81 699 ASP A C 1
ATOM 5635 O O . ASP A 1 699 ? 27.071 6.317 -9.243 1.00 82.81 699 ASP A O 1
ATOM 5639 N N . LEU A 1 700 ? 26.949 5.702 -11.401 1.00 82.62 700 LEU A N 1
ATOM 5640 C CA . LEU A 1 700 ? 25.708 4.938 -11.270 1.00 82.62 700 LEU A CA 1
ATOM 5641 C C . LEU A 1 700 ? 25.840 3.755 -10.290 1.00 82.62 700 LEU A C 1
ATOM 5643 O O . LEU A 1 700 ? 24.951 3.537 -9.461 1.00 82.62 700 LEU A O 1
ATOM 5647 N N . LEU A 1 701 ? 26.934 2.986 -10.346 1.00 83.06 701 LEU A N 1
ATOM 5648 C CA . LEU A 1 701 ? 27.164 1.854 -9.437 1.00 83.06 701 LEU A CA 1
ATOM 5649 C C . LEU A 1 701 ? 27.452 2.299 -7.995 1.00 83.06 701 LEU A C 1
ATOM 5651 O O . LEU A 1 701 ? 26.977 1.651 -7.057 1.00 83.06 701 LEU A O 1
ATOM 5655 N N . LEU A 1 702 ? 28.185 3.402 -7.811 1.00 82.50 702 LEU A N 1
ATOM 5656 C CA . LEU A 1 702 ? 28.458 4.011 -6.504 1.00 82.50 702 LEU A CA 1
ATOM 5657 C C . LEU A 1 702 ? 27.172 4.520 -5.851 1.00 82.50 702 LEU A C 1
ATOM 5659 O O . LEU A 1 702 ? 26.893 4.203 -4.697 1.00 82.50 702 LEU A O 1
ATOM 5663 N N . LYS A 1 703 ? 26.347 5.250 -6.606 1.00 80.06 703 LYS A N 1
ATOM 5664 C CA . LYS A 1 703 ? 25.058 5.785 -6.144 1.00 80.06 703 LYS A CA 1
ATOM 5665 C C . LYS A 1 703 ? 24.087 4.692 -5.699 1.00 80.06 703 LYS A C 1
ATOM 5667 O O . LYS A 1 703 ? 23.322 4.888 -4.758 1.00 80.06 703 LYS A O 1
ATOM 5672 N N . ASN A 1 704 ? 24.146 3.526 -6.340 1.00 74.44 704 ASN A N 1
ATOM 5673 C CA . ASN A 1 704 ? 23.349 2.357 -5.973 1.00 74.44 704 ASN A CA 1
ATOM 5674 C C . ASN A 1 704 ? 24.024 1.450 -4.923 1.00 74.44 704 ASN A C 1
ATOM 5676 O O . ASN A 1 704 ? 23.496 0.379 -4.630 1.00 74.44 704 ASN A O 1
ATOM 5680 N N . ASN A 1 705 ? 25.170 1.850 -4.352 1.00 77.25 705 ASN A N 1
ATOM 5681 C CA . ASN A 1 705 ? 25.992 1.067 -3.417 1.00 77.25 705 ASN A CA 1
ATOM 5682 C C . ASN A 1 705 ? 26.414 -0.321 -3.941 1.00 77.25 705 ASN A C 1
ATOM 5684 O O . ASN A 1 705 ? 26.805 -1.181 -3.155 1.00 77.25 705 ASN A O 1
ATOM 5688 N N . SER A 1 706 ? 26.347 -0.558 -5.258 1.00 79.38 706 SER A N 1
ATOM 5689 C CA . SER A 1 706 ? 26.778 -1.821 -5.882 1.00 79.38 706 SER A CA 1
ATOM 5690 C C . SER A 1 706 ? 28.298 -1.990 -5.831 1.00 79.38 706 SER A C 1
ATOM 5692 O O . SER A 1 706 ? 28.807 -3.110 -5.852 1.00 79.38 706 SER A O 1
ATOM 5694 N N . ILE A 1 707 ? 29.013 -0.868 -5.754 1.00 83.12 707 ILE A N 1
ATOM 5695 C CA . ILE A 1 707 ? 30.429 -0.775 -5.408 1.00 83.12 707 ILE A CA 1
ATOM 5696 C C . ILE A 1 707 ? 30.602 0.368 -4.405 1.00 83.12 707 ILE A C 1
ATOM 5698 O O . ILE A 1 707 ? 29.800 1.299 -4.368 1.00 83.12 707 ILE A O 1
ATOM 5702 N N . LEU A 1 708 ? 31.662 0.310 -3.608 1.00 83.19 708 LEU A N 1
ATOM 5703 C CA . LEU A 1 708 ? 32.017 1.300 -2.601 1.00 83.19 708 LEU A CA 1
ATOM 5704 C C . LEU A 1 708 ? 33.405 1.851 -2.912 1.00 83.19 708 LEU A C 1
ATOM 5706 O O . LEU A 1 708 ? 34.330 1.094 -3.217 1.00 83.19 708 LEU A O 1
ATOM 5710 N N . LYS A 1 709 ? 33.557 3.171 -2.826 1.00 83.06 709 LYS A N 1
ATOM 5711 C CA . LYS A 1 709 ? 34.850 3.833 -2.995 1.00 83.06 709 LYS A CA 1
ATOM 5712 C C . LYS A 1 709 ? 35.649 3.711 -1.697 1.00 83.06 709 LYS A C 1
ATOM 5714 O O . LYS A 1 709 ? 35.186 4.167 -0.660 1.00 83.06 709 LYS A O 1
ATOM 5719 N N . ILE A 1 710 ? 36.836 3.109 -1.762 1.00 78.25 710 ILE A N 1
ATOM 5720 C CA . ILE A 1 710 ? 37.753 3.016 -0.615 1.00 78.25 710 ILE A CA 1
ATOM 5721 C C . ILE A 1 710 ? 38.721 4.201 -0.613 1.00 78.25 710 ILE A C 1
ATOM 5723 O O . ILE A 1 710 ? 38.951 4.835 0.412 1.00 78.25 710 ILE A O 1
ATOM 5727 N N . ASN A 1 711 ? 39.283 4.507 -1.780 1.00 75.94 711 ASN A N 1
ATOM 5728 C CA . ASN A 1 711 ? 40.084 5.700 -2.044 1.00 75.94 711 ASN A CA 1
ATOM 5729 C C . ASN A 1 711 ? 39.947 6.076 -3.530 1.00 75.94 711 ASN A C 1
ATOM 5731 O O . ASN A 1 711 ? 39.159 5.473 -4.255 1.00 75.94 711 ASN A O 1
ATOM 5735 N N . ASP A 1 712 ? 40.697 7.069 -4.009 1.00 75.31 712 ASP A N 1
ATOM 5736 C CA . ASP A 1 712 ? 40.608 7.529 -5.405 1.00 75.31 712 ASP A CA 1
ATOM 5737 C C . ASP A 1 712 ? 40.983 6.469 -6.454 1.00 75.31 712 ASP A C 1
ATOM 5739 O O . ASP A 1 712 ? 40.634 6.617 -7.622 1.00 75.31 712 ASP A O 1
ATOM 5743 N N . SER A 1 713 ? 41.660 5.389 -6.056 1.00 74.38 713 SER A N 1
ATOM 5744 C CA . SER A 1 713 ? 42.174 4.360 -6.966 1.00 74.38 713 SER A CA 1
ATOM 5745 C C . SER A 1 713 ? 41.648 2.944 -6.706 1.00 74.38 713 SER A C 1
ATOM 5747 O O . SER A 1 713 ? 41.865 2.063 -7.539 1.00 74.38 713 SER A O 1
ATOM 5749 N N . GLU A 1 714 ? 40.973 2.709 -5.579 1.00 82.31 714 GLU A N 1
ATOM 5750 C CA . GLU A 1 714 ? 40.572 1.384 -5.100 1.00 82.31 714 GLU A CA 1
ATOM 5751 C C . GLU A 1 714 ? 39.105 1.361 -4.664 1.00 82.31 714 GLU A C 1
ATOM 5753 O O . GLU A 1 714 ? 38.610 2.263 -3.980 1.00 82.31 714 GLU A O 1
ATOM 5758 N N . PHE A 1 715 ? 38.425 0.291 -5.062 1.00 85.25 715 PHE A N 1
ATOM 5759 C CA . PHE A 1 715 ? 36.995 0.082 -4.904 1.00 85.25 715 PHE A CA 1
ATOM 5760 C C . PHE A 1 715 ? 36.729 -1.302 -4.315 1.00 85.25 715 PHE A C 1
ATOM 5762 O O . PHE A 1 715 ? 37.514 -2.237 -4.491 1.00 85.25 715 PHE A O 1
ATOM 5769 N N . LEU A 1 716 ? 35.598 -1.426 -3.627 1.00 83.12 716 LEU A N 1
ATOM 5770 C CA . LEU A 1 716 ? 35.117 -2.660 -3.019 1.00 83.12 716 LEU A CA 1
ATOM 5771 C C . LEU A 1 716 ? 33.732 -3.007 -3.567 1.00 83.12 716 LEU A C 1
ATOM 5773 O O . LEU A 1 716 ? 32.833 -2.177 -3.562 1.00 83.12 716 LEU A O 1
ATOM 5777 N N . ALA A 1 717 ? 33.544 -4.253 -3.976 1.00 84.00 717 ALA A N 1
ATOM 5778 C CA . ALA A 1 717 ? 32.261 -4.859 -4.307 1.00 84.00 717 ALA A CA 1
ATOM 5779 C C . ALA A 1 717 ? 31.915 -5.908 -3.227 1.00 84.00 717 ALA A C 1
ATOM 5781 O O . ALA A 1 717 ? 32.353 -7.062 -3.335 1.00 84.00 717 ALA A O 1
ATOM 5782 N N . PRO A 1 718 ? 31.175 -5.539 -2.158 1.00 79.69 718 PRO A N 1
ATOM 5783 C CA . PRO A 1 718 ? 30.968 -6.407 -0.994 1.00 79.69 718 PRO A CA 1
ATOM 5784 C C . PRO A 1 718 ? 30.287 -7.749 -1.313 1.00 79.69 718 PRO A C 1
ATOM 5786 O O . PRO A 1 718 ? 30.509 -8.746 -0.632 1.00 79.69 718 PRO A O 1
ATOM 5789 N N . GLN A 1 719 ? 29.497 -7.807 -2.383 1.00 77.12 719 GLN A N 1
ATOM 5790 C CA . GLN A 1 719 ? 28.831 -9.006 -2.891 1.00 77.12 719 GLN A CA 1
ATOM 5791 C C . GLN A 1 719 ? 29.797 -10.127 -3.296 1.00 77.12 719 GLN A C 1
ATOM 5793 O O . GLN A 1 719 ? 29.400 -11.293 -3.297 1.00 77.12 719 GLN A O 1
ATOM 5798 N N . PHE A 1 720 ? 31.052 -9.805 -3.625 1.00 79.75 720 PHE A N 1
ATOM 5799 C CA . PHE A 1 720 ? 32.058 -10.802 -3.992 1.00 79.75 720 PHE A CA 1
ATOM 5800 C C . PHE A 1 720 ? 32.908 -11.279 -2.816 1.00 79.75 720 PHE A C 1
ATOM 5802 O O . PHE A 1 720 ? 33.615 -12.276 -2.976 1.00 79.75 720 PHE A O 1
ATOM 5809 N N . LEU A 1 721 ? 32.758 -10.670 -1.632 1.00 78.81 721 LEU A N 1
ATOM 5810 C CA . LEU A 1 721 ? 33.479 -11.077 -0.428 1.00 78.81 721 LEU A CA 1
ATOM 5811 C C . LEU A 1 721 ? 33.249 -12.562 -0.104 1.00 78.81 721 LEU A C 1
ATOM 5813 O O . LEU A 1 721 ? 32.198 -13.120 -0.458 1.00 78.81 721 LEU A O 1
ATOM 5817 N N . PRO A 1 722 ? 34.197 -13.218 0.590 1.00 77.19 722 PRO A N 1
ATOM 5818 C CA . PRO A 1 722 ? 34.012 -14.570 1.105 1.00 77.19 722 PRO A CA 1
ATOM 5819 C C . PRO A 1 722 ? 32.733 -14.706 1.943 1.00 77.19 722 PRO A C 1
ATOM 5821 O O . PRO A 1 722 ? 32.366 -13.797 2.685 1.00 77.19 722 PRO A O 1
ATOM 5824 N N . VAL A 1 723 ? 32.052 -15.852 1.833 1.00 75.19 723 VAL A N 1
ATOM 5825 C CA . VAL A 1 723 ? 30.827 -16.153 2.604 1.00 75.19 723 VAL A CA 1
ATOM 5826 C C . VAL A 1 723 ? 31.124 -16.277 4.099 1.00 75.19 723 VAL A C 1
ATOM 5828 O O . VAL A 1 723 ? 30.318 -15.857 4.924 1.00 75.19 723 VAL A O 1
ATOM 5831 N N . ASN A 1 724 ? 32.298 -16.812 4.432 1.00 76.44 724 ASN A N 1
ATOM 5832 C CA . ASN A 1 724 ? 32.767 -17.021 5.796 1.00 76.44 724 ASN A CA 1
ATOM 5833 C C . ASN A 1 724 ? 33.992 -16.141 6.083 1.00 76.44 724 ASN A C 1
ATOM 5835 O O . ASN A 1 724 ? 34.760 -15.865 5.156 1.00 76.44 724 ASN A O 1
ATOM 5839 N N . PRO A 1 725 ? 34.194 -15.731 7.346 1.00 80.31 725 PRO A N 1
ATOM 5840 C CA . PRO A 1 725 ? 35.402 -15.027 7.751 1.00 80.31 725 PRO A CA 1
ATOM 5841 C C . PRO A 1 725 ? 36.643 -15.919 7.619 1.00 80.31 725 PRO A C 1
ATOM 5843 O O . PRO A 1 725 ? 36.547 -17.149 7.581 1.00 80.31 725 PRO A O 1
ATOM 5846 N N . ASP A 1 726 ? 37.820 -15.291 7.620 1.00 78.50 726 ASP A N 1
ATOM 5847 C CA . ASP A 1 726 ? 39.090 -15.997 7.797 1.00 78.50 726 ASP A CA 1
ATOM 5848 C C . ASP A 1 726 ? 39.074 -16.831 9.101 1.00 78.50 726 ASP A C 1
ATOM 5850 O O . ASP A 1 726 ? 38.491 -16.378 10.096 1.00 78.50 726 ASP A O 1
ATOM 5854 N N . PRO A 1 727 ? 39.704 -18.025 9.150 1.00 81.19 727 PRO A N 1
ATOM 5855 C CA . PRO A 1 727 ? 39.735 -18.860 10.352 1.00 81.19 727 PRO A CA 1
ATOM 5856 C C . PRO A 1 727 ? 40.205 -18.137 11.625 1.00 81.19 727 PRO A C 1
ATOM 5858 O O . PRO A 1 727 ? 39.698 -18.420 12.713 1.00 81.19 727 PRO A O 1
ATOM 5861 N N . SER A 1 728 ? 41.138 -17.187 11.506 1.00 79.06 728 SER A N 1
ATOM 5862 C CA . SER A 1 728 ? 41.616 -16.385 12.641 1.00 79.06 728 SER A CA 1
ATOM 5863 C C . SER A 1 728 ? 40.524 -15.468 13.206 1.00 79.06 728 SER A C 1
ATOM 5865 O O . SER A 1 728 ? 40.327 -15.398 14.422 1.00 79.06 728 SER A O 1
ATOM 5867 N N . VAL A 1 729 ? 39.750 -14.831 12.324 1.00 81.31 729 VAL A N 1
ATOM 5868 C CA . VAL A 1 729 ? 38.599 -13.997 12.685 1.00 81.31 729 VAL A CA 1
ATOM 5869 C C . VAL A 1 729 ? 37.480 -14.869 13.250 1.00 81.31 729 VAL A C 1
ATOM 5871 O O . VAL A 1 729 ? 36.901 -14.512 14.271 1.00 81.31 729 VAL A O 1
ATOM 5874 N N . ALA A 1 730 ? 37.224 -16.045 12.666 1.00 83.38 730 ALA A N 1
ATOM 5875 C CA . ALA A 1 730 ? 36.205 -16.981 13.143 1.00 83.38 730 ALA A CA 1
ATOM 5876 C C . ALA A 1 730 ? 36.409 -17.374 14.618 1.00 83.38 730 ALA A C 1
ATOM 5878 O O . ALA A 1 730 ? 35.445 -17.423 15.382 1.00 83.38 730 ALA A O 1
ATOM 5879 N N . PHE A 1 731 ? 37.658 -17.600 15.042 1.00 82.81 731 PHE A N 1
ATOM 5880 C CA . PHE A 1 731 ? 37.969 -17.866 16.448 1.00 82.81 731 PHE A CA 1
ATOM 5881 C C . PHE A 1 731 ? 37.655 -16.662 17.347 1.00 82.81 731 PHE A C 1
ATOM 5883 O O . PHE A 1 731 ? 37.061 -16.828 18.414 1.00 82.81 731 PHE A O 1
ATOM 5890 N N . PHE A 1 732 ? 37.996 -15.449 16.902 1.00 83.94 732 PHE A N 1
ATOM 5891 C CA . PHE A 1 732 ? 37.717 -14.210 17.630 1.00 83.94 732 PHE A CA 1
ATOM 5892 C C . PHE A 1 732 ? 36.213 -13.936 17.794 1.00 83.94 732 PHE A C 1
ATOM 5894 O O . PHE A 1 732 ? 35.800 -13.431 18.838 1.00 83.94 732 PHE A O 1
ATOM 5901 N N . LEU A 1 733 ? 35.369 -14.336 16.834 1.00 86.50 733 LEU A N 1
ATOM 5902 C CA . LEU A 1 733 ? 33.911 -14.164 16.932 1.00 86.50 733 LEU A CA 1
ATOM 5903 C C . LEU A 1 733 ? 33.291 -14.874 18.144 1.00 86.50 733 LEU A C 1
ATOM 5905 O O . LEU A 1 733 ? 32.270 -14.415 18.655 1.00 86.50 733 LEU A O 1
ATOM 5909 N N . ASN A 1 734 ? 33.928 -15.930 18.662 1.00 85.62 734 ASN A N 1
ATOM 5910 C CA . ASN A 1 734 ? 33.469 -16.619 19.873 1.00 85.62 734 ASN A CA 1
ATOM 5911 C C . ASN A 1 734 ? 33.518 -15.733 21.130 1.00 85.62 734 ASN A C 1
ATOM 5913 O O . ASN A 1 734 ? 32.884 -16.056 22.131 1.00 85.62 734 ASN A O 1
ATOM 5917 N N . THR A 1 735 ? 34.239 -14.608 21.089 1.00 87.75 735 THR A N 1
ATOM 5918 C CA . THR A 1 735 ? 34.273 -13.635 22.191 1.00 87.75 735 THR A CA 1
ATOM 5919 C C . THR A 1 735 ? 32.998 -12.784 22.288 1.00 87.75 735 THR A C 1
ATOM 5921 O O . THR A 1 735 ? 32.716 -12.231 23.350 1.00 87.75 735 THR A O 1
ATOM 5924 N N . PHE A 1 736 ? 32.182 -12.718 21.228 1.00 89.94 736 PHE A N 1
ATOM 5925 C CA . PHE A 1 736 ? 30.902 -12.000 21.196 1.00 89.94 736 PHE A CA 1
ATOM 5926 C C . PHE A 1 736 ? 29.770 -12.879 21.743 1.00 89.94 736 PHE A C 1
ATOM 5928 O O . PHE A 1 736 ? 28.893 -13.358 21.015 1.00 89.94 736 PHE A O 1
ATOM 5935 N N . THR A 1 737 ? 29.830 -13.133 23.048 1.00 87.75 737 THR A N 1
ATOM 5936 C CA . THR A 1 737 ? 28.960 -14.084 23.752 1.00 87.75 737 THR A CA 1
ATOM 5937 C C . THR A 1 737 ? 27.538 -13.576 23.980 1.00 87.75 737 THR A C 1
ATOM 5939 O O . THR A 1 737 ? 26.641 -14.390 24.198 1.00 87.75 737 THR A O 1
ATOM 5942 N N . HIS A 1 738 ? 27.304 -12.263 23.901 1.00 88.19 738 HIS A N 1
ATOM 5943 C CA . HIS A 1 738 ? 25.999 -11.675 24.177 1.00 88.19 738 HIS A CA 1
ATOM 5944 C C . HIS A 1 738 ? 25.245 -11.361 22.881 1.00 88.19 738 HIS A C 1
ATOM 5946 O O . HIS A 1 738 ? 25.786 -10.702 21.996 1.00 88.19 738 HIS A O 1
ATOM 5952 N N . ASN A 1 739 ? 23.993 -11.813 22.763 1.00 89.44 739 ASN A N 1
ATOM 5953 C CA . ASN A 1 739 ? 23.123 -11.572 21.608 1.00 89.44 739 ASN A CA 1
ATOM 5954 C C . ASN A 1 739 ? 21.820 -10.903 22.056 1.00 89.44 739 ASN A C 1
ATOM 5956 O O . ASN A 1 739 ? 20.868 -11.573 22.458 1.00 89.44 739 ASN A O 1
ATOM 5960 N N . HIS A 1 740 ? 21.795 -9.576 21.986 1.00 85.38 740 HIS A N 1
ATOM 5961 C CA . HIS A 1 740 ? 20.733 -8.772 22.595 1.00 85.38 740 HIS A CA 1
ATOM 5962 C C . HIS A 1 740 ? 19.566 -8.509 21.651 1.00 85.38 740 HIS A C 1
ATOM 5964 O O . HIS A 1 740 ? 18.419 -8.457 22.088 1.00 85.38 740 HIS A O 1
ATOM 5970 N N . ILE A 1 741 ? 19.848 -8.325 20.359 1.00 93.00 741 ILE A N 1
ATOM 5971 C CA . ILE A 1 741 ? 18.874 -7.850 19.372 1.00 93.00 741 ILE A CA 1
ATOM 5972 C C . ILE A 1 741 ? 18.947 -8.720 18.127 1.00 93.00 741 ILE A C 1
ATOM 5974 O O . ILE A 1 741 ? 20.022 -8.988 17.590 1.00 93.00 741 ILE A O 1
ATOM 5978 N N . ARG A 1 742 ? 17.770 -9.118 17.648 1.00 92.94 742 ARG A N 1
ATOM 5979 C CA . ARG A 1 742 ? 17.587 -9.935 16.459 1.00 92.94 742 ARG A CA 1
ATOM 5980 C C . ARG A 1 742 ? 16.521 -9.338 15.554 1.00 92.94 742 ARG A C 1
ATOM 5982 O O . ARG A 1 742 ? 15.366 -9.230 15.950 1.00 92.94 742 ARG A O 1
ATOM 5989 N N . PHE A 1 743 ? 16.885 -9.043 14.317 1.00 91.38 743 PHE A N 1
ATOM 5990 C CA . PHE A 1 743 ? 15.937 -8.733 13.252 1.00 91.38 743 PHE A CA 1
ATOM 5991 C C . PHE A 1 743 ? 15.641 -10.008 12.466 1.00 91.38 743 PHE A C 1
ATOM 5993 O O . PHE A 1 743 ? 16.564 -10.717 12.064 1.00 91.38 743 PHE A O 1
ATOM 6000 N N . ILE A 1 744 ? 14.360 -10.312 12.278 1.00 88.12 744 ILE A N 1
ATOM 6001 C CA . ILE A 1 744 ? 13.874 -11.490 11.565 1.00 88.12 744 ILE A CA 1
ATOM 6002 C C . ILE A 1 744 ? 13.126 -11.044 10.319 1.00 88.12 744 ILE A C 1
ATOM 6004 O O . ILE A 1 744 ? 12.121 -10.333 10.395 1.00 88.12 744 ILE A O 1
ATOM 6008 N N . TYR A 1 745 ? 13.601 -11.542 9.189 1.00 82.38 745 TYR A N 1
ATOM 6009 C CA . TYR A 1 745 ? 13.063 -11.295 7.868 1.00 82.38 745 TYR A CA 1
ATOM 6010 C C . TYR A 1 745 ? 12.423 -12.588 7.368 1.00 82.38 745 TYR A C 1
ATOM 6012 O O . TYR A 1 745 ? 13.120 -13.567 7.111 1.00 82.38 745 TYR A O 1
ATOM 6020 N N . LYS A 1 746 ? 11.092 -12.620 7.261 1.00 70.44 746 LYS A N 1
ATOM 6021 C CA . LYS A 1 746 ? 10.357 -13.848 6.901 1.00 70.44 746 LYS A CA 1
ATOM 6022 C C . LYS A 1 746 ? 10.510 -14.260 5.436 1.00 70.44 746 LYS A C 1
ATOM 6024 O O . LYS A 1 746 ? 10.240 -15.403 5.102 1.00 70.44 746 LYS A O 1
ATOM 6029 N N . ALA A 1 747 ? 10.902 -13.339 4.567 1.00 60.00 747 ALA A N 1
ATOM 6030 C CA . ALA A 1 747 ? 10.921 -13.588 3.133 1.00 60.00 747 ALA A CA 1
ATOM 6031 C C . ALA A 1 747 ? 12.098 -12.891 2.449 1.00 60.00 747 ALA A C 1
ATOM 6033 O O . ALA A 1 747 ? 12.766 -13.514 1.624 1.00 60.00 747 ALA A O 1
ATOM 6034 N N . TYR A 1 748 ? 12.448 -11.667 2.846 1.00 63.38 748 TYR A N 1
ATOM 6035 C CA . TYR A 1 748 ? 13.511 -10.924 2.178 1.00 63.38 748 TYR A CA 1
ATOM 6036 C C . TYR A 1 748 ? 14.763 -10.637 3.020 1.00 63.38 748 TYR A C 1
ATOM 6038 O O . TYR A 1 748 ? 14.733 -9.883 3.986 1.00 63.38 748 TYR A O 1
ATOM 6046 N N . PHE A 1 749 ? 15.910 -11.176 2.598 1.00 60.91 749 PHE A N 1
ATOM 6047 C CA . PHE A 1 749 ? 17.222 -10.855 3.165 1.00 60.91 749 PHE A CA 1
ATOM 6048 C C . PHE A 1 749 ? 17.936 -9.834 2.265 1.00 60.91 749 PHE A C 1
ATOM 6050 O O . PHE A 1 749 ? 18.409 -10.165 1.177 1.00 60.91 749 PHE A O 1
ATOM 6057 N N . HIS A 1 750 ? 17.977 -8.573 2.694 1.00 63.47 750 HIS A N 1
ATOM 6058 C CA . HIS A 1 750 ? 18.440 -7.446 1.880 1.00 63.47 750 HIS A CA 1
ATOM 6059 C C . HIS A 1 750 ? 19.977 -7.417 1.804 1.00 63.47 750 HIS A C 1
ATOM 6061 O O . HIS A 1 750 ? 20.640 -6.978 2.740 1.00 63.47 750 HIS A O 1
ATOM 6067 N N . LYS A 1 751 ? 20.568 -7.818 0.670 1.00 66.50 751 LYS A N 1
ATOM 6068 C CA . LYS A 1 751 ? 21.996 -7.550 0.402 1.00 66.50 751 LYS A CA 1
ATOM 6069 C C . LYS A 1 751 ? 22.290 -6.058 0.378 1.00 66.50 751 LYS A C 1
ATOM 6071 O O . LYS A 1 751 ? 23.298 -5.628 0.915 1.00 66.50 751 LYS A O 1
ATOM 6076 N N . THR A 1 752 ? 21.357 -5.244 -0.096 1.00 65.31 752 THR A N 1
ATOM 6077 C CA . THR A 1 752 ? 21.489 -3.794 0.026 1.00 65.31 752 THR A CA 1
ATOM 6078 C C . THR A 1 752 ? 21.507 -3.307 1.494 1.00 65.31 752 THR A C 1
ATOM 6080 O O . THR A 1 752 ? 22.086 -2.264 1.751 1.00 65.31 752 THR A O 1
ATOM 6083 N N . LEU A 1 753 ? 21.006 -4.053 2.497 1.00 72.50 753 LEU A N 1
ATOM 6084 C CA . LEU A 1 753 ? 21.135 -3.674 3.923 1.00 72.50 753 LEU A CA 1
ATOM 6085 C C . LEU A 1 753 ? 22.597 -3.784 4.314 1.00 72.50 753 LEU A C 1
ATOM 6087 O O . LEU A 1 753 ? 23.154 -2.878 4.919 1.00 72.50 753 LEU A O 1
ATOM 6091 N N . LEU A 1 754 ? 23.208 -4.895 3.913 1.00 71.81 754 LEU A N 1
ATOM 6092 C CA . LEU A 1 754 ? 24.625 -5.140 4.068 1.00 71.81 754 LEU A CA 1
ATOM 6093 C C . LEU A 1 754 ? 25.442 -4.070 3.323 1.00 71.81 754 LEU A C 1
ATOM 6095 O O . LEU A 1 754 ? 26.319 -3.468 3.932 1.00 71.81 754 LEU A O 1
ATOM 6099 N N . LEU A 1 755 ? 25.121 -3.766 2.059 1.00 73.44 755 LEU A N 1
ATOM 6100 C CA . LEU A 1 755 ? 25.797 -2.716 1.283 1.00 73.44 755 LEU A CA 1
ATOM 6101 C C . LEU A 1 755 ? 25.653 -1.336 1.937 1.00 73.44 755 LEU A C 1
ATOM 6103 O O . LEU A 1 755 ? 26.630 -0.602 2.020 1.00 73.44 755 LEU A O 1
ATOM 6107 N N . SER A 1 756 ? 24.471 -0.990 2.451 1.00 75.88 756 SER A N 1
ATOM 6108 C CA . SER A 1 756 ? 24.228 0.273 3.155 1.00 75.88 756 SER A CA 1
ATOM 6109 C C . SER A 1 756 ? 24.939 0.340 4.507 1.00 75.88 756 SER A C 1
ATOM 6111 O O . SER A 1 756 ? 25.456 1.396 4.861 1.00 75.88 756 SER A O 1
ATOM 6113 N N . LEU A 1 757 ? 25.018 -0.768 5.252 1.00 76.31 757 LEU A N 1
ATOM 6114 C CA . LEU A 1 757 ? 25.818 -0.851 6.477 1.00 76.31 757 LEU A CA 1
ATOM 6115 C C . LEU A 1 757 ? 27.306 -0.680 6.166 1.00 76.31 757 LEU A C 1
ATOM 6117 O O . LEU A 1 757 ? 27.972 0.122 6.818 1.00 76.31 757 LEU A O 1
ATOM 6121 N N . PHE A 1 758 ? 27.811 -1.374 5.142 1.00 75.00 758 PHE A N 1
ATOM 6122 C CA . PHE A 1 758 ? 29.178 -1.203 4.661 1.00 75.00 758 PHE A CA 1
ATOM 6123 C C . PHE A 1 758 ? 29.441 0.246 4.259 1.00 75.00 758 PHE A C 1
ATOM 6125 O O . PHE A 1 758 ? 30.378 0.845 4.772 1.00 75.00 758 PHE A O 1
ATOM 6132 N N . ALA A 1 759 ? 28.593 0.838 3.417 1.00 75.06 759 ALA A N 1
ATOM 6133 C CA . ALA A 1 759 ? 28.727 2.222 2.976 1.00 75.06 759 ALA A CA 1
ATOM 6134 C C . ALA A 1 759 ? 28.734 3.212 4.152 1.00 75.06 759 ALA A C 1
ATOM 6136 O O . ALA A 1 759 ? 29.532 4.148 4.165 1.00 75.06 759 ALA A O 1
ATOM 6137 N N . ARG A 1 760 ? 27.869 3.007 5.155 1.00 77.94 760 ARG A N 1
ATOM 6138 C CA . ARG A 1 760 ? 27.753 3.899 6.316 1.00 77.94 760 ARG A CA 1
ATOM 6139 C C . ARG A 1 760 ? 28.960 3.812 7.241 1.00 77.94 760 ARG A C 1
ATOM 6141 O O . ARG A 1 760 ? 29.447 4.848 7.683 1.00 77.94 760 ARG A O 1
ATOM 6148 N N . TYR A 1 761 ? 29.449 2.606 7.526 1.00 75.00 761 TYR A N 1
ATOM 6149 C CA . TYR A 1 761 ? 30.525 2.426 8.499 1.00 75.00 761 TYR A CA 1
ATOM 6150 C C . TYR A 1 761 ? 31.925 2.511 7.882 1.00 75.00 761 TYR A C 1
ATOM 6152 O O . TYR A 1 761 ? 32.795 3.094 8.524 1.00 75.00 761 TYR A O 1
ATOM 6160 N N . LEU A 1 762 ? 32.138 2.061 6.637 1.00 69.00 762 LEU A N 1
ATOM 6161 C CA . LEU A 1 762 ? 33.429 2.198 5.939 1.00 69.00 762 LEU A CA 1
ATOM 6162 C C . LEU A 1 762 ? 33.808 3.660 5.663 1.00 69.00 762 LEU A C 1
ATOM 6164 O O . LEU A 1 762 ? 34.986 3.992 5.718 1.00 69.00 762 LEU A O 1
ATOM 6168 N N . ASN A 1 763 ? 32.827 4.532 5.403 1.00 58.69 763 ASN A N 1
ATOM 6169 C CA . ASN A 1 763 ? 33.064 5.957 5.133 1.00 58.69 763 ASN A CA 1
ATOM 6170 C C . ASN A 1 763 ? 33.109 6.830 6.401 1.00 58.69 763 ASN A C 1
ATOM 6172 O O . ASN A 1 763 ? 33.380 8.027 6.318 1.00 58.69 763 ASN A O 1
ATOM 6176 N N . SER A 1 764 ? 32.810 6.268 7.576 1.00 54.72 764 SER A N 1
ATOM 6177 C CA . SER A 1 764 ? 32.826 7.010 8.838 1.00 54.72 764 SER A CA 1
ATOM 6178 C C . SER A 1 764 ? 34.215 6.953 9.482 1.00 54.72 764 SER A C 1
ATOM 6180 O O . SER A 1 764 ? 34.831 5.892 9.527 1.00 54.72 764 SER A O 1
ATOM 6182 N N . ALA A 1 765 ? 34.681 8.062 10.070 1.00 44.78 765 ALA A N 1
ATOM 6183 C CA . ALA A 1 765 ? 35.942 8.165 10.830 1.00 44.78 765 ALA A CA 1
ATOM 6184 C C . ALA A 1 765 ? 36.011 7.266 12.092 1.00 44.78 765 ALA A C 1
ATOM 6186 O O . ALA A 1 765 ? 36.907 7.406 12.920 1.00 44.78 765 ALA A O 1
ATOM 6187 N N . SER A 1 766 ? 35.042 6.366 12.267 1.00 46.00 766 SER A N 1
ATOM 6188 C CA . SER A 1 766 ? 34.891 5.481 13.419 1.00 46.00 766 SER A CA 1
ATOM 6189 C C . SER A 1 766 ? 35.745 4.217 13.312 1.00 46.00 766 SER A C 1
ATOM 6191 O O . SER A 1 766 ? 35.883 3.510 14.304 1.00 46.00 766 SER A O 1
ATOM 6193 N N . ILE A 1 767 ? 36.314 3.918 12.139 1.00 50.91 767 ILE A N 1
ATOM 6194 C CA . ILE A 1 767 ? 37.149 2.733 11.937 1.00 50.91 767 ILE A CA 1
ATOM 6195 C C . ILE A 1 767 ? 38.614 3.155 11.823 1.00 50.91 767 ILE A C 1
ATOM 6197 O O . ILE A 1 767 ? 38.968 3.968 10.977 1.00 50.91 767 ILE A O 1
ATOM 6201 N N . ASP A 1 768 ? 39.464 2.587 12.677 1.00 44.84 768 ASP A N 1
ATOM 6202 C CA . ASP A 1 768 ? 40.913 2.775 12.640 1.00 44.84 768 ASP A CA 1
ATOM 6203 C C . ASP A 1 768 ? 41.484 2.225 11.318 1.00 44.84 768 ASP A C 1
ATOM 6205 O O . ASP A 1 768 ? 41.621 1.015 11.124 1.00 44.84 768 ASP A O 1
ATOM 6209 N N . THR A 1 769 ? 41.766 3.123 10.373 1.00 46.59 769 THR A N 1
ATOM 6210 C CA . THR A 1 769 ? 42.298 2.805 9.040 1.00 46.59 769 THR A CA 1
ATOM 6211 C C . THR A 1 769 ? 43.821 2.669 9.015 1.00 46.59 769 THR A C 1
ATOM 6213 O O . THR A 1 769 ? 44.385 2.468 7.938 1.00 46.59 769 THR A O 1
ATOM 6216 N N . SER A 1 770 ? 44.509 2.768 10.160 1.00 42.75 770 SER A N 1
ATOM 6217 C CA . SER A 1 770 ? 45.981 2.759 10.232 1.00 42.75 770 SER A CA 1
ATOM 6218 C C . SER A 1 770 ? 46.621 1.463 9.708 1.00 42.75 770 SER A C 1
ATOM 6220 O O . SER A 1 770 ? 47.763 1.484 9.251 1.00 42.75 770 SER A O 1
ATOM 6222 N N . ALA A 1 771 ? 45.869 0.355 9.683 1.00 42.19 771 ALA A N 1
ATOM 6223 C CA . ALA A 1 771 ? 46.292 -0.935 9.130 1.00 42.19 771 ALA A CA 1
ATOM 6224 C C . ALA A 1 771 ? 45.799 -1.209 7.688 1.00 42.19 771 ALA A C 1
ATOM 6226 O O . ALA A 1 771 ? 46.082 -2.278 7.149 1.00 42.19 771 ALA A O 1
ATOM 6227 N N . GLY A 1 772 ? 45.076 -0.276 7.053 1.00 48.34 772 GLY A N 1
ATOM 6228 C CA . GLY A 1 772 ? 44.456 -0.449 5.733 1.00 48.34 772 GLY A CA 1
ATOM 6229 C C . GLY A 1 772 ? 43.156 -1.272 5.754 1.00 48.34 772 GLY A C 1
ATOM 6230 O O . GLY A 1 772 ? 42.984 -2.182 6.561 1.00 48.34 772 GLY A O 1
ATOM 6231 N N . VAL A 1 773 ? 42.229 -0.976 4.833 1.00 49.44 773 VAL A N 1
ATOM 6232 C CA . VAL A 1 773 ? 40.884 -1.600 4.754 1.00 49.44 773 VAL A CA 1
ATOM 6233 C C . VAL A 1 773 ? 40.928 -3.131 4.617 1.00 49.44 773 VAL A C 1
ATOM 6235 O O . VAL A 1 773 ? 40.009 -3.814 5.058 1.00 49.44 773 VAL A O 1
ATOM 6238 N N . LYS A 1 774 ? 42.026 -3.690 4.092 1.00 48.22 774 LYS A N 1
ATOM 6239 C CA . LYS A 1 774 ? 42.243 -5.143 3.976 1.00 48.22 774 LYS A CA 1
ATOM 6240 C C . LYS A 1 774 ? 42.379 -5.880 5.316 1.00 48.22 774 LYS A C 1
ATOM 6242 O O . LYS A 1 774 ? 42.202 -7.090 5.343 1.00 48.22 774 LYS A O 1
ATOM 6247 N N . ASN A 1 775 ? 42.665 -5.169 6.408 1.00 49.94 775 ASN A N 1
ATOM 6248 C CA . ASN A 1 775 ? 42.788 -5.738 7.755 1.00 49.94 775 ASN A CA 1
ATOM 6249 C C . ASN A 1 775 ? 41.515 -5.554 8.609 1.00 49.94 775 ASN A C 1
ATOM 6251 O O . ASN A 1 775 ? 41.535 -5.816 9.812 1.00 49.94 775 ASN A O 1
ATOM 6255 N N . MET A 1 776 ? 40.402 -5.096 8.018 1.00 57.25 776 MET A N 1
ATOM 6256 C CA . MET A 1 776 ? 39.116 -4.989 8.715 1.00 57.25 776 MET A CA 1
ATOM 6257 C C . MET A 1 776 ? 38.395 -6.353 8.791 1.00 57.25 776 MET A C 1
ATOM 6259 O O . MET A 1 776 ? 38.400 -7.091 7.805 1.00 57.25 776 MET A O 1
ATOM 6263 N N . PRO A 1 777 ? 37.706 -6.708 9.897 1.00 68.81 777 PRO A N 1
ATOM 6264 C CA . PRO A 1 777 ? 37.059 -8.010 10.039 1.00 68.81 777 PRO A CA 1
ATOM 6265 C C . PRO A 1 777 ? 35.633 -7.950 9.482 1.00 68.81 777 PRO A C 1
ATOM 6267 O O . PRO A 1 777 ? 34.651 -7.835 10.221 1.00 68.81 777 PRO A O 1
ATOM 6270 N N . PHE A 1 778 ? 35.518 -8.000 8.158 1.00 79.12 778 PHE A N 1
ATOM 6271 C CA . PHE A 1 778 ? 34.238 -8.130 7.474 1.00 79.12 778 PHE A CA 1
ATOM 6272 C C . PHE A 1 778 ? 34.283 -9.159 6.348 1.00 79.12 778 PHE A C 1
ATOM 6274 O O . PHE A 1 778 ? 35.328 -9.459 5.779 1.00 79.12 778 PHE A O 1
ATOM 6281 N N . TRP A 1 779 ? 33.124 -9.721 6.043 1.00 81.12 779 TRP A N 1
ATOM 6282 C CA . TRP A 1 779 ? 32.905 -10.722 5.006 1.00 81.12 779 TRP A CA 1
ATOM 6283 C C . TRP A 1 779 ? 31.450 -10.612 4.536 1.00 81.12 779 TRP A C 1
ATOM 6285 O O . TRP A 1 779 ? 30.682 -9.790 5.037 1.00 81.12 779 TRP A O 1
ATOM 6295 N N . ARG A 1 780 ? 31.031 -11.428 3.567 1.00 78.69 780 ARG A N 1
ATOM 6296 C CA . ARG A 1 780 ? 29.698 -11.305 2.952 1.00 78.69 780 ARG A CA 1
ATOM 6297 C C . ARG A 1 780 ? 28.546 -11.401 3.961 1.00 78.69 780 ARG A C 1
ATOM 6299 O O . ARG A 1 780 ? 27.508 -10.792 3.755 1.00 78.69 780 ARG A O 1
ATOM 6306 N N . ASN A 1 781 ? 28.726 -12.149 5.045 1.00 80.50 781 ASN A N 1
ATOM 6307 C CA . ASN A 1 781 ? 27.678 -12.430 6.028 1.00 80.50 781 ASN A CA 1
ATOM 6308 C C . ASN A 1 781 ? 27.965 -11.819 7.411 1.00 80.50 781 ASN A C 1
ATOM 6310 O O . ASN A 1 781 ? 27.345 -12.213 8.398 1.00 80.50 781 ASN A O 1
ATOM 6314 N N . GLY A 1 782 ? 28.890 -10.862 7.517 1.00 84.44 782 GLY A N 1
ATOM 6315 C CA . GLY A 1 782 ? 29.153 -10.220 8.800 1.00 84.44 782 GLY A CA 1
ATOM 6316 C C . GLY A 1 782 ? 30.152 -9.076 8.758 1.00 84.44 782 GLY A C 1
ATOM 6317 O O . GLY A 1 782 ? 31.030 -9.014 7.900 1.00 84.44 782 GLY A O 1
ATOM 6318 N N . ILE A 1 783 ? 30.007 -8.166 9.717 1.00 85.06 783 ILE A N 1
ATOM 6319 C CA . ILE A 1 783 ? 30.903 -7.027 9.921 1.00 85.06 783 ILE A CA 1
ATOM 6320 C C . ILE A 1 783 ? 31.124 -6.811 11.417 1.00 85.06 783 ILE A C 1
ATOM 6322 O O . ILE A 1 783 ? 30.176 -6.824 12.207 1.00 85.06 783 ILE A O 1
ATOM 6326 N N . ILE A 1 784 ? 32.379 -6.597 11.810 1.00 85.56 784 ILE A N 1
ATOM 6327 C CA . ILE A 1 784 ? 32.717 -6.074 13.133 1.00 85.56 784 ILE A CA 1
ATOM 6328 C C . ILE A 1 784 ? 32.879 -4.560 13.021 1.00 85.56 784 ILE A C 1
ATOM 6330 O O . ILE A 1 784 ? 33.765 -4.069 12.322 1.00 85.56 784 ILE A O 1
ATOM 6334 N N . VAL A 1 785 ? 32.034 -3.823 13.736 1.00 83.25 785 VAL A N 1
ATOM 6335 C CA . VAL A 1 785 ? 32.135 -2.369 13.871 1.00 83.25 785 VAL A CA 1
ATOM 6336 C C . VAL A 1 785 ? 32.829 -2.074 15.193 1.00 83.25 785 VAL A C 1
ATOM 6338 O O . VAL A 1 785 ? 32.462 -2.627 16.230 1.00 83.25 785 VAL A O 1
ATOM 6341 N N . SER A 1 786 ? 33.836 -1.205 15.170 1.00 79.69 786 SER A N 1
ATOM 6342 C CA . SER A 1 786 ? 34.510 -0.744 16.383 1.00 79.69 786 SER A CA 1
ATOM 6343 C C . SER A 1 786 ? 34.479 0.771 16.484 1.00 79.69 786 SER A C 1
ATOM 6345 O O . SER A 1 786 ? 34.473 1.422 15.448 1.00 79.69 786 SER A O 1
ATOM 6347 N N . LYS A 1 787 ? 34.492 1.320 17.701 1.00 78.12 787 LYS A N 1
ATOM 6348 C CA . LYS A 1 787 ? 34.535 2.767 17.963 1.00 78.12 787 LYS A CA 1
ATOM 6349 C C . LYS A 1 787 ? 35.348 3.050 19.231 1.00 78.12 787 LYS A C 1
ATOM 6351 O O . LYS A 1 787 ? 35.189 2.338 20.223 1.00 78.12 787 LYS A O 1
ATOM 6356 N N . GLY A 1 788 ? 36.190 4.086 19.204 1.00 70.12 788 GLY A N 1
ATOM 6357 C CA . GLY A 1 788 ? 37.064 4.489 20.319 1.00 70.12 788 GLY A CA 1
ATOM 6358 C C . GLY A 1 788 ? 38.463 3.852 20.298 1.00 70.12 788 GLY A C 1
ATOM 6359 O O . GLY A 1 788 ? 38.729 2.937 19.521 1.00 70.12 788 GLY A O 1
ATOM 6360 N N . GLU A 1 789 ? 39.355 4.336 21.169 1.00 59.97 789 GLU A N 1
ATOM 6361 C CA . GLU A 1 789 ? 40.766 3.923 21.257 1.00 59.97 789 GLU A CA 1
ATOM 6362 C C . GLU A 1 789 ? 41.104 3.252 22.602 1.00 59.97 789 GLU A C 1
ATOM 6364 O O . GLU A 1 789 ? 40.450 3.478 23.624 1.00 59.97 789 GLU A O 1
ATOM 6369 N N . GLY A 1 790 ? 42.155 2.423 22.610 1.00 64.00 790 GLY A N 1
ATOM 6370 C CA . GLY A 1 790 ? 42.691 1.804 23.827 1.00 64.00 790 GLY A CA 1
ATOM 6371 C C . GLY A 1 790 ? 41.672 0.949 24.593 1.00 64.00 790 GLY A C 1
ATOM 6372 O O . GLY A 1 790 ? 40.944 0.148 24.008 1.00 64.00 790 GLY A O 1
ATOM 6373 N N . SER A 1 791 ? 41.620 1.113 25.917 1.00 57.72 791 SER A N 1
ATOM 6374 C CA . SER A 1 791 ? 40.717 0.379 26.819 1.00 57.72 791 SER A CA 1
ATOM 6375 C C . SER A 1 791 ? 39.244 0.812 26.740 1.00 57.72 791 SER A C 1
ATOM 6377 O O . SER A 1 791 ? 38.393 0.133 27.308 1.00 57.72 791 SER A O 1
ATOM 6379 N N . ALA A 1 792 ? 38.928 1.904 26.031 1.00 61.94 792 ALA A N 1
ATOM 6380 C CA . ALA A 1 792 ? 37.561 2.394 25.819 1.00 61.94 792 ALA A CA 1
ATOM 6381 C C . ALA A 1 792 ? 36.941 1.906 24.493 1.00 61.94 792 ALA A C 1
ATOM 6383 O O . ALA A 1 792 ? 35.829 2.306 24.145 1.00 61.94 792 ALA A O 1
ATOM 6384 N N . ARG A 1 793 ? 37.655 1.058 23.737 1.00 75.69 793 ARG A N 1
ATOM 6385 C CA . ARG A 1 793 ? 37.213 0.558 22.432 1.00 75.69 793 ARG A CA 1
ATOM 6386 C C . ARG A 1 793 ? 36.001 -0.363 22.575 1.00 75.69 793 ARG A C 1
ATOM 6388 O O . ARG A 1 793 ? 36.099 -1.459 23.122 1.00 75.69 793 ARG A O 1
ATOM 6395 N N . GLN A 1 794 ? 34.871 0.062 22.021 1.00 80.81 794 GLN A N 1
ATOM 6396 C CA . GLN A 1 794 ? 33.679 -0.769 21.876 1.00 80.81 794 GLN A CA 1
ATOM 6397 C C . GLN A 1 794 ? 33.749 -1.541 20.559 1.00 80.81 794 GLN A C 1
ATOM 6399 O O . GLN A 1 794 ? 34.164 -0.990 19.537 1.00 80.81 794 GLN A O 1
ATOM 6404 N N . MET A 1 795 ? 33.338 -2.809 20.577 1.00 85.50 795 MET A N 1
ATOM 6405 C CA . MET A 1 795 ? 33.220 -3.649 19.386 1.00 85.50 795 MET A CA 1
ATOM 6406 C C . MET A 1 795 ? 31.855 -4.326 19.363 1.00 85.50 795 MET A C 1
ATOM 6408 O O . MET A 1 795 ? 31.424 -4.913 20.358 1.00 85.50 795 MET A O 1
ATOM 6412 N N . VAL A 1 796 ? 31.202 -4.276 18.207 1.00 88.44 796 VAL A N 1
ATOM 6413 C CA . VAL A 1 796 ? 29.904 -4.900 17.961 1.00 88.44 796 VAL A CA 1
ATOM 6414 C C . VAL A 1 796 ? 30.005 -5.730 16.695 1.00 88.44 796 VAL A C 1
ATOM 6416 O O . VAL A 1 796 ? 30.437 -5.245 15.651 1.00 88.44 796 VAL A O 1
ATOM 6419 N N . TYR A 1 797 ? 29.600 -6.988 16.793 1.00 90.38 797 TYR A N 1
ATOM 6420 C CA . TYR A 1 797 ? 29.538 -7.900 15.665 1.00 90.38 797 TYR A CA 1
ATOM 6421 C C . TYR A 1 797 ? 28.103 -7.954 15.140 1.00 90.38 797 TYR A C 1
ATOM 6423 O O . TYR A 1 797 ? 27.188 -8.403 15.834 1.00 90.38 797 TYR A O 1
ATOM 6431 N N . VAL A 1 798 ? 27.913 -7.495 13.905 1.00 89.94 798 VAL A N 1
ATOM 6432 C CA . VAL A 1 798 ? 26.657 -7.652 13.172 1.00 89.94 798 VAL A CA 1
ATOM 6433 C C . VAL A 1 798 ? 26.755 -8.935 12.360 1.00 89.94 798 VAL A C 1
ATOM 6435 O O . VAL A 1 798 ? 27.435 -8.992 11.336 1.00 89.94 798 VAL A O 1
ATOM 6438 N N . GLU A 1 799 ? 26.096 -9.976 12.852 1.00 89.31 799 GLU A N 1
ATOM 6439 C CA . GLU A 1 799 ? 26.032 -11.283 12.205 1.00 89.31 799 GLU A CA 1
ATOM 6440 C C . GLU A 1 799 ? 24.808 -11.338 11.307 1.00 89.31 799 GLU A C 1
ATOM 6442 O O . GLU A 1 799 ? 23.687 -11.110 11.771 1.00 89.31 799 GLU A O 1
ATOM 6447 N N . LEU A 1 800 ? 25.002 -11.730 10.053 1.00 84.56 800 LEU A N 1
ATOM 6448 C CA . LEU A 1 800 ? 23.902 -12.054 9.172 1.00 84.56 800 LEU A CA 1
ATOM 6449 C C . LEU A 1 800 ? 23.857 -13.563 8.936 1.00 84.56 800 LEU A C 1
ATOM 6451 O O . LEU A 1 800 ? 24.827 -14.184 8.509 1.00 84.56 800 LEU A O 1
ATOM 6455 N N . ARG A 1 801 ? 22.705 -14.163 9.216 1.00 81.38 801 ARG A N 1
ATOM 6456 C CA . ARG A 1 801 ? 22.484 -15.604 9.138 1.00 81.38 801 ARG A CA 1
ATOM 6457 C C . ARG A 1 801 ? 21.245 -15.899 8.309 1.00 81.38 801 ARG A C 1
ATOM 6459 O O . ARG A 1 801 ? 20.251 -15.180 8.384 1.00 81.38 801 ARG A O 1
ATOM 6466 N N . LYS A 1 802 ? 21.291 -16.985 7.546 1.00 75.88 802 LYS A N 1
ATOM 6467 C CA . LYS A 1 802 ? 20.150 -17.501 6.793 1.00 75.88 802 LYS A CA 1
ATOM 6468 C C . LYS A 1 802 ? 19.701 -18.804 7.429 1.00 75.88 802 LYS A C 1
ATOM 6470 O O . LYS A 1 802 ? 20.451 -19.775 7.448 1.00 75.88 802 LYS A O 1
ATOM 6475 N N . ASP A 1 803 ? 18.499 -18.795 7.984 1.00 78.31 803 ASP A N 1
ATOM 6476 C CA . ASP A 1 803 ? 17.822 -20.003 8.436 1.00 78.31 803 ASP A CA 1
ATOM 6477 C C . ASP A 1 803 ? 16.952 -20.533 7.280 1.00 78.31 803 ASP A C 1
ATOM 6479 O O . ASP A 1 803 ? 16.686 -19.819 6.315 1.00 78.31 803 ASP A O 1
ATOM 6483 N N . LYS A 1 804 ? 16.475 -21.778 7.382 1.00 70.56 804 LYS A N 1
ATOM 6484 C CA . LYS A 1 804 ? 15.733 -22.475 6.312 1.00 70.56 804 LYS A CA 1
ATOM 6485 C C . LYS A 1 804 ? 14.568 -21.669 5.713 1.00 70.56 804 LYS A C 1
ATOM 6487 O O . LYS A 1 804 ? 14.351 -21.738 4.507 1.00 70.56 804 LYS A O 1
ATOM 6492 N N . ASP A 1 805 ? 13.876 -20.898 6.551 1.00 71.56 805 ASP A N 1
ATOM 6493 C CA . ASP A 1 805 ? 12.647 -20.179 6.197 1.00 71.56 805 ASP A CA 1
ATOM 6494 C C . ASP A 1 805 ? 12.706 -18.676 6.543 1.00 71.56 805 ASP A C 1
ATOM 6496 O O . ASP A 1 805 ? 11.697 -17.984 6.455 1.00 71.56 805 ASP A O 1
ATOM 6500 N N . GLN A 1 806 ? 13.858 -18.153 6.987 1.00 79.50 806 GLN A N 1
ATOM 6501 C CA . GLN A 1 806 ? 13.983 -16.747 7.393 1.00 79.50 806 GLN A CA 1
ATOM 6502 C C . GLN A 1 806 ? 15.427 -16.235 7.318 1.00 79.50 806 GLN A C 1
ATOM 6504 O O . GLN A 1 806 ? 16.384 -16.941 7.634 1.00 79.50 806 GLN A O 1
ATOM 6509 N N . GLY A 1 807 ? 15.580 -14.958 6.985 1.00 80.62 807 GLY A N 1
ATOM 6510 C CA . GLY A 1 807 ? 16.812 -14.208 7.200 1.00 80.62 807 GLY A CA 1
ATOM 6511 C C . GLY A 1 807 ? 16.882 -13.671 8.628 1.00 80.62 807 GLY A C 1
ATOM 6512 O O . GLY A 1 807 ? 15.876 -13.233 9.187 1.00 80.62 807 GLY A O 1
ATOM 6513 N N . VAL A 1 808 ? 18.069 -13.674 9.227 1.00 86.75 808 VAL A N 1
ATOM 6514 C CA . VAL A 1 808 ? 18.297 -13.198 10.592 1.00 86.75 808 VAL A CA 1
ATOM 6515 C C . VAL A 1 808 ? 19.495 -12.259 10.621 1.00 86.75 808 VAL A C 1
ATOM 6517 O O . VAL A 1 808 ? 20.563 -12.597 10.121 1.00 86.75 808 VAL A O 1
ATOM 6520 N N . VAL A 1 809 ? 19.337 -11.097 11.250 1.00 90.38 809 VAL A N 1
ATOM 6521 C CA . VAL A 1 809 ? 20.456 -10.207 11.589 1.00 90.38 809 VAL A CA 1
ATOM 6522 C C . VAL A 1 809 ? 20.545 -10.113 13.105 1.00 90.38 809 VAL A C 1
ATOM 6524 O O . VAL A 1 809 ? 19.582 -9.704 13.752 1.00 90.38 809 VAL A O 1
ATOM 6527 N N . ASN A 1 810 ? 21.681 -10.513 13.674 1.00 91.94 810 ASN A N 1
ATOM 6528 C CA . ASN A 1 810 ? 21.952 -10.427 15.107 1.00 91.94 810 ASN A CA 1
ATOM 6529 C C . ASN A 1 810 ? 22.943 -9.299 15.394 1.00 91.94 810 ASN A C 1
ATOM 6531 O O . ASN A 1 810 ? 23.954 -9.167 14.705 1.00 91.94 810 ASN A O 1
ATOM 6535 N N . ILE A 1 811 ? 22.688 -8.550 16.463 1.00 92.44 811 ILE A N 1
ATOM 6536 C CA . ILE A 1 811 ? 23.654 -7.620 17.050 1.00 92.44 811 ILE A CA 1
ATOM 6537 C C . ILE A 1 811 ? 24.277 -8.310 18.261 1.00 92.44 811 ILE A C 1
ATOM 6539 O O . ILE A 1 811 ? 23.594 -8.566 19.259 1.00 92.44 811 ILE A O 1
ATOM 6543 N N . ARG A 1 812 ? 25.571 -8.626 18.164 1.00 92.44 812 ARG A N 1
ATOM 6544 C CA . ARG A 1 812 ? 26.323 -9.320 19.209 1.00 92.44 812 ARG A CA 1
ATOM 6545 C C . ARG A 1 812 ? 27.403 -8.439 19.820 1.00 92.44 812 ARG A C 1
ATOM 6547 O O . ARG A 1 812 ? 28.073 -7.682 19.120 1.00 92.44 812 ARG A O 1
ATOM 6554 N N . THR A 1 813 ? 27.612 -8.584 21.122 1.0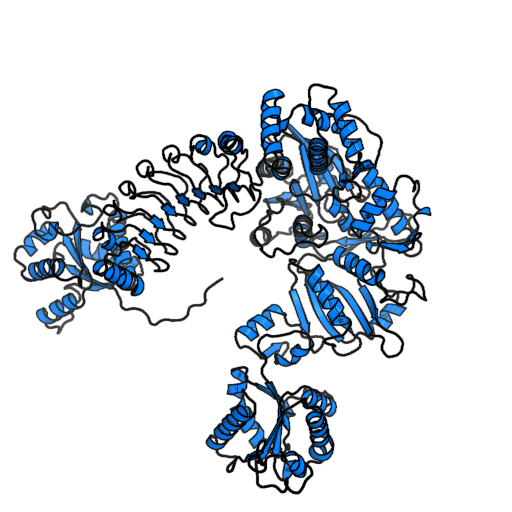0 91.25 813 THR A N 1
ATOM 6555 C CA . THR A 1 813 ? 28.585 -7.810 21.904 1.00 91.25 813 THR A CA 1
ATOM 6556 C C . THR A 1 813 ? 29.418 -8.727 22.802 1.00 91.25 813 THR A C 1
ATOM 6558 O O . THR A 1 813 ? 29.027 -9.853 23.118 1.00 91.25 813 THR A O 1
ATOM 6561 N N . MET A 1 814 ? 30.596 -8.252 23.217 1.00 86.62 814 MET A N 1
ATOM 6562 C CA . MET A 1 814 ? 31.468 -8.983 24.153 1.00 86.62 814 MET A CA 1
ATOM 6563 C C . MET A 1 814 ? 30.985 -8.887 25.611 1.00 86.62 814 MET A C 1
ATOM 6565 O O . MET A 1 814 ? 31.301 -9.750 26.426 1.00 86.62 814 MET A O 1
ATOM 6569 N N . GLY A 1 815 ? 30.205 -7.853 25.940 1.00 84.12 815 GLY A N 1
ATOM 6570 C CA . GLY A 1 815 ? 29.641 -7.622 27.271 1.00 84.12 815 GLY A CA 1
ATOM 6571 C C . GLY A 1 815 ? 28.135 -7.326 27.254 1.00 84.12 815 GLY A C 1
ATOM 6572 O O . GLY A 1 815 ? 27.509 -7.369 26.188 1.00 84.12 815 GLY A O 1
ATOM 6573 N N . PRO A 1 816 ? 27.548 -7.011 28.422 1.00 80.31 816 PRO A N 1
ATOM 6574 C CA . PRO A 1 816 ? 26.139 -6.640 28.555 1.00 80.31 816 PRO A CA 1
ATOM 6575 C C . PRO A 1 816 ? 25.753 -5.429 27.696 1.00 80.31 816 PRO A C 1
ATOM 6577 O O . PRO A 1 816 ? 26.602 -4.592 27.391 1.00 80.31 816 PRO A O 1
ATOM 6580 N N . PHE A 1 817 ? 24.468 -5.331 27.344 1.00 80.94 817 PHE A N 1
ATOM 6581 C CA . PHE A 1 817 ? 23.939 -4.256 26.503 1.00 80.94 817 PHE A CA 1
ATOM 6582 C C . PHE A 1 817 ? 24.082 -2.886 27.175 1.00 80.94 817 PHE A C 1
ATOM 6584 O O . PHE A 1 817 ? 23.638 -2.686 28.308 1.00 80.94 817 PHE A O 1
ATOM 6591 N N . GLN A 1 818 ? 24.641 -1.922 26.453 1.00 80.25 818 GLN A N 1
ATOM 6592 C CA . GLN A 1 818 ? 24.798 -0.541 26.878 1.00 80.25 818 GLN A CA 1
ATOM 6593 C C . GLN A 1 818 ? 23.812 0.357 26.129 1.00 80.25 818 GLN A C 1
ATOM 6595 O O . GLN A 1 818 ? 23.900 0.549 24.918 1.00 80.25 818 GLN A O 1
ATOM 6600 N N . LYS A 1 819 ? 22.899 0.991 26.873 1.00 75.31 819 LYS A N 1
ATOM 6601 C CA . LYS A 1 819 ? 21.833 1.847 26.320 1.00 75.31 819 LYS A CA 1
ATOM 6602 C C . LYS A 1 819 ? 22.344 3.005 25.448 1.00 75.31 819 LYS A C 1
ATOM 6604 O O . LYS A 1 819 ? 21.635 3.428 24.543 1.00 75.31 819 LYS A O 1
ATOM 6609 N N . ASN A 1 820 ? 23.564 3.483 25.702 1.00 80.12 820 ASN A N 1
ATOM 6610 C CA . ASN A 1 820 ? 24.223 4.556 24.946 1.00 80.12 820 ASN A CA 1
ATOM 6611 C C . ASN A 1 820 ? 25.475 4.061 24.187 1.00 80.12 820 ASN A C 1
ATOM 6613 O O . ASN A 1 820 ? 26.325 4.870 23.819 1.00 80.12 820 ASN A O 1
ATOM 6617 N N . GLY A 1 821 ? 25.628 2.744 24.015 1.00 84.12 821 GLY A N 1
ATOM 6618 C CA . GLY A 1 821 ? 26.770 2.128 23.339 1.00 84.12 821 GLY A CA 1
ATOM 6619 C C . GLY A 1 821 ? 26.618 2.049 21.819 1.00 84.12 821 GLY A C 1
ATOM 6620 O O . GLY A 1 821 ? 25.563 2.354 21.251 1.00 84.12 821 GLY A O 1
ATOM 6621 N N . LEU A 1 822 ? 27.686 1.602 21.157 1.00 85.94 822 LEU A N 1
ATOM 6622 C CA . LEU A 1 822 ? 27.748 1.375 19.711 1.00 85.94 822 LEU A CA 1
ATOM 6623 C C . LEU A 1 822 ? 26.639 0.433 19.202 1.00 85.94 822 LEU A C 1
ATOM 6625 O O . LEU A 1 822 ? 26.125 0.608 18.100 1.00 85.94 822 LEU A O 1
ATOM 6629 N N . GLU A 1 823 ? 26.215 -0.537 20.008 1.00 88.94 823 GLU A N 1
ATOM 6630 C CA . GLU A 1 823 ? 25.144 -1.474 19.673 1.00 88.94 823 GLU A CA 1
ATOM 6631 C C . GLU A 1 823 ? 23.787 -0.781 19.491 1.00 88.94 823 GLU A C 1
ATOM 6633 O O . GLU A 1 823 ? 23.025 -1.171 18.604 1.00 88.94 823 GLU A O 1
ATOM 6638 N N . LYS A 1 824 ? 23.508 0.284 20.258 1.00 88.88 824 LYS A N 1
ATOM 6639 C CA . LYS A 1 824 ? 22.281 1.077 20.109 1.00 88.88 824 LYS A CA 1
ATOM 6640 C C . LYS A 1 824 ? 22.322 1.938 18.849 1.00 88.88 824 LYS A C 1
ATOM 6642 O O . LYS A 1 824 ? 21.308 2.109 18.178 1.00 88.88 824 LYS A O 1
ATOM 6647 N N . GLU A 1 825 ? 23.495 2.461 18.499 1.00 88.06 825 GLU A N 1
ATOM 6648 C CA . GLU A 1 825 ? 23.708 3.211 17.255 1.00 88.06 825 GLU A CA 1
ATOM 6649 C C . GLU A 1 825 ? 23.459 2.328 16.017 1.00 88.06 825 GLU A C 1
ATOM 6651 O O . GLU A 1 825 ? 22.779 2.740 15.071 1.00 88.06 825 GLU A O 1
ATOM 6656 N N . ILE A 1 826 ? 23.958 1.089 16.051 1.00 88.31 826 ILE A N 1
ATOM 6657 C CA . ILE A 1 826 ? 23.743 0.091 14.996 1.00 88.31 826 ILE A CA 1
ATOM 6658 C C . ILE A 1 826 ? 22.274 -0.338 14.943 1.00 88.31 826 ILE A C 1
ATOM 6660 O O . ILE A 1 826 ? 21.708 -0.425 13.855 1.00 88.31 826 ILE A O 1
ATOM 6664 N N . GLU A 1 827 ? 21.631 -0.561 16.093 1.00 90.75 827 GLU A N 1
ATOM 6665 C CA . GLU A 1 827 ? 20.193 -0.841 16.168 1.00 90.75 827 GLU A CA 1
ATOM 6666 C C . GLU A 1 827 ? 19.372 0.267 15.498 1.00 90.75 827 GLU A C 1
ATOM 6668 O O . GLU A 1 827 ? 18.535 -0.033 14.651 1.00 90.75 827 GLU A O 1
ATOM 6673 N N . ASN A 1 828 ? 19.639 1.536 15.818 1.00 89.50 828 ASN A N 1
ATOM 6674 C CA . ASN A 1 828 ? 18.931 2.674 15.227 1.00 89.50 828 ASN A CA 1
ATOM 6675 C C . ASN A 1 828 ? 19.154 2.760 13.708 1.00 89.50 828 ASN A C 1
ATOM 6677 O O . ASN A 1 828 ? 18.223 3.052 12.960 1.00 89.50 828 ASN A O 1
ATOM 6681 N N . THR A 1 829 ? 20.377 2.478 13.250 1.00 87.19 829 THR A N 1
ATOM 6682 C CA . THR A 1 829 ? 20.712 2.410 11.820 1.00 87.19 829 THR A CA 1
ATOM 6683 C C . THR A 1 829 ? 19.926 1.300 11.121 1.00 87.19 829 THR A C 1
ATOM 6685 O O . THR A 1 829 ? 19.372 1.514 10.046 1.00 87.19 829 THR A O 1
ATOM 6688 N N . LEU A 1 830 ? 19.832 0.117 11.733 1.00 87.50 830 LEU A N 1
ATOM 6689 C CA . LEU A 1 830 ? 19.036 -0.989 11.204 1.00 87.50 830 LEU A CA 1
ATOM 6690 C C . LEU A 1 830 ? 17.540 -0.668 11.210 1.00 87.50 830 LEU A C 1
ATOM 6692 O O . LEU A 1 830 ? 16.871 -0.961 10.225 1.00 87.50 830 LEU A O 1
ATOM 6696 N N . ASP A 1 831 ? 17.012 -0.048 12.266 1.00 87.69 831 ASP A N 1
ATOM 6697 C CA . ASP A 1 831 ? 15.617 0.403 12.322 1.00 87.69 831 ASP A CA 1
ATOM 6698 C C . ASP A 1 831 ? 15.317 1.411 11.200 1.00 87.69 831 ASP A C 1
ATOM 6700 O O . ASP A 1 831 ? 14.268 1.331 10.562 1.00 87.69 831 ASP A O 1
ATOM 6704 N N . GLU A 1 832 ? 16.244 2.335 10.924 1.00 85.12 832 GLU A N 1
ATOM 6705 C CA . GLU A 1 832 ? 16.147 3.304 9.830 1.00 85.12 832 GLU A CA 1
ATOM 6706 C C . GLU A 1 832 ? 16.124 2.621 8.459 1.00 85.12 832 GLU A C 1
ATOM 6708 O O . GLU A 1 832 ? 15.202 2.858 7.676 1.00 85.12 832 GLU A O 1
ATOM 6713 N N . LEU A 1 833 ? 17.092 1.740 8.191 1.00 79.00 833 LEU A N 1
ATOM 6714 C CA . LEU A 1 833 ? 17.182 0.990 6.935 1.00 79.00 833 LEU A CA 1
ATOM 6715 C C . LEU A 1 833 ? 15.990 0.038 6.743 1.00 79.00 833 LEU A C 1
ATOM 6717 O O . LEU A 1 833 ? 15.599 -0.246 5.611 1.00 79.00 833 LEU A O 1
ATOM 6721 N N . ASN A 1 834 ? 15.382 -0.415 7.842 1.00 80.00 834 ASN A N 1
ATOM 6722 C CA . ASN A 1 834 ? 14.200 -1.267 7.850 1.00 80.00 834 ASN A CA 1
ATOM 6723 C C . ASN A 1 834 ? 12.864 -0.501 7.796 1.00 80.00 834 ASN A C 1
ATOM 6725 O O . ASN A 1 834 ? 11.803 -1.132 7.825 1.00 80.00 834 ASN A O 1
ATOM 6729 N N . LYS A 1 835 ? 12.851 0.835 7.677 1.00 74.50 835 LYS A N 1
ATOM 6730 C CA . LYS A 1 835 ? 11.597 1.609 7.665 1.00 74.50 835 LYS A CA 1
ATOM 6731 C C . LYS A 1 835 ? 10.631 1.167 6.558 1.00 74.50 835 LYS A C 1
ATOM 6733 O O . LYS A 1 835 ? 10.821 1.378 5.359 1.00 74.50 835 LYS A O 1
ATOM 6738 N N . GLY A 1 836 ? 9.512 0.600 7.005 1.00 60.78 836 GLY A N 1
ATOM 6739 C CA . GLY A 1 836 ? 8.429 0.040 6.200 1.00 60.78 836 GLY A CA 1
ATOM 6740 C C . GLY A 1 836 ? 8.832 -1.158 5.338 1.00 60.78 836 GLY A C 1
ATOM 6741 O O . GLY A 1 836 ? 8.272 -1.344 4.260 1.00 60.78 836 GLY A O 1
ATOM 6742 N N . TRP A 1 837 ? 9.791 -1.930 5.837 1.00 65.94 837 TRP A N 1
ATOM 6743 C CA . TRP A 1 837 ? 9.903 -3.357 5.594 1.00 65.94 837 TRP A CA 1
ATOM 6744 C C . TRP A 1 837 ? 9.073 -4.135 6.614 1.00 65.94 837 TRP A C 1
ATOM 6746 O O . TRP A 1 837 ? 8.896 -3.693 7.751 1.00 65.94 837 TRP A O 1
ATOM 6756 N N . THR A 1 838 ? 8.624 -5.333 6.244 1.00 72.06 838 THR A N 1
ATOM 6757 C CA . THR A 1 838 ? 8.030 -6.280 7.193 1.00 72.06 838 THR A CA 1
ATOM 6758 C C . THR A 1 838 ? 9.139 -7.047 7.910 1.00 72.06 838 THR A C 1
ATOM 6760 O O . THR A 1 838 ? 9.500 -8.162 7.535 1.00 72.06 838 THR A O 1
ATOM 6763 N N . VAL A 1 839 ? 9.695 -6.434 8.954 1.00 83.12 839 VAL A N 1
ATOM 6764 C CA . VAL A 1 839 ? 10.713 -7.045 9.817 1.00 83.12 839 VAL A CA 1
ATOM 6765 C C . VAL A 1 839 ? 10.166 -7.222 11.231 1.00 83.12 839 VAL A C 1
ATOM 6767 O O . VAL A 1 839 ? 9.550 -6.318 11.790 1.00 83.12 839 VAL A O 1
ATOM 6770 N N . SER A 1 840 ? 10.390 -8.393 11.828 1.00 89.56 840 SER A N 1
ATOM 6771 C CA . SER A 1 840 ? 10.134 -8.607 13.257 1.00 89.56 840 SER A CA 1
ATOM 6772 C C . SER A 1 840 ? 11.419 -8.325 14.016 1.00 89.56 840 SER A C 1
ATOM 6774 O O . SER A 1 840 ? 12.455 -8.943 13.763 1.00 89.56 840 SER A O 1
ATOM 6776 N N . LYS A 1 841 ? 11.359 -7.381 14.950 1.00 93.44 841 LYS A N 1
ATOM 6777 C CA . LYS A 1 841 ? 12.460 -7.087 15.860 1.00 93.44 841 LYS A CA 1
ATOM 6778 C C . LYS A 1 841 ? 12.231 -7.828 17.164 1.00 93.44 841 LYS A C 1
ATOM 6780 O O . LYS A 1 841 ? 11.193 -7.672 17.804 1.00 93.44 841 LYS A O 1
ATOM 6785 N N . LYS A 1 842 ? 13.220 -8.614 17.571 1.00 94.94 842 LYS A N 1
ATOM 6786 C CA . LYS A 1 842 ? 13.211 -9.361 18.822 1.00 94.94 842 LYS A CA 1
ATOM 6787 C C . LYS A 1 842 ? 14.388 -8.980 19.699 1.00 94.94 842 LYS A C 1
ATOM 6789 O O . LYS A 1 842 ? 15.468 -8.683 19.195 1.00 94.94 842 LYS A O 1
ATOM 6794 N N . ILE A 1 843 ? 14.178 -9.039 21.005 1.00 94.19 843 ILE A N 1
ATOM 6795 C CA . ILE A 1 843 ? 15.187 -8.734 22.019 1.00 94.19 843 ILE A CA 1
ATOM 6796 C C . ILE A 1 843 ? 15.332 -9.883 23.009 1.00 94.19 843 ILE A C 1
ATOM 6798 O O . ILE A 1 843 ? 14.393 -10.649 23.213 1.00 94.19 843 ILE A O 1
ATOM 6802 N N . SER A 1 844 ? 16.509 -10.010 23.608 1.00 91.75 844 SER A N 1
ATOM 6803 C CA . SER A 1 844 ? 16.828 -11.031 24.602 1.00 91.75 844 SER A CA 1
ATOM 6804 C C . SER A 1 844 ? 17.730 -10.449 25.682 1.00 91.75 844 SER A C 1
ATOM 6806 O O . SER A 1 844 ? 18.653 -9.700 25.379 1.00 91.75 844 SER A O 1
ATOM 6808 N N . VAL A 1 845 ? 17.477 -10.827 26.934 1.00 86.94 845 VAL A N 1
ATOM 6809 C CA . VAL A 1 845 ? 18.292 -10.438 28.100 1.00 86.94 845 VAL A CA 1
ATOM 6810 C C . VAL A 1 845 ? 19.312 -11.511 28.486 1.00 86.94 845 VAL A C 1
ATOM 6812 O O . VAL A 1 845 ? 20.272 -11.236 29.195 1.00 86.94 845 VAL A O 1
ATOM 6815 N N . ASN A 1 846 ? 19.130 -12.740 27.996 1.00 85.69 846 ASN A N 1
ATOM 6816 C CA . ASN A 1 846 ? 19.968 -13.901 28.313 1.00 85.69 846 ASN A CA 1
ATOM 6817 C C . ASN A 1 846 ? 20.597 -14.535 27.057 1.00 85.69 846 ASN A C 1
ATOM 6819 O O . ASN A 1 846 ? 21.033 -15.686 27.075 1.00 85.69 846 ASN A O 1
ATOM 6823 N N . SER A 1 847 ? 20.592 -13.807 25.938 1.00 87.19 847 SER A N 1
ATOM 6824 C CA . SER A 1 847 ? 21.099 -14.221 24.622 1.00 87.19 847 SER A CA 1
ATOM 6825 C C . SER A 1 847 ? 20.410 -15.421 23.952 1.00 87.19 847 SER A C 1
ATOM 6827 O O . SER A 1 847 ? 20.774 -15.780 22.831 1.00 87.19 847 SER A O 1
ATOM 6829 N N . THR A 1 848 ? 19.389 -16.024 24.574 1.00 86.81 848 THR A N 1
ATOM 6830 C CA . THR A 1 848 ? 18.733 -17.254 24.084 1.00 86.81 848 THR A CA 1
ATOM 6831 C C . THR A 1 848 ? 17.217 -17.109 23.930 1.00 86.81 848 THR A C 1
ATOM 6833 O O . THR A 1 848 ? 16.667 -17.489 22.892 1.00 86.81 848 THR A O 1
ATOM 6836 N N . ASP A 1 849 ? 16.544 -16.483 24.893 1.00 90.62 849 ASP A N 1
ATOM 6837 C CA . ASP A 1 849 ? 15.096 -16.293 24.920 1.00 90.62 849 ASP A CA 1
ATOM 6838 C C . ASP A 1 849 ? 14.696 -14.959 24.282 1.00 90.62 849 ASP A C 1
ATOM 6840 O O . ASP A 1 849 ? 14.660 -13.911 24.918 1.00 90.62 849 ASP A O 1
ATOM 6844 N N . PHE A 1 850 ? 14.386 -15.001 22.984 1.00 92.31 850 PHE A N 1
ATOM 6845 C CA . PHE A 1 850 ? 14.015 -13.809 22.213 1.00 92.31 850 PHE A CA 1
ATOM 6846 C C . PHE A 1 850 ? 12.518 -13.499 22.282 1.00 92.31 850 PHE A C 1
ATOM 6848 O O . PHE A 1 850 ? 11.695 -14.346 21.924 1.00 92.31 850 PHE A O 1
ATOM 6855 N N . PHE A 1 851 ? 12.168 -12.266 22.622 1.00 93.88 851 PHE A N 1
ATOM 6856 C CA . PHE A 1 851 ? 10.802 -11.750 22.683 1.00 93.88 851 PHE A CA 1
ATOM 6857 C C . PHE A 1 851 ? 10.581 -10.705 21.594 1.00 93.88 851 PHE A C 1
ATOM 6859 O O . PHE A 1 851 ? 11.471 -9.905 21.324 1.00 93.88 851 PHE A O 1
ATOM 6866 N N . ASP A 1 852 ? 9.417 -10.728 20.946 1.00 94.12 852 ASP A N 1
ATOM 6867 C CA . ASP A 1 852 ? 9.071 -9.726 19.936 1.00 94.12 852 ASP A CA 1
ATOM 6868 C C . ASP A 1 852 ? 8.790 -8.372 20.600 1.00 94.12 852 ASP A C 1
ATOM 6870 O O . ASP A 1 852 ? 8.012 -8.291 21.549 1.00 94.12 852 ASP A O 1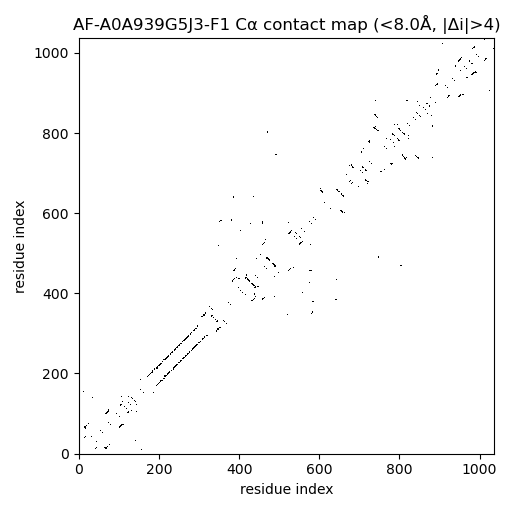
ATOM 6874 N N . VAL A 1 853 ? 9.458 -7.316 20.126 1.00 92.38 853 VAL A N 1
ATOM 6875 C CA . VAL A 1 853 ? 9.403 -5.986 20.749 1.00 92.38 853 VAL A CA 1
ATOM 6876 C C . VAL A 1 853 ? 8.004 -5.388 20.664 1.00 92.38 853 VAL A C 1
ATOM 6878 O O . VAL A 1 853 ? 7.565 -4.740 21.613 1.00 92.38 853 VAL A O 1
ATOM 6881 N N . GLN A 1 854 ? 7.301 -5.589 19.548 1.00 89.75 854 GLN A N 1
ATOM 6882 C CA . GLN A 1 854 ? 5.959 -5.049 19.375 1.00 89.75 854 GLN A CA 1
ATOM 6883 C C . GLN A 1 854 ? 4.974 -5.793 20.277 1.00 89.75 854 GLN A C 1
ATOM 6885 O O . GLN A 1 854 ? 4.242 -5.149 21.024 1.00 89.75 854 GLN A O 1
ATOM 6890 N N . ALA A 1 855 ? 5.041 -7.126 20.301 1.00 90.62 855 ALA A N 1
ATOM 6891 C CA . ALA A 1 855 ? 4.208 -7.930 21.193 1.00 90.62 855 ALA A CA 1
ATOM 6892 C C . ALA A 1 855 ? 4.450 -7.599 22.678 1.00 90.62 855 ALA A C 1
ATOM 6894 O O . ALA A 1 855 ? 3.499 -7.519 23.451 1.00 90.62 855 ALA A O 1
ATOM 6895 N N . LEU A 1 856 ? 5.707 -7.361 23.083 1.00 90.69 856 LEU A N 1
ATOM 6896 C CA . LEU A 1 856 ? 6.027 -6.913 24.443 1.00 90.69 856 LEU A CA 1
ATOM 6897 C C . LEU A 1 856 ? 5.389 -5.554 24.758 1.00 90.69 856 LEU A C 1
ATOM 6899 O O . LEU A 1 856 ? 4.796 -5.392 25.819 1.00 90.69 856 LEU A O 1
ATOM 6903 N N . LYS A 1 857 ? 5.492 -4.577 23.850 1.00 90.38 857 LYS A N 1
ATOM 6904 C CA . LYS A 1 857 ? 4.903 -3.243 24.050 1.00 90.38 857 LYS A CA 1
ATOM 6905 C C . LYS A 1 857 ? 3.376 -3.286 24.111 1.00 90.38 857 LYS A C 1
ATOM 6907 O O . LYS A 1 857 ? 2.794 -2.639 24.974 1.00 90.38 857 LYS A O 1
ATOM 6912 N N . GLU A 1 858 ? 2.738 -4.066 23.242 1.00 90.12 858 GLU A N 1
ATOM 6913 C CA . GLU A 1 858 ? 1.284 -4.273 23.247 1.00 90.12 858 GLU A CA 1
ATOM 6914 C C . GLU A 1 858 ? 0.816 -4.972 24.530 1.00 90.12 858 GLU A C 1
ATOM 6916 O O . GLU A 1 858 ? -0.179 -4.568 25.128 1.00 90.12 858 GLU A O 1
ATOM 6921 N N . ALA A 1 859 ? 1.551 -5.980 25.003 1.00 87.69 859 ALA A N 1
ATOM 6922 C CA . ALA A 1 859 ? 1.269 -6.627 26.280 1.00 87.69 859 ALA A CA 1
ATOM 6923 C C . ALA A 1 859 ? 1.358 -5.632 27.448 1.00 87.69 859 ALA A C 1
ATOM 6925 O O . ALA A 1 859 ? 0.439 -5.557 28.260 1.00 87.69 859 ALA A O 1
ATOM 6926 N N . VAL A 1 860 ? 2.403 -4.802 27.485 1.00 86.44 860 VAL A N 1
ATOM 6927 C CA . VAL A 1 860 ? 2.574 -3.758 28.507 1.00 86.44 860 VAL A CA 1
ATOM 6928 C C . VAL A 1 860 ? 1.440 -2.730 28.466 1.00 86.44 860 VAL A C 1
ATOM 6930 O O . VAL A 1 860 ? 0.912 -2.368 29.518 1.00 86.44 860 VAL A O 1
ATOM 6933 N N . ALA A 1 861 ? 1.010 -2.307 27.274 1.00 84.75 861 ALA A N 1
ATOM 6934 C CA . ALA A 1 861 ? -0.143 -1.418 27.106 1.00 84.75 861 ALA A CA 1
ATOM 6935 C C . ALA A 1 861 ? -1.448 -2.046 27.637 1.00 84.75 861 ALA A C 1
ATOM 6937 O O . ALA A 1 861 ? -2.297 -1.351 28.190 1.00 84.75 861 ALA A O 1
ATOM 6938 N N . ASN A 1 862 ? -1.568 -3.373 27.549 1.00 84.50 862 ASN A N 1
ATOM 6939 C CA . ASN A 1 862 ? -2.675 -4.155 28.101 1.00 84.50 862 ASN A CA 1
ATOM 6940 C C . ASN A 1 862 ? -2.460 -4.585 29.569 1.00 84.50 862 ASN A C 1
ATOM 6942 O O . ASN A 1 862 ? -3.140 -5.487 30.051 1.00 84.50 862 ASN A O 1
ATOM 6946 N N . ASN A 1 863 ? -1.537 -3.940 30.293 1.00 83.25 863 ASN A N 1
ATOM 6947 C CA . ASN A 1 863 ? -1.174 -4.236 31.684 1.00 83.25 863 ASN A CA 1
ATOM 6948 C C . ASN A 1 863 ? -0.645 -5.665 31.937 1.00 83.25 863 ASN A C 1
ATOM 6950 O O . ASN A 1 863 ? -0.782 -6.199 33.036 1.00 83.25 863 ASN A O 1
ATOM 6954 N N . GLN A 1 864 ? 0.002 -6.283 30.949 1.00 85.56 864 GLN A N 1
ATOM 6955 C CA . GLN A 1 864 ? 0.730 -7.538 31.115 1.00 85.56 864 GLN A CA 1
ATOM 6956 C C . GLN A 1 864 ? 2.241 -7.270 31.207 1.00 85.56 864 GLN A C 1
ATOM 6958 O O . GLN A 1 864 ? 2.871 -6.845 30.241 1.00 85.56 864 GLN A O 1
ATOM 6963 N N . PHE A 1 865 ? 2.830 -7.561 32.372 1.00 84.19 865 PHE A N 1
ATOM 6964 C CA . PHE A 1 865 ? 4.223 -7.209 32.700 1.00 84.19 865 PHE A CA 1
ATOM 6965 C C . PHE A 1 865 ? 5.144 -8.413 32.952 1.00 84.19 865 PHE A C 1
ATOM 6967 O O . PHE A 1 865 ? 6.337 -8.232 33.192 1.00 84.19 865 PHE A O 1
ATOM 6974 N N . SER A 1 866 ? 4.616 -9.638 32.895 1.00 84.56 866 SER A N 1
ATOM 6975 C CA . SER A 1 866 ? 5.385 -10.875 33.060 1.00 84.56 866 SER A CA 1
ATOM 6976 C C . SER A 1 866 ? 5.204 -11.797 31.859 1.00 84.56 866 SER A C 1
ATOM 6978 O O . SER A 1 866 ? 4.101 -11.953 31.326 1.00 84.56 866 SER A O 1
ATOM 6980 N N . PHE A 1 867 ? 6.299 -12.432 31.451 1.00 86.75 867 PHE A N 1
ATOM 6981 C CA . PHE A 1 867 ? 6.385 -13.240 30.242 1.00 86.75 867 PHE A CA 1
ATOM 6982 C C . PHE A 1 867 ? 7.089 -14.553 30.553 1.00 86.75 867 PHE A C 1
ATOM 6984 O O . PHE A 1 867 ? 8.146 -14.550 31.174 1.00 86.75 867 PHE A O 1
ATOM 6991 N N . SER A 1 868 ? 6.545 -15.680 30.101 1.00 84.88 868 SER A N 1
ATOM 6992 C CA . SER A 1 868 ? 7.185 -16.982 30.300 1.00 84.88 868 SER A CA 1
ATOM 6993 C C . SER A 1 868 ? 7.675 -17.559 28.979 1.00 84.88 868 SER A C 1
ATOM 6995 O O . SER A 1 868 ? 6.957 -17.550 27.978 1.00 84.88 868 SER A O 1
ATOM 6997 N N . LYS A 1 869 ? 8.901 -18.084 28.973 1.00 86.25 869 LYS A N 1
ATOM 6998 C CA . LYS A 1 869 ? 9.498 -18.756 27.817 1.00 86.25 869 LYS A CA 1
ATOM 6999 C C . LYS A 1 869 ? 10.461 -19.841 28.278 1.00 86.25 869 LYS A C 1
ATOM 7001 O O . LYS A 1 869 ? 11.231 -19.621 29.203 1.00 86.25 869 LYS A O 1
ATOM 7006 N N . ASN A 1 870 ? 10.383 -21.024 27.666 1.00 83.88 870 ASN A N 1
ATOM 7007 C CA . ASN A 1 870 ? 11.233 -22.176 28.000 1.00 83.88 870 ASN A CA 1
ATOM 7008 C C . ASN A 1 870 ? 11.265 -22.523 29.507 1.00 83.88 870 ASN A C 1
ATOM 7010 O O . ASN A 1 870 ? 12.294 -22.921 30.042 1.00 83.88 870 ASN A O 1
ATOM 7014 N N . GLY A 1 871 ? 10.133 -22.356 30.204 1.00 78.56 871 GLY A N 1
ATOM 7015 C CA . GLY A 1 871 ? 10.018 -22.629 31.643 1.00 78.56 871 GLY A CA 1
ATOM 7016 C C . GLY A 1 871 ? 10.605 -21.551 32.562 1.00 78.56 871 GLY A C 1
ATOM 7017 O O . GLY A 1 871 ? 10.550 -21.716 33.777 1.00 78.56 871 GLY A O 1
ATOM 7018 N N . LYS A 1 872 ? 11.126 -20.448 32.010 1.00 78.88 872 LYS A N 1
ATOM 7019 C CA . LYS A 1 872 ? 11.608 -19.276 32.752 1.00 78.88 872 LYS A CA 1
ATOM 7020 C C . LYS A 1 872 ? 10.605 -18.132 32.674 1.00 78.88 872 LYS A C 1
ATOM 7022 O O . LYS A 1 872 ? 9.925 -17.980 31.658 1.00 78.88 872 LYS A O 1
ATOM 7027 N N . THR A 1 873 ? 10.535 -17.328 33.729 1.00 81.19 873 THR A N 1
ATOM 7028 C CA . THR A 1 873 ? 9.688 -16.131 33.800 1.00 81.19 873 THR A CA 1
ATOM 7029 C C . THR A 1 873 ? 10.566 -14.889 33.762 1.00 81.19 873 THR A C 1
ATOM 7031 O O . THR A 1 873 ? 11.553 -14.811 34.483 1.00 81.19 873 THR A O 1
ATOM 7034 N N . PHE A 1 874 ? 10.182 -13.936 32.924 1.00 85.88 874 PHE A N 1
ATOM 7035 C CA . PHE A 1 874 ? 10.852 -12.667 32.685 1.00 85.88 874 PHE A CA 1
ATOM 7036 C C . PHE A 1 874 ? 9.894 -11.535 33.036 1.00 85.88 874 PHE A C 1
ATOM 7038 O O . PHE A 1 874 ? 8.710 -11.581 32.683 1.00 85.88 874 PHE A O 1
ATOM 7045 N N . SER A 1 875 ? 10.408 -10.516 33.704 1.00 85.62 875 SER A N 1
ATOM 7046 C CA . SER A 1 875 ? 9.701 -9.264 33.936 1.00 85.62 875 SER A CA 1
ATOM 7047 C C . SER A 1 875 ? 9.955 -8.296 32.783 1.00 85.62 875 SER A C 1
ATOM 7049 O O . SER A 1 875 ? 11.019 -8.302 32.163 1.00 85.62 875 SER A O 1
ATOM 7051 N N . VAL A 1 876 ? 9.006 -7.398 32.510 1.00 87.44 876 VAL A N 1
ATOM 7052 C CA . VAL A 1 876 ? 9.220 -6.268 31.593 1.00 87.44 876 VAL A CA 1
ATOM 7053 C C . VAL A 1 876 ? 10.467 -5.451 31.969 1.00 87.44 876 VAL A C 1
ATOM 7055 O O . VAL A 1 876 ? 11.169 -4.952 31.086 1.00 87.44 876 VAL A O 1
ATOM 7058 N N . ASN A 1 877 ? 10.782 -5.348 33.266 1.00 86.06 877 ASN A N 1
ATOM 7059 C CA . ASN A 1 877 ? 11.926 -4.580 33.749 1.00 86.06 877 ASN A CA 1
ATOM 7060 C C . ASN A 1 877 ? 13.261 -5.178 33.327 1.00 86.06 877 ASN A C 1
ATOM 7062 O O . ASN A 1 877 ? 14.233 -4.435 33.210 1.00 86.06 877 ASN A O 1
ATOM 7066 N N . ASP A 1 878 ? 13.317 -6.476 33.040 1.00 85.25 878 ASP A N 1
ATOM 7067 C CA . ASP A 1 878 ? 14.542 -7.111 32.557 1.00 85.25 878 ASP A CA 1
ATOM 7068 C C . ASP A 1 878 ? 14.952 -6.519 31.196 1.00 85.25 878 ASP A C 1
ATOM 7070 O O . ASP A 1 878 ? 16.135 -6.387 30.886 1.00 85.25 878 ASP A O 1
ATOM 7074 N N . PHE A 1 879 ? 13.977 -6.060 30.402 1.00 88.19 879 PHE A N 1
ATOM 7075 C CA . PHE A 1 879 ? 14.190 -5.501 29.067 1.00 88.19 879 PHE A CA 1
ATOM 7076 C C . PHE A 1 879 ? 14.433 -3.982 29.051 1.00 88.19 879 PHE A C 1
ATOM 7078 O O . PHE A 1 879 ? 14.750 -3.439 27.986 1.00 88.19 879 PHE A O 1
ATOM 7085 N N . LYS A 1 880 ? 14.322 -3.281 30.195 1.00 84.12 880 LYS A N 1
ATOM 7086 C CA . LYS A 1 880 ? 14.337 -1.800 30.274 1.00 84.12 880 LYS A CA 1
ATOM 7087 C C . LYS A 1 880 ? 15.624 -1.146 29.757 1.00 84.12 880 LYS A C 1
ATOM 7089 O O . LYS A 1 880 ? 15.635 0.029 29.383 1.00 84.12 880 LYS A O 1
ATOM 7094 N N . HIS A 1 881 ? 16.720 -1.902 29.738 1.00 80.81 881 HIS A N 1
ATOM 7095 C CA . HIS A 1 881 ? 18.018 -1.442 29.244 1.00 80.81 881 HIS A CA 1
ATOM 7096 C C . HIS A 1 881 ? 18.148 -1.551 27.717 1.00 80.81 881 HIS A C 1
ATOM 7098 O O . HIS A 1 881 ? 18.940 -0.814 27.134 1.00 80.81 881 HIS A O 1
ATOM 7104 N N . ILE A 1 882 ? 17.353 -2.416 27.075 1.00 83.06 882 ILE A N 1
ATOM 7105 C CA . ILE A 1 882 ? 17.399 -2.698 25.631 1.00 83.06 882 ILE A CA 1
ATOM 7106 C C . ILE A 1 882 ? 16.328 -1.885 24.888 1.00 83.06 882 ILE A C 1
ATOM 7108 O O . ILE A 1 882 ? 16.607 -1.244 23.869 1.00 83.06 882 ILE A O 1
ATOM 7112 N N . THR A 1 883 ? 15.101 -1.861 25.421 1.00 85.12 883 THR A N 1
ATOM 7113 C CA . THR A 1 883 ? 13.958 -1.147 24.834 1.00 85.12 883 THR A CA 1
ATOM 7114 C C . THR A 1 883 ? 13.250 -0.258 25.853 1.00 85.12 883 THR A C 1
ATOM 7116 O O . THR A 1 883 ? 13.221 -0.541 27.048 1.00 85.12 883 THR A O 1
ATOM 7119 N N . SER A 1 884 ? 12.641 0.816 25.354 1.00 85.00 884 SER A N 1
ATOM 7120 C CA . SER A 1 884 ? 11.800 1.721 26.140 1.00 85.00 884 SER A CA 1
ATOM 7121 C C . SER A 1 884 ? 10.339 1.263 26.131 1.00 85.00 884 SER A C 1
ATOM 7123 O O . SER A 1 884 ? 9.843 0.790 25.101 1.00 85.00 884 SER A O 1
ATOM 7125 N N . PHE A 1 885 ? 9.654 1.469 27.254 1.00 85.62 885 PHE A N 1
ATOM 7126 C CA . PHE A 1 885 ? 8.230 1.193 27.460 1.00 85.62 885 PHE A CA 1
ATOM 7127 C C . PHE A 1 885 ? 7.534 2.441 28.017 1.00 85.62 885 PHE A C 1
ATOM 7129 O O . PHE A 1 885 ? 8.181 3.255 28.671 1.00 85.62 885 PHE A O 1
ATOM 7136 N N . GLU A 1 886 ? 6.232 2.592 27.760 1.00 80.31 886 GLU A N 1
ATOM 7137 C CA . GLU A 1 886 ? 5.439 3.736 28.250 1.00 80.31 886 GLU A CA 1
ATOM 7138 C C . GLU A 1 886 ? 5.154 3.649 29.753 1.00 80.31 886 GLU A C 1
ATOM 7140 O O . GLU A 1 886 ? 5.151 4.662 30.448 1.00 80.31 886 GLU A O 1
ATOM 7145 N N . LYS A 1 887 ? 4.950 2.427 30.259 1.00 80.75 887 LYS A N 1
ATOM 7146 C CA . LYS A 1 887 ? 4.683 2.131 31.667 1.00 80.75 887 LYS A CA 1
ATOM 7147 C C . LYS A 1 887 ? 5.582 0.988 32.122 1.00 80.75 887 LYS A C 1
ATOM 7149 O O . LYS A 1 887 ? 5.621 -0.059 31.477 1.00 80.75 887 LYS A O 1
ATOM 7154 N N . LEU A 1 888 ? 6.288 1.190 33.231 1.00 84.88 888 LEU A N 1
ATOM 7155 C CA . LEU A 1 888 ? 7.115 0.172 33.874 1.00 84.88 888 LEU A CA 1
ATOM 7156 C C . LEU A 1 888 ? 6.763 0.078 35.365 1.00 84.88 888 LEU A C 1
ATOM 7158 O O . LEU A 1 888 ? 6.670 1.120 36.016 1.00 84.88 888 LEU A O 1
ATOM 7162 N N . PRO A 1 889 ? 6.575 -1.138 35.908 1.00 87.44 889 PRO A N 1
ATOM 7163 C CA . PRO A 1 889 ? 6.451 -1.340 37.344 1.00 87.44 889 PRO A CA 1
ATOM 7164 C C . PRO A 1 889 ? 7.762 -0.966 38.044 1.00 87.44 889 PRO A C 1
ATOM 7166 O O . PRO A 1 889 ? 8.840 -1.264 37.528 1.00 87.44 889 PRO A O 1
ATOM 7169 N N . LYS A 1 890 ? 7.691 -0.373 39.242 1.00 88.06 890 LYS A N 1
ATOM 7170 C CA . LYS A 1 890 ? 8.897 -0.093 40.041 1.00 88.06 890 LYS A CA 1
ATOM 7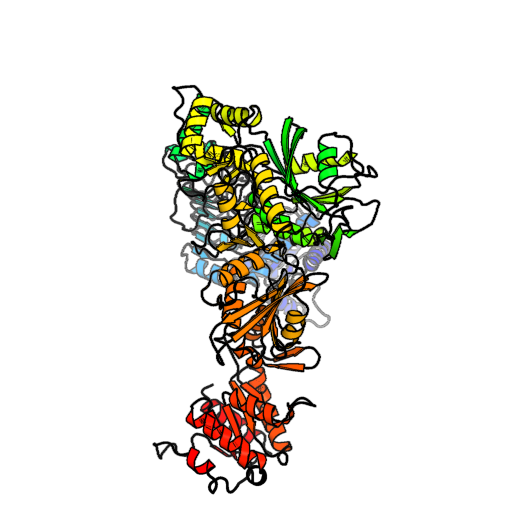171 C C . LYS A 1 890 ? 9.557 -1.411 40.450 1.00 88.06 890 LYS A C 1
ATOM 7173 O O . LYS A 1 890 ? 8.880 -2.288 40.981 1.00 88.06 890 LYS A O 1
ATOM 7178 N N . LYS A 1 891 ? 10.858 -1.573 40.217 1.00 88.44 891 LYS A N 1
ATOM 7179 C CA . LYS A 1 891 ? 11.608 -2.782 40.583 1.00 88.44 891 LYS A CA 1
ATOM 7180 C C . LYS A 1 891 ? 11.958 -2.753 42.073 1.00 88.44 891 LYS A C 1
ATOM 7182 O O . LYS A 1 891 ? 12.563 -1.790 42.543 1.00 88.44 891 LYS A O 1
ATOM 7187 N N . LEU A 1 892 ? 11.541 -3.782 42.812 1.00 90.56 892 LEU A N 1
ATOM 7188 C CA . LEU A 1 892 ? 11.706 -3.894 44.264 1.00 90.56 892 LEU A CA 1
ATOM 7189 C C . LEU A 1 892 ? 12.715 -4.992 44.592 1.00 90.56 892 LEU A C 1
ATOM 7191 O O . LEU A 1 892 ? 12.516 -6.137 44.206 1.00 90.56 892 LEU A O 1
ATOM 7195 N N . PHE A 1 893 ? 13.729 -4.679 45.388 1.00 90.62 893 PHE A N 1
ATOM 7196 C CA . PHE A 1 893 ? 14.623 -5.671 45.981 1.00 90.62 893 PHE A CA 1
ATOM 7197 C C . PHE A 1 893 ? 14.255 -5.889 47.448 1.00 90.62 893 PHE A C 1
ATOM 7199 O O . PHE A 1 893 ? 14.198 -4.925 48.210 1.00 90.62 893 PHE A O 1
ATOM 7206 N N . ILE A 1 894 ? 14.014 -7.135 47.861 1.00 91.50 894 ILE A N 1
ATOM 7207 C CA . ILE A 1 894 ? 13.635 -7.468 49.240 1.00 91.50 894 ILE A CA 1
ATOM 7208 C C . ILE A 1 894 ? 14.758 -8.263 49.909 1.00 91.50 894 ILE A C 1
ATOM 7210 O O . ILE A 1 894 ? 15.015 -9.418 49.569 1.00 91.50 894 ILE A O 1
ATOM 7214 N N . SER A 1 895 ? 15.385 -7.644 50.907 1.00 90.31 895 SER A N 1
ATOM 7215 C CA . SER A 1 895 ? 16.415 -8.240 51.756 1.00 90.31 895 SER A CA 1
ATOM 7216 C C . SER A 1 895 ? 15.811 -8.715 53.076 1.00 90.31 895 SER A C 1
ATOM 7218 O O . SER A 1 895 ? 15.082 -7.981 53.751 1.00 90.31 895 SER A O 1
ATOM 7220 N N . TYR A 1 896 ? 16.099 -9.960 53.451 1.00 90.25 896 TYR A N 1
ATOM 7221 C CA . TYR A 1 896 ? 15.553 -10.599 54.645 1.00 90.25 896 TYR A CA 1
ATOM 7222 C C . TYR A 1 896 ? 16.473 -11.729 55.135 1.00 90.25 896 TYR A C 1
ATOM 7224 O O . TYR A 1 896 ? 17.282 -12.259 54.378 1.00 90.25 896 TYR A O 1
ATOM 7232 N N . SER A 1 897 ? 16.343 -12.139 56.402 1.00 87.62 897 SER A N 1
ATOM 7233 C CA . SER A 1 897 ? 17.044 -13.334 56.896 1.00 87.62 897 SER A CA 1
ATOM 7234 C C . SER A 1 897 ? 16.324 -14.608 56.461 1.00 87.62 897 SER A C 1
ATOM 7236 O O . SER A 1 897 ? 15.111 -14.722 56.635 1.00 87.62 897 SER A O 1
ATOM 7238 N N . SER A 1 898 ? 17.061 -15.628 56.017 1.00 82.62 898 SER A N 1
ATOM 7239 C CA . SER A 1 898 ? 16.495 -16.934 55.638 1.00 82.62 898 SER A CA 1
ATOM 7240 C C . SER A 1 898 ? 15.686 -17.607 56.761 1.00 82.62 898 SER A C 1
ATOM 7242 O O . SER A 1 898 ? 14.755 -18.365 56.482 1.00 82.62 898 SER A O 1
ATOM 7244 N N . LYS A 1 899 ? 15.968 -17.274 58.030 1.00 82.38 899 LYS A N 1
ATOM 7245 C CA . LYS A 1 899 ? 15.198 -17.711 59.210 1.00 82.38 899 LYS A CA 1
ATOM 7246 C C . LYS A 1 899 ? 13.804 -17.076 59.321 1.00 82.38 899 LYS A C 1
ATOM 7248 O O . LYS A 1 899 ? 12.970 -17.566 60.073 1.00 82.38 899 LYS A O 1
ATOM 7253 N N . ASN A 1 900 ? 13.522 -16.021 58.558 1.00 83.19 900 ASN A N 1
ATOM 7254 C CA . ASN A 1 900 ? 12.224 -15.342 58.484 1.00 83.19 900 ASN A CA 1
ATOM 7255 C C . ASN A 1 900 ? 11.417 -15.732 57.227 1.00 83.19 900 ASN A C 1
ATOM 7257 O O . ASN A 1 900 ? 10.557 -14.977 56.771 1.00 83.19 900 ASN A O 1
ATOM 7261 N N . ALA A 1 901 ? 11.670 -16.931 56.694 1.00 77.06 901 ALA A N 1
ATOM 7262 C CA . ALA A 1 901 ? 11.011 -17.534 55.534 1.00 77.06 901 ALA A CA 1
ATOM 7263 C C . ALA A 1 901 ? 9.473 -17.396 55.496 1.00 77.06 901 ALA A C 1
ATOM 7265 O O . ALA A 1 901 ? 8.892 -17.178 54.431 1.00 77.06 901 ALA A O 1
ATOM 7266 N N . ASP A 1 902 ? 8.804 -17.532 56.641 1.00 82.31 902 ASP A N 1
ATOM 7267 C CA . ASP A 1 902 ? 7.341 -17.470 56.704 1.00 82.31 902 ASP A CA 1
ATOM 7268 C C . ASP A 1 902 ? 6.810 -16.040 56.531 1.00 82.31 902 ASP A C 1
ATOM 7270 O O . ASP A 1 902 ? 5.777 -15.836 55.889 1.00 82.31 902 ASP A O 1
ATOM 7274 N N . PHE A 1 903 ? 7.537 -15.037 57.035 1.00 84.19 903 PHE A N 1
ATOM 7275 C CA . PHE A 1 903 ? 7.158 -13.628 56.904 1.00 84.19 903 PHE A CA 1
ATOM 7276 C C . PHE A 1 903 ? 7.365 -13.115 55.482 1.00 84.19 903 PHE A C 1
ATOM 7278 O O . PHE A 1 903 ? 6.482 -12.440 54.959 1.00 84.19 903 PHE A O 1
ATOM 7285 N N . ILE A 1 904 ? 8.461 -13.498 54.814 1.00 85.38 904 ILE A N 1
ATOM 7286 C CA . ILE A 1 904 ? 8.667 -13.133 53.403 1.00 85.38 904 ILE A CA 1
ATOM 7287 C C . ILE A 1 904 ? 7.589 -13.751 52.507 1.00 85.38 904 ILE A C 1
ATOM 7289 O O . ILE A 1 904 ? 7.070 -13.077 51.622 1.00 85.38 904 ILE A O 1
ATOM 7293 N N . LYS A 1 905 ? 7.182 -15.003 52.766 1.00 83.44 905 LYS A N 1
ATOM 7294 C CA . LYS A 1 905 ? 6.126 -15.668 51.992 1.00 83.44 905 LYS A CA 1
ATOM 7295 C C . LYS A 1 905 ? 4.805 -14.904 52.093 1.00 83.44 905 LYS A C 1
ATOM 7297 O O . LYS A 1 905 ? 4.139 -14.706 51.078 1.00 83.44 905 LYS A O 1
ATOM 7302 N N . ARG A 1 906 ? 4.438 -14.455 53.298 1.00 86.25 906 ARG A N 1
ATOM 7303 C CA . ARG A 1 906 ? 3.251 -13.615 53.515 1.00 86.25 906 ARG A CA 1
ATOM 7304 C C . ARG A 1 906 ? 3.396 -12.266 52.823 1.00 86.25 906 ARG A C 1
ATOM 7306 O O . ARG A 1 906 ? 2.527 -11.910 52.038 1.00 86.25 906 ARG A O 1
ATOM 7313 N N . PHE A 1 907 ? 4.510 -11.568 53.032 1.00 88.56 907 PHE A N 1
ATOM 7314 C CA . PHE A 1 907 ? 4.751 -10.262 52.420 1.00 88.56 907 PHE A CA 1
ATOM 7315 C C . PHE A 1 907 ? 4.634 -10.308 50.891 1.00 88.56 907 PHE A C 1
ATOM 7317 O O . PHE A 1 907 ? 3.871 -9.545 50.308 1.00 88.56 907 PHE A O 1
ATOM 7324 N N . VAL A 1 908 ? 5.294 -11.274 50.246 1.00 86.94 908 VAL A N 1
ATOM 7325 C CA . VAL A 1 908 ? 5.212 -11.489 48.792 1.00 86.94 908 VAL A CA 1
ATOM 7326 C C . VAL A 1 908 ? 3.782 -11.819 48.346 1.00 86.94 908 VAL A C 1
ATOM 7328 O O . VAL A 1 908 ? 3.351 -11.328 47.309 1.00 86.94 908 VAL A O 1
ATOM 7331 N N . THR A 1 909 ? 3.013 -12.570 49.144 1.00 87.06 909 THR A N 1
ATOM 7332 C CA . THR A 1 909 ? 1.592 -12.849 48.851 1.00 87.06 909 THR A CA 1
ATOM 7333 C C . THR A 1 909 ? 0.758 -11.563 48.813 1.00 87.06 909 THR A C 1
ATOM 7335 O O . THR A 1 909 ? -0.071 -11.401 47.922 1.00 87.06 909 THR A O 1
ATOM 7338 N N . HIS A 1 910 ? 0.998 -10.623 49.733 1.00 86.69 910 HIS A N 1
ATOM 7339 C CA . HIS A 1 910 ? 0.314 -9.323 49.741 1.00 86.69 910 HIS A CA 1
ATOM 7340 C C . HIS A 1 910 ? 0.778 -8.394 48.604 1.00 86.69 910 HIS A C 1
ATOM 7342 O O . HIS A 1 910 ? -0.014 -7.598 48.101 1.00 86.69 910 HIS A O 1
ATOM 7348 N N . LEU A 1 911 ? 2.027 -8.524 48.145 1.00 88.38 911 LEU A N 1
ATOM 7349 C CA . LEU A 1 911 ? 2.549 -7.783 46.990 1.00 88.38 911 LEU A CA 1
ATOM 7350 C C . LEU A 1 911 ? 1.987 -8.279 45.645 1.00 88.38 911 LEU A C 1
ATOM 7352 O O . LEU A 1 911 ? 2.045 -7.542 44.659 1.00 88.38 911 LEU A O 1
ATOM 7356 N N . GLU A 1 912 ? 1.419 -9.488 45.578 1.00 84.69 912 GLU A N 1
ATOM 7357 C CA . GLU A 1 912 ? 1.004 -10.104 44.309 1.00 84.69 912 GLU A CA 1
ATOM 7358 C C . GLU A 1 912 ? -0.099 -9.304 43.595 1.00 84.69 912 GLU A C 1
ATOM 7360 O O . GLU A 1 912 ? -0.091 -9.215 42.370 1.00 84.69 912 GLU A O 1
ATOM 7365 N N . ILE A 1 913 ? -0.998 -8.639 44.334 1.00 81.56 913 ILE A N 1
ATOM 7366 C CA . ILE A 1 913 ? -2.026 -7.762 43.743 1.00 81.56 913 ILE A CA 1
ATOM 7367 C C . ILE A 1 913 ? -1.368 -6.563 43.048 1.00 81.56 913 ILE A C 1
ATOM 7369 O O . ILE A 1 913 ? -1.678 -6.263 41.895 1.00 81.56 913 ILE A O 1
ATOM 7373 N N . LEU A 1 914 ? -0.417 -5.903 43.712 1.00 84.19 914 LEU A N 1
ATOM 7374 C CA . LEU A 1 914 ? 0.300 -4.759 43.144 1.00 84.19 914 LEU A CA 1
ATOM 7375 C C . LEU A 1 914 ? 1.160 -5.171 41.942 1.00 84.19 914 LEU A C 1
ATOM 7377 O O . LEU A 1 914 ? 1.214 -4.457 40.940 1.00 84.19 914 LEU A O 1
ATOM 7381 N N . LYS A 1 915 ? 1.781 -6.350 42.016 1.00 82.31 915 LYS A N 1
ATOM 7382 C CA . LYS A 1 915 ? 2.511 -6.959 40.903 1.00 82.31 915 LYS A CA 1
ATOM 7383 C C . LYS A 1 915 ? 1.587 -7.265 39.721 1.00 82.31 915 LYS A C 1
ATOM 7385 O O . LYS A 1 915 ? 1.908 -6.907 38.592 1.00 82.31 915 LYS A O 1
ATOM 7390 N N . SER A 1 916 ? 0.409 -7.843 39.973 1.00 76.19 916 SER A N 1
ATOM 7391 C CA . SER A 1 916 ? -0.594 -8.132 38.937 1.00 76.19 916 SER A CA 1
ATOM 7392 C C . SER A 1 916 ? -1.147 -6.867 38.270 1.00 76.19 916 SER A C 1
ATOM 7394 O O . SER A 1 916 ? -1.432 -6.879 37.077 1.00 76.19 916 SER A O 1
ATOM 7396 N N . ASN A 1 917 ? -1.207 -5.753 39.007 1.00 78.12 917 ASN A N 1
ATOM 7397 C CA . ASN A 1 917 ? -1.615 -4.442 38.497 1.00 78.12 917 ASN A CA 1
ATOM 7398 C C . ASN A 1 917 ? -0.470 -3.661 37.819 1.00 78.12 917 ASN A C 1
ATOM 7400 O O . ASN A 1 917 ? -0.679 -2.535 37.354 1.00 78.12 917 ASN A O 1
ATOM 7404 N N . GLY A 1 918 ? 0.744 -4.226 37.769 1.00 78.81 918 GLY A N 1
ATOM 7405 C CA . GLY A 1 918 ? 1.904 -3.589 37.142 1.00 78.81 918 GLY A CA 1
ATOM 7406 C C . GLY A 1 918 ? 2.429 -2.363 37.867 1.00 78.81 918 GLY A C 1
ATOM 7407 O O . GLY A 1 918 ? 2.958 -1.453 37.232 1.00 78.81 918 GLY A O 1
ATOM 7408 N N . ILE A 1 919 ? 2.226 -2.310 39.178 1.00 84.88 919 ILE A N 1
ATOM 7409 C CA . ILE A 1 919 ? 2.681 -1.219 40.040 1.00 84.88 919 ILE A CA 1
ATOM 7410 C C . ILE A 1 919 ? 4.133 -1.477 40.460 1.00 84.88 919 ILE A C 1
ATOM 7412 O O . ILE A 1 919 ? 4.968 -0.571 40.446 1.00 84.88 919 ILE A O 1
ATOM 7416 N N . ILE A 1 920 ? 4.435 -2.734 40.791 1.00 87.88 920 ILE A N 1
ATOM 7417 C CA . ILE A 1 920 ? 5.727 -3.176 41.320 1.00 87.88 920 ILE A CA 1
ATOM 7418 C C . ILE A 1 920 ? 6.204 -4.468 40.658 1.00 87.88 920 ILE A C 1
ATOM 7420 O O . ILE A 1 920 ? 5.410 -5.243 40.129 1.00 87.88 920 ILE A O 1
ATOM 7424 N N . ASP A 1 921 ? 7.504 -4.712 40.745 1.00 87.88 921 ASP A N 1
ATOM 7425 C CA . ASP A 1 921 ? 8.177 -5.918 40.277 1.00 87.88 921 ASP A CA 1
ATOM 7426 C C . ASP A 1 921 ? 9.153 -6.416 41.357 1.00 87.88 921 ASP A C 1
ATOM 7428 O O . ASP A 1 921 ? 10.292 -5.942 41.424 1.00 87.88 921 ASP A O 1
ATOM 7432 N N . PRO A 1 922 ? 8.686 -7.275 42.282 1.00 88.06 922 PRO A N 1
ATOM 7433 C CA . PRO A 1 922 ? 9.462 -7.693 43.442 1.00 88.06 922 PRO A CA 1
ATOM 7434 C C . PRO A 1 922 ? 10.444 -8.824 43.128 1.00 88.06 922 PRO A C 1
ATOM 7436 O O . PRO A 1 922 ? 10.081 -9.835 42.527 1.00 88.06 922 PRO A O 1
ATOM 7439 N N . TRP A 1 923 ? 11.658 -8.691 43.657 1.00 89.25 923 TRP A N 1
ATOM 7440 C CA . TRP A 1 923 ? 12.742 -9.662 43.599 1.00 89.25 923 TRP A CA 1
ATOM 7441 C C . TRP A 1 923 ? 13.267 -10.003 45.002 1.00 89.25 923 TRP A C 1
ATOM 7443 O O . TRP A 1 923 ? 13.393 -9.128 45.861 1.00 89.25 923 TRP A O 1
ATOM 7453 N N . TYR A 1 924 ? 13.585 -11.280 45.238 1.00 88.12 924 TYR A N 1
ATOM 7454 C CA . TYR A 1 924 ? 14.217 -11.785 46.466 1.00 88.12 924 TYR A CA 1
ATOM 7455 C C . TYR A 1 924 ? 15.016 -13.071 46.194 1.00 88.12 924 TYR A C 1
ATOM 7457 O O . TYR A 1 924 ? 14.807 -13.742 45.185 1.00 88.12 924 TYR A O 1
ATOM 7465 N N . ASP A 1 925 ? 15.915 -13.444 47.108 1.00 79.81 925 ASP A N 1
ATOM 7466 C CA . ASP A 1 925 ? 16.921 -14.511 46.933 1.00 79.81 925 ASP A CA 1
ATOM 7467 C C . ASP A 1 925 ? 16.392 -15.886 46.460 1.00 79.81 925 ASP A C 1
ATOM 7469 O O . ASP A 1 925 ? 17.094 -16.607 45.752 1.00 79.81 925 ASP A O 1
ATOM 7473 N N . ARG A 1 926 ? 15.144 -16.265 46.766 1.00 80.00 926 ARG A N 1
ATOM 7474 C CA . ARG A 1 926 ? 14.549 -17.535 46.295 1.00 80.00 926 ARG A CA 1
ATOM 7475 C C . ARG A 1 926 ? 14.255 -17.557 44.796 1.00 80.00 926 ARG A C 1
ATOM 7477 O O . ARG A 1 926 ? 13.874 -18.603 44.278 1.00 80.00 926 ARG A O 1
ATOM 7484 N N . MET A 1 927 ? 14.401 -16.423 44.115 1.00 75.56 927 MET A N 1
ATOM 7485 C CA . MET A 1 927 ? 14.273 -16.294 42.663 1.00 75.56 927 MET A CA 1
ATOM 7486 C C . MET A 1 927 ? 15.601 -16.521 41.927 1.00 75.56 927 MET A C 1
ATOM 7488 O O . MET A 1 927 ? 15.629 -16.494 40.699 1.00 75.56 927 MET A O 1
ATOM 7492 N N . ILE A 1 928 ? 16.700 -16.756 42.652 1.00 74.19 928 ILE A N 1
ATOM 7493 C CA . ILE A 1 928 ? 18.004 -17.068 42.064 1.00 74.19 928 ILE A CA 1
ATOM 7494 C C . ILE A 1 928 ? 17.935 -18.427 41.349 1.00 74.19 928 ILE A C 1
ATOM 7496 O O . ILE A 1 928 ? 17.582 -19.450 41.940 1.00 74.19 928 ILE A O 1
ATOM 7500 N N . GLU A 1 929 ? 18.305 -18.451 40.067 1.00 61.12 929 GLU A N 1
ATOM 7501 C CA . GLU A 1 929 ? 18.341 -19.686 39.285 1.00 61.12 929 GLU A CA 1
ATOM 7502 C C . GLU A 1 929 ? 19.420 -20.650 39.802 1.00 61.12 929 GLU A C 1
ATOM 7504 O O . GLU A 1 929 ? 20.557 -20.266 40.101 1.00 61.12 929 GLU A O 1
ATOM 7509 N N . SER A 1 930 ? 19.082 -21.939 39.851 1.00 53.88 930 SER A N 1
ATOM 7510 C CA . SER A 1 930 ? 20.010 -22.996 40.261 1.00 53.88 930 SER A CA 1
ATOM 7511 C C . SER A 1 930 ? 21.249 -23.029 39.356 1.00 53.88 930 SER A C 1
ATOM 7513 O O . SER A 1 930 ? 21.129 -23.175 38.143 1.00 53.88 930 SER A O 1
ATOM 7515 N N . GLY A 1 931 ? 22.441 -22.915 39.949 1.00 48.72 931 GLY A N 1
ATOM 7516 C CA . GLY A 1 931 ? 23.727 -22.926 39.235 1.00 48.72 931 GLY A CA 1
ATOM 7517 C C . GLY A 1 931 ? 24.316 -21.542 38.930 1.00 48.72 931 GLY A C 1
ATOM 7518 O O . GLY A 1 931 ? 25.453 -21.460 38.467 1.00 48.72 931 GLY A O 1
ATOM 7519 N N . SER A 1 932 ? 23.591 -20.457 39.217 1.00 55.59 932 SER A N 1
ATOM 7520 C CA . SER A 1 932 ? 24.110 -19.088 39.107 1.00 55.59 932 SER A CA 1
ATOM 7521 C C . SER A 1 932 ? 25.025 -18.719 40.287 1.00 55.59 932 SER A C 1
ATOM 7523 O O . SER A 1 932 ? 24.941 -19.286 41.382 1.00 55.59 932 SER A O 1
ATOM 7525 N N . LYS A 1 933 ? 25.927 -17.748 40.080 1.00 71.88 933 LYS A N 1
ATOM 7526 C CA . LYS A 1 933 ? 26.685 -17.138 41.180 1.00 71.88 933 LYS A CA 1
ATOM 7527 C C . LYS A 1 933 ? 25.739 -16.232 41.966 1.00 71.88 933 LYS A C 1
ATOM 7529 O O . LYS A 1 933 ? 25.371 -15.150 41.510 1.00 71.88 933 LYS A O 1
ATOM 7534 N N . TRP A 1 934 ? 25.333 -16.704 43.138 1.00 75.44 934 TRP A N 1
ATOM 7535 C CA . TRP A 1 934 ? 24.331 -16.046 43.974 1.00 75.44 934 TRP A CA 1
ATOM 7536 C C . TRP A 1 934 ? 24.733 -14.612 44.383 1.00 75.44 934 TRP A C 1
ATOM 7538 O O . TRP A 1 934 ? 23.900 -13.716 44.298 1.00 75.44 934 TRP A O 1
ATOM 7548 N N . ASP A 1 935 ? 26.009 -14.367 44.715 1.00 76.75 935 ASP A N 1
ATOM 7549 C CA . ASP A 1 935 ? 26.521 -13.029 45.084 1.00 76.75 935 ASP A CA 1
ATOM 7550 C C . ASP A 1 935 ? 26.428 -12.025 43.920 1.00 76.75 935 ASP A C 1
ATOM 7552 O O . ASP A 1 935 ? 25.961 -10.902 44.099 1.00 76.75 935 ASP A O 1
ATOM 7556 N N . ASP A 1 936 ? 26.793 -12.441 42.701 1.00 73.25 936 ASP A N 1
ATOM 7557 C CA . ASP A 1 936 ? 26.689 -11.590 41.507 1.00 73.25 936 ASP A CA 1
ATOM 7558 C C . ASP A 1 936 ? 25.224 -11.236 41.202 1.00 73.25 936 ASP A C 1
ATOM 7560 O O . ASP A 1 936 ? 24.916 -10.097 40.843 1.00 73.25 936 ASP A O 1
ATOM 7564 N N . SER A 1 937 ? 24.315 -12.199 41.395 1.00 74.94 937 SER A N 1
ATOM 7565 C CA . SER A 1 937 ? 22.876 -12.027 41.160 1.00 74.94 937 SER A CA 1
ATOM 7566 C C . SER A 1 937 ? 22.275 -11.010 42.130 1.00 74.94 937 SER A C 1
ATOM 7568 O O . SER A 1 937 ? 21.632 -10.057 41.697 1.00 74.94 937 SER A O 1
ATOM 7570 N N . ILE A 1 938 ? 22.561 -11.154 43.429 1.00 81.19 938 ILE A N 1
ATOM 7571 C CA . ILE A 1 938 ? 22.103 -10.226 44.471 1.00 81.19 938 ILE A CA 1
ATOM 7572 C C . ILE A 1 938 ? 22.600 -8.806 44.188 1.00 81.19 938 ILE A C 1
ATOM 7574 O O . ILE A 1 938 ? 21.809 -7.864 44.157 1.00 81.19 938 ILE A O 1
ATOM 7578 N N . ARG A 1 939 ? 23.900 -8.638 43.917 1.00 81.88 939 ARG A N 1
ATOM 7579 C CA . ARG A 1 939 ? 24.487 -7.314 43.660 1.00 81.88 939 ARG A CA 1
ATOM 7580 C C . ARG A 1 939 ? 23.911 -6.650 42.414 1.00 81.88 939 ARG A C 1
ATOM 7582 O O . ARG A 1 939 ? 23.710 -5.436 42.414 1.00 81.88 939 ARG A O 1
ATOM 7589 N N . ASN A 1 940 ? 23.677 -7.414 41.347 1.00 78.25 940 ASN A N 1
ATOM 7590 C CA . ASN A 1 940 ? 23.128 -6.884 40.103 1.00 78.25 940 ASN A CA 1
ATOM 7591 C C . ASN A 1 940 ? 21.660 -6.464 40.257 1.00 78.25 940 ASN A C 1
ATOM 7593 O O . ASN A 1 940 ? 21.282 -5.380 39.820 1.00 78.25 940 ASN A O 1
ATOM 7597 N N . GLU A 1 941 ? 20.843 -7.288 40.909 1.00 84.06 941 GLU A N 1
ATOM 7598 C CA . GLU A 1 941 ? 19.426 -6.993 41.143 1.00 84.06 941 GLU A CA 1
ATOM 7599 C C . GLU A 1 941 ? 19.247 -5.792 42.063 1.00 84.06 941 GLU A C 1
ATOM 7601 O O . GLU A 1 941 ? 18.469 -4.881 41.771 1.00 84.06 941 GLU A O 1
ATOM 7606 N N . MET A 1 942 ? 20.064 -5.719 43.109 1.00 83.75 942 MET A N 1
ATOM 7607 C CA . MET A 1 942 ? 20.078 -4.585 44.013 1.00 83.75 942 MET A CA 1
ATOM 7608 C C . MET A 1 942 ? 20.466 -3.282 43.301 1.00 83.75 942 MET A C 1
ATOM 7610 O O . MET A 1 942 ? 19.854 -2.258 43.561 1.00 83.75 942 MET A O 1
ATOM 7614 N N . ARG A 1 943 ? 21.447 -3.291 42.383 1.00 81.25 943 ARG A N 1
ATOM 7615 C CA . ARG A 1 943 ? 21.854 -2.100 41.597 1.00 81.25 943 ARG A CA 1
ATOM 7616 C C . ARG A 1 943 ? 20.803 -1.602 40.615 1.00 81.25 943 ARG A C 1
ATOM 7618 O O . ARG A 1 943 ? 20.828 -0.432 40.255 1.00 81.25 943 ARG A O 1
ATOM 7625 N N . ASN A 1 944 ? 19.927 -2.488 40.151 1.00 78.00 944 ASN A N 1
ATOM 7626 C CA . ASN A 1 944 ? 18.929 -2.176 39.130 1.00 78.00 944 ASN A CA 1
ATOM 7627 C C . ASN A 1 944 ? 17.528 -1.924 39.710 1.00 78.00 944 ASN A C 1
ATOM 7629 O O . ASN A 1 944 ? 16.585 -1.746 38.929 1.00 78.00 944 ASN A O 1
ATOM 7633 N N . SER A 1 945 ? 17.385 -1.941 41.038 1.00 87.06 945 SER A N 1
ATOM 7634 C CA . SER A 1 945 ? 16.112 -1.769 41.737 1.00 87.06 945 SER A CA 1
ATOM 7635 C C . SER A 1 945 ? 15.826 -0.303 42.038 1.00 87.06 945 SER A C 1
ATOM 7637 O O . SER A 1 945 ? 16.710 0.436 42.454 1.00 87.06 945 SER A O 1
ATOM 7639 N N . ASP A 1 946 ? 14.572 0.104 41.851 1.00 86.38 946 ASP A N 1
ATOM 7640 C CA . ASP A 1 946 ? 14.110 1.465 42.140 1.00 86.38 946 ASP A CA 1
ATOM 7641 C C . ASP A 1 946 ? 13.825 1.638 43.643 1.00 86.38 946 ASP A C 1
ATOM 7643 O O . ASP A 1 946 ? 13.897 2.743 44.191 1.00 86.38 946 ASP A O 1
ATOM 7647 N N . VAL A 1 947 ? 13.491 0.530 44.315 1.00 87.75 947 VAL A N 1
ATOM 7648 C CA . VAL A 1 947 ? 13.180 0.472 45.743 1.00 87.75 947 VAL A CA 1
ATOM 7649 C C . VAL A 1 947 ? 13.856 -0.734 46.392 1.00 87.75 947 VAL A C 1
ATOM 7651 O O . VAL A 1 947 ? 13.768 -1.851 45.888 1.00 87.75 947 VAL A O 1
ATOM 7654 N N . ILE A 1 948 ? 14.487 -0.527 47.544 1.00 88.12 948 ILE A N 1
ATOM 7655 C CA . ILE A 1 948 ? 15.105 -1.578 48.359 1.00 88.12 948 ILE A CA 1
ATOM 7656 C C . ILE A 1 948 ? 14.377 -1.660 49.703 1.00 88.12 948 ILE A C 1
ATOM 7658 O O . ILE A 1 948 ? 14.231 -0.662 50.409 1.00 88.12 948 ILE A O 1
ATOM 7662 N N . ILE A 1 949 ? 13.917 -2.857 50.060 1.00 89.69 949 ILE A N 1
ATOM 7663 C CA . ILE A 1 949 ? 13.147 -3.137 51.273 1.00 89.69 949 ILE A CA 1
ATOM 7664 C C . ILE A 1 949 ? 13.954 -4.061 52.180 1.00 89.69 949 ILE A C 1
ATOM 7666 O O . ILE A 1 949 ? 14.309 -5.172 51.791 1.00 89.69 949 ILE A O 1
ATOM 7670 N N . PHE A 1 950 ? 14.186 -3.625 53.413 1.00 89.19 950 PHE A N 1
ATOM 7671 C CA . PHE A 1 950 ? 14.840 -4.408 54.454 1.00 89.19 950 PHE A CA 1
ATOM 7672 C C . PHE A 1 950 ? 13.820 -4.903 55.475 1.00 89.19 950 PHE A C 1
ATOM 7674 O O . PHE A 1 950 ? 13.186 -4.104 56.165 1.00 89.19 950 PHE A O 1
ATOM 7681 N N . LEU A 1 951 ? 13.678 -6.222 55.601 1.00 89.75 951 LEU A N 1
ATOM 7682 C CA . LEU A 1 951 ? 12.825 -6.844 56.612 1.00 89.75 951 LEU A CA 1
ATOM 7683 C C . LEU A 1 951 ? 13.616 -7.042 57.913 1.00 89.75 951 LEU A C 1
ATOM 7685 O O . LEU A 1 951 ? 14.334 -8.029 58.081 1.00 89.75 951 LEU A O 1
ATOM 7689 N N . LEU A 1 952 ? 13.492 -6.088 58.836 1.00 88.56 952 LEU A N 1
ATOM 7690 C CA . LEU A 1 952 ? 14.277 -6.039 60.065 1.00 88.56 952 LEU A CA 1
ATOM 7691 C C . LEU A 1 952 ? 13.773 -7.042 61.112 1.00 88.56 952 LEU A C 1
ATOM 7693 O O . LEU A 1 952 ? 12.594 -7.075 61.469 1.00 88.56 952 LEU A O 1
ATOM 7697 N N . SER A 1 953 ? 14.703 -7.832 61.643 1.00 89.56 953 SER A N 1
ATOM 7698 C CA . SER A 1 953 ? 14.511 -8.774 62.748 1.00 89.56 953 SER A CA 1
ATOM 7699 C C . SER A 1 953 ? 15.844 -8.986 63.490 1.00 89.56 953 SER A C 1
ATOM 7701 O O . SER A 1 953 ? 16.906 -8.623 62.970 1.00 89.56 953 SER A O 1
ATOM 7703 N N . PRO A 1 954 ? 15.853 -9.601 64.688 1.00 87.00 954 PRO A N 1
ATOM 7704 C CA . PRO A 1 954 ? 17.100 -10.001 65.340 1.00 87.00 954 PRO A CA 1
ATOM 7705 C C . PRO A 1 954 ? 17.976 -10.908 64.457 1.00 87.00 954 PRO A C 1
ATOM 7707 O O . PRO A 1 954 ? 19.192 -10.739 64.427 1.00 87.00 954 PRO A O 1
ATOM 7710 N N . ASP A 1 955 ? 17.366 -11.824 63.698 1.00 88.38 955 ASP A N 1
ATOM 7711 C CA . ASP A 1 955 ? 18.079 -12.731 62.791 1.00 88.38 955 ASP A CA 1
ATOM 7712 C C . ASP A 1 955 ? 18.621 -12.021 61.539 1.00 88.38 955 ASP A C 1
ATOM 7714 O O . ASP A 1 955 ? 19.693 -12.376 61.047 1.00 88.38 955 ASP A O 1
ATOM 7718 N N . PHE A 1 956 ? 17.931 -10.988 61.046 1.00 89.69 956 PHE A N 1
ATOM 7719 C CA . PHE A 1 956 ? 18.425 -10.116 59.976 1.00 89.69 956 PHE A CA 1
ATOM 7720 C C . PHE A 1 956 ? 19.723 -9.421 60.394 1.00 89.69 956 PHE A C 1
ATOM 7722 O O . PHE A 1 956 ? 20.736 -9.544 59.710 1.00 89.69 956 PHE A O 1
ATOM 7729 N N . LEU A 1 957 ? 19.727 -8.786 61.571 1.00 85.75 957 LEU A N 1
ATOM 7730 C CA . LEU A 1 957 ? 20.908 -8.097 62.108 1.00 85.75 957 LEU A CA 1
ATOM 7731 C C . LEU A 1 957 ? 22.065 -9.055 62.435 1.00 85.75 957 LEU A C 1
ATOM 7733 O O . LEU A 1 957 ? 23.222 -8.640 62.450 1.00 85.75 957 LEU A O 1
ATOM 7737 N N . ALA A 1 958 ? 21.767 -10.330 62.696 1.00 84.38 958 ALA A N 1
ATOM 7738 C CA . ALA A 1 958 ? 22.763 -11.368 62.951 1.00 84.38 958 ALA A CA 1
ATOM 7739 C C . ALA A 1 958 ? 23.330 -12.013 61.668 1.00 84.38 958 ALA A C 1
ATOM 7741 O O . ALA A 1 958 ? 24.251 -12.827 61.753 1.00 84.38 958 ALA A O 1
ATOM 7742 N N . THR A 1 959 ? 22.798 -11.688 60.483 1.00 87.19 959 THR A N 1
ATOM 7743 C CA . THR A 1 959 ? 23.227 -12.293 59.214 1.00 87.19 959 THR A CA 1
ATOM 7744 C C . THR A 1 959 ? 24.444 -11.553 58.645 1.00 87.19 959 THR A C 1
ATOM 7746 O O . THR A 1 959 ? 24.336 -10.438 58.139 1.00 87.19 959 THR A O 1
ATOM 7749 N N . GLU A 1 960 ? 25.618 -12.191 58.693 1.00 84.56 960 GLU A N 1
ATOM 7750 C CA . GLU A 1 960 ? 26.900 -11.569 58.320 1.00 84.56 960 GLU A CA 1
ATOM 7751 C C . GLU A 1 960 ? 26.937 -11.056 56.871 1.00 84.56 960 GLU A C 1
ATOM 7753 O O . GLU A 1 960 ? 27.436 -9.959 56.626 1.00 84.56 960 GLU A O 1
ATOM 7758 N N . TYR A 1 961 ? 26.379 -11.812 55.917 1.00 83.94 961 TYR A N 1
ATOM 7759 C CA . TYR A 1 961 ? 26.364 -11.418 54.505 1.00 83.94 961 TYR A CA 1
ATOM 7760 C C . TYR A 1 961 ? 25.572 -10.125 54.266 1.00 83.94 961 TYR A C 1
ATOM 7762 O O . TYR A 1 961 ? 26.075 -9.217 53.606 1.00 83.94 961 TYR A O 1
ATOM 7770 N N . ILE A 1 962 ? 24.384 -10.009 54.868 1.00 85.12 962 ILE A N 1
ATOM 7771 C CA . ILE A 1 962 ? 23.537 -8.812 54.789 1.00 85.12 962 ILE A CA 1
ATOM 7772 C C . ILE A 1 962 ? 24.293 -7.606 55.358 1.00 85.12 962 ILE A C 1
ATOM 7774 O O . ILE A 1 962 ? 24.418 -6.576 54.698 1.00 85.12 962 ILE A O 1
ATOM 7778 N N . MET A 1 963 ? 24.872 -7.757 56.554 1.00 82.94 963 MET A N 1
ATOM 7779 C CA . MET A 1 963 ? 25.549 -6.663 57.256 1.00 82.94 963 MET A CA 1
ATOM 7780 C C . MET A 1 963 ? 26.844 -6.206 56.575 1.00 82.94 963 MET A C 1
ATOM 7782 O O . MET A 1 963 ? 27.155 -5.018 56.602 1.00 82.94 963 MET A O 1
ATOM 7786 N N . LYS A 1 964 ? 27.612 -7.124 55.974 1.00 82.69 964 LYS A N 1
ATOM 7787 C CA . LYS A 1 964 ? 28.911 -6.812 55.351 1.00 82.69 964 LYS A CA 1
ATOM 7788 C C . LYS A 1 964 ? 28.847 -6.558 53.844 1.00 82.69 964 LYS A C 1
ATOM 7790 O O . LYS A 1 964 ? 29.813 -6.025 53.304 1.00 82.69 964 LYS A O 1
ATOM 7795 N N . THR A 1 965 ? 27.755 -6.926 53.172 1.00 82.88 965 THR A N 1
ATOM 7796 C CA . THR A 1 965 ? 27.644 -6.851 51.703 1.00 82.88 965 THR A CA 1
ATOM 7797 C C . THR A 1 965 ? 26.447 -6.020 51.257 1.00 82.88 965 THR A C 1
ATOM 7799 O O . THR A 1 965 ? 26.636 -4.993 50.608 1.00 82.88 965 THR A O 1
ATOM 7802 N N . GLU A 1 966 ? 25.224 -6.422 51.617 1.00 84.00 966 GLU A N 1
ATOM 7803 C CA . GLU A 1 966 ? 24.003 -5.763 51.132 1.00 84.00 966 GLU A CA 1
ATOM 7804 C C . GLU A 1 966 ? 23.843 -4.358 51.722 1.00 84.00 966 GLU A C 1
ATOM 7806 O O . GLU A 1 966 ? 23.654 -3.401 50.977 1.00 84.00 966 GLU A O 1
ATOM 7811 N N . ILE A 1 967 ? 24.001 -4.193 53.039 1.00 82.81 967 ILE A N 1
ATOM 7812 C CA . ILE A 1 967 ? 23.867 -2.883 53.694 1.00 82.81 967 ILE A CA 1
ATOM 7813 C C . ILE A 1 967 ? 24.875 -1.855 53.133 1.00 82.81 967 ILE A C 1
ATOM 7815 O O . ILE A 1 967 ? 24.434 -0.784 52.711 1.00 82.81 967 ILE A O 1
ATOM 7819 N N . PRO A 1 968 ? 26.189 -2.144 53.016 1.00 82.94 968 PRO A N 1
ATOM 7820 C CA . PRO A 1 968 ? 27.127 -1.227 52.361 1.00 82.94 968 PRO A CA 1
ATOM 7821 C C . PRO A 1 968 ? 26.766 -0.889 50.906 1.00 82.94 968 PRO A C 1
ATOM 7823 O O . PRO A 1 968 ? 26.919 0.260 50.490 1.00 82.94 968 PRO A O 1
ATOM 7826 N N . LEU A 1 969 ? 26.261 -1.857 50.132 1.00 80.38 969 LEU A N 1
ATOM 7827 C CA . LEU A 1 969 ? 25.857 -1.636 48.740 1.00 80.38 969 LEU A CA 1
ATOM 7828 C C . LEU A 1 969 ? 24.610 -0.742 48.632 1.00 80.38 969 LEU A C 1
ATOM 7830 O O . LEU A 1 969 ? 24.545 0.116 47.752 1.00 80.38 969 LEU A O 1
ATOM 7834 N N . ALA A 1 970 ? 23.649 -0.904 49.543 1.00 76.44 970 ALA A N 1
ATOM 7835 C CA . ALA A 1 970 ? 22.497 -0.013 49.681 1.00 76.44 970 ALA A CA 1
ATOM 7836 C C . ALA A 1 970 ? 22.923 1.416 50.001 1.00 76.44 970 ALA A C 1
ATOM 7838 O O . ALA A 1 970 ? 22.469 2.361 49.363 1.00 76.44 970 ALA A O 1
ATOM 7839 N N . ILE A 1 971 ? 23.836 1.575 50.957 1.00 74.69 971 ILE A N 1
ATOM 7840 C CA . ILE A 1 971 ? 24.347 2.887 51.362 1.00 74.69 971 ILE A CA 1
ATOM 7841 C C . ILE A 1 971 ? 25.004 3.600 50.177 1.00 74.69 971 ILE A C 1
ATOM 7843 O O . ILE A 1 971 ? 24.769 4.789 49.969 1.00 74.69 971 ILE A O 1
ATOM 7847 N N . GLN A 1 972 ? 25.777 2.873 49.365 1.00 74.50 972 GLN A N 1
ATOM 7848 C CA . GLN A 1 972 ? 26.383 3.430 48.157 1.00 74.50 972 GLN A CA 1
ATOM 7849 C C . GLN A 1 972 ? 25.325 3.964 47.175 1.00 74.50 972 GLN A C 1
ATOM 7851 O O . GLN A 1 972 ? 25.513 5.037 46.609 1.00 74.50 972 GLN A O 1
ATOM 7856 N N . GLN A 1 973 ? 24.210 3.250 46.997 1.00 71.44 973 GLN A N 1
ATOM 7857 C CA . GLN A 1 973 ? 23.115 3.669 46.114 1.00 71.44 973 GLN A CA 1
ATOM 7858 C C . GLN A 1 973 ? 22.279 4.829 46.670 1.00 71.44 973 GLN A C 1
ATOM 7860 O O . GLN A 1 973 ? 21.735 5.621 45.900 1.00 71.44 973 GLN A O 1
ATOM 7865 N N . LEU A 1 974 ? 22.175 4.935 47.996 1.00 68.25 974 LEU A N 1
ATOM 7866 C CA . LEU A 1 974 ? 21.536 6.063 48.669 1.00 68.25 974 LEU A CA 1
ATOM 7867 C C . LEU A 1 974 ? 22.335 7.352 48.436 1.00 68.25 974 LEU A C 1
ATOM 7869 O O . LEU A 1 974 ? 21.759 8.384 48.113 1.00 68.25 974 LEU A O 1
ATOM 7873 N N . GLN A 1 975 ? 23.665 7.280 48.551 1.00 67.44 975 GLN A N 1
ATOM 7874 C CA . GLN A 1 975 ? 24.563 8.418 48.316 1.00 67.44 975 GLN A CA 1
ATOM 7875 C C . GLN A 1 975 ? 24.539 8.913 46.863 1.00 67.44 975 GLN A C 1
ATOM 7877 O O . GLN A 1 975 ? 24.824 10.082 46.618 1.00 67.44 975 GLN A O 1
ATOM 7882 N N . SER A 1 976 ? 24.202 8.044 45.907 1.00 66.38 976 SER A N 1
ATOM 7883 C CA . SER A 1 976 ? 24.014 8.402 44.498 1.00 66.38 976 SER A CA 1
ATOM 7884 C C . SER A 1 976 ? 22.569 8.748 44.119 1.00 66.38 976 SER A C 1
ATOM 7886 O O . SER A 1 976 ? 22.313 8.963 42.939 1.00 66.38 976 SER A O 1
ATOM 7888 N N . GLU A 1 977 ? 21.631 8.773 45.078 1.00 66.31 977 GLU A N 1
ATOM 7889 C CA . GLU A 1 977 ? 20.186 8.998 44.866 1.00 66.31 977 GLU A CA 1
ATOM 7890 C C . GLU A 1 977 ? 19.539 8.046 43.834 1.00 66.31 977 GLU A C 1
ATOM 7892 O O . GLU A 1 977 ? 18.526 8.357 43.210 1.00 66.31 977 GLU A O 1
ATOM 7897 N N . THR A 1 978 ? 20.111 6.854 43.643 1.00 65.75 978 THR A N 1
ATOM 7898 C CA . THR A 1 978 ? 19.700 5.922 42.576 1.00 65.75 978 THR A CA 1
ATOM 7899 C C . THR A 1 978 ? 18.538 4.999 42.953 1.00 65.75 978 THR A C 1
ATOM 7901 O O . THR A 1 978 ? 17.929 4.424 42.056 1.00 65.75 978 THR A O 1
ATOM 7904 N N . ALA A 1 979 ? 18.224 4.846 44.245 1.00 76.44 979 ALA A N 1
ATOM 7905 C CA . ALA A 1 979 ? 17.143 3.989 44.747 1.00 76.44 979 ALA A CA 1
ATOM 7906 C C . ALA A 1 979 ? 16.534 4.550 46.048 1.00 76.44 979 ALA A C 1
ATOM 7908 O O . ALA A 1 979 ? 17.235 5.180 46.844 1.00 76.44 979 ALA A O 1
ATOM 7909 N N . LYS A 1 980 ? 15.236 4.304 46.292 1.00 82.94 980 LYS A N 1
ATOM 7910 C CA . LYS A 1 980 ? 14.567 4.596 47.580 1.00 82.94 980 LYS A CA 1
ATOM 7911 C C . LYS A 1 980 ? 14.685 3.396 48.529 1.00 82.94 980 LYS A C 1
ATOM 7913 O O . LYS A 1 980 ? 14.665 2.252 48.086 1.00 82.94 980 LYS A O 1
ATOM 7918 N N . PHE A 1 981 ? 14.743 3.638 49.838 1.00 81.62 981 PHE A N 1
ATOM 7919 C CA . PHE A 1 981 ? 14.923 2.585 50.845 1.00 81.62 981 PHE A CA 1
ATOM 7920 C C . PHE A 1 981 ? 13.796 2.573 51.868 1.00 81.62 981 PHE A C 1
ATOM 7922 O O . PHE A 1 981 ? 13.418 3.631 52.368 1.00 81.62 981 PHE A O 1
ATOM 7929 N N . PHE A 1 982 ? 13.326 1.379 52.231 1.00 85.88 982 PHE A N 1
ATOM 7930 C CA . PHE A 1 982 ? 12.337 1.180 53.287 1.00 85.88 982 PHE A CA 1
ATOM 7931 C C . PHE A 1 982 ? 12.761 0.088 54.261 1.00 85.88 982 PHE A C 1
ATOM 7933 O O . PHE A 1 982 ? 13.261 -0.966 53.874 1.00 85.88 982 PHE A O 1
ATOM 7940 N N . PHE A 1 983 ? 12.508 0.332 55.540 1.00 86.31 983 PHE A N 1
ATOM 7941 C CA . PHE A 1 983 ? 12.719 -0.621 56.618 1.00 86.31 983 PHE A CA 1
ATOM 7942 C C . PHE A 1 983 ? 11.362 -1.101 57.125 1.00 86.31 983 PHE A C 1
ATOM 7944 O O . PHE A 1 983 ? 10.554 -0.293 57.575 1.00 86.31 983 PHE A O 1
ATOM 7951 N N . ILE A 1 984 ? 11.110 -2.405 57.081 1.00 88.56 984 ILE A N 1
ATOM 7952 C CA . ILE A 1 984 ? 9.909 -3.007 57.663 1.00 88.56 984 ILE A CA 1
ATOM 7953 C C . ILE A 1 984 ? 10.336 -3.765 58.912 1.00 88.56 984 ILE A C 1
ATOM 7955 O O . ILE A 1 984 ? 11.004 -4.794 58.827 1.00 88.56 984 ILE A O 1
ATOM 7959 N N . GLU A 1 985 ? 9.978 -3.249 60.084 1.00 87.75 985 GLU A N 1
ATOM 7960 C CA . GLU A 1 985 ? 10.298 -3.891 61.356 1.00 87.75 985 GLU A CA 1
ATOM 7961 C C . GLU A 1 985 ? 9.331 -5.049 61.611 1.00 87.75 985 GLU A C 1
ATOM 7963 O O . GLU A 1 985 ? 8.168 -4.833 61.956 1.00 87.75 985 GLU A O 1
ATOM 7968 N N . LEU A 1 986 ? 9.818 -6.284 61.431 1.00 85.69 986 LEU A N 1
ATOM 7969 C CA . LEU A 1 986 ? 9.054 -7.508 61.685 1.00 85.69 986 LEU A CA 1
ATOM 7970 C C . LEU A 1 986 ? 8.996 -7.840 63.176 1.00 85.69 986 LEU A C 1
ATOM 7972 O O . LEU A 1 986 ? 7.994 -8.343 63.675 1.00 85.69 986 LEU A O 1
ATOM 7976 N N . GLN A 1 987 ? 10.094 -7.612 63.889 1.00 84.31 987 GLN A N 1
ATOM 7977 C CA . GLN A 1 987 ? 10.215 -7.880 65.316 1.00 84.31 987 GLN A CA 1
ATOM 7978 C C . GLN A 1 987 ? 11.039 -6.768 65.958 1.00 84.31 987 GLN A C 1
ATOM 7980 O O . GLN A 1 987 ? 12.011 -6.338 65.333 1.00 84.31 987 GLN A O 1
ATOM 7985 N N . PRO A 1 988 ? 10.729 -6.361 67.205 1.00 81.94 988 PRO A N 1
ATOM 7986 C CA . PRO A 1 988 ? 11.553 -5.404 67.929 1.00 81.94 988 PRO A CA 1
ATOM 7987 C C . PRO A 1 988 ? 13.011 -5.864 67.943 1.00 81.94 988 PRO A C 1
ATOM 7989 O O . PRO A 1 988 ? 13.345 -6.907 68.512 1.00 81.94 988 PRO A O 1
ATOM 7992 N N . CYS A 1 989 ? 13.885 -5.107 67.287 1.00 81.44 989 CYS A N 1
ATOM 7993 C CA . CYS A 1 989 ? 15.294 -5.458 67.164 1.00 81.44 989 CYS A CA 1
ATOM 7994 C C . CYS A 1 989 ? 16.198 -4.243 67.368 1.00 81.44 989 CYS A C 1
ATOM 7996 O O . CYS A 1 989 ? 15.800 -3.091 67.214 1.00 81.44 989 CYS A O 1
ATOM 7998 N N . GLY A 1 990 ? 17.456 -4.493 67.728 1.00 80.25 990 GLY A N 1
ATOM 7999 C CA . GLY A 1 990 ? 18.428 -3.451 68.068 1.00 80.25 990 GLY A CA 1
ATOM 8000 C C . GLY A 1 990 ? 18.965 -2.644 66.882 1.00 80.25 990 GLY A C 1
ATOM 8001 O O . GLY A 1 990 ? 20.090 -2.165 66.969 1.00 80.25 990 GLY A O 1
ATOM 8002 N N . TRP A 1 991 ? 18.216 -2.490 65.786 1.00 79.38 991 TRP A N 1
ATOM 8003 C CA . TRP A 1 991 ? 18.694 -1.860 64.545 1.00 79.38 991 TRP A CA 1
ATOM 8004 C C . TRP A 1 991 ? 19.124 -0.399 64.761 1.00 79.38 991 TRP A C 1
ATOM 8006 O O . TRP A 1 991 ? 20.090 0.052 64.151 1.00 79.38 991 TRP A O 1
ATOM 8016 N N . LYS A 1 992 ? 18.507 0.299 65.729 1.00 76.88 992 LYS A N 1
ATOM 8017 C CA . LYS A 1 992 ? 18.893 1.651 66.181 1.00 76.88 992 LYS A CA 1
ATOM 8018 C C . LYS A 1 992 ? 20.321 1.744 66.747 1.00 76.88 992 LYS A C 1
ATOM 8020 O O . LYS A 1 992 ? 20.823 2.839 66.954 1.00 76.88 992 LYS A O 1
ATOM 8025 N N . ARG A 1 993 ? 20.964 0.607 67.040 1.00 77.56 993 ARG A N 1
ATOM 8026 C CA . ARG A 1 993 ? 22.355 0.512 67.524 1.00 77.56 993 ARG A CA 1
ATOM 8027 C C . ARG A 1 993 ? 23.353 0.198 66.404 1.00 77.56 993 ARG A C 1
ATOM 8029 O O . ARG A 1 993 ? 24.507 -0.094 66.692 1.00 77.56 993 ARG A O 1
ATOM 8036 N N . THR A 1 994 ? 22.896 0.196 65.156 1.00 75.38 994 THR A N 1
ATOM 8037 C CA . THR A 1 994 ? 23.715 -0.041 63.962 1.00 75.38 994 THR A CA 1
ATOM 8038 C C . THR A 1 994 ? 23.792 1.230 63.124 1.00 75.38 994 THR A C 1
ATOM 8040 O O . THR A 1 994 ? 22.981 2.140 63.309 1.00 75.38 994 THR A O 1
ATOM 8043 N N . ASP A 1 995 ? 24.704 1.264 62.153 1.00 69.81 995 ASP A N 1
ATOM 8044 C CA . ASP A 1 995 ? 24.854 2.403 61.238 1.00 69.81 995 ASP A CA 1
ATOM 8045 C C . ASP A 1 995 ? 23.569 2.709 60.448 1.00 69.81 995 ASP A C 1
ATOM 8047 O O . ASP A 1 995 ? 23.383 3.838 60.003 1.00 69.81 995 ASP A O 1
ATOM 8051 N N . MET A 1 996 ? 22.626 1.757 60.365 1.00 69.56 996 MET A N 1
ATOM 8052 C CA . MET A 1 996 ? 21.294 1.947 59.772 1.00 69.56 996 MET A CA 1
ATOM 8053 C C . MET A 1 996 ? 20.505 3.110 60.401 1.00 69.56 996 MET A C 1
ATOM 8055 O O . MET A 1 996 ? 19.686 3.733 59.729 1.00 69.56 996 MET A O 1
ATOM 8059 N N . ALA A 1 997 ? 20.761 3.428 61.677 1.00 67.75 997 ALA A N 1
ATOM 8060 C CA . ALA A 1 997 ? 20.112 4.526 62.393 1.00 67.75 997 ALA A CA 1
ATOM 8061 C C . ALA A 1 997 ? 20.442 5.909 61.806 1.00 67.75 997 ALA A C 1
ATOM 8063 O O . ALA A 1 997 ? 19.625 6.825 61.884 1.00 67.75 997 ALA A O 1
ATOM 8064 N N . ASN A 1 998 ? 21.616 6.050 61.184 1.00 65.00 998 ASN A N 1
ATOM 8065 C CA . ASN A 1 998 ? 22.082 7.317 60.624 1.00 65.00 998 ASN A CA 1
ATOM 8066 C C . ASN A 1 998 ? 21.353 7.685 59.319 1.00 65.00 998 ASN A C 1
ATOM 8068 O O . ASN A 1 998 ? 21.344 8.847 58.932 1.00 65.00 998 ASN A O 1
ATOM 8072 N N . TYR A 1 999 ? 20.684 6.726 58.670 1.00 60.88 999 TYR A N 1
ATOM 8073 C CA . TYR A 1 999 ? 19.982 6.924 57.393 1.00 60.88 999 TYR A CA 1
ATOM 8074 C C . TYR A 1 999 ? 18.490 7.274 57.555 1.00 60.88 999 TYR A C 1
ATOM 8076 O O . TYR A 1 999 ? 17.733 7.258 56.588 1.00 60.88 999 TYR A O 1
ATOM 8084 N N . GLN A 1 1000 ? 18.066 7.583 58.786 1.00 56.31 1000 GLN A N 1
ATOM 8085 C CA . GLN A 1 1000 ? 16.738 8.114 59.132 1.00 56.31 1000 GLN A CA 1
ATOM 8086 C C . GLN A 1 1000 ? 16.735 9.651 59.249 1.00 56.31 1000 GLN A C 1
ATOM 8088 O O . GLN A 1 1000 ? 15.674 10.258 59.375 1.00 56.31 1000 GLN A O 1
ATOM 8093 N N . GLN A 1 1001 ? 17.911 10.291 59.254 1.00 48.72 1001 GLN A N 1
ATOM 8094 C CA . GLN A 1 1001 ? 18.028 11.719 59.536 1.00 48.72 1001 GLN A CA 1
ATOM 8095 C C . GLN A 1 1001 ? 17.682 12.549 58.299 1.00 48.72 1001 GLN A C 1
ATOM 8097 O O . GLN A 1 1001 ? 18.443 12.626 57.339 1.00 48.72 1001 GLN A O 1
ATOM 8102 N N . THR A 1 1002 ? 16.506 13.170 58.347 1.00 44.88 1002 THR A N 1
ATOM 8103 C CA . THR A 1 1002 ? 16.162 14.334 57.525 1.00 44.88 1002 THR A CA 1
ATOM 8104 C C . THR A 1 1002 ? 16.444 15.594 58.343 1.00 44.88 1002 THR A C 1
ATOM 8106 O O . THR A 1 1002 ? 16.312 15.548 59.568 1.00 44.88 1002 THR A O 1
ATOM 8109 N N . ASP A 1 1003 ? 16.757 16.720 57.701 1.00 45.28 1003 ASP A N 1
ATOM 8110 C CA . ASP A 1 1003 ? 16.966 18.007 58.391 1.00 45.28 1003 ASP A CA 1
ATOM 8111 C C . ASP A 1 1003 ? 15.698 18.543 59.102 1.00 45.28 1003 ASP A C 1
ATOM 8113 O O . ASP A 1 1003 ? 15.772 19.514 59.855 1.00 45.28 1003 ASP A O 1
ATOM 8117 N N . ASP A 1 1004 ? 14.534 17.907 58.900 1.00 44.75 1004 ASP A N 1
ATOM 8118 C CA . ASP A 1 1004 ? 13.268 18.207 59.575 1.00 44.75 1004 ASP A CA 1
ATOM 8119 C C . ASP A 1 1004 ? 12.991 17.212 60.734 1.00 44.75 1004 ASP A C 1
ATOM 8121 O O . ASP A 1 1004 ? 12.657 16.043 60.495 1.00 44.75 1004 ASP A O 1
ATOM 8125 N N . PRO A 1 1005 ? 13.071 17.648 62.009 1.00 41.62 1005 PRO A N 1
ATOM 8126 C CA . PRO A 1 1005 ? 12.837 16.792 63.172 1.00 41.62 1005 PRO A CA 1
ATOM 8127 C C . PRO A 1 1005 ? 11.384 16.313 63.319 1.00 41.62 1005 PRO A C 1
ATOM 8129 O O . PRO A 1 1005 ? 11.130 15.395 64.098 1.00 41.62 1005 PRO A O 1
ATOM 8132 N N . THR A 1 1006 ? 10.428 16.884 62.576 1.00 41.97 1006 THR A N 1
ATOM 8133 C CA . THR A 1 1006 ? 9.039 16.393 62.538 1.00 41.97 1006 THR A CA 1
ATOM 8134 C C . THR A 1 1006 ? 8.818 15.258 61.529 1.00 41.97 1006 THR A C 1
ATOM 8136 O O . THR A 1 1006 ? 7.758 14.634 61.544 1.00 41.97 1006 THR A O 1
ATOM 8139 N N . GLN A 1 1007 ? 9.828 14.919 60.711 1.00 45.75 1007 GLN A N 1
ATOM 8140 C CA . GLN A 1 1007 ? 9.796 13.833 59.714 1.00 45.75 1007 GLN A CA 1
ATOM 8141 C C . GLN A 1 1007 ? 10.766 12.671 60.010 1.00 45.75 1007 GLN A C 1
ATOM 8143 O O . GLN A 1 1007 ? 11.043 11.861 59.126 1.00 45.75 1007 GLN A O 1
ATOM 8148 N N . ALA A 1 1008 ? 11.258 12.549 61.248 1.00 43.34 1008 ALA A N 1
ATOM 8149 C CA . ALA A 1 1008 ? 12.353 11.652 61.648 1.00 43.34 1008 ALA A CA 1
ATOM 8150 C C . ALA A 1 1008 ? 12.129 10.126 61.453 1.00 43.34 1008 ALA A C 1
ATOM 8152 O O . ALA A 1 1008 ? 13.014 9.343 61.783 1.00 43.34 1008 ALA A O 1
ATOM 8153 N N . GLU A 1 1009 ? 10.990 9.684 60.906 1.00 55.62 1009 GLU A N 1
ATOM 8154 C CA . GLU A 1 1009 ? 10.649 8.266 60.673 1.00 55.62 1009 GLU A CA 1
ATOM 8155 C C . GLU A 1 1009 ? 10.087 8.008 59.254 1.00 55.62 1009 GLU A C 1
ATOM 8157 O O . GLU A 1 1009 ? 9.228 7.151 59.037 1.00 55.62 1009 GLU A O 1
ATOM 8162 N N . LYS A 1 1010 ? 10.540 8.758 58.241 1.00 62.25 1010 LYS A N 1
ATOM 8163 C CA . LYS A 1 1010 ? 9.927 8.729 56.897 1.00 62.25 1010 LYS A CA 1
ATOM 8164 C C . LYS A 1 1010 ? 9.993 7.365 56.185 1.00 62.25 1010 LYS A C 1
ATOM 8166 O O . LYS A 1 1010 ? 9.094 7.048 55.413 1.00 62.25 1010 LYS A O 1
ATOM 8171 N N . ASN A 1 1011 ? 10.994 6.532 56.483 1.00 69.38 1011 ASN A N 1
ATOM 8172 C CA . ASN A 1 1011 ? 11.286 5.300 55.732 1.00 69.38 1011 ASN A CA 1
ATOM 8173 C C . ASN A 1 1011 ? 11.116 3.998 56.535 1.00 69.38 1011 ASN A C 1
ATOM 8175 O O . ASN A 1 1011 ? 11.432 2.929 56.015 1.00 69.38 1011 ASN A O 1
ATOM 8179 N N . ILE A 1 1012 ? 10.633 4.054 57.783 1.00 79.38 1012 ILE A N 1
ATOM 8180 C CA . ILE A 1 1012 ? 10.348 2.852 58.583 1.00 79.38 1012 ILE A CA 1
ATOM 8181 C C . ILE A 1 1012 ? 8.849 2.567 58.661 1.00 79.38 1012 ILE A C 1
ATOM 8183 O O . ILE A 1 1012 ? 8.042 3.491 58.713 1.00 79.38 1012 ILE A O 1
ATOM 8187 N N . ILE A 1 1013 ? 8.487 1.286 58.652 1.00 82.50 1013 ILE A N 1
ATOM 8188 C CA . ILE A 1 1013 ? 7.126 0.782 58.821 1.00 82.50 1013 ILE A CA 1
ATOM 8189 C C . ILE A 1 1013 ? 7.186 -0.338 59.864 1.00 82.50 1013 ILE A C 1
ATOM 8191 O O . ILE A 1 1013 ? 7.817 -1.370 59.638 1.00 82.50 1013 ILE A O 1
ATOM 8195 N N . SER A 1 1014 ? 6.554 -0.156 61.023 1.00 81.38 1014 SER A N 1
ATOM 8196 C CA . SER A 1 1014 ? 6.478 -1.212 62.044 1.00 81.38 1014 SER A CA 1
ATOM 8197 C C . SER A 1 1014 ? 5.205 -2.026 61.851 1.00 81.38 1014 SER A C 1
ATOM 8199 O O . SER A 1 1014 ? 4.127 -1.443 61.759 1.00 81.38 1014 SER A O 1
ATOM 8201 N N . ILE A 1 1015 ? 5.297 -3.359 61.780 1.00 81.25 1015 ILE A N 1
ATOM 8202 C CA . ILE A 1 1015 ? 4.125 -4.221 61.531 1.00 81.25 1015 ILE A CA 1
ATOM 8203 C C . ILE A 1 1015 ? 3.315 -4.531 62.800 1.00 81.25 1015 ILE A C 1
ATOM 8205 O O . ILE A 1 1015 ? 2.146 -4.900 62.722 1.00 81.25 1015 ILE A O 1
ATOM 8209 N N . GLY A 1 1016 ? 3.923 -4.420 63.984 1.00 79.62 1016 GLY A N 1
ATOM 8210 C CA . GLY A 1 1016 ? 3.302 -4.787 65.260 1.00 79.62 1016 GLY A CA 1
ATOM 8211 C C . GLY A 1 1016 ? 3.088 -6.299 65.422 1.00 79.62 1016 GLY A C 1
ATOM 8212 O O . GLY A 1 1016 ? 3.836 -6.949 66.149 1.00 79.62 1016 GLY A O 1
ATOM 8213 N N . THR A 1 1017 ? 2.077 -6.871 64.750 1.00 78.44 1017 THR A N 1
ATOM 8214 C CA . THR A 1 1017 ? 1.741 -8.312 64.805 1.00 78.44 1017 THR A CA 1
ATOM 8215 C C . THR A 1 1017 ? 1.903 -8.998 63.436 1.00 78.44 1017 THR A C 1
ATOM 8217 O O . THR A 1 1017 ? 0.941 -9.103 62.679 1.00 78.44 1017 THR A O 1
ATOM 8220 N N . PRO A 1 1018 ? 3.089 -9.556 63.115 1.00 74.12 1018 PRO A N 1
ATOM 8221 C CA . PRO A 1 1018 ? 3.401 -10.122 61.791 1.00 74.12 1018 PRO A CA 1
ATOM 8222 C C . PRO A 1 1018 ? 2.519 -11.293 61.330 1.00 74.12 1018 PRO A C 1
ATOM 8224 O O . PRO A 1 1018 ? 2.540 -11.670 60.160 1.00 74.12 1018 PRO A O 1
ATOM 8227 N N . ASN A 1 1019 ? 1.773 -11.908 62.250 1.00 76.69 1019 ASN A N 1
ATOM 8228 C CA . ASN A 1 1019 ? 0.871 -13.020 61.955 1.00 76.69 1019 ASN A CA 1
ATOM 8229 C C . ASN A 1 1019 ? -0.547 -12.569 61.556 1.00 76.69 1019 ASN A C 1
ATOM 8231 O O . ASN A 1 1019 ? -1.369 -13.429 61.239 1.00 76.69 1019 ASN A O 1
ATOM 8235 N N . ASN A 1 1020 ? -0.837 -11.265 61.587 1.00 81.00 1020 ASN A N 1
ATOM 8236 C CA . ASN A 1 1020 ? -2.142 -10.685 61.287 1.00 81.00 1020 ASN A CA 1
ATOM 8237 C C . ASN A 1 1020 ? -2.162 -10.068 59.879 1.00 81.00 1020 ASN A C 1
ATOM 8239 O O . ASN A 1 1020 ? -1.461 -9.095 59.611 1.00 81.00 1020 ASN A O 1
ATOM 8243 N N . ASP A 1 1021 ? -3.011 -10.590 58.996 1.00 82.00 1021 ASP A N 1
ATOM 8244 C CA . ASP A 1 1021 ? -3.083 -10.150 57.595 1.00 82.00 1021 ASP A CA 1
ATOM 8245 C C . ASP A 1 1021 ? -3.604 -8.706 57.442 1.00 82.00 1021 ASP A C 1
ATOM 8247 O O . ASP A 1 1021 ? -3.287 -8.032 56.462 1.00 82.00 1021 ASP A O 1
ATOM 8251 N N . LYS A 1 1022 ? -4.350 -8.178 58.430 1.00 83.06 1022 LYS A N 1
ATOM 8252 C CA . LYS A 1 1022 ? -4.764 -6.760 58.438 1.00 83.06 1022 LYS A CA 1
ATOM 8253 C C . LYS A 1 1022 ? -3.576 -5.810 58.576 1.00 83.06 1022 LYS A C 1
ATOM 8255 O O . LYS A 1 1022 ? -3.578 -4.754 57.951 1.00 83.06 1022 LYS A O 1
ATOM 8260 N N . GLU A 1 1023 ? -2.571 -6.190 59.364 1.00 85.25 1023 GLU A N 1
ATOM 8261 C CA . GLU A 1 1023 ? -1.360 -5.380 59.525 1.00 85.25 1023 GLU A CA 1
ATOM 8262 C C . GLU A 1 1023 ? -0.514 -5.397 58.253 1.00 85.25 1023 GLU A C 1
ATOM 8264 O O . GLU A 1 1023 ? 0.022 -4.363 57.873 1.00 85.25 1023 GLU A O 1
ATOM 8269 N N . TRP A 1 1024 ? -0.457 -6.525 57.537 1.00 85.12 1024 TRP A N 1
ATOM 8270 C CA . TRP A 1 1024 ? 0.221 -6.584 56.241 1.00 85.12 1024 TRP A CA 1
ATOM 8271 C C . TRP A 1 1024 ? -0.430 -5.677 55.194 1.00 85.12 1024 TRP A C 1
ATOM 8273 O O . TRP A 1 1024 ? 0.293 -4.974 54.498 1.00 85.12 1024 TRP A O 1
ATOM 8283 N N . ASN A 1 1025 ? -1.763 -5.611 55.118 1.00 84.69 1025 ASN A N 1
ATOM 8284 C CA . ASN A 1 1025 ? -2.433 -4.661 54.219 1.00 84.69 1025 ASN A CA 1
ATOM 8285 C C . ASN A 1 1025 ? -2.095 -3.202 54.571 1.00 84.69 1025 ASN A C 1
ATOM 8287 O O . ASN A 1 1025 ? -1.762 -2.430 53.679 1.00 84.69 1025 ASN A O 1
ATOM 8291 N N . ARG A 1 1026 ? -2.068 -2.847 55.866 1.00 89.19 1026 ARG A N 1
ATOM 8292 C CA . ARG A 1 1026 ? -1.633 -1.512 56.313 1.00 89.19 1026 ARG A CA 1
ATOM 8293 C C . ARG A 1 1026 ? -0.186 -1.216 55.908 1.00 89.19 1026 ARG A C 1
ATOM 8295 O O . ARG A 1 1026 ? 0.105 -0.114 55.456 1.00 89.19 1026 ARG A O 1
ATOM 8302 N N . VAL A 1 1027 ? 0.713 -2.193 56.060 1.00 87.56 1027 VAL A N 1
ATOM 8303 C CA . VAL A 1 1027 ? 2.116 -2.079 55.626 1.00 87.56 1027 VAL A CA 1
ATOM 8304 C C . VAL A 1 1027 ? 2.201 -1.817 54.120 1.00 87.56 1027 VAL A C 1
ATOM 8306 O O . VAL A 1 1027 ? 3.005 -0.987 53.707 1.00 87.56 1027 VAL A O 1
ATOM 8309 N N . ILE A 1 1028 ? 1.373 -2.481 53.304 1.00 87.62 1028 ILE A N 1
ATOM 8310 C CA . ILE A 1 1028 ? 1.319 -2.248 51.855 1.00 87.62 1028 ILE A CA 1
ATOM 8311 C C . ILE A 1 1028 ? 0.814 -0.839 51.523 1.00 87.62 1028 ILE A C 1
ATOM 8313 O O . ILE A 1 1028 ? 1.451 -0.155 50.724 1.00 87.62 1028 ILE A O 1
ATOM 8317 N N . ASP A 1 1029 ? -0.274 -0.382 52.147 1.00 85.81 1029 ASP A N 1
ATOM 8318 C CA . ASP A 1 1029 ? -0.827 0.961 51.915 1.00 85.81 1029 ASP A CA 1
ATOM 8319 C C . ASP A 1 1029 ? 0.184 2.059 52.290 1.00 85.81 1029 ASP A C 1
ATOM 8321 O O . ASP A 1 1029 ? 0.377 3.032 51.558 1.00 85.81 1029 ASP A O 1
ATOM 8325 N N . GLU A 1 1030 ? 0.884 1.878 53.413 1.00 86.19 1030 GLU A N 1
ATOM 8326 C CA . GLU A 1 1030 ? 1.915 2.806 53.877 1.00 86.19 1030 GLU A CA 1
ATOM 8327 C C . GLU A 1 1030 ? 3.150 2.799 52.961 1.00 86.19 1030 GLU A C 1
ATOM 8329 O O . GLU A 1 1030 ? 3.704 3.858 52.655 1.00 86.19 1030 GLU A O 1
ATOM 8334 N N . LEU A 1 1031 ? 3.557 1.622 52.473 1.00 85.50 1031 LEU A N 1
ATOM 8335 C CA . LEU A 1 1031 ? 4.642 1.477 51.502 1.00 85.50 1031 LEU A CA 1
ATOM 8336 C C . LEU A 1 1031 ? 4.299 2.176 50.176 1.00 85.50 1031 LEU A C 1
ATOM 8338 O O . LEU A 1 1031 ? 5.129 2.911 49.644 1.00 85.50 1031 LEU A O 1
ATOM 8342 N N . MET A 1 1032 ? 3.073 2.007 49.676 1.00 83.25 1032 MET A N 1
ATOM 8343 C CA . MET A 1 1032 ? 2.577 2.658 48.457 1.00 83.25 1032 MET A CA 1
ATOM 8344 C C . MET A 1 1032 ? 2.597 4.184 48.575 1.00 83.25 1032 MET A C 1
ATOM 8346 O O . MET A 1 1032 ? 3.186 4.859 47.728 1.00 83.25 1032 MET A O 1
ATOM 8350 N N . ALA A 1 1033 ? 2.048 4.722 49.670 1.00 81.50 1033 ALA A N 1
ATOM 8351 C CA . ALA A 1 1033 ? 2.042 6.159 49.934 1.00 81.50 1033 ALA A CA 1
ATOM 8352 C C . ALA A 1 1033 ? 3.463 6.747 49.980 1.00 81.50 1033 ALA A C 1
ATOM 8354 O O . ALA A 1 1033 ? 3.709 7.833 49.459 1.00 81.50 1033 ALA A O 1
ATOM 8355 N N . LYS A 1 1034 ? 4.419 6.016 50.567 1.00 78.75 1034 LYS A N 1
ATOM 8356 C CA . LYS A 1 1034 ? 5.821 6.446 50.674 1.00 78.75 1034 LYS A CA 1
ATOM 8357 C C . LYS A 1 1034 ? 6.616 6.281 49.369 1.00 78.75 1034 LYS A C 1
ATOM 8359 O O . LYS A 1 1034 ? 7.623 6.963 49.163 1.00 78.75 1034 LYS A O 1
ATOM 8364 N N . MET A 1 1035 ? 6.188 5.397 48.468 1.00 74.94 1035 MET A N 1
ATOM 8365 C CA . MET A 1 1035 ? 6.852 5.175 47.182 1.00 74.94 1035 MET A CA 1
ATOM 8366 C C . MET A 1 1035 ? 6.538 6.253 46.129 1.00 74.94 1035 MET A C 1
ATOM 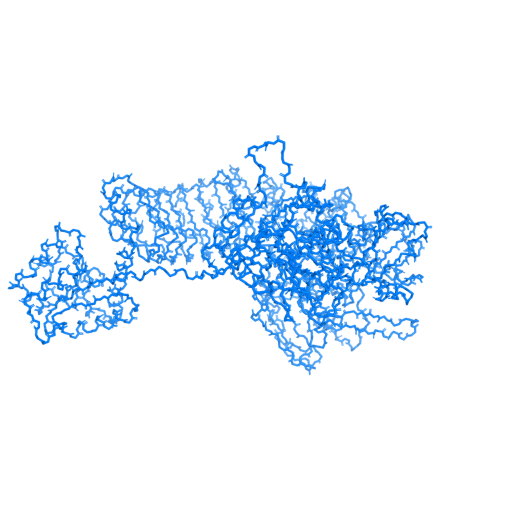8368 O O . MET A 1 1035 ? 7.268 6.300 45.135 1.00 74.94 1035 MET A O 1
ATOM 8372 N N . ASP A 1 1036 ? 5.556 7.139 46.347 1.00 65.88 1036 ASP A N 1
ATOM 8373 C CA . ASP A 1 1036 ? 4.930 8.011 45.329 1.00 65.88 1036 ASP A CA 1
ATOM 8374 C C . ASP A 1 1036 ? 4.384 7.181 44.151 1.00 65.88 1036 ASP A C 1
ATOM 8376 O O . ASP A 1 1036 ? 4.910 7.260 43.032 1.00 65.88 1036 ASP A O 1
ATOM 8380 N N . VAL A 1 1037 ? 3.428 6.281 44.414 1.00 55.56 1037 VAL A N 1
ATOM 8381 C CA . VAL A 1 1037 ? 2.762 5.449 43.390 1.00 55.56 1037 VAL A CA 1
ATOM 8382 C C . VAL A 1 1037 ? 1.253 5.512 43.521 1.00 55.56 1037 VAL A C 1
ATOM 8384 O O . VAL A 1 1037 ? 0.775 5.476 44.675 1.00 55.56 1037 VAL A O 1
#

Mean predicted aligned error: 16.92 Å

InterPro domains:
  IPR000157 Toll/interleukin-1 receptor homology (TIR) domain [PF13676] (16-122)
  IPR000157 Toll/interleukin-1 receptor homology (TIR) domain [PF13676] (893-991)
  IPR000157 Toll/interleukin-1 receptor homology (TIR) domain [PS50104] (12-148)
  IPR000157 Toll/interleukin-1 receptor homology (TIR) domain [PS50104] (888-1019)
  IPR001611 Leucine-rich repeat [PS51450] (194-215)
  IPR001611 Leucine-rich repeat [PS51450] (216-237)
  IPR001611 Leucine-rich repeat [PS51450] (238-259)
  IPR001611 Leucine-rich repeat [PS51450] (260-281)
  IPR001611 Leucine-rich repeat [PS51450] (282-303)
  IPR003591 Leucine-rich repeat, typical subtype [SM00369] (236-258)
  IPR003591 Leucine-rich repeat, typical subtype [SM00369] (280-301)
  IPR003591 Leucine-rich repeat, typical subtype [SM00369] (302-325)
  IPR025875 Leucine rich repeat 4 [PF12799] (281-321)
  IPR027417 P-loop containing nucleoside triphosphate hydrolase [G3DSA:3.40.50.300] (385-577)
  IPR027417 P-loop containing nucleoside triphosphate hydrolase [SSF52540] (384-566)
  IPR032675 Leucine-rich repeat domain superfamily [G3DSA:3.80.10.10] (156-377)
  IPR035897 Toll/interleukin-1 receptor homology (TIR) domain superfamily [G3DSA:3.40.50.10140] (1-120)
  IPR035897 Toll/interleukin-1 receptor homology (TIR) domain superfamily [G3DSA:3.40.50.10140] (854-1011)
  IPR035897 Toll/interleukin-1 receptor homology (TIR) domain superfamily [SSF52200] (5-148)
  IPR035897 Toll/interleukin-1 receptor homology (TIR) domain superfamily [SSF52200] (890-993)

Foldseek 3Di:
DDDDDDDDDDDAAQQEEEDEAPVCVVVVVVLVVLLVVVVGRHHYDYQVVDDPPDPSVVVVVVSVVPHQEYEYEDDQNSVVVCVPPPVVVVVLVCCVPPPRHHYEYEAADDDPCCPDSCVVHQYPPHRNPHCVVDPDNCVRSVSVSVVVVQVRLVVSQPPQVVQLVVCVVPVPLEGACAPSQHQDDDLSVLVNLSHQEYHQDQYAYADDDNCQSVCNHQEYAHENYAYADDDDCLSVCNHAYYAHAQYAYADADSCLRNLNHQEYHHHNYAYQDPPNCLSNLNHAYYHHAQYAYQDDLSVLNNQRHFYAHHHQYQHAECVSCVNVLVVVAWEDQDHDDDPPDTHHHYHNNLLHFHADPLQSVVISVSSNVSVVLCVVQNWDWAQFAEEEEDFAWPLCLVVVVCVQQVHDRDPDDDQDFAWDWDWHQDCLVHTGIYTYIRGGNFPLSLLVCLLQAEQLHEYEYGDEDVLQWWDWDWDDDPPDPDTDIGTGFHSLQGLVSQQVSHPPPLPPDDDDDDDDDDPQGHAYEYEYEDVVPDDDDDPVVVCCVVRVSHPYYYYYYSVVRGPVVCVSVVVSVSVVVRSSTGHIGRPLLVLLVVCLVPDDDDWAWDALVVQQVVSCVSSVDPVDDRDSSNSVVSLVVCSNSPSWRWACPDPHRTIIGSHPVVLSVQVSQVQVQCCPDPQFFKHFLVSRPPSVRCVVSVVVCCSSLCWDDLDPTMIGRQSRFDPDWDPVVVVVVVLLVAWFKKKKAQGHDDLVLVSVVCNVQSPDPQDDCVVHPVPAGDGSFKHWGWGDDDPPIFIWIFGWDGDGRITMTTITGSDFFALPDPSVVVVVSSCVVCVPPPMFMWGDLNRPDTDTPVVLQVCVVVQNFWDDDPNDIDGVLSCVRPDPHPAAAFEEEEDEFPVCVVLVVLLVVLCVVCVSNRNYHYDYQVSDDPPDPSLVVNLVSLQSGQEYEYADDQRSVVDPCCQPPVVVSVVVCVVVVRHHYAYEDPDDDPCCVDPNVVVQDDVDPVRSRLRYHYQPHSVDSVSSNVVVVSVCVSSVD

Solvent-accessible surface area (backbone atoms only — not comparable to full-atom values): 57288 Å² total; per-residue (Å²): 136,85,82,80,82,80,86,69,81,84,76,81,60,41,28,34,27,54,47,66,31,88,91,47,49,67,65,51,53,53,50,49,52,55,45,60,72,65,73,59,69,62,44,80,43,46,85,84,75,66,56,98,87,61,57,63,74,60,52,54,52,50,52,56,72,62,27,42,31,38,38,36,48,38,34,61,66,26,56,64,62,47,80,78,37,73,67,58,56,49,54,60,48,44,47,73,76,40,94,77,38,47,63,37,39,35,25,46,38,90,54,78,50,76,85,40,86,65,48,84,38,75,31,30,29,84,89,40,42,27,39,68,77,41,96,49,57,66,60,38,50,44,54,48,41,54,52,50,51,41,50,40,52,46,70,70,23,63,65,48,49,50,46,51,54,48,36,73,71,67,62,78,25,63,48,71,46,50,69,46,74,37,56,49,57,60,64,73,47,48,79,41,45,70,28,28,32,40,33,44,26,48,28,53,27,43,63,54,51,52,45,69,47,29,41,52,22,31,33,40,35,44,26,38,29,52,30,47,63,61,52,60,51,53,55,27,41,47,22,28,33,42,33,45,24,40,30,51,28,47,65,50,50,66,52,82,48,31,48,51,24,31,34,43,32,46,20,40,29,53,27,51,56,58,62,61,52,72,66,38,57,52,28,27,35,41,36,45,22,41,28,53,26,41,57,55,63,59,57,51,72,36,84,49,57,49,26,40,35,43,26,39,24,40,32,34,51,55,66,43,47,47,69,47,42,75,73,66,46,47,68,38,85,41,81,87,83,56,96,81,64,69,23,38,21,48,24,66,28,79,40,42,13,36,66,39,64,70,41,49,74,70,27,65,67,47,46,53,50,50,54,53,45,32,70,73,66,33,65,43,69,42,50,50,38,21,35,38,40,46,50,48,53,90,48,44,59,65,53,48,58,32,51,76,58,72,43,84,72,71,93,74,77,80,81,61,69,62,60,48,80,45,81,30,89,43,72,65,96,49,79,32,43,33,37,35,36,39,49,22,28,47,55,74,37,56,74,65,53,51,81,72,57,56,66,64,34,45,34,40,38,40,39,36,65,88,53,52,31,61,46,80,47,76,49,78,54,91,91,56,102,63,74,43,77,40,50,32,49,32,68,54,23,57,56,46,49,54,46,50,62,57,45,82,76,80,58,79,97,79,80,94,75,96,69,94,70,88,75,82,50,47,48,28,39,38,34,38,32,49,54,86,80,44,88,69,79,78,65,60,69,61,48,43,69,76,38,75,36,52,72,46,79,48,71,29,15,80,90,79,58,38,63,55,84,53,46,62,56,55,49,31,55,52,56,69,69,43,64,59,56,50,40,53,33,38,46,63,58,46,50,46,54,51,45,68,72,73,52,91,74,75,78,46,80,35,43,45,68,56,50,28,54,51,49,54,61,66,59,66,50,92,87,61,91,80,48,65,67,55,36,54,48,48,44,52,50,37,29,53,42,63,58,27,42,56,43,68,85,41,80,77,82,7,37,38,30,61,33,44,69,60,51,49,53,51,53,48,49,52,52,54,43,20,52,68,23,97,71,26,10,39,35,42,62,90,73,41,84,72,55,93,82,37,58,71,62,50,52,52,33,44,76,68,48,64,30,42,80,75,52,102,61,37,34,35,24,62,74,45,28,49,73,62,62,57,72,74,55,53,61,58,54,68,56,42,69,31,38,42,40,34,41,37,17,67,44,52,70,60,64,66,56,54,36,50,50,47,57,58,51,74,73,34,93,51,53,87,59,91,75,42,79,89,70,54,67,60,34,54,34,32,41,57,51,47,38,73,64,82,96,67,47,46,58,33,40,42,42,49,46,79,48,74,71,31,28,37,40,36,46,23,22,63,56,83,86,48,71,89,35,74,62,43,57,50,49,52,51,50,54,59,77,42,66,92,54,86,61,50,49,27,37,23,86,76,49,72,66,70,42,50,51,64,61,51,50,54,34,41,77,70,53,44,51,71,47,76,56,97,93,43,80,43,51,56,71,70,44,56,61,83,48,88,71,98,73,76,39,47,30,31,27,50,47,68,32,81,92,46,52,70,57,52,53,50,52,53,59,68,44,45,61,44,38,62,68,40,55,34,43,81,43,47,78,90,71,62,62,91,90,59,63,63,69,62,50,53,55,51,50,54,72,71,19,47,32,40,36,39,45,38,28,63,62,30,77,67,33,64,62,48,65,74,47,51,50,56,52,50,51,56,34,49,77,66,70,63,37,49,66,37,38,37,36,58,42,98,48,74,56,76,79,42,78,69,48,67,79,42,73,52,100,46,82,92,52,54,61,77,47,60,45,76,44,84,49,76,89,40,70,70,37,53,51,52,52,49,55,54,48,37,66,71,67,78,109

Radius of gyration: 39.36 Å; Cα contacts (8 Å, |Δi|>4): 1817; chains: 1; bounding box: 115×60×107 Å

Organism: NCBI:txid2817059

pLDDT: mean 81.15, std 13.99, range [21.62, 98.69]

Sequence (1037 aa):
MQLTSSSTPPLPPLNVFISYSQLDVTYKQDLENYIVASGQNIRITSDENLIPGDVWVKRMADMRREADVYLLLVTNNYLQSTSKNPELEEILKSGKTDQTHKVIPIILEPSDWTQTPIADFQGLPKFGRPVSDFKNREEAYGEVVEALVGIAHLKQNSKAMKLIAQEKSERSGILRLNECSLTVIPRDLLDMPWLKQLYLDKNYIRKLENLDNLTKLEQFNITYNEIEQIEGIEKLTSLQILDMQFNRLRTIENLNKNLSLTKLGLSSNQLDSLTGLQHLQQLTILYVSSNRLKRVDELADLPNLKRIVLTGNRIISIKPLLGHIKKGLTVLLKYSYSETDEGIFIKDNTTLAEPSIEVIEKGQEAILKYFDDAQTYGTRKLEIVKLILVGNSKVGKTNLSEFLRGVKLARNHNSTHLLDIQRWDASFGKPMLVNIFDFGGQDYYHDAHRMYYSHDTAYILLWDTATNNYSEEIETTAGQPTNLVYENYPLAYWLESINYNLADKFRPMYKTDTSMTSSTTAPVLVLQNKIDLGEGRLNQQELSQQYPNIAGFFSMSLTARKRTQILNEVLTDYMNALNLSGRQLINFEYKIIDDYLTKPRPFQAITLDDFWAECQQIINDASITFTKENAEIISQILNAIGVVFYDKHADNDGVVFTQINRLNEIIKEIMDVAKRGSDRGFFKLSQVSHVESQREAIDLLLKNNSILKINDSEFLAPQFLPVNPDPSVAFFLNTFTHNHIRFIYKAYFHKTLLLSLFARYLNSASIDTSAGVKNMPFWRNGIIVSKGEGSARQMVYVELRKDKDQGVVNIRTMGPFQKNGLEKEIENTLDELNKGWTVSKKISVNSTDFFDVQALKEAVANNQFSFSKNGKTFSVNDFKHITSFEKLPKKLFISYSSKNADFIKRFVTHLEILKSNGIIDPWYDRMIESGSKWDDSIRNEMRNSDVIIFLLSPDFLATEYIMKTEIPLAIQQLQSETAKFFFIELQPCGWKRTDMANYQQTDDPTQAEKNIISIGTPNNDKEWNRVIDELMAKMDV

Nearest PDB structures (foldseek):
  6mky-assembly1_A  TM=9.882E-01  e=1.285E-10  Homo sapiens
  2omx-assembly1_A  TM=8.947E-01  e=1.434E-10  Listeria monocytogenes EGD-e
  2omy-assembly1_A  TM=9.600E-01  e=2.345E-09  Listeria monocytogenes EGD-e
  8h64-assembly2_C  TM=6.202E-01  e=3.088E-10  Listeria monocytogenes EGD-e
  2omt-assembly1_A  TM=5.870E-01  e=1.150E-09  Listeria monocytogenes EGD-e

Secondary structure (DSSP, 8-state):
---PPP-PPPPPPEEEEEE--GGGHHHHHHHHHHHHHTT--EEEE-GGG--TT--HHHHHHHHHHT-SEEEEEE-HHHHHHHTT-HHHHHHHHHHHH-TT-EEEEEE-S--SGGGSGGGGS--BTGGG--GGG-S-HHHHHHHHHHHHHHHHHHHH-HHHHHHHHHHHHH--SEEE-TTS--SS--GGGGG-TT--EEE--SS---S--S-TT-TT--EEE--SS---S--S-TT-TT--EEE--SS---S--S-TT-TT-SEEE--SS--S--TT-TT-TT--EEE--SS--S--GGGTT-TT-SEEE-TTS---B-GGGHHHHHTT--EESS---STT--EEE-TT-TT--BS-HHHHHT-HHHHHHHHHHHHHH-EEE--EEEEEEE-STTSSHHHHHHHHTTPPPPSSPPPPPSEEEEEEEEESSSEEEEEEEEE---TTSHHHHGGG--SS-EEEEEE-TTTSSSEEEEE--TT-SSPEEEEE--HHHHHHHHHHHHSSTTS-S-----------PPPEEEEE--TTT--PPP-HHHHHHH-TTEEEEEE-BTTTTBSTTTHHHHHHHHHHH-TTS--EEEHHHHHHHHHHHHS-----EEEHHHHHHHHHHHH--TTS---HHHHHHHHHHHHHTTSSEEETTSTTT-EEES-HHHHHHHHHHHHHHHHHSTTSSEEEGGGSTTGGG-HHHHHHHHHTTSSEESSSSEEE-GGGS-SS--HHHHHHHTT--EEEEEEEESS---HHHHHHHHHHHHTSTTS--TT-GGGS-EETTEEEEEESSGGG-EEEEEEEEEETTEEEEEEEESSS--TTSHHHHHHHHHHHHTTTS-EEEEE-SSSS--EEHHHHHHHHHTT--EEEETTEEEEGGGGTTTS--S--PEEEEEE--GGGHHHHHHHHHHHHHHHHTTSEEEE-GGGSPTTS-HHHHHHHHHHT-SEEEEEE-HHHHT-HHIIIIIHHHHHHHHHTT-SEEEEEESS--GGGGSGGGGGG--S-GGGTTTTEEE-S-TT-HHHHHHHHHHHHHHHT-